Protein AF-0000000070887264 (afdb_homodimer)

Radius of gyration: 35.47 Å; Cα contacts (8 Å, |Δi|>4): 2308; chains: 2; bounding box: 109×123×115 Å

Sequence (1158 aa):
MSHSRCASALIRRYLRKDFGLRSAVSGSRCLATLSVSERYERMTGSGSASEGVGWRARARAVGGVVALTGLMSLVQMHQAAVSRCESVQTQIQNPIAVETENPAPSKDESQSFCVGNVAPLLAELRAALDEDRVVVDEEDRKFHAKPWNTYHSVEAIPDIVVYPKSQEEVVAIIKACAKYKIPVTPYAGGTSLEGHTMTLNRGVSINMNSMKKVKELHLEDMDVIVEPGIGWIELNEYLKPYGLFFPLDPGPGATIGGMCATRCSGSMAVRYGTMRDNVLSMKAVVANGDVVKTAARARKSAAGYDLTRLLIGSEGTLGVITEVTLRLQKIPEATVVAMCNFKNVGDAAAVAIASMHSGIQVSRVELLDDVMMKAINMANDKNYPEKPTLMFELVGTEAYTQEQTARIQRIVEDHNGSDFVFADTPIEKEELWKIRKEAFWSTFVLRPDAEALVTDVCVPLSRLAECISATKDSLLASSLPSTLLAHAGDGNFHAIILFDPKNKEEVDEALKLSNDMVHASLSMEGTCTGEHGVGIGKMKYLEKELGPEALKMMGTIKTALDPSNLMNPGKIIPEKFCYMSHSRCASALIRRYLRKDFGLRSAVSGSRCLATLSVSERYERMTGSGSASEGVGWRARARAVGGVVALTGLMSLVQMHQAAVSRCESVQTQIQNPIAVETENPAPSKDESQSFCVGNVAPLLAELRAALDEDRVVVDEEDRKFHAKPWNTYHSVEAIPDIVVYPKSQEEVVAIIKACAKYKIPVTPYAGGTSLEGHTMTLNRGVSINMNSMKKVKELHLEDMDVIVEPGIGWIELNEYLKPYGLFFPLDPGPGATIGGMCATRCSGSMAVRYGTMRDNVLSMKAVVANGDVVKTAARARKSAAGYDLTRLLIGSEGTLGVITEVTLRLQKIPEATVVAMCNFKNVGDAAAVAIASMHSGIQVSRVELLDDVMMKAINMANDKNYPEKPTLMFELVGTEAYTQEQTARIQRIVEDHNGSDFVFADTPIEKEELWKIRKEAFWSTFVLRPDAEALVTDVCVPLSRLAECISATKDSLLASSLPSTLLAHAGDGNFHAIILFDPKNKEEVDEALKLSNDMVHASLSMEGTCTGEHGVGIGKMKYLEKELGPEALKMMGTIKTALDPSNLMNPGKIIPEKFCY

Structure (mmCIF, N/CA/C/O backbone):
data_AF-0000000070887264-model_v1
#
loop_
_entity.id
_entity.type
_entity.pdbx_description
1 polymer 'D-lactate dehydrogenase (cytochrome)'
#
loop_
_atom_site.group_PDB
_atom_site.id
_atom_site.type_symbol
_atom_site.label_atom_id
_atom_site.label_alt_id
_atom_site.label_comp_id
_atom_site.label_asym_id
_atom_site.label_entity_id
_atom_site.label_seq_id
_atom_site.pdbx_PDB_ins_code
_atom_site.Cartn_x
_atom_site.Cartn_y
_atom_site.Cartn_z
_atom_site.occupancy
_atom_site.B_iso_or_equiv
_atom_site.auth_seq_id
_atom_site.auth_comp_id
_atom_site.auth_asym_id
_atom_site.auth_atom_id
_atom_site.pdbx_PDB_model_num
ATOM 1 N N . MET A 1 1 ? 3.438 -50.562 -21.422 1 19.3 1 MET A N 1
ATOM 2 C CA . MET A 1 1 ? 4.418 -50 -22.344 1 19.3 1 MET A CA 1
ATOM 3 C C . MET A 1 1 ? 3.779 -48.906 -23.203 1 19.3 1 MET A C 1
ATOM 5 O O . MET A 1 1 ? 4.465 -48 -23.672 1 19.3 1 MET A O 1
ATOM 9 N N . SER A 1 2 ? 2.531 -49.156 -23.75 1 19.36 2 SER A N 1
ATOM 10 C CA . SER A 1 2 ? 1.87 -48.531 -24.906 1 19.36 2 SER A CA 1
ATOM 11 C C . SER A 1 2 ? 1.381 -47.125 -24.578 1 19.36 2 SER A C 1
ATOM 13 O O . SER A 1 2 ? 1.115 -46.344 -25.484 1 19.36 2 SER A O 1
ATOM 15 N N . HIS A 1 3 ? 0.85 -46.938 -23.344 1 20.61 3 HIS A N 1
ATOM 16 C CA . HIS A 1 3 ? -0.066 -45.844 -23.062 1 20.61 3 HIS A CA 1
ATOM 17 C C . HIS A 1 3 ? 0.673 -44.531 -23.016 1 20.61 3 HIS A C 1
ATOM 19 O O . HIS A 1 3 ? 0.127 -43.531 -22.531 1 20.61 3 HIS A O 1
ATOM 25 N N . SER A 1 4 ? 2 -44.5 -23.188 1 20.7 4 SER A N 1
ATOM 26 C CA . SER A 1 4 ? 2.914 -43.406 -22.891 1 20.7 4 SER A CA 1
ATOM 27 C C . SER A 1 4 ? 2.684 -42.219 -23.828 1 20.7 4 SER A C 1
ATOM 29 O O . SER A 1 4 ? 3.322 -41.188 -23.703 1 20.7 4 SER A O 1
ATOM 31 N N . ARG A 1 5 ? 2.176 -42.438 -25.094 1 23.7 5 ARG A N 1
ATOM 32 C CA . ARG A 1 5 ? 2.355 -41.562 -26.234 1 23.7 5 ARG A CA 1
ATOM 33 C C . ARG A 1 5 ? 1.44 -40.344 -26.141 1 23.7 5 ARG A C 1
ATOM 35 O O . ARG A 1 5 ? 1.37 -39.531 -27.078 1 23.7 5 ARG A O 1
ATOM 42 N N . CYS A 1 6 ? 0.352 -40.375 -25.312 1 21.42 6 CYS A N 1
ATOM 43 C CA . CYS A 1 6 ? -0.813 -39.562 -25.562 1 21.42 6 CYS A CA 1
ATOM 44 C C . CYS A 1 6 ? -0.512 -38.094 -25.25 1 21.42 6 CYS A C 1
ATOM 46 O O . CYS A 1 6 ? -1.339 -37.219 -25.5 1 21.42 6 CYS A O 1
ATOM 48 N N . ALA A 1 7 ? 0.389 -37.812 -24.328 1 21.98 7 ALA A N 1
ATOM 49 C CA . ALA A 1 7 ? 0.342 -36.438 -23.766 1 21.98 7 ALA A CA 1
ATOM 50 C C . ALA A 1 7 ? 0.825 -35.406 -24.797 1 21.98 7 ALA A C 1
ATOM 52 O O . ALA A 1 7 ? 0.584 -34.219 -24.641 1 21.98 7 ALA A O 1
ATOM 53 N N . SER A 1 8 ? 1.725 -35.812 -25.797 1 21.95 8 SER A N 1
ATOM 54 C CA . SER A 1 8 ? 2.404 -34.875 -26.688 1 21.95 8 SER A CA 1
ATOM 55 C C . SER A 1 8 ? 1.433 -34.281 -27.688 1 21.95 8 SER A C 1
ATOM 57 O O . SER A 1 8 ? 1.756 -33.281 -28.359 1 21.95 8 SER A O 1
ATOM 59 N N . ALA A 1 9 ? 0.405 -35.062 -28.188 1 22.16 9 ALA A N 1
ATOM 60 C CA . ALA A 1 9 ? -0.302 -34.812 -29.453 1 22.16 9 ALA A CA 1
ATOM 61 C C . ALA A 1 9 ? -1.213 -33.594 -29.328 1 22.16 9 ALA A C 1
ATOM 63 O O . ALA A 1 9 ? -1.615 -33 -30.328 1 22.16 9 ALA A O 1
ATOM 64 N N . LEU A 1 10 ? -1.807 -33.375 -28.172 1 21.47 10 LEU A N 1
ATOM 65 C CA . LEU A 1 10 ? -2.977 -32.5 -28.188 1 21.47 10 LEU A CA 1
ATOM 66 C C . LEU A 1 10 ? -2.574 -31.047 -28.453 1 21.47 10 LEU A C 1
ATOM 68 O O . LEU A 1 10 ? -3.412 -30.234 -28.812 1 21.47 10 LEU A O 1
ATOM 72 N N . ILE A 1 11 ? -1.324 -30.625 -28.203 1 21.39 11 ILE A N 1
ATOM 73 C CA . ILE A 1 11 ? -1.085 -29.188 -28.312 1 21.39 11 ILE A CA 1
ATOM 74 C C . ILE A 1 11 ? -1.124 -28.781 -29.781 1 21.39 11 ILE A C 1
ATOM 76 O O . ILE A 1 11 ? -1.147 -27.594 -30.094 1 21.39 11 ILE A O 1
ATOM 80 N N . ARG A 1 12 ? -0.883 -29.703 -30.734 1 20.59 12 ARG A N 1
ATOM 81 C CA . ARG A 1 12 ? -0.616 -29.25 -32.094 1 20.59 12 ARG A CA 1
ATOM 82 C C . ARG A 1 12 ? -1.866 -28.656 -32.719 1 20.59 12 ARG A C 1
ATOM 84 O O . ARG A 1 12 ? -1.772 -27.828 -33.656 1 20.59 12 ARG A O 1
ATOM 91 N N . ARG A 1 13 ? -3.012 -29.359 -32.531 1 21.59 13 ARG A N 1
ATOM 92 C CA . ARG A 1 13 ? -4.035 -29.25 -33.562 1 21.59 13 ARG A CA 1
ATOM 93 C C . ARG A 1 13 ? -4.668 -27.859 -33.562 1 21.59 13 ARG A C 1
ATOM 95 O O . ARG A 1 13 ? -5.449 -27.547 -34.469 1 21.59 13 ARG A O 1
ATOM 102 N N . TYR A 1 14 ? -4.742 -27.219 -32.5 1 20.97 14 TYR A N 1
ATOM 103 C CA . TYR A 1 14 ? -5.734 -26.156 -32.594 1 20.97 14 TYR A CA 1
ATOM 104 C C . TYR A 1 14 ? -5.246 -25.047 -33.531 1 20.97 14 TYR A C 1
ATOM 106 O O . TYR A 1 14 ? -5.836 -23.969 -33.562 1 20.97 14 TYR A O 1
ATOM 114 N N . LEU A 1 15 ? -4.004 -25.125 -34.188 1 20.12 15 LEU A N 1
ATOM 115 C CA . LEU A 1 15 ? -3.664 -23.953 -35 1 20.12 15 LEU A CA 1
ATOM 116 C C . LEU A 1 15 ? -4.547 -23.891 -36.25 1 20.12 15 LEU A C 1
ATOM 118 O O . LEU A 1 15 ? -4.484 -22.922 -37 1 20.12 15 LEU A O 1
ATOM 122 N N . ARG A 1 16 ? -5.004 -25.047 -36.719 1 18.5 16 ARG A N 1
ATOM 123 C CA . ARG A 1 16 ? -5.188 -24.953 -38.156 1 18.5 16 ARG A CA 1
ATOM 124 C C . ARG A 1 16 ? -6.359 -24.047 -38.5 1 18.5 16 ARG A C 1
ATOM 126 O O . ARG A 1 16 ? -6.398 -23.469 -39.594 1 18.5 16 ARG A O 1
ATOM 133 N N . LYS A 1 17 ? -7.52 -24.203 -37.906 1 18.69 17 LYS A N 1
ATOM 134 C CA . LYS A 1 17 ? -8.648 -24.312 -38.812 1 18.69 17 LYS A CA 1
ATOM 135 C C . LYS A 1 17 ? -8.867 -23.031 -39.594 1 18.69 17 LYS A C 1
ATOM 137 O O . LYS A 1 17 ? -8.352 -21.969 -39.219 1 18.69 17 LYS A O 1
ATOM 142 N N . ASP A 1 18 ? -10.203 -22.641 -40 1 18.03 18 ASP A N 1
ATOM 143 C CA . ASP A 1 18 ? -11.016 -22.5 -41.219 1 18.03 18 ASP A CA 1
ATOM 144 C C . ASP A 1 18 ? -11.141 -21.031 -41.625 1 18.03 18 ASP A C 1
ATOM 146 O O . ASP A 1 18 ? -11.891 -20.688 -42.531 1 18.03 18 ASP A O 1
ATOM 150 N N . PHE A 1 19 ? -10.734 -19.984 -40.938 1 19.25 19 PHE A N 1
ATOM 151 C CA . PHE A 1 19 ? -11.539 -18.875 -41.406 1 19.25 19 PHE A CA 1
ATOM 152 C C . PHE A 1 19 ? -11.328 -18.641 -42.906 1 19.25 19 PHE A C 1
ATOM 154 O O . PHE A 1 19 ? -10.195 -18.469 -43.344 1 19.25 19 PHE A O 1
ATOM 161 N N . GLY A 1 20 ? -12.234 -19.156 -43.875 1 16.95 20 GLY A N 1
ATOM 162 C CA . GLY A 1 20 ? -12.445 -19.141 -45.312 1 16.95 20 GLY A CA 1
ATOM 163 C C . GLY A 1 20 ? -12.445 -17.75 -45.906 1 16.95 20 GLY A C 1
ATOM 164 O O . GLY A 1 20 ? -12.508 -17.594 -47.125 1 16.95 20 GLY A O 1
ATOM 165 N N . LEU A 1 21 ? -12.984 -16.703 -45.25 1 18.61 21 LEU A N 1
ATOM 166 C CA . LEU A 1 21 ? -13.711 -15.82 -46.156 1 18.61 21 LEU A CA 1
ATOM 167 C C . LEU A 1 21 ? -12.797 -15.297 -47.25 1 18.61 21 LEU A C 1
ATOM 169 O O . LEU A 1 21 ? -11.641 -14.953 -47 1 18.61 21 LEU A O 1
ATOM 173 N N . ARG A 1 22 ? -13.258 -15.312 -48.625 1 16.86 22 ARG A N 1
ATOM 174 C CA . ARG A 1 22 ? -12.852 -15.164 -50 1 16.86 22 ARG A CA 1
ATOM 175 C C . ARG A 1 22 ? -12.391 -13.734 -50.281 1 16.86 22 ARG A C 1
ATOM 177 O O . ARG A 1 22 ? -11.492 -13.523 -51.094 1 16.86 22 ARG A O 1
ATOM 184 N N . SER A 1 23 ? -13.133 -12.68 -49.938 1 17.47 23 SER A N 1
ATOM 185 C CA . SER A 1 23 ? -13.352 -11.812 -51.094 1 17.47 23 SER A CA 1
ATOM 186 C C . SER A 1 23 ? -12.039 -11.266 -51.656 1 17.47 23 SER A C 1
ATOM 188 O O . SER A 1 23 ? -11.062 -11.125 -50.906 1 17.47 23 SER A O 1
ATOM 190 N N . ALA A 1 24 ? -11.945 -10.984 -53.031 1 17.11 24 ALA A N 1
ATOM 191 C CA . ALA A 1 24 ? -11.094 -10.758 -54.188 1 17.11 24 ALA A CA 1
ATOM 192 C C . ALA A 1 24 ? -10.414 -9.391 -54.125 1 17.11 24 ALA A C 1
ATOM 194 O O . ALA A 1 24 ? -9.5 -9.102 -54.906 1 17.11 24 ALA A O 1
ATOM 195 N N . VAL A 1 25 ? -10.766 -8.469 -53.219 1 17.36 25 VAL A N 1
ATOM 196 C CA . VAL A 1 25 ? -10.727 -7.234 -54 1 17.36 25 VAL A CA 1
ATOM 197 C C . VAL A 1 25 ? -9.336 -7.047 -54.594 1 17.36 25 VAL A C 1
ATOM 199 O O . VAL A 1 25 ? -8.352 -7.594 -54.094 1 17.36 25 VAL A O 1
ATOM 202 N N . SER A 1 26 ? -9.203 -5.926 -55.469 1 16.83 26 SER A N 1
ATOM 203 C CA . SER A 1 26 ? -8.516 -5.465 -56.688 1 16.83 26 SER A CA 1
ATOM 204 C C . SER A 1 26 ? -7.035 -5.219 -56.406 1 16.83 26 SER A C 1
ATOM 206 O O . SER A 1 26 ? -6.641 -4.98 -55.281 1 16.83 26 SER A O 1
ATOM 208 N N . GLY A 1 27 ? -6.18 -5.422 -57.469 1 15.73 27 GLY A N 1
ATOM 209 C CA . GLY A 1 27 ? -4.84 -5.703 -57.938 1 15.73 27 GLY A CA 1
ATOM 210 C C . GLY A 1 27 ? -3.885 -4.535 -57.781 1 15.73 27 GLY A C 1
ATOM 211 O O . GLY A 1 27 ? -2.67 -4.699 -57.906 1 15.73 27 GLY A O 1
ATOM 212 N N . SER A 1 28 ? -4.305 -3.203 -57.812 1 15.65 28 SER A N 1
ATOM 213 C CA . SER A 1 28 ? -3.432 -2.492 -58.75 1 15.65 28 SER A CA 1
ATOM 214 C C . SER A 1 28 ? -1.991 -2.471 -58.25 1 15.65 28 SER A C 1
ATOM 216 O O . SER A 1 28 ? -1.741 -2.619 -57.062 1 15.65 28 SER A O 1
ATOM 218 N N . ARG A 1 29 ? -0.979 -1.98 -59.156 1 15.32 29 ARG A N 1
ATOM 219 C CA . ARG A 1 29 ? 0.341 -2.104 -59.75 1 15.32 29 ARG A CA 1
ATOM 220 C C . ARG A 1 29 ? 1.389 -1.336 -58.969 1 15.32 29 ARG A C 1
ATOM 222 O O . ARG A 1 29 ? 2.564 -1.706 -58.938 1 15.32 29 ARG A O 1
ATOM 229 N N . CYS A 1 30 ? 1.162 -0.051 -58.469 1 15.47 30 CYS A N 1
ATOM 230 C CA . CYS A 1 30 ? 2.148 0.868 -59.031 1 15.47 30 CYS A CA 1
ATOM 231 C C . CYS A 1 30 ? 3.555 0.507 -58.562 1 15.47 30 CYS A C 1
ATOM 233 O O . CYS A 1 30 ? 3.727 -0.112 -57.5 1 15.47 30 CYS A O 1
ATOM 235 N N . LEU A 1 31 ? 4.594 1.308 -59.031 1 15.14 31 LEU A N 1
ATOM 236 C CA . LEU A 1 31 ? 5.895 1.336 -59.688 1 15.14 31 LEU A CA 1
ATOM 237 C C . LEU A 1 31 ? 7.023 1.143 -58.688 1 15.14 31 LEU A C 1
ATOM 239 O O . LEU A 1 31 ? 6.812 1.287 -57.469 1 15.14 31 LEU A O 1
ATOM 243 N N . ALA A 1 32 ? 8.18 1.843 -59 1 14.76 32 ALA A N 1
ATOM 244 C CA . ALA A 1 32 ? 9.547 1.558 -59.406 1 14.76 32 ALA A CA 1
ATOM 245 C C . ALA A 1 32 ? 10.508 1.618 -58.219 1 14.76 32 ALA A C 1
ATOM 247 O O . ALA A 1 32 ? 11.242 0.664 -57.969 1 14.76 32 ALA A O 1
ATOM 248 N N . THR A 1 33 ? 11.172 2.834 -58.031 1 16.02 33 THR A N 1
ATOM 249 C CA . THR A 1 33 ? 12.594 3.016 -58.312 1 16.02 33 THR A CA 1
ATOM 250 C C . THR A 1 33 ? 13.43 2.738 -57.062 1 16.02 33 THR A C 1
ATOM 252 O O . THR A 1 33 ? 13.047 3.119 -55.969 1 16.02 33 THR A O 1
ATOM 255 N N . LEU A 1 34 ? 14.453 1.88 -57.219 1 15.5 34 LEU A N 1
ATOM 256 C CA . LEU A 1 34 ? 15.516 1.129 -56.562 1 15.5 34 LEU A CA 1
ATOM 257 C C . LEU A 1 34 ? 16.516 2.07 -55.906 1 15.5 34 LEU A C 1
ATOM 259 O O . LEU A 1 34 ? 17.328 1.644 -55.094 1 15.5 34 LEU A O 1
ATOM 263 N N . SER A 1 35 ? 16.703 3.396 -56.094 1 15.59 35 SER A N 1
ATOM 264 C CA . SER A 1 35 ? 18.094 3.684 -56.375 1 15.59 35 SER A CA 1
ATOM 265 C C . SER A 1 35 ? 18.969 3.512 -55.156 1 15.59 35 SER A C 1
ATOM 267 O O . SER A 1 35 ? 18.688 4.113 -54.094 1 15.59 35 SER A O 1
ATOM 269 N N . VAL A 1 36 ? 19.75 2.395 -55.094 1 16.08 36 VAL A N 1
ATOM 270 C CA . VAL A 1 36 ? 20.766 1.863 -54.188 1 16.08 36 VAL A CA 1
ATOM 271 C C . VAL A 1 36 ? 21.953 2.822 -54.125 1 16.08 36 VAL A C 1
ATOM 273 O O . VAL A 1 36 ? 23.016 2.479 -53.594 1 16.08 36 VAL A O 1
ATOM 276 N N . SER A 1 37 ? 21.922 4.102 -54.094 1 14.96 37 SER A N 1
ATOM 277 C CA . SER A 1 37 ? 23.234 4.582 -54.531 1 14.96 37 SER A CA 1
ATOM 278 C C . SER A 1 37 ? 24.359 3.951 -53.719 1 14.96 37 SER A C 1
ATOM 280 O O . SER A 1 37 ? 24.109 3.393 -52.656 1 14.96 37 SER A O 1
ATOM 282 N N . GLU A 1 38 ? 25.547 4.746 -53.562 1 15.23 38 GLU A N 1
ATOM 283 C CA . GLU A 1 38 ? 26.969 4.688 -53.906 1 15.23 38 GLU A CA 1
ATOM 284 C C . GLU A 1 38 ? 27.75 3.982 -52.812 1 15.23 38 GLU A C 1
ATOM 286 O O . GLU A 1 38 ? 27.266 3.801 -51.688 1 15.23 38 GLU A O 1
ATOM 291 N N . ARG A 1 39 ? 29.234 4.242 -52.781 1 15.03 39 ARG A N 1
ATOM 292 C CA . ARG A 1 39 ? 30.562 3.672 -53.031 1 15.03 39 ARG A CA 1
ATOM 293 C C . ARG A 1 39 ? 31.281 3.369 -51.719 1 15.03 39 ARG A C 1
ATOM 295 O O . ARG A 1 39 ? 31.812 2.27 -51.531 1 15.03 39 ARG A O 1
ATOM 302 N N . TYR A 1 40 ? 31.828 4.441 -50.875 1 15.1 40 TYR A N 1
ATOM 303 C CA . TYR A 1 40 ? 33.281 4.617 -50.844 1 15.1 40 TYR A CA 1
ATOM 304 C C . TYR A 1 40 ? 33.938 3.637 -49.875 1 15.1 40 TYR A C 1
ATOM 306 O O . TYR A 1 40 ? 33.344 3.289 -48.844 1 15.1 40 TYR A O 1
ATOM 314 N N . GLU A 1 41 ? 35.188 3.047 -50.219 1 14.83 41 GLU A N 1
ATOM 315 C CA . GLU A 1 41 ? 36.25 2.055 -50.125 1 14.83 41 GLU A CA 1
ATOM 316 C C . GLU A 1 41 ? 37.062 2.248 -48.844 1 14.83 41 GLU A C 1
ATOM 318 O O . GLU A 1 41 ? 37.844 1.372 -48.438 1 14.83 41 GLU A O 1
ATOM 323 N N . ARG A 1 42 ? 37.062 3.219 -47.938 1 15.8 42 ARG A N 1
ATOM 324 C CA . ARG A 1 42 ? 38.438 3.578 -47.625 1 15.8 42 ARG A CA 1
ATOM 325 C C . ARG A 1 42 ? 39.156 2.41 -46.969 1 15.8 42 ARG A C 1
ATOM 327 O O . ARG A 1 42 ? 38.562 1.692 -46.125 1 15.8 42 ARG A O 1
ATOM 334 N N . MET A 1 43 ? 40.531 2.117 -47.219 1 14.34 43 MET A N 1
ATOM 335 C CA . MET A 1 43 ? 41.688 1.211 -47.312 1 14.34 43 MET A CA 1
ATOM 336 C C . MET A 1 43 ? 42.219 0.874 -45.906 1 14.34 43 MET A C 1
ATOM 338 O O . MET A 1 43 ? 42.5 -0.284 -45.625 1 14.34 43 MET A O 1
ATOM 342 N N . THR A 1 44 ? 42.719 1.795 -45.062 1 14.81 44 THR A N 1
ATOM 343 C CA . THR A 1 44 ? 44.156 1.708 -44.875 1 14.81 44 THR A CA 1
ATOM 344 C C . THR A 1 44 ? 44.5 0.563 -43.938 1 14.81 44 THR A C 1
ATOM 346 O O . THR A 1 44 ? 43.656 0.024 -43.25 1 14.81 44 THR A O 1
ATOM 349 N N . GLY A 1 45 ? 45.594 0.807 -43.062 1 14.37 45 GLY A N 1
ATOM 350 C CA . GLY A 1 45 ? 46.969 0.295 -42.969 1 14.37 45 GLY A CA 1
ATOM 351 C C . GLY A 1 45 ? 47.062 -0.859 -41.969 1 14.37 45 GLY A C 1
ATOM 352 O O . GLY A 1 45 ? 46.125 -1.154 -41.25 1 14.37 45 GLY A O 1
ATOM 353 N N . SER A 1 46 ? 48.344 -1.095 -41.312 1 14.94 46 SER A N 1
ATOM 354 C CA . SER A 1 46 ? 49.469 -2.035 -41.344 1 14.94 46 SER A CA 1
ATOM 355 C C . SER A 1 46 ? 49.469 -2.904 -40.094 1 14.94 46 SER A C 1
ATOM 357 O O . SER A 1 46 ? 49.531 -4.133 -40.188 1 14.94 46 SER A O 1
ATOM 359 N N . GLY A 1 47 ? 50.062 -2.447 -38.938 1 14.74 47 GLY A N 1
ATOM 360 C CA . GLY A 1 47 ? 51.312 -3.041 -38.5 1 14.74 47 GLY A CA 1
ATOM 361 C C . GLY A 1 47 ? 51.125 -4.305 -37.688 1 14.74 47 GLY A C 1
ATOM 362 O O . GLY A 1 47 ? 50.031 -4.57 -37.156 1 14.74 47 GLY A O 1
ATOM 363 N N . SER A 1 48 ? 52.281 -5.168 -37.344 1 14.49 48 SER A N 1
ATOM 364 C CA . SER A 1 48 ? 52.906 -6.492 -37.25 1 14.49 48 SER A CA 1
ATOM 365 C C . SER A 1 48 ? 52.906 -6.996 -35.812 1 14.49 48 SER A C 1
ATOM 367 O O . SER A 1 48 ? 53.031 -8.203 -35.562 1 14.49 48 SER A O 1
ATOM 369 N N . ALA A 1 49 ? 52.969 -6.301 -34.688 1 15.06 49 ALA A N 1
ATOM 370 C CA . ALA A 1 49 ? 54.094 -6.672 -33.812 1 15.06 49 ALA A CA 1
ATOM 371 C C . ALA A 1 49 ? 53.938 -8.086 -33.281 1 15.06 49 ALA A C 1
ATOM 373 O O . ALA A 1 49 ? 52.812 -8.562 -33.125 1 15.06 49 ALA A O 1
ATOM 374 N N . SER A 1 50 ? 55.031 -8.742 -32.75 1 14.09 50 SER A N 1
ATOM 375 C CA . SER A 1 50 ? 55.875 -9.922 -32.625 1 14.09 50 SER A CA 1
ATOM 376 C C . SER A 1 50 ? 55.406 -10.852 -31.516 1 14.09 50 SER A C 1
ATOM 378 O O . SER A 1 50 ? 54.188 -10.969 -31.281 1 14.09 50 SER A O 1
ATOM 380 N N . GLU A 1 51 ? 56.344 -11.273 -30.531 1 14.44 51 GLU A N 1
ATOM 381 C CA . GLU A 1 51 ? 57.094 -12.516 -30.375 1 14.44 51 GLU A CA 1
ATOM 382 C C . GLU A 1 51 ? 56.531 -13.359 -29.234 1 14.44 51 GLU A C 1
ATOM 384 O O . GLU A 1 51 ? 56.281 -14.555 -29.406 1 14.44 51 GLU A O 1
ATOM 389 N N . GLY A 1 52 ? 56.781 -12.992 -27.953 1 14.07 52 GLY A N 1
ATOM 390 C CA . GLY A 1 52 ? 57.75 -13.797 -27.219 1 14.07 52 GLY A CA 1
ATOM 391 C C . GLY A 1 52 ? 57.156 -15.086 -26.672 1 14.07 52 GLY A C 1
ATOM 392 O O . GLY A 1 52 ? 55.938 -15.266 -26.656 1 14.07 52 GLY A O 1
ATOM 393 N N . VAL A 1 53 ? 57.812 -15.742 -25.531 1 14.55 53 VAL A N 1
ATOM 394 C CA . VAL A 1 53 ? 58.562 -16.938 -25.156 1 14.55 53 VAL A CA 1
ATOM 395 C C . VAL A 1 53 ? 57.625 -17.906 -24.406 1 14.55 53 VAL A C 1
ATOM 397 O O . VAL A 1 53 ? 56.562 -17.516 -23.922 1 14.55 53 VAL A O 1
ATOM 400 N N . GLY A 1 54 ? 58.25 -19.062 -23.812 1 14.15 54 GLY A N 1
ATOM 401 C CA . GLY A 1 54 ? 58.375 -20.516 -23.812 1 14.15 54 GLY A CA 1
ATOM 402 C C . GLY A 1 54 ? 57.688 -21.172 -22.641 1 14.15 54 GLY A C 1
ATOM 403 O O . GLY A 1 54 ? 56.938 -22.125 -22.797 1 14.15 54 GLY A O 1
ATOM 404 N N . TRP A 1 55 ? 57.969 -20.922 -21.234 1 13.97 55 TRP A N 1
ATOM 405 C CA . TRP A 1 55 ? 58.625 -21.922 -20.406 1 13.97 55 TRP A CA 1
ATOM 406 C C . TRP A 1 55 ? 57.625 -22.953 -19.891 1 13.97 55 TRP A C 1
ATOM 408 O O . TRP A 1 55 ? 56.406 -22.672 -19.812 1 13.97 55 TRP A O 1
ATOM 418 N N . ARG A 1 56 ? 58.062 -24.266 -19.203 1 14.03 56 ARG A N 1
ATOM 419 C CA . ARG A 1 56 ? 58.062 -25.719 -19.094 1 14.03 56 ARG A CA 1
ATOM 420 C C . ARG A 1 56 ? 57.25 -26.172 -17.906 1 14.03 56 ARG A C 1
ATOM 422 O O . ARG A 1 56 ? 56.562 -27.203 -17.953 1 14.03 56 ARG A O 1
ATOM 429 N N . ALA A 1 57 ? 57.125 -25.516 -16.703 1 13.83 57 ALA A N 1
ATOM 430 C CA . ALA A 1 57 ? 57.594 -26.328 -15.57 1 13.83 57 ALA A CA 1
ATOM 431 C C . ALA A 1 57 ? 56.625 -27.484 -15.297 1 13.83 57 ALA A C 1
ATOM 433 O O . ALA A 1 57 ? 55.406 -27.312 -15.43 1 13.83 57 ALA A O 1
ATOM 434 N N . ARG A 1 58 ? 57.031 -28.859 -14.758 1 13.93 58 ARG A N 1
ATOM 435 C CA . ARG A 1 58 ? 57 -30.312 -14.68 1 13.93 58 ARG A CA 1
ATOM 436 C C . ARG A 1 58 ? 56.062 -30.766 -13.555 1 13.93 58 ARG A C 1
ATOM 438 O O . ARG A 1 58 ? 55.344 -31.766 -13.703 1 13.93 58 ARG A O 1
ATOM 445 N N . ALA A 1 59 ? 55.969 -30.266 -12.32 1 13.69 59 ALA A N 1
ATOM 446 C CA . ALA A 1 59 ? 56.344 -31.234 -11.281 1 13.69 59 ALA A CA 1
ATOM 447 C C . ALA A 1 59 ? 55.312 -32.344 -11.188 1 13.69 59 ALA A C 1
ATOM 449 O O . ALA A 1 59 ? 54.156 -32.188 -11.594 1 13.69 59 ALA A O 1
ATOM 450 N N . ARG A 1 60 ? 55.5 -33.312 -10.102 1 13.96 60 ARG A N 1
ATOM 451 C CA . ARG A 1 60 ? 55.688 -34.688 -9.688 1 13.96 60 ARG A CA 1
ATOM 452 C C . ARG A 1 60 ? 54.375 -35.344 -9.273 1 13.96 60 ARG A C 1
ATOM 454 O O . ARG A 1 60 ? 53.406 -34.625 -8.969 1 13.96 60 ARG A O 1
ATOM 461 N N . ALA A 1 61 ? 54.438 -36.688 -8.711 1 14.05 61 ALA A N 1
ATOM 462 C CA . ALA A 1 61 ? 54.062 -38.094 -8.875 1 14.05 61 ALA A CA 1
ATOM 463 C C . ALA A 1 61 ? 52.969 -38.469 -7.879 1 14.05 61 ALA A C 1
ATOM 465 O O . ALA A 1 61 ? 52 -39.188 -8.242 1 14.05 61 ALA A O 1
ATOM 466 N N . VAL A 1 62 ? 52.969 -38.062 -6.594 1 14.01 62 VAL A N 1
ATOM 467 C CA . VAL A 1 62 ? 53.125 -39.188 -5.676 1 14.01 62 VAL A CA 1
ATOM 468 C C . VAL A 1 62 ? 51.844 -39.969 -5.621 1 14.01 62 VAL A C 1
ATOM 470 O O . VAL A 1 62 ? 50.75 -39.438 -5.848 1 14.01 62 VAL A O 1
ATOM 473 N N . GLY A 1 63 ? 51.875 -41.344 -5.094 1 13.69 63 GLY A N 1
ATOM 474 C CA . GLY A 1 63 ? 51.5 -42.719 -5.207 1 13.69 63 GLY A CA 1
ATOM 475 C C . GLY A 1 63 ? 50.156 -43.031 -4.52 1 13.69 63 GLY A C 1
ATOM 476 O O . GLY A 1 63 ? 49.156 -43.312 -5.18 1 13.69 63 GLY A O 1
ATOM 477 N N . GLY A 1 64 ? 50.219 -43.75 -3.242 1 13.98 64 GLY A N 1
ATOM 478 C CA . GLY A 1 64 ? 50 -45.156 -2.967 1 13.98 64 GLY A CA 1
ATOM 479 C C . GLY A 1 64 ? 48.562 -45.469 -2.578 1 13.98 64 GLY A C 1
ATOM 480 O O . GLY A 1 64 ? 47.781 -44.562 -2.328 1 13.98 64 GLY A O 1
ATOM 481 N N . VAL A 1 65 ? 48.312 -46.719 -1.709 1 14.18 65 VAL A N 1
ATOM 482 C CA . VAL A 1 65 ? 47.719 -48.031 -1.762 1 14.18 65 VAL A CA 1
ATOM 483 C C . VAL A 1 65 ? 46.469 -48.062 -0.871 1 14.18 65 VAL A C 1
ATOM 485 O O . VAL A 1 65 ? 45.406 -48.562 -1.289 1 14.18 65 VAL A O 1
ATOM 488 N N . VAL A 1 66 ? 46.469 -47.812 0.517 1 13.55 66 VAL A N 1
ATOM 489 C CA . VAL A 1 66 ? 46.25 -48.938 1.408 1 13.55 66 VAL A CA 1
ATOM 490 C C . VAL A 1 66 ? 44.781 -49.344 1.427 1 13.55 66 VAL A C 1
ATOM 492 O O . VAL A 1 66 ? 43.906 -48.5 1.13 1 13.55 66 VAL A O 1
ATOM 495 N N . ALA A 1 67 ? 44.438 -50.531 2.25 1 14.2 67 ALA A N 1
ATOM 496 C CA . ALA A 1 67 ? 43.812 -51.844 2.365 1 14.2 67 ALA A CA 1
ATOM 497 C C . ALA A 1 67 ? 42.406 -51.75 2.932 1 14.2 67 ALA A C 1
ATOM 499 O O . ALA A 1 67 ? 41.969 -50.656 3.377 1 14.2 67 ALA A O 1
ATOM 500 N N . LEU A 1 68 ? 42.156 -52.531 4.129 1 13.44 68 LEU A N 1
ATOM 501 C CA . LEU A 1 68 ? 41.5 -53.844 4.324 1 13.44 68 LEU A CA 1
ATOM 502 C C . LEU A 1 68 ? 40.125 -53.656 4.926 1 13.44 68 LEU A C 1
ATOM 504 O O . LEU A 1 68 ? 39.125 -54.219 4.41 1 13.44 68 LEU A O 1
ATOM 508 N N . THR A 1 69 ? 39.969 -53.562 6.344 1 13.54 69 THR A N 1
ATOM 509 C CA . THR A 1 69 ? 39.531 -54.656 7.18 1 13.54 69 THR A CA 1
ATOM 510 C C . THR A 1 69 ? 38 -54.656 7.289 1 13.54 69 THR A C 1
ATOM 512 O O . THR A 1 69 ? 37.344 -53.656 6.98 1 13.54 69 THR A O 1
ATOM 515 N N . GLY A 1 70 ? 37.406 -55.312 8.57 1 13.52 70 GLY A N 1
ATOM 516 C CA . GLY A 1 70 ? 36.75 -56.531 9.047 1 13.52 70 GLY A CA 1
ATOM 517 C C . GLY A 1 70 ? 35.25 -56.312 9.289 1 13.52 70 GLY A C 1
ATOM 518 O O . GLY A 1 70 ? 34.75 -55.188 9.242 1 13.52 70 GLY A O 1
ATOM 519 N N . LEU A 1 71 ? 34.656 -57.031 10.516 1 13.92 71 LEU A N 1
ATOM 520 C CA . LEU A 1 71 ? 33.781 -58.156 10.875 1 13.92 71 LEU A CA 1
ATOM 521 C C . LEU A 1 71 ? 32.438 -57.656 11.359 1 13.92 71 LEU A C 1
ATOM 523 O O . LEU A 1 71 ? 32.25 -56.469 11.57 1 13.92 71 LEU A O 1
ATOM 527 N N . MET A 1 72 ? 32.031 -58.094 12.727 1 13.55 72 MET A N 1
ATOM 528 C CA . MET A 1 72 ? 31.156 -59.156 13.234 1 13.55 72 MET A CA 1
ATOM 529 C C . MET A 1 72 ? 29.812 -58.562 13.648 1 13.55 72 MET A C 1
ATOM 531 O O . MET A 1 72 ? 28.797 -58.812 12.977 1 13.55 72 MET A O 1
ATOM 535 N N . SER A 1 73 ? 29.438 -58.781 15.07 1 13.92 73 SER A N 1
ATOM 536 C CA . SER A 1 73 ? 28.578 -59.719 15.781 1 13.92 73 SER A CA 1
ATOM 537 C C . SER A 1 73 ? 27.234 -59.125 16.109 1 13.92 73 SER A C 1
ATOM 539 O O . SER A 1 73 ? 27.047 -57.906 16.016 1 13.92 73 SER A O 1
ATOM 541 N N . LEU A 1 74 ? 26.688 -59.469 17.438 1 13.62 74 LEU A N 1
ATOM 542 C CA . LEU A 1 74 ? 25.688 -60.344 18.062 1 13.62 74 LEU A CA 1
ATOM 543 C C . LEU A 1 74 ? 24.516 -59.5 18.609 1 13.62 74 LEU A C 1
ATOM 545 O O . LEU A 1 74 ? 23.359 -59.844 18.359 1 13.62 74 LEU A O 1
ATOM 549 N N . VAL A 1 75 ? 24.703 -58.781 19.828 1 13.82 75 VAL A N 1
ATOM 550 C CA . VAL A 1 75 ? 24.062 -59.2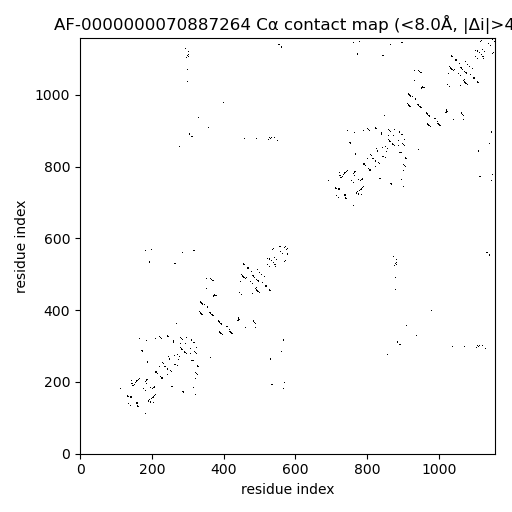5 21.047 1 13.82 75 VAL A CA 1
ATOM 551 C C . VAL A 1 75 ? 22.609 -58.812 21.094 1 13.82 75 VAL A C 1
ATOM 553 O O . VAL A 1 75 ? 22.234 -57.844 20.422 1 13.82 75 VAL A O 1
ATOM 556 N N . GLN A 1 76 ? 21.906 -58.938 22.375 1 13.7 76 GLN A N 1
ATOM 557 C CA . GLN A 1 76 ? 20.922 -59.688 23.141 1 13.7 76 GLN A CA 1
ATOM 558 C C . GLN A 1 76 ? 19.656 -58.875 23.359 1 13.7 76 GLN A C 1
ATOM 560 O O . GLN A 1 76 ? 18.547 -59.344 23.078 1 13.7 76 GLN A O 1
ATOM 565 N N . MET A 1 77 ? 19.547 -58.094 24.609 1 14.16 77 MET A N 1
ATOM 566 C CA . MET A 1 77 ? 18.766 -58.5 25.766 1 14.16 77 MET A CA 1
ATOM 567 C C . MET A 1 77 ? 17.344 -57.938 25.672 1 14.16 77 MET A C 1
ATOM 569 O O . MET A 1 77 ? 17.078 -57 24.922 1 14.16 77 MET A O 1
ATOM 573 N N . HIS A 1 78 ? 16.594 -58 26.875 1 14.52 78 HIS A N 1
ATOM 574 C CA . HIS A 1 78 ? 15.453 -58.625 27.562 1 14.52 78 HIS A CA 1
ATOM 575 C C . HIS A 1 78 ? 14.266 -57.656 27.594 1 14.52 78 HIS A C 1
ATOM 577 O O . HIS A 1 78 ? 13.195 -57.969 27.062 1 14.52 78 HIS A O 1
ATOM 583 N N . GLN A 1 79 ? 13.789 -57.312 28.922 1 13.86 79 GLN A N 1
ATOM 584 C CA . GLN A 1 79 ? 12.641 -57.812 29.656 1 13.86 79 GLN A CA 1
ATOM 585 C C . GLN A 1 79 ? 11.539 -56.75 29.734 1 13.86 79 GLN A C 1
ATOM 587 O O . GLN A 1 79 ? 10.352 -57.094 29.781 1 13.86 79 GLN A O 1
ATOM 592 N N . ALA A 1 80 ? 11.727 -55.438 29.969 1 14.69 80 ALA A N 1
ATOM 593 C CA . ALA A 1 80 ? 11.07 -55.062 31.219 1 14.69 80 ALA A CA 1
ATOM 594 C C . ALA A 1 80 ? 9.547 -55.031 31.047 1 14.69 80 ALA A C 1
ATOM 596 O O . ALA A 1 80 ? 9.039 -54.844 29.953 1 14.69 80 ALA A O 1
ATOM 597 N N . ALA A 1 81 ? 8.867 -54.969 32.281 1 14.87 81 ALA A N 1
ATOM 598 C CA . ALA A 1 81 ? 7.75 -55.469 33.062 1 14.87 81 ALA A CA 1
ATOM 599 C C . ALA A 1 81 ? 6.449 -54.75 32.688 1 14.87 81 ALA A C 1
ATOM 601 O O . ALA A 1 81 ? 6.469 -53.75 31.969 1 14.87 81 ALA A O 1
ATOM 602 N N . VAL A 1 82 ? 5.738 -54.281 33.781 1 14.41 82 VAL A N 1
ATOM 603 C CA . VAL A 1 82 ? 4.527 -54.75 34.469 1 14.41 82 VAL A CA 1
ATOM 604 C C . VAL A 1 82 ? 3.369 -53.812 34.125 1 14.41 82 VAL A C 1
ATOM 606 O O . VAL A 1 82 ? 2.277 -54.25 33.781 1 14.41 82 VAL A O 1
ATOM 609 N N . SER A 1 83 ? 3.4 -52.469 34.562 1 14.89 83 SER A N 1
ATOM 610 C CA . SER A 1 83 ? 2.436 -52.219 35.625 1 14.89 83 SER A CA 1
ATOM 611 C C . SER A 1 83 ? 1.022 -52.094 35.094 1 14.89 83 SER A C 1
ATOM 613 O O . SER A 1 83 ? 0.841 -51.812 33.906 1 14.89 83 SER A O 1
ATOM 615 N N . ARG A 1 84 ? 0.046 -51.688 36.125 1 15.62 84 ARG A N 1
ATOM 616 C CA . ARG A 1 84 ? -1.259 -52.031 36.688 1 15.62 84 ARG A CA 1
ATOM 617 C C . ARG A 1 84 ? -2.371 -51.25 36 1 15.62 84 ARG A C 1
ATOM 619 O O . ARG A 1 84 ? -2.205 -50.062 35.656 1 15.62 84 ARG A O 1
ATOM 626 N N . CYS A 1 85 ? -3.479 -51.875 35.625 1 15.74 85 CYS A N 1
ATOM 627 C CA . CYS A 1 85 ? -4.723 -51.781 34.875 1 15.74 85 CYS A CA 1
ATOM 628 C C . CYS A 1 85 ? -5.762 -50.969 35.625 1 15.74 85 CYS A C 1
ATOM 630 O O . CYS A 1 85 ? -6.957 -51.062 35.344 1 15.74 85 CYS A O 1
ATOM 632 N N . GLU A 1 86 ? -5.316 -50.125 36.719 1 16.27 86 GLU A N 1
ATOM 633 C CA . GLU A 1 86 ? -6.473 -50.094 37.625 1 16.27 86 GLU A CA 1
ATOM 634 C C . GLU A 1 86 ? -7.711 -49.594 36.875 1 16.27 86 GLU A C 1
ATOM 636 O O . GLU A 1 86 ? -7.602 -48.875 35.875 1 16.27 86 GLU A O 1
ATOM 641 N N . SER A 1 87 ? -8.969 -49.75 37.656 1 16.2 87 SER A N 1
ATOM 642 C CA . SER A 1 87 ? -10.391 -50.062 37.625 1 16.2 87 SER A CA 1
ATOM 643 C C . SER A 1 87 ? -11.219 -48.781 37.469 1 16.2 87 SER A C 1
ATOM 645 O O . SER A 1 87 ? -12.453 -48.844 37.531 1 16.2 87 SER A O 1
ATOM 647 N N . VAL A 1 88 ? -10.734 -47.688 37.031 1 17.02 88 VAL A N 1
ATOM 648 C CA . VAL A 1 88 ? -11.562 -46.562 37.438 1 17.02 88 VAL A CA 1
ATOM 649 C C . VAL A 1 88 ? -13.008 -46.781 37 1 17.02 88 VAL A C 1
ATOM 651 O O . VAL A 1 88 ? -13.266 -47.188 35.844 1 17.02 88 VAL A O 1
ATOM 654 N N . GLN A 1 89 ? -13.969 -46.688 38.031 1 16.73 89 GLN A N 1
ATOM 655 C CA . GLN A 1 89 ? -15.391 -46.844 38.312 1 16.73 89 GLN A CA 1
ATOM 656 C C . GLN A 1 89 ? -16.25 -46 37.406 1 16.73 89 GLN A C 1
ATOM 658 O O . GLN A 1 89 ? -15.844 -44.906 37 1 16.73 89 GLN A O 1
ATOM 663 N N . THR A 1 90 ? -17.562 -46.469 37.094 1 17.12 90 THR A N 1
ATOM 664 C CA . THR A 1 90 ? -18.656 -46.531 36.125 1 17.12 90 THR A CA 1
ATOM 665 C C . THR A 1 90 ? -19.609 -45.344 36.344 1 17.12 90 THR A C 1
ATOM 667 O O . THR A 1 90 ? -20.562 -45.188 35.562 1 17.12 90 THR A O 1
ATOM 670 N N . GLN A 1 91 ? -19.406 -44.375 37.312 1 18.48 91 GLN A N 1
ATOM 671 C CA . GLN A 1 91 ? -20.734 -43.969 37.75 1 18.48 91 GLN A CA 1
ATOM 672 C C . GLN A 1 91 ? -21.547 -43.406 36.625 1 18.48 91 GLN A C 1
ATOM 674 O O . GLN A 1 91 ? -21.031 -42.625 35.812 1 18.48 91 GLN A O 1
ATOM 679 N N . ILE A 1 92 ? -22.906 -43.812 36.5 1 18.22 92 ILE A N 1
ATOM 680 C CA . ILE A 1 92 ? -24 -43.844 35.531 1 18.22 92 ILE A CA 1
ATOM 681 C C . ILE A 1 92 ? -24.688 -42.5 35.5 1 18.22 92 ILE A C 1
ATOM 683 O O . ILE A 1 92 ? -25.703 -42.344 34.812 1 18.22 92 ILE A O 1
ATOM 687 N N . GLN A 1 93 ? -24.125 -41.344 36.031 1 18.03 93 GLN A N 1
ATOM 688 C CA . GLN A 1 93 ? -25.203 -40.469 36.438 1 18.03 93 GLN A CA 1
ATOM 689 C C . GLN A 1 93 ? -26.188 -40.188 35.312 1 18.03 93 GLN A C 1
ATOM 691 O O . GLN A 1 93 ? -25.844 -40.438 34.125 1 18.03 93 GLN A O 1
ATOM 696 N N . ASN A 1 94 ? -27.203 -39.188 35.656 1 21.11 94 ASN A N 1
ATOM 697 C CA . ASN A 1 94 ? -28.609 -38.812 35.5 1 21.11 94 ASN A CA 1
ATOM 698 C C . ASN A 1 94 ? -28.906 -38.25 34.125 1 21.11 94 ASN A C 1
ATOM 700 O O . ASN A 1 94 ? -28.047 -37.625 33.5 1 21.11 94 ASN A O 1
ATOM 704 N N . PRO A 1 95 ? -30.188 -38.5 33.594 1 20.84 95 PRO A N 1
ATOM 705 C CA . PRO A 1 95 ? -30.781 -38.375 32.281 1 20.84 95 PRO A CA 1
ATOM 706 C C . PRO A 1 95 ? -30.984 -36.938 31.828 1 20.84 95 PRO A C 1
ATOM 708 O O . PRO A 1 95 ? -31.781 -36.188 32.438 1 20.84 95 PRO A O 1
ATOM 711 N N . ILE A 1 96 ? -30.094 -36 31.984 1 21.86 96 ILE A N 1
ATOM 712 C CA . ILE A 1 96 ? -30.609 -34.625 31.797 1 21.86 96 ILE A CA 1
ATOM 713 C C . ILE A 1 96 ? -31.391 -34.531 30.484 1 21.86 96 ILE A C 1
ATOM 715 O O . ILE A 1 96 ? -30.938 -35.062 29.453 1 21.86 96 ILE A O 1
ATOM 719 N N . ALA A 1 97 ? -32.688 -34.062 30.625 1 24.02 97 ALA A N 1
ATOM 720 C CA . ALA A 1 97 ? -33.781 -33.812 29.672 1 24.02 97 ALA A CA 1
ATOM 721 C C . ALA A 1 97 ? -33.281 -32.906 28.531 1 24.02 97 ALA A C 1
ATOM 723 O O . ALA A 1 97 ? -32.719 -31.859 28.75 1 24.02 97 ALA A O 1
ATOM 724 N N . VAL A 1 98 ? -33.25 -33.438 27.344 1 22.75 98 VAL A N 1
ATOM 725 C CA . VAL A 1 98 ? -32.906 -32.875 26.031 1 22.75 98 VAL A CA 1
ATOM 726 C C . VAL A 1 98 ? -33.875 -31.781 25.656 1 22.75 98 VAL A C 1
ATOM 728 O O . VAL A 1 98 ? -35.062 -32.062 25.438 1 22.75 98 VAL A O 1
ATOM 731 N N . GLU A 1 99 ? -33.938 -30.688 26.469 1 25.39 99 GLU A N 1
ATOM 732 C CA . GLU A 1 99 ? -34.875 -29.703 25.953 1 25.39 99 GLU A CA 1
ATOM 733 C C . GLU A 1 99 ? -34.688 -29.5 24.453 1 25.39 99 GLU A C 1
ATOM 735 O O . GLU A 1 99 ? -33.562 -29.406 23.953 1 25.39 99 GLU A O 1
ATOM 740 N N . THR A 1 100 ? -35.688 -29.906 23.688 1 24.22 100 THR A N 1
ATOM 741 C CA . THR A 1 100 ? -35.875 -29.906 22.25 1 24.22 100 THR A CA 1
ATOM 742 C C . THR A 1 100 ? -35.688 -28.5 21.672 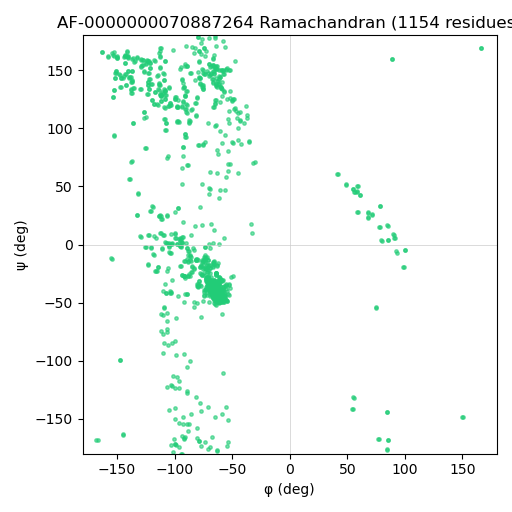1 24.22 100 THR A C 1
ATOM 744 O O . THR A 1 100 ? -36.5 -27.594 21.938 1 24.22 100 THR A O 1
ATOM 747 N N . GLU A 1 101 ? -34.531 -27.859 21.859 1 27.11 101 GLU A N 1
ATOM 748 C CA . GLU A 1 101 ? -34.438 -26.531 21.281 1 27.11 101 GLU A CA 1
ATOM 749 C C . GLU A 1 101 ? -34.938 -26.516 19.844 1 27.11 101 GLU A C 1
ATOM 751 O O . GLU A 1 101 ? -34.688 -27.453 19.094 1 27.11 101 GLU A O 1
ATOM 756 N N . ASN A 1 102 ? -36.062 -25.781 19.625 1 30.44 102 ASN A N 1
ATOM 757 C CA . ASN A 1 102 ? -36.688 -25.547 18.328 1 30.44 102 ASN A CA 1
ATOM 758 C C . ASN A 1 102 ? -35.656 -25.234 17.25 1 30.44 102 ASN A C 1
ATOM 760 O O . ASN A 1 102 ? -34.75 -24.422 17.469 1 30.44 102 ASN A O 1
ATOM 764 N N . PRO A 1 103 ? -35.5 -26.094 16.281 1 28.58 103 PRO A N 1
ATOM 765 C CA . PRO A 1 103 ? -34.469 -25.969 15.266 1 28.58 103 PRO A CA 1
ATOM 766 C C . PRO A 1 103 ? -34.469 -24.609 14.562 1 28.58 103 PRO A C 1
ATOM 768 O O . PRO A 1 103 ? -35.562 -24.047 14.344 1 28.58 103 PRO A O 1
ATOM 771 N N . ALA A 1 104 ? -33.562 -23.719 14.852 1 31.89 104 ALA A N 1
ATOM 772 C CA . ALA A 1 104 ? -33.375 -22.484 14.086 1 31.89 104 ALA A CA 1
ATOM 773 C C . ALA A 1 104 ? -33.594 -22.734 12.602 1 31.89 104 ALA A C 1
ATOM 775 O O . ALA A 1 104 ? -33.219 -23.766 12.062 1 31.89 104 ALA A O 1
ATOM 776 N N . PRO A 1 105 ? -34.719 -22.141 12.062 1 30.69 105 PRO A N 1
ATOM 777 C CA . PRO A 1 105 ? -34.875 -22.328 10.617 1 30.69 105 PRO A CA 1
ATOM 778 C C . PRO A 1 105 ? -33.562 -22.281 9.852 1 30.69 105 PRO A C 1
ATOM 780 O O . PRO A 1 105 ? -32.625 -21.609 10.266 1 30.69 105 PRO A O 1
ATOM 783 N N . SER A 1 106 ? -33.156 -23.422 9.383 1 26.7 106 SER A N 1
ATOM 784 C CA . SER A 1 106 ? -31.938 -23.516 8.578 1 26.7 106 SER A CA 1
ATOM 785 C C . SER A 1 106 ? -31.891 -22.406 7.539 1 26.7 106 SER A C 1
ATOM 787 O O . SER A 1 106 ? -32.812 -22.234 6.75 1 26.7 106 SER A O 1
ATOM 789 N N . LYS A 1 107 ? -31.344 -21.312 7.832 1 33.91 107 LYS A N 1
ATOM 790 C CA . LYS A 1 107 ? -30.922 -20.234 6.949 1 33.91 107 LYS A CA 1
ATOM 791 C C . LYS A 1 107 ? -30.453 -20.781 5.602 1 33.91 107 LYS A C 1
ATOM 793 O O . LYS A 1 107 ? -29.656 -20.141 4.906 1 33.91 107 LYS A O 1
ATOM 798 N N . ASP A 1 108 ? -30.719 -22.078 5.426 1 30.64 108 ASP A N 1
ATOM 799 C CA . ASP A 1 108 ? -30.281 -22.656 4.16 1 30.64 108 ASP A CA 1
ATOM 800 C C . ASP A 1 108 ? -30.969 -21.984 2.977 1 30.64 108 ASP A C 1
ATOM 802 O O . ASP A 1 108 ? -31.203 -22.609 1.942 1 30.64 108 ASP A O 1
ATOM 806 N N . GLU A 1 109 ? -31.797 -21.047 3.102 1 33.88 109 GLU A N 1
ATOM 807 C CA . GLU A 1 109 ? -32.281 -20.609 1.8 1 33.88 109 GLU A CA 1
ATOM 808 C C . GLU A 1 109 ? -31.125 -20.25 0.867 1 33.88 109 GLU A C 1
ATOM 810 O O . GLU A 1 109 ? -30.5 -19.203 1.008 1 33.88 109 GLU A O 1
ATOM 815 N N . SER A 1 110 ? -30.344 -21.125 0.4 1 36.38 110 SER A N 1
ATOM 816 C CA . SER A 1 110 ? -29.391 -21.016 -0.706 1 36.38 110 SER A CA 1
ATOM 817 C C . SER A 1 110 ? -29.922 -20.109 -1.806 1 36.38 110 SER A C 1
ATOM 819 O O . SER A 1 110 ? -31.062 -20.266 -2.244 1 36.38 110 SER A O 1
ATOM 821 N N . GLN A 1 111 ? -29.75 -18.859 -1.862 1 44.69 111 GLN A N 1
ATOM 822 C CA . GLN A 1 111 ? -30.078 -17.969 -2.979 1 44.69 111 GLN A CA 1
ATOM 823 C C . GLN A 1 111 ? -29.969 -18.703 -4.312 1 44.69 111 GLN A C 1
ATOM 825 O O . GLN A 1 111 ? -28.859 -19.031 -4.754 1 44.69 111 GLN A O 1
ATOM 830 N N . SER A 1 112 ? -30.859 -19.594 -4.586 1 46.78 112 SER A N 1
ATOM 831 C CA . SER A 1 112 ? -31.031 -20.438 -5.773 1 46.78 112 SER A CA 1
ATOM 832 C C . SER A 1 112 ? -30.969 -19.594 -7.047 1 46.78 112 SER A C 1
ATOM 834 O O . SER A 1 112 ? -31.75 -18.656 -7.223 1 46.78 112 SER A O 1
ATOM 836 N N . PHE A 1 113 ? -29.812 -19.359 -7.594 1 51.88 113 PHE A N 1
ATOM 837 C CA . PHE A 1 113 ? -29.703 -18.828 -8.953 1 51.88 113 PHE A CA 1
ATOM 838 C C . PHE A 1 113 ? -30.672 -19.531 -9.891 1 51.88 113 PHE A C 1
ATOM 840 O O . PHE A 1 113 ? -30.922 -20.734 -9.742 1 51.88 113 PHE A O 1
ATOM 847 N N . CYS A 1 114 ? -31.75 -18.875 -10.297 1 52.91 114 CYS A N 1
ATOM 848 C CA . CYS A 1 114 ? -32.875 -19.406 -11.078 1 52.91 114 CYS A CA 1
ATOM 849 C C . CYS A 1 114 ? -32.406 -19.828 -12.469 1 52.91 114 CYS A C 1
ATOM 851 O O . CYS A 1 114 ? -32.031 -18.984 -13.281 1 52.91 114 CYS A O 1
ATOM 853 N N . VAL A 1 115 ? -32.188 -21.125 -12.789 1 58.09 115 VAL A N 1
ATOM 854 C CA . VAL A 1 115 ? -31.875 -21.734 -14.07 1 58.09 115 VAL A CA 1
ATOM 855 C C . VAL A 1 115 ? -32.844 -21.25 -15.148 1 58.09 115 VAL A C 1
ATOM 857 O O . VAL A 1 115 ? -32.438 -21.062 -16.297 1 58.09 115 VAL A O 1
ATOM 860 N N . GLY A 1 116 ? -34.031 -20.875 -14.742 1 68.19 116 GLY A N 1
ATOM 861 C CA . GLY A 1 116 ? -35.031 -20.438 -15.711 1 68.19 116 GLY A CA 1
ATOM 862 C C . GLY A 1 116 ? -34.719 -19.062 -16.281 1 68.19 116 GLY A C 1
ATOM 863 O O . GLY A 1 116 ? -35.25 -18.703 -17.344 1 68.19 116 GLY A O 1
ATOM 864 N N . ASN A 1 117 ? -33.75 -18.359 -15.664 1 84.31 117 ASN A N 1
ATOM 865 C CA . ASN A 1 117 ? -33.531 -16.984 -16.062 1 84.31 117 ASN A CA 1
ATOM 866 C C . ASN A 1 117 ? -32.344 -16.875 -17.031 1 84.31 117 ASN A C 1
ATOM 868 O O . ASN A 1 117 ? -32.031 -15.781 -17.5 1 84.31 117 ASN A O 1
ATOM 872 N N . VAL A 1 118 ? -31.844 -17.984 -17.5 1 90.69 118 VAL A N 1
ATOM 873 C CA . VAL A 1 118 ? -30.656 -17.938 -18.344 1 90.69 118 VAL A CA 1
ATOM 874 C C . VAL A 1 118 ? -31.062 -17.578 -19.781 1 90.69 118 VAL A C 1
ATOM 876 O O . VAL A 1 118 ? -30.359 -16.828 -20.469 1 90.69 118 VAL A O 1
ATOM 879 N N . ALA A 1 119 ? -32.188 -18.062 -20.172 1 91.62 119 ALA A N 1
ATOM 880 C CA . ALA A 1 119 ? -32.625 -17.828 -21.547 1 91.62 119 ALA A CA 1
ATOM 881 C C . ALA A 1 119 ? -32.875 -16.328 -21.797 1 91.62 119 ALA A C 1
ATOM 883 O O . ALA A 1 119 ? -32.312 -15.758 -22.734 1 91.62 119 ALA A O 1
ATOM 884 N N . PRO A 1 120 ? -33.625 -15.695 -20.969 1 94.38 120 PRO A N 1
ATOM 885 C CA . PRO A 1 120 ? -33.781 -14.258 -21.188 1 94.38 120 PRO A CA 1
ATOM 886 C C . PRO A 1 120 ? -32.5 -13.484 -21.047 1 94.38 120 PRO A C 1
ATOM 888 O O . PRO A 1 120 ? -32.281 -12.477 -21.734 1 94.38 120 PRO A O 1
ATOM 891 N N . LEU A 1 121 ? -31.688 -13.875 -20.125 1 96.38 121 LEU A N 1
ATOM 892 C CA . LEU A 1 121 ? -30.375 -13.25 -19.984 1 96.38 121 LEU A CA 1
ATOM 893 C C . LEU A 1 121 ? -29.578 -13.375 -21.281 1 96.38 121 LEU A C 1
ATOM 895 O O . LEU A 1 121 ? -28.953 -12.406 -21.719 1 96.38 121 LEU A O 1
ATOM 899 N N . LEU A 1 122 ? -29.609 -14.578 -21.844 1 95.88 122 LEU A N 1
ATOM 900 C CA . LEU A 1 122 ? -28.875 -14.836 -23.078 1 95.88 122 LEU A CA 1
ATOM 901 C C . LEU A 1 122 ? -29.297 -13.883 -24.172 1 95.88 122 LEU A C 1
ATOM 903 O O . LEU A 1 122 ? -28.469 -13.32 -24.891 1 95.88 122 LEU A O 1
ATOM 907 N N . ALA A 1 123 ? -30.547 -13.68 -24.328 1 94.94 123 ALA A N 1
ATOM 908 C CA . ALA A 1 123 ? -31.078 -12.781 -25.328 1 94.94 123 ALA A CA 1
ATOM 909 C C . ALA A 1 123 ? -30.625 -11.344 -25.094 1 94.94 123 ALA A C 1
ATOM 911 O O . ALA A 1 123 ? -30.25 -10.633 -26.031 1 94.94 123 ALA A O 1
ATOM 912 N N . GLU A 1 124 ? -30.656 -10.953 -23.906 1 96.19 124 GLU A N 1
ATOM 913 C CA . GLU A 1 124 ? -30.266 -9.594 -23.547 1 96.19 124 GLU A CA 1
ATOM 914 C C . GLU A 1 124 ? -28.766 -9.375 -23.781 1 96.19 124 GLU A C 1
ATOM 916 O O . GLU A 1 124 ? -28.344 -8.32 -24.25 1 96.19 124 GLU A O 1
ATOM 921 N N . LEU A 1 125 ? -27.984 -10.344 -23.422 1 97.75 125 LEU A N 1
ATOM 922 C CA . LEU A 1 125 ? -26.531 -10.242 -23.609 1 97.75 125 LEU A CA 1
ATOM 923 C C . LEU A 1 125 ? -26.188 -10.195 -25.094 1 97.75 125 LEU A C 1
ATOM 925 O O . LEU A 1 125 ? -25.281 -9.453 -25.5 1 97.75 125 LEU A O 1
ATOM 929 N N . ARG A 1 126 ? -26.891 -10.969 -25.891 1 96.19 126 ARG A N 1
ATOM 930 C CA . ARG A 1 126 ? -26.656 -10.977 -27.328 1 96.19 126 ARG A CA 1
ATOM 931 C C . ARG A 1 126 ? -27.031 -9.633 -27.953 1 96.19 126 ARG A C 1
ATOM 933 O O . ARG A 1 126 ? -26.406 -9.203 -28.922 1 96.19 126 ARG A O 1
ATOM 940 N N . ALA A 1 127 ? -27.969 -8.977 -27.391 1 94.69 127 ALA A N 1
ATOM 941 C CA . ALA A 1 127 ? -28.359 -7.648 -27.844 1 94.69 127 ALA A CA 1
ATOM 942 C C . ALA A 1 127 ? -27.312 -6.609 -27.453 1 94.69 127 ALA A C 1
ATOM 944 O O . ALA A 1 127 ? -27.062 -5.66 -28.203 1 94.69 127 ALA A O 1
ATOM 945 N N . ALA A 1 128 ? -26.797 -6.82 -26.281 1 95.19 128 ALA A N 1
ATOM 946 C CA . ALA A 1 128 ? -25.828 -5.848 -25.75 1 95.19 128 ALA A CA 1
ATOM 947 C C . ALA A 1 128 ? -24.453 -6.035 -26.391 1 95.19 128 ALA A C 1
ATOM 949 O O . ALA A 1 128 ? -23.703 -5.07 -26.547 1 95.19 128 ALA A O 1
ATOM 950 N N . LEU A 1 129 ? -24.281 -7.297 -26.609 1 95.19 129 LEU A N 1
ATOM 951 C CA . LEU A 1 129 ? -23 -7.652 -27.219 1 95.19 129 LEU A CA 1
ATOM 952 C C . LEU A 1 129 ? -23.203 -8.195 -28.625 1 95.19 129 LEU A C 1
ATOM 954 O O . LEU A 1 129 ? -24.344 -8.406 -29.047 1 95.19 129 LEU A O 1
ATOM 958 N N . ASP A 1 130 ? -22.188 -8.328 -29.547 1 89.06 130 ASP A N 1
ATOM 959 C CA . ASP A 1 130 ? -22.297 -9.094 -30.797 1 89.06 130 ASP A CA 1
ATOM 960 C C . ASP A 1 130 ? -22.438 -10.586 -30.516 1 89.06 130 ASP A C 1
ATOM 962 O O . ASP A 1 130 ? -21.875 -11.094 -29.547 1 89.06 130 ASP A O 1
ATOM 966 N N . GLU A 1 131 ? -23.234 -11.312 -31.266 1 88.81 131 GLU A N 1
ATOM 967 C CA . GLU A 1 131 ? -23.594 -12.711 -31.062 1 88.81 131 GLU A CA 1
ATOM 968 C C . GLU A 1 131 ? -22.359 -13.586 -30.906 1 88.81 131 GLU A C 1
ATOM 970 O O . GLU A 1 131 ? -22.344 -14.531 -30.125 1 88.81 131 GLU A O 1
ATOM 975 N N . ASP A 1 132 ? -21.328 -13.258 -31.594 1 92.19 132 ASP A N 1
ATOM 976 C CA . ASP A 1 132 ? -20.141 -14.102 -31.594 1 92.19 132 ASP A CA 1
ATOM 977 C C . ASP A 1 132 ? -19.375 -13.977 -30.281 1 92.19 132 ASP A C 1
ATOM 979 O O . ASP A 1 132 ? -18.516 -14.812 -29.984 1 92.19 132 ASP A O 1
ATOM 983 N N . ARG A 1 133 ? -19.734 -13.047 -29.5 1 96.44 133 ARG A N 1
ATOM 984 C CA . ARG A 1 133 ? -18.984 -12.805 -28.266 1 96.44 133 ARG A CA 1
ATOM 985 C C . ARG A 1 133 ? -19.797 -13.234 -27.047 1 96.44 133 ARG A C 1
ATOM 987 O O . ARG A 1 133 ? -19.422 -12.969 -25.922 1 96.44 133 ARG A O 1
ATOM 994 N N . VAL A 1 134 ? -20.938 -13.75 -27.281 1 97.5 134 VAL A N 1
ATOM 995 C CA . VAL A 1 134 ? -21.75 -14.453 -26.281 1 97.5 134 VAL A CA 1
ATOM 996 C C . VAL A 1 134 ? -21.734 -15.953 -26.578 1 97.5 134 VAL A C 1
ATOM 998 O O . VAL A 1 134 ? -22.453 -16.422 -27.453 1 97.5 134 VAL A O 1
ATOM 1001 N N . VAL A 1 135 ? -21 -16.719 -25.812 1 96.25 135 VAL A N 1
ATOM 1002 C CA . VAL A 1 135 ? -20.656 -18.094 -26.172 1 96.25 135 VAL A CA 1
ATOM 1003 C C . VAL A 1 135 ? -21.375 -19.062 -25.234 1 96.25 135 VAL A C 1
ATOM 1005 O O . VAL A 1 135 ? -21.344 -18.891 -24.016 1 96.25 135 VAL A O 1
ATOM 1008 N N . VAL A 1 136 ? -22.016 -20.047 -25.781 1 94.88 136 VAL A N 1
ATOM 1009 C CA . VAL A 1 136 ? -22.703 -21.062 -25 1 94.88 136 VAL A CA 1
ATOM 1010 C C . VAL A 1 136 ? -22.156 -22.453 -25.375 1 94.88 136 VAL A C 1
ATOM 1012 O O . VAL A 1 136 ? -22.656 -23.469 -24.891 1 94.88 136 VAL A O 1
ATOM 1015 N N . ASP A 1 137 ? -21.109 -22.484 -26.156 1 94.38 137 ASP A N 1
ATOM 1016 C CA . ASP A 1 137 ? -20.453 -23.734 -26.516 1 94.38 137 ASP A CA 1
ATOM 1017 C C . ASP A 1 137 ? -19.906 -24.438 -25.281 1 94.38 137 ASP A C 1
ATOM 1019 O O . ASP A 1 137 ? -19.281 -23.812 -24.422 1 94.38 137 ASP A O 1
ATOM 1023 N N . GLU A 1 138 ? -20.062 -25.688 -25.219 1 93.62 138 GLU A N 1
ATOM 1024 C CA . GLU A 1 138 ? -19.719 -26.469 -24.031 1 93.62 138 GLU A CA 1
ATOM 1025 C C . GLU A 1 138 ? -18.219 -26.469 -23.781 1 93.62 138 GLU A C 1
ATOM 1027 O O . GLU A 1 138 ? -17.766 -26.375 -22.641 1 93.62 138 GLU A O 1
ATOM 1032 N N . GLU A 1 139 ? -17.453 -26.625 -24.859 1 92.88 139 GLU A N 1
ATOM 1033 C CA . GLU A 1 139 ? -16 -26.703 -24.703 1 92.88 139 GLU A CA 1
ATOM 1034 C C . GLU A 1 139 ? -15.445 -25.391 -24.172 1 92.88 139 GLU A C 1
ATOM 1036 O O . GLU A 1 139 ? -14.562 -25.391 -23.297 1 92.88 139 GLU A O 1
ATOM 1041 N N . ASP A 1 140 ? -15.969 -24.328 -24.656 1 93.38 140 ASP A N 1
ATOM 1042 C CA . ASP A 1 140 ? -15.539 -23.016 -24.188 1 93.38 140 ASP A CA 1
ATOM 1043 C C . ASP A 1 140 ? -15.945 -22.781 -22.734 1 93.38 140 ASP A C 1
ATOM 1045 O O . ASP A 1 140 ? -15.188 -22.203 -21.953 1 93.38 140 ASP A O 1
ATOM 1049 N N . ARG A 1 141 ? -17.094 -23.172 -22.438 1 94.88 141 ARG A N 1
ATOM 1050 C CA . ARG A 1 141 ? -17.578 -23.047 -21.062 1 94.88 141 ARG A CA 1
ATOM 1051 C C . ARG A 1 141 ? -16.734 -23.891 -20.109 1 94.88 141 ARG A C 1
ATOM 1053 O O . ARG A 1 141 ? -16.375 -23.422 -19.016 1 94.88 141 ARG A O 1
ATOM 1060 N N . LYS A 1 142 ? -16.375 -25.109 -20.484 1 92.19 142 LYS A N 1
ATOM 1061 C CA . LYS A 1 142 ? -15.523 -25.984 -19.672 1 92.19 142 LYS A CA 1
ATOM 1062 C C . LYS A 1 142 ? -14.141 -25.375 -19.469 1 92.19 142 LYS A C 1
ATOM 1064 O O . LYS A 1 142 ? -13.562 -25.484 -18.391 1 92.19 142 LYS A O 1
ATOM 1069 N N . PHE A 1 143 ? -13.695 -24.781 -20.484 1 91.5 143 PHE A N 1
ATOM 1070 C CA . PHE A 1 143 ? -12.383 -24.141 -20.438 1 91.5 143 PHE A CA 1
ATOM 1071 C C . PHE A 1 143 ? -12.352 -23.047 -19.375 1 91.5 143 PHE A C 1
ATOM 1073 O O . PHE A 1 143 ? -11.344 -22.859 -18.703 1 91.5 143 PHE A O 1
ATOM 1080 N N . HIS A 1 144 ? -13.414 -22.359 -19.188 1 93.44 144 HIS A N 1
ATOM 1081 C CA . HIS A 1 144 ? -13.469 -21.234 -18.266 1 93.44 144 HIS A CA 1
ATOM 1082 C C . HIS A 1 144 ? -13.797 -21.688 -16.859 1 93.44 144 HIS A C 1
ATOM 1084 O O . HIS A 1 144 ? -13.75 -20.891 -15.914 1 93.44 144 HIS A O 1
ATOM 1090 N N . ALA A 1 145 ? -14.148 -22.922 -16.688 1 89.56 145 ALA A N 1
ATOM 1091 C CA . ALA A 1 145 ? -14.469 -23.469 -15.375 1 89.56 145 ALA A CA 1
ATOM 1092 C C . ALA A 1 145 ? -13.211 -23.984 -14.672 1 89.56 145 ALA A C 1
ATOM 1094 O O . ALA A 1 145 ? -13.18 -24.078 -13.445 1 89.56 145 ALA A O 1
ATOM 1095 N N . LYS A 1 146 ? -12.242 -24.344 -15.406 1 81.75 146 LYS A N 1
ATOM 1096 C CA . LYS A 1 146 ? -11.039 -24.906 -14.797 1 81.75 146 LYS A CA 1
ATOM 1097 C C . LYS A 1 146 ? -9.789 -24.156 -15.258 1 81.75 146 LYS A C 1
ATOM 1099 O O . LYS A 1 146 ? -9.328 -24.359 -16.391 1 81.75 146 LYS A O 1
ATOM 1104 N N . PRO A 1 147 ? -9.234 -23.422 -14.383 1 74.81 147 PRO A N 1
ATOM 1105 C CA . PRO A 1 147 ? -7.949 -22.812 -14.742 1 74.81 147 PRO A CA 1
ATOM 1106 C C . PRO A 1 147 ? -6.852 -23.844 -14.969 1 74.81 147 PRO A C 1
ATOM 1108 O O . PRO A 1 147 ? -6.91 -24.938 -14.422 1 74.81 147 PRO A O 1
ATOM 1111 N N . TRP A 1 148 ? -5.891 -23.625 -15.773 1 71.38 148 TRP A N 1
ATOM 1112 C CA . TRP A 1 148 ? -4.836 -24.516 -16.234 1 71.38 148 TRP A CA 1
ATOM 1113 C C . TRP A 1 148 ? -4.109 -25.156 -15.07 1 71.38 148 TRP A C 1
ATOM 1115 O O . TRP A 1 148 ? -3.807 -26.359 -15.094 1 71.38 148 TRP A O 1
ATOM 1125 N N . ASN A 1 149 ? -3.824 -24.422 -14.109 1 72.06 149 ASN A N 1
ATOM 1126 C CA . ASN A 1 149 ? -2.934 -24.938 -13.078 1 72.06 149 ASN A CA 1
ATOM 1127 C C . ASN A 1 149 ? -3.668 -25.141 -11.75 1 72.06 149 ASN A C 1
ATOM 1129 O O . ASN A 1 149 ? -3.039 -25.328 -10.711 1 72.06 149 ASN A O 1
ATOM 1133 N N . THR A 1 150 ? -4.969 -25.328 -11.883 1 76.69 150 THR A N 1
ATOM 1134 C CA . THR A 1 150 ? -5.66 -25.531 -10.609 1 76.69 150 THR A CA 1
ATOM 1135 C C . THR A 1 150 ? -5.777 -27.016 -10.289 1 76.69 150 THR A C 1
ATOM 1137 O O . THR A 1 150 ? -5.98 -27.844 -11.18 1 76.69 150 THR A O 1
ATOM 1140 N N . TYR A 1 151 ? -5.633 -27.375 -9.039 1 78.06 151 TYR A N 1
ATOM 1141 C CA . TYR A 1 151 ? -5.746 -28.75 -8.562 1 78.06 151 TYR A CA 1
ATOM 1142 C C . TYR A 1 151 ? -7.148 -29.031 -8.039 1 78.06 151 TYR A C 1
ATOM 1144 O O . TYR A 1 151 ? -7.441 -30.156 -7.605 1 78.06 151 TYR A O 1
ATOM 1152 N N . HIS A 1 152 ? -8.016 -28.078 -8.203 1 79.75 152 HIS A N 1
ATOM 1153 C CA . HIS A 1 152 ? -9.367 -28.219 -7.68 1 79.75 152 HIS A CA 1
ATOM 1154 C C . HIS A 1 152 ? -10.273 -28.938 -8.672 1 79.75 152 HIS A C 1
ATOM 1156 O O . HIS A 1 152 ? -10.125 -28.781 -9.883 1 79.75 152 HIS A O 1
ATOM 1162 N N . SER A 1 153 ? -11.195 -29.672 -8.102 1 79.5 153 SER A N 1
ATOM 1163 C CA . SER A 1 153 ? -12.18 -30.344 -8.945 1 79.5 153 SER A CA 1
ATOM 1164 C C . SER A 1 153 ? -13.25 -29.359 -9.422 1 79.5 153 SER A C 1
ATOM 1166 O O . SER A 1 153 ? -13.656 -28.469 -8.68 1 79.5 153 SER A O 1
ATOM 1168 N N . VAL A 1 154 ? -13.625 -29.625 -10.648 1 78.56 154 VAL A N 1
ATOM 1169 C CA . VAL A 1 154 ? -14.648 -28.781 -11.242 1 78.56 154 VAL A CA 1
ATOM 1170 C C . VAL A 1 154 ? -16.031 -29.406 -11.016 1 78.56 154 VAL A C 1
ATOM 1172 O O . VAL A 1 154 ? -16.297 -30.516 -11.469 1 78.56 154 VAL A O 1
ATOM 1175 N N . GLU A 1 155 ? -16.844 -28.656 -10.422 1 80.5 155 GLU A N 1
ATOM 1176 C CA . GLU A 1 155 ? -18.172 -29.172 -10.102 1 80.5 155 GLU A CA 1
ATOM 1177 C C . GLU A 1 155 ? -19.234 -28.562 -11.023 1 80.5 155 GLU A C 1
ATOM 1179 O O . GLU A 1 155 ? -20.328 -29.109 -11.172 1 80.5 155 GLU A O 1
ATOM 1184 N N . ALA A 1 156 ? -18.922 -27.453 -11.562 1 90.44 156 ALA A N 1
ATOM 1185 C CA . ALA A 1 156 ? -19.875 -26.734 -12.398 1 90.44 156 ALA A CA 1
ATOM 1186 C C . ALA A 1 156 ? -19.156 -25.906 -13.461 1 90.44 156 ALA A C 1
ATOM 1188 O O . ALA A 1 156 ? -18 -25.516 -13.273 1 90.44 156 ALA A O 1
ATOM 1189 N N . ILE A 1 157 ? -19.844 -25.812 -14.57 1 94 157 ILE A N 1
ATOM 1190 C CA . ILE A 1 157 ? -19.312 -24.938 -15.617 1 94 157 ILE A CA 1
ATOM 1191 C C . ILE A 1 157 ? -20.25 -23.734 -15.805 1 94 157 ILE A C 1
ATOM 1193 O O . ILE A 1 157 ? -21.438 -23.828 -15.5 1 94 157 ILE A O 1
ATOM 1197 N N . PRO A 1 158 ? -19.766 -22.625 -16.25 1 96.5 158 PRO A N 1
ATOM 1198 C CA . PRO A 1 158 ? -20.641 -21.469 -16.453 1 96.5 158 PRO A CA 1
ATOM 1199 C C . PRO A 1 158 ? -21.703 -21.719 -17.531 1 96.5 158 PRO A C 1
ATOM 1201 O O . PRO A 1 158 ? -21.484 -22.531 -18.422 1 96.5 158 PRO A O 1
ATOM 1204 N N . ASP A 1 159 ? -22.812 -21.016 -17.406 1 96.94 159 ASP A N 1
ATOM 1205 C CA . ASP A 1 159 ? -23.875 -21.125 -18.406 1 96.94 159 ASP A CA 1
ATOM 1206 C C . ASP A 1 159 ? -23.5 -20.391 -19.688 1 96.94 159 ASP A C 1
ATOM 1208 O O . ASP A 1 159 ? -23.844 -20.828 -20.797 1 96.94 159 ASP A O 1
ATOM 1212 N N . ILE A 1 160 ? -22.906 -19.25 -19.5 1 97.38 160 ILE A N 1
ATOM 1213 C CA . ILE A 1 160 ? -22.562 -18.375 -20.609 1 97.38 160 ILE A CA 1
ATOM 1214 C C . ILE A 1 160 ? -21.141 -17.812 -20.406 1 97.38 160 ILE A C 1
ATOM 1216 O O . ILE A 1 160 ? -20.734 -17.531 -19.281 1 97.38 160 ILE A O 1
ATOM 1220 N N . VAL A 1 161 ? -20.344 -17.719 -21.469 1 97.75 161 VAL A N 1
ATOM 1221 C CA . VAL A 1 161 ? -19.094 -16.984 -21.484 1 97.75 161 VAL A CA 1
ATOM 1222 C C . VAL A 1 161 ? -19.219 -15.758 -22.391 1 97.75 161 VAL A C 1
ATOM 1224 O O . VAL A 1 161 ? -19.719 -15.859 -23.516 1 97.75 161 VAL A O 1
ATOM 1227 N N . VAL A 1 162 ? -18.859 -14.602 -21.891 1 98.38 162 VAL A N 1
ATOM 1228 C CA . VAL A 1 162 ? -18.953 -13.383 -22.688 1 98.38 162 VAL A CA 1
ATOM 1229 C C . VAL A 1 162 ? -17.578 -12.727 -22.812 1 98.38 162 VAL A C 1
ATOM 1231 O O . VAL A 1 162 ? -16.734 -12.883 -21.922 1 98.38 162 VAL A O 1
ATOM 1234 N N . TYR A 1 163 ? -17.328 -11.992 -23.875 1 98.12 163 TYR A N 1
ATOM 1235 C CA . TYR A 1 163 ? -16.078 -11.32 -24.188 1 98.12 163 TYR A CA 1
ATOM 1236 C C . TYR A 1 163 ? -16.312 -9.828 -24.438 1 98.12 163 TYR A C 1
ATOM 1238 O O . TYR A 1 163 ? -16.359 -9.383 -25.578 1 98.12 163 TYR A O 1
ATOM 1246 N N . PRO A 1 164 ? -16.375 -9.008 -23.359 1 98.44 164 PRO A N 1
ATOM 1247 C CA . PRO A 1 164 ? -16.562 -7.57 -23.562 1 98.44 164 PRO A CA 1
ATOM 1248 C C . PRO A 1 164 ? -15.344 -6.891 -24.172 1 98.44 164 PRO A C 1
ATOM 1250 O O . PRO A 1 164 ? -14.211 -7.359 -23.984 1 98.44 164 PRO A O 1
ATOM 1253 N N . LYS A 1 165 ? -15.609 -5.738 -24.844 1 97.94 165 LYS A N 1
ATOM 1254 C CA . LYS A 1 165 ? -14.531 -4.98 -25.484 1 97.94 165 LYS A CA 1
ATOM 1255 C C . LYS A 1 165 ? -14.453 -3.564 -24.906 1 97.94 165 LYS A C 1
ATOM 1257 O O . LYS A 1 165 ? -13.57 -2.789 -25.297 1 97.94 165 LYS A O 1
ATOM 1262 N N . SER A 1 166 ? -15.375 -3.266 -24.016 1 98 166 SER A N 1
ATOM 1263 C CA . SER A 1 166 ? -15.383 -1.925 -23.438 1 98 166 SER A CA 1
ATOM 1264 C C . SER A 1 166 ? -16 -1.924 -22.047 1 98 166 SER A C 1
ATOM 1266 O O . SER A 1 166 ? -16.672 -2.887 -21.656 1 98 166 SER A O 1
ATOM 1268 N N . GLN A 1 167 ? -15.703 -0.854 -21.359 1 98.44 167 GLN A N 1
ATOM 1269 C CA . GLN A 1 167 ? -16.281 -0.666 -20.031 1 98.44 167 GLN A CA 1
ATOM 1270 C C . GLN A 1 167 ? -17.812 -0.617 -20.109 1 98.44 167 GLN A C 1
ATOM 1272 O O . GLN A 1 167 ? -18.5 -1.181 -19.25 1 98.44 167 GLN A O 1
ATOM 1277 N N . GLU A 1 168 ? -18.391 0.028 -21.109 1 98.25 168 GLU A N 1
ATOM 1278 C CA . GLU A 1 168 ? -19.828 0.132 -21.297 1 98.25 168 GLU A CA 1
ATOM 1279 C C . GLU A 1 168 ? -20.469 -1.245 -21.453 1 98.25 168 GLU A C 1
ATOM 1281 O O . GLU A 1 168 ? -21.562 -1.494 -20.938 1 98.25 168 GLU A O 1
ATOM 1286 N N . GLU A 1 169 ? -19.781 -2.068 -22.141 1 98.5 169 GLU A N 1
ATOM 1287 C CA . GLU A 1 169 ? -20.297 -3.424 -22.328 1 98.5 169 GLU A CA 1
ATOM 1288 C C . GLU A 1 169 ? -20.266 -4.203 -21.016 1 98.5 169 GLU A C 1
ATOM 1290 O O . GLU A 1 169 ? -21.172 -4.988 -20.734 1 98.5 169 GLU A O 1
ATOM 1295 N N . VAL A 1 170 ? -19.203 -4.016 -20.219 1 98.81 170 VAL A N 1
ATOM 1296 C CA . VAL A 1 170 ? -19.141 -4.664 -18.922 1 98.81 170 VAL A CA 1
ATOM 1297 C C . VAL A 1 170 ? -20.312 -4.195 -18.047 1 98.81 170 VAL A C 1
ATOM 1299 O O . VAL A 1 170 ? -20.938 -5 -17.359 1 98.81 170 VAL A O 1
ATOM 1302 N N . VAL A 1 171 ? -20.578 -2.908 -18.094 1 98.81 171 VAL A N 1
ATOM 1303 C CA . VAL A 1 171 ? -21.703 -2.346 -17.359 1 98.81 171 VAL A CA 1
ATOM 1304 C C . VAL A 1 171 ? -23 -3.021 -17.797 1 98.81 171 VAL A C 1
ATOM 1306 O O . VAL A 1 171 ? -23.812 -3.424 -16.969 1 98.81 171 VAL A O 1
ATOM 1309 N N . ALA A 1 172 ? -23.203 -3.148 -19.078 1 98.56 172 ALA A N 1
ATOM 1310 C CA . ALA A 1 172 ? -24.406 -3.775 -19.625 1 98.56 172 ALA A CA 1
ATOM 1311 C C . ALA A 1 172 ? -24.531 -5.219 -19.141 1 98.56 172 ALA A C 1
ATOM 1313 O O . ALA A 1 172 ? -25.625 -5.664 -18.781 1 98.56 172 ALA A O 1
ATOM 1314 N N . ILE A 1 173 ? -23.469 -5.918 -19.156 1 98.56 173 ILE A N 1
ATOM 1315 C CA . ILE A 1 173 ? -23.453 -7.312 -18.719 1 98.56 173 ILE A CA 1
ATOM 1316 C C . ILE A 1 173 ? -23.859 -7.395 -17.25 1 98.56 173 ILE A C 1
ATOM 1318 O O . ILE A 1 173 ? -24.719 -8.195 -16.875 1 98.56 173 ILE A O 1
ATOM 1322 N N . ILE A 1 174 ? -23.25 -6.598 -16.391 1 98.69 174 ILE A N 1
ATOM 1323 C CA . ILE A 1 174 ? -23.484 -6.641 -14.953 1 98.69 174 ILE A CA 1
ATOM 1324 C C . ILE A 1 174 ? -24.938 -6.27 -14.664 1 98.69 174 ILE A C 1
ATOM 1326 O O . ILE A 1 174 ? -25.594 -6.914 -13.836 1 98.69 174 ILE A O 1
ATOM 1330 N N . LYS A 1 175 ? -25.422 -5.254 -15.312 1 98.31 175 LYS A N 1
ATOM 1331 C CA . LYS A 1 175 ? -26.797 -4.848 -15.102 1 98.31 175 LYS A CA 1
ATOM 1332 C C . LYS A 1 175 ? -27.766 -5.957 -15.508 1 98.31 175 LYS A C 1
ATOM 1334 O O . LYS A 1 175 ? -28.766 -6.199 -14.82 1 98.31 175 LYS A O 1
ATOM 1339 N N . ALA A 1 176 ? -27.5 -6.57 -16.625 1 97.81 176 ALA A N 1
ATOM 1340 C CA . ALA A 1 176 ? -28.328 -7.68 -17.062 1 97.81 176 ALA A CA 1
ATOM 1341 C C . ALA A 1 176 ? -28.312 -8.828 -16.047 1 97.81 176 ALA A C 1
ATOM 1343 O O . ALA A 1 176 ? -29.359 -9.383 -15.711 1 97.81 176 ALA A O 1
ATOM 1344 N N . CYS A 1 177 ? -27.125 -9.203 -15.602 1 97.81 177 CYS A N 1
ATOM 1345 C CA . CYS A 1 177 ? -26.984 -10.273 -14.625 1 97.81 177 CYS A CA 1
ATOM 1346 C C . CYS A 1 177 ? -27.688 -9.914 -13.32 1 97.81 177 CYS A C 1
ATOM 1348 O O . CYS A 1 177 ? -28.281 -10.781 -12.68 1 97.81 177 CYS A O 1
ATOM 1350 N N . ALA A 1 178 ? -27.578 -8.695 -12.93 1 97.38 178 ALA A N 1
ATOM 1351 C CA . ALA A 1 178 ? -28.266 -8.234 -11.727 1 97.38 178 ALA A CA 1
ATOM 1352 C C . ALA A 1 178 ? -29.781 -8.359 -11.883 1 97.38 178 ALA A C 1
ATOM 1354 O O . ALA A 1 178 ? -30.469 -8.797 -10.961 1 97.38 178 ALA A O 1
ATOM 1355 N N . LYS A 1 179 ? -30.266 -7.922 -13.016 1 96.5 179 LYS A N 1
ATOM 1356 C CA . LYS A 1 179 ? -31.688 -7.984 -13.32 1 96.5 179 LYS A CA 1
ATOM 1357 C C . LYS A 1 179 ? -32.219 -9.398 -13.164 1 96.5 179 LYS A C 1
ATOM 1359 O O . LYS A 1 179 ? -33.312 -9.602 -12.609 1 96.5 179 LYS A O 1
ATOM 1364 N N . TYR A 1 180 ? -31.453 -10.359 -13.578 1 96.31 180 TYR A N 1
ATOM 1365 C CA . TYR A 1 180 ? -31.922 -11.742 -13.602 1 96.31 180 TYR A CA 1
ATOM 1366 C C . TYR A 1 180 ? -31.344 -12.539 -12.445 1 96.31 180 TYR A C 1
ATOM 1368 O O . TYR A 1 180 ? -31.578 -13.742 -12.328 1 96.31 180 TYR A O 1
ATOM 1376 N N . LYS A 1 181 ? -30.531 -11.883 -11.594 1 95.75 181 LYS A N 1
ATOM 1377 C CA . LYS A 1 181 ? -29.922 -12.484 -10.406 1 95.75 181 LYS A CA 1
ATOM 1378 C C . LYS A 1 181 ? -29.062 -13.688 -10.773 1 95.75 181 LYS A C 1
ATOM 1380 O O . LYS A 1 181 ? -29.203 -14.758 -10.18 1 95.75 181 LYS A O 1
ATOM 1385 N N . ILE A 1 182 ? -28.266 -13.562 -11.742 1 97.19 182 ILE A N 1
ATOM 1386 C CA . ILE A 1 182 ? -27.328 -14.586 -12.188 1 97.19 182 ILE A CA 1
ATOM 1387 C C . ILE A 1 182 ? -25.906 -14.172 -11.836 1 97.19 182 ILE A C 1
ATOM 1389 O O . ILE A 1 182 ? -25.484 -13.062 -12.164 1 97.19 182 ILE A O 1
ATOM 1393 N N . PRO A 1 183 ? -25.156 -15.055 -11.172 1 97.25 183 PRO A N 1
ATOM 1394 C CA . PRO A 1 183 ? -23.812 -14.688 -10.719 1 97.25 183 PRO A CA 1
ATOM 1395 C C . PRO A 1 183 ? -22.844 -14.461 -11.875 1 97.25 183 PRO A C 1
ATOM 1397 O O . PRO A 1 183 ? -23.016 -15.016 -12.961 1 97.25 183 PRO A O 1
ATOM 1400 N N . VAL A 1 184 ? -21.891 -13.672 -11.547 1 98 184 VAL A N 1
ATOM 1401 C CA . VAL A 1 184 ? -20.859 -13.312 -12.516 1 98 184 VAL A CA 1
ATOM 1402 C C . VAL A 1 184 ? -19.484 -13.688 -11.969 1 98 184 VAL A C 1
ATOM 1404 O O . VAL A 1 184 ? -19.203 -13.484 -10.781 1 98 184 VAL A O 1
ATOM 1407 N N . THR A 1 185 ? -18.641 -14.258 -12.812 1 97.81 185 THR A N 1
ATOM 1408 C CA . THR A 1 185 ? -17.266 -14.586 -12.469 1 97.81 185 THR A CA 1
ATOM 1409 C C . THR A 1 185 ? -16.297 -13.992 -13.484 1 97.81 185 THR A C 1
ATOM 1411 O O . THR A 1 185 ? -16.266 -14.414 -14.648 1 97.81 185 THR A O 1
ATOM 1414 N N . PRO A 1 186 ? -15.469 -13.031 -13.039 1 97.94 186 PRO A N 1
ATOM 1415 C CA . PRO A 1 186 ? -14.469 -12.5 -13.961 1 97.94 186 PRO A CA 1
ATOM 1416 C C . PRO A 1 186 ? -13.367 -13.508 -14.281 1 97.94 186 PRO A C 1
ATOM 1418 O O . PRO A 1 186 ? -13.008 -14.328 -13.43 1 97.94 186 PRO A O 1
ATOM 1421 N N . TYR A 1 187 ? -12.891 -13.445 -15.531 1 96.62 187 TYR A N 1
ATOM 1422 C CA . TYR A 1 187 ? -11.852 -14.32 -16.062 1 96.62 187 TYR A CA 1
ATOM 1423 C C . TYR A 1 187 ? -10.875 -13.539 -16.938 1 96.62 187 TYR A C 1
ATOM 1425 O O . TYR A 1 187 ? -11.273 -12.609 -17.641 1 96.62 187 TYR A O 1
ATOM 1433 N N . ALA A 1 188 ? -9.602 -13.891 -16.891 1 92.62 188 ALA A N 1
ATOM 1434 C CA . ALA A 1 188 ? -8.633 -13.32 -17.812 1 92.62 188 ALA A CA 1
ATOM 1435 C C . ALA A 1 188 ? -7.535 -14.328 -18.156 1 92.62 188 ALA A C 1
ATOM 1437 O O . ALA A 1 188 ? -7.777 -15.305 -18.875 1 92.62 188 ALA A O 1
ATOM 1438 N N . GLY A 1 189 ? -6.41 -14.242 -17.547 1 91.12 189 GLY A N 1
ATOM 1439 C CA . GLY A 1 189 ? -5.27 -15.062 -17.922 1 91.12 189 GLY A CA 1
ATOM 1440 C C . GLY A 1 189 ? -5.445 -16.531 -17.547 1 91.12 189 GLY A C 1
ATOM 1441 O O . GLY A 1 189 ? -4.789 -17.391 -18.125 1 91.12 189 GLY A O 1
ATOM 1442 N N . GLY A 1 190 ? -6.266 -16.828 -16.594 1 91.56 190 GLY A N 1
ATOM 1443 C CA . GLY A 1 190 ? -6.516 -18.203 -16.188 1 91.56 190 GLY A CA 1
ATOM 1444 C C . GLY A 1 190 ? -5.316 -18.859 -15.531 1 91.56 190 GLY A C 1
ATOM 1445 O O . GLY A 1 190 ? -5.152 -20.078 -15.594 1 91.56 190 GLY A O 1
ATOM 1446 N N . THR A 1 191 ? -4.465 -18.078 -14.898 1 90 191 THR A N 1
ATOM 1447 C CA . THR A 1 191 ? -3.23 -18.609 -14.336 1 90 191 THR A CA 1
ATOM 1448 C C . THR A 1 191 ? -3.326 -18.719 -12.82 1 90 191 THR A C 1
ATOM 1450 O O . THR A 1 191 ? -2.381 -19.156 -12.164 1 90 191 THR A O 1
ATOM 1453 N N . SER A 1 192 ? -4.445 -18.297 -12.25 1 91.88 192 SER A N 1
ATOM 1454 C CA . SER A 1 192 ? -4.582 -18.344 -10.797 1 91.88 192 SER A CA 1
ATOM 1455 C C . SER A 1 192 ? -4.613 -19.781 -10.289 1 91.88 192 SER A C 1
ATOM 1457 O O . SER A 1 192 ? -4.992 -20.688 -11.016 1 91.88 192 SER A O 1
ATOM 1459 N N . LEU A 1 193 ? -4.352 -20.016 -9.062 1 91.38 193 LEU A N 1
ATOM 1460 C CA . LEU A 1 193 ? -4.023 -21.359 -8.602 1 91.38 193 LEU A CA 1
ATOM 1461 C C . LEU A 1 193 ? -5.062 -21.859 -7.609 1 91.38 193 LEU A C 1
ATOM 1463 O O . LEU A 1 193 ? -5.219 -23.078 -7.43 1 91.38 193 LEU A O 1
ATOM 1467 N N . GLU A 1 194 ? -5.77 -20.969 -6.98 1 94.44 194 GLU A N 1
ATOM 1468 C CA . GLU A 1 194 ? -6.562 -21.391 -5.828 1 94.44 194 GLU A CA 1
ATOM 1469 C C . GLU A 1 194 ? -8.047 -21.422 -6.16 1 94.44 194 GLU A C 1
ATOM 1471 O O . GLU A 1 194 ? -8.891 -21.25 -5.277 1 94.44 194 GLU A O 1
ATOM 1476 N N . GLY A 1 195 ? -8.383 -21.594 -7.434 1 93.31 195 GLY A N 1
ATOM 1477 C CA . GLY A 1 195 ? -9.773 -21.734 -7.84 1 93.31 195 GLY A CA 1
ATOM 1478 C C . GLY A 1 195 ? -10.508 -20.406 -7.891 1 93.31 195 GLY A C 1
ATOM 1479 O O . GLY A 1 195 ? -11.711 -20.344 -7.633 1 93.31 195 GLY A O 1
ATOM 1480 N N . HIS A 1 196 ? -9.898 -19.375 -8.211 1 95.06 196 HIS A N 1
ATOM 1481 C CA . HIS A 1 196 ? -10.43 -18.016 -8.211 1 95.06 196 HIS A CA 1
ATOM 1482 C C . HIS A 1 196 ? -11.531 -17.859 -9.266 1 95.06 196 HIS A C 1
ATOM 1484 O O . HIS A 1 196 ? -12.5 -17.125 -9.047 1 95.06 196 HIS A O 1
ATOM 1490 N N . THR A 1 197 ? -11.352 -18.516 -10.414 1 94.69 197 THR A N 1
ATOM 1491 C CA . THR A 1 197 ? -12.227 -18.266 -11.555 1 94.69 197 THR A CA 1
ATOM 1492 C C . THR A 1 197 ? -13.258 -19.375 -11.703 1 94.69 197 THR A C 1
ATOM 1494 O O . THR A 1 197 ? -14 -19.422 -12.688 1 94.69 197 THR A O 1
ATOM 1497 N N . MET A 1 198 ? -13.203 -20.328 -10.82 1 93.5 198 MET A N 1
ATOM 1498 C CA . MET A 1 198 ? -14.18 -21.406 -10.875 1 93.5 198 MET A CA 1
ATOM 1499 C C . MET A 1 198 ? -15.602 -20.875 -10.719 1 93.5 198 MET A C 1
ATOM 1501 O O . MET A 1 198 ? -15.828 -19.922 -9.977 1 93.5 198 MET A O 1
ATOM 1505 N N . THR A 1 199 ? -16.5 -21.484 -11.406 1 93.81 199 THR A N 1
ATOM 1506 C CA . THR A 1 199 ? -17.891 -21.047 -11.406 1 93.81 199 THR A CA 1
ATOM 1507 C C . THR A 1 199 ? -18.766 -22 -10.586 1 93.81 199 THR A C 1
ATOM 1509 O O . THR A 1 199 ? -19.656 -22.656 -11.133 1 93.81 199 THR A O 1
ATOM 1512 N N . LEU A 1 200 ? -18.672 -21.891 -9.336 1 90.44 200 LEU A N 1
ATOM 1513 C CA . LEU A 1 200 ? -19.344 -22.781 -8.406 1 90.44 200 LEU A CA 1
ATOM 1514 C C . LEU A 1 200 ? -20.859 -22.703 -8.562 1 90.44 200 LEU A C 1
ATOM 1516 O O . LEU A 1 200 ? -21.562 -23.688 -8.336 1 90.44 200 LEU A O 1
ATOM 1520 N N . ASN A 1 201 ? -21.297 -21.562 -8.953 1 91 201 ASN A N 1
ATOM 1521 C CA . ASN A 1 201 ? -22.734 -21.312 -9.078 1 91 201 ASN A CA 1
ATOM 1522 C C . ASN A 1 201 ? -23.141 -21.094 -10.531 1 91 201 ASN A C 1
ATOM 1524 O O . ASN A 1 201 ? -24.141 -20.422 -10.812 1 91 201 ASN A O 1
ATOM 1528 N N . ARG A 1 202 ? -22.281 -21.672 -11.406 1 95.06 202 ARG A N 1
ATOM 1529 C CA . ARG A 1 202 ? -22.5 -21.5 -12.844 1 95.06 202 ARG A CA 1
ATOM 1530 C C . ARG A 1 202 ? -22.578 -20.031 -13.211 1 95.06 202 ARG A C 1
ATOM 1532 O O . ARG A 1 202 ? -21.672 -19.25 -12.859 1 95.06 202 ARG A O 1
ATOM 1539 N N . GLY A 1 203 ? -23.594 -19.625 -13.977 1 96.62 203 GLY A N 1
ATOM 1540 C CA . GLY A 1 203 ? -23.766 -18.219 -14.305 1 96.62 203 GLY A CA 1
ATOM 1541 C C . GLY A 1 203 ? -22.938 -17.781 -15.5 1 96.62 203 GLY A C 1
ATOM 1542 O O . GLY A 1 203 ? -22.828 -18.516 -16.484 1 96.62 203 GLY A O 1
ATOM 1543 N N . VAL A 1 204 ? -22.453 -16.516 -15.383 1 98.06 204 VAL A N 1
ATOM 1544 C CA . VAL A 1 204 ? -21.766 -15.914 -16.516 1 98.06 204 VAL A CA 1
ATOM 1545 C C . VAL A 1 204 ? -20.297 -15.734 -16.188 1 98.06 204 VAL A C 1
ATOM 1547 O O . VAL A 1 204 ? -19.938 -15.141 -15.164 1 98.06 204 VAL A O 1
ATOM 1550 N N . SER A 1 205 ? -19.422 -16.312 -17.031 1 98 205 SER A N 1
ATOM 1551 C CA . SER A 1 205 ? -18 -15.984 -16.984 1 98 205 SER A CA 1
ATOM 1552 C C . SER A 1 205 ? -17.672 -14.828 -17.906 1 98 205 SER A C 1
ATOM 1554 O O . SER A 1 205 ? -17.938 -14.891 -19.109 1 98 205 SER A O 1
ATOM 1556 N N . ILE A 1 206 ? -17.156 -13.789 -17.359 1 98.44 206 ILE A N 1
ATOM 1557 C CA . ILE A 1 206 ? -16.766 -12.625 -18.141 1 98.44 206 ILE A CA 1
ATOM 1558 C C . ILE A 1 206 ? -15.281 -12.68 -18.469 1 98.44 206 ILE A C 1
ATOM 1560 O O . ILE A 1 206 ? -14.445 -12.414 -17.594 1 98.44 206 ILE A O 1
ATOM 1564 N N . ASN A 1 207 ? -14.969 -12.984 -19.688 1 98.12 207 ASN A N 1
ATOM 1565 C CA . ASN A 1 207 ? -13.586 -13.031 -20.141 1 98.12 207 ASN A CA 1
ATOM 1566 C C . ASN A 1 207 ? -13.086 -11.656 -20.562 1 98.12 207 ASN A C 1
ATOM 1568 O O . ASN A 1 207 ? -13.508 -11.141 -21.609 1 98.12 207 ASN A O 1
ATOM 1572 N N . MET A 1 208 ? -12.109 -11.133 -19.875 1 98.25 208 MET A N 1
ATOM 1573 C CA . MET A 1 208 ? -11.672 -9.75 -20.031 1 98.25 208 MET A CA 1
ATOM 1574 C C . MET A 1 208 ? -10.523 -9.656 -21.031 1 98.25 208 MET A C 1
ATOM 1576 O O . MET A 1 208 ? -9.977 -8.578 -21.266 1 98.25 208 MET A O 1
ATOM 1580 N N . ASN A 1 209 ? -10.109 -10.656 -21.719 1 96.94 209 ASN A N 1
ATOM 1581 C CA . ASN A 1 209 ? -8.906 -10.727 -22.531 1 96.94 209 ASN A CA 1
ATOM 1582 C C . ASN A 1 209 ? -9.008 -9.836 -23.781 1 96.94 209 ASN A C 1
ATOM 1584 O O . ASN A 1 209 ? -7.996 -9.492 -24.391 1 96.94 209 ASN A O 1
ATOM 1588 N N . SER A 1 210 ? -10.227 -9.5 -24.156 1 96.94 210 SER A N 1
ATOM 1589 C CA . SER A 1 210 ? -10.383 -8.633 -25.312 1 96.94 210 SER A CA 1
ATOM 1590 C C . SER A 1 210 ? -10.102 -7.176 -24.969 1 96.94 210 SER A C 1
ATOM 1592 O O . SER A 1 210 ? -9.891 -6.348 -25.859 1 96.94 210 SER A O 1
ATOM 1594 N N . MET A 1 211 ? -10.148 -6.828 -23.719 1 98.06 211 MET A N 1
ATOM 1595 C CA . MET A 1 211 ? -9.836 -5.48 -23.25 1 98.06 211 MET A CA 1
ATOM 1596 C C . MET A 1 211 ? -8.367 -5.375 -22.859 1 98.06 211 MET A C 1
ATOM 1598 O O . MET A 1 211 ? -8.031 -5.414 -21.672 1 98.06 211 MET A O 1
ATOM 1602 N N . LYS A 1 212 ? -7.492 -5.137 -23.812 1 97.5 212 LYS A N 1
ATOM 1603 C CA . LYS A 1 212 ? -6.066 -5.219 -23.516 1 97.5 212 LYS A CA 1
ATOM 1604 C C . LYS A 1 212 ? -5.32 -4.004 -24.062 1 97.5 212 LYS A C 1
ATOM 1606 O O . LYS A 1 212 ? -4.109 -4.059 -24.281 1 97.5 212 LYS A O 1
ATOM 1611 N N . LYS A 1 213 ? -5.973 -2.932 -24.219 1 98.31 213 LYS A N 1
ATOM 1612 C CA . LYS A 1 213 ? -5.367 -1.726 -24.766 1 98.31 213 LYS A CA 1
ATOM 1613 C C . LYS A 1 213 ? -4.531 -0.995 -23.734 1 98.31 213 LYS A C 1
ATOM 1615 O O . LYS A 1 213 ? -4.883 -0.969 -22.547 1 98.31 213 LYS A O 1
ATOM 1620 N N . VAL A 1 214 ? -3.43 -0.43 -24.219 1 98.69 214 VAL A N 1
ATOM 1621 C CA . VAL A 1 214 ? -2.764 0.649 -23.484 1 98.69 214 VAL A CA 1
ATOM 1622 C C . VAL A 1 214 ? -3.475 1.973 -23.766 1 98.69 214 VAL A C 1
ATOM 1624 O O . VAL A 1 214 ? -3.406 2.498 -24.891 1 98.69 214 VAL A O 1
ATOM 1627 N N . LYS A 1 215 ? -4.105 2.5 -22.859 1 98.62 215 LYS A N 1
ATOM 1628 C CA . LYS A 1 215 ? -4.953 3.672 -23.062 1 98.62 215 LYS A CA 1
ATOM 1629 C C . LYS A 1 215 ? -4.121 4.953 -23.094 1 98.62 215 LYS A C 1
ATOM 1631 O O . LYS A 1 215 ? -4.324 5.812 -23.953 1 98.62 215 LYS A O 1
ATOM 1636 N N . GLU A 1 216 ? -3.26 5.145 -22.094 1 98.38 216 GLU A N 1
ATOM 1637 C CA . GLU A 1 216 ? -2.404 6.324 -21.984 1 98.38 216 GLU A CA 1
ATOM 1638 C C . GLU A 1 216 ? -1.069 5.977 -21.328 1 98.38 216 GLU A C 1
ATOM 1640 O O . GLU A 1 216 ? -1.026 5.23 -20.344 1 98.38 216 GLU A O 1
ATOM 1645 N N . LEU A 1 217 ? -0.008 6.477 -21.891 1 98.5 217 LEU A N 1
ATOM 1646 C CA . LEU A 1 217 ? 1.324 6.406 -21.312 1 98.5 217 LEU A CA 1
ATOM 1647 C C . LEU A 1 217 ? 1.841 7.801 -20.953 1 98.5 217 LEU A C 1
ATOM 1649 O O . LEU A 1 217 ? 1.912 8.672 -21.828 1 98.5 217 LEU A O 1
ATOM 1653 N N . HIS A 1 218 ? 2.117 7.977 -19.719 1 97.88 218 HIS A N 1
ATOM 1654 C CA . HIS A 1 218 ? 2.664 9.25 -19.25 1 97.88 218 HIS A CA 1
ATOM 1655 C C . HIS A 1 218 ? 4.137 9.117 -18.891 1 97.88 218 HIS A C 1
ATOM 1657 O O . HIS A 1 218 ? 4.473 8.836 -17.734 1 97.88 218 HIS A O 1
ATOM 1663 N N . LEU A 1 219 ? 5.02 9.492 -19.766 1 96.06 219 LEU A N 1
ATOM 1664 C CA . LEU A 1 219 ? 6.453 9.258 -19.625 1 96.06 219 LEU A CA 1
ATOM 1665 C C . LEU A 1 219 ? 7.016 10.07 -18.453 1 96.06 219 LEU A C 1
ATOM 1667 O O . LEU A 1 219 ? 7.695 9.523 -17.594 1 96.06 219 LEU A O 1
ATOM 1671 N N . GLU A 1 220 ? 6.664 11.297 -18.359 1 93.81 220 GLU A N 1
ATOM 1672 C CA . GLU A 1 220 ? 7.227 12.172 -17.328 1 93.81 220 GLU A CA 1
ATOM 1673 C C . GLU A 1 220 ? 6.719 11.789 -15.938 1 93.81 220 GLU A C 1
ATOM 1675 O O . GLU A 1 220 ? 7.438 11.938 -14.953 1 93.81 220 GLU A O 1
ATOM 1680 N N . ASP A 1 221 ? 5.508 11.289 -15.938 1 96.12 221 ASP A N 1
ATOM 1681 C CA . ASP A 1 221 ? 4.91 10.906 -14.664 1 96.12 221 ASP A CA 1
ATOM 1682 C C . ASP A 1 221 ? 5.262 9.461 -14.305 1 96.12 221 ASP A C 1
ATOM 1684 O O . ASP A 1 221 ? 5.008 9.016 -13.18 1 96.12 221 ASP A O 1
ATOM 1688 N N . MET A 1 222 ? 5.75 8.703 -15.242 1 95.31 222 MET A N 1
ATOM 1689 C CA . MET A 1 222 ? 6.125 7.301 -15.094 1 95.31 222 MET A CA 1
ATOM 1690 C C . MET A 1 222 ? 4.93 6.465 -14.648 1 95.31 222 MET A C 1
ATOM 1692 O O . MET A 1 222 ? 5.023 5.703 -13.68 1 95.31 222 MET A O 1
ATOM 1696 N N . ASP A 1 223 ? 3.836 6.617 -15.336 1 97.75 223 ASP A N 1
ATOM 1697 C CA . ASP A 1 223 ? 2.668 5.766 -15.125 1 97.75 223 ASP A CA 1
ATOM 1698 C C . ASP A 1 223 ? 1.959 5.465 -16.438 1 97.75 223 ASP A C 1
ATOM 1700 O O . ASP A 1 223 ? 2.242 6.09 -17.469 1 97.75 223 ASP A O 1
ATOM 1704 N N . VAL A 1 224 ? 1.139 4.438 -16.422 1 98.81 224 VAL A N 1
ATOM 1705 C CA . VAL A 1 224 ? 0.439 3.99 -17.625 1 98.81 224 VAL A CA 1
ATOM 1706 C C . VAL A 1 224 ? -0.972 3.533 -17.266 1 98.81 224 VAL A C 1
ATOM 1708 O O . VAL A 1 224 ? -1.186 2.941 -16.203 1 98.81 224 VAL A O 1
ATOM 1711 N N . ILE A 1 225 ? -1.928 3.9 -18.062 1 98.81 225 ILE A N 1
ATOM 1712 C CA . ILE A 1 225 ? -3.309 3.451 -17.922 1 98.81 225 ILE A CA 1
ATOM 1713 C C . ILE A 1 225 ? -3.582 2.32 -18.906 1 98.81 225 ILE A C 1
ATOM 1715 O O . ILE A 1 225 ? -3.383 2.48 -20.109 1 98.81 225 ILE A O 1
ATOM 1719 N N . VAL A 1 226 ? -4.039 1.216 -18.391 1 98.88 226 VAL A N 1
ATOM 1720 C CA . VAL A 1 226 ? -4.223 0.051 -19.25 1 98.88 226 VAL A CA 1
ATOM 1721 C C . VAL A 1 226 ? -5.574 -0.597 -18.953 1 98.88 226 VAL A C 1
ATOM 1723 O O . VAL A 1 226 ? -6.18 -0.352 -17.906 1 98.88 226 VAL A O 1
ATOM 1726 N N . GLU A 1 227 ? -6.023 -1.31 -19.922 1 98.81 227 GLU A N 1
ATOM 1727 C CA . GLU A 1 227 ? -7.148 -2.217 -19.703 1 98.81 227 GLU A CA 1
ATOM 1728 C C . GLU A 1 227 ? -6.699 -3.5 -19.016 1 98.81 227 GLU A C 1
ATOM 1730 O O . GLU A 1 227 ? -5.516 -3.852 -19.047 1 98.81 227 GLU A O 1
ATOM 1735 N N . PRO A 1 228 ? -7.602 -4.176 -18.359 1 98.5 228 PRO A N 1
ATOM 1736 C CA . PRO A 1 228 ? -7.23 -5.25 -17.438 1 98.5 228 PRO A CA 1
ATOM 1737 C C . PRO A 1 228 ? -6.762 -6.516 -18.156 1 98.5 228 PRO A C 1
ATOM 1739 O O . PRO A 1 228 ? -6.078 -7.352 -17.562 1 98.5 228 PRO A O 1
ATOM 1742 N N . GLY A 1 229 ? -7.07 -6.742 -19.406 1 98.5 229 GLY A N 1
ATOM 1743 C CA . GLY A 1 229 ? -6.785 -7.984 -20.109 1 98.5 229 GLY A CA 1
ATOM 1744 C C . GLY A 1 229 ? -5.375 -8.047 -20.656 1 98.5 229 GLY A C 1
ATOM 1745 O O . GLY A 1 229 ? -4.934 -9.102 -21.141 1 98.5 229 GLY A O 1
ATOM 1746 N N . ILE A 1 230 ? -4.605 -7.023 -20.547 1 98.56 230 ILE A N 1
ATOM 1747 C CA . ILE A 1 230 ? -3.254 -7.02 -21.094 1 98.56 230 ILE A CA 1
ATOM 1748 C C . ILE A 1 230 ? -2.332 -7.844 -20.203 1 98.56 230 ILE A C 1
ATOM 1750 O O . ILE A 1 230 ? -2.402 -7.75 -18.969 1 98.56 230 ILE A O 1
ATOM 1754 N N . GLY A 1 231 ? -1.495 -8.688 -20.859 1 98.06 231 GLY A N 1
ATOM 1755 C CA . GLY A 1 231 ? -0.477 -9.406 -20.125 1 98.06 231 GLY A CA 1
ATOM 1756 C C . GLY A 1 231 ? 0.684 -8.531 -19.688 1 98.06 231 GLY A C 1
ATOM 1757 O O . GLY A 1 231 ? 1.063 -7.602 -20.406 1 98.06 231 GLY A O 1
ATOM 1758 N N . TRP A 1 232 ? 1.252 -8.852 -18.547 1 97.69 232 TRP A N 1
ATOM 1759 C CA . TRP A 1 232 ? 2.338 -8.008 -18.047 1 97.69 232 TRP A CA 1
ATOM 1760 C C . TRP A 1 232 ? 3.553 -8.102 -18.969 1 97.69 232 TRP A C 1
ATOM 1762 O O . TRP A 1 232 ? 4.281 -7.117 -19.141 1 97.69 232 TRP A O 1
ATOM 1772 N N . ILE A 1 233 ? 3.859 -9.258 -19.609 1 97.06 233 ILE A N 1
ATOM 1773 C CA . ILE A 1 233 ? 4.977 -9.398 -20.547 1 97.06 233 ILE A CA 1
ATOM 1774 C C . ILE A 1 233 ? 4.758 -8.508 -21.766 1 97.06 233 ILE A C 1
ATOM 1776 O O . ILE A 1 233 ? 5.664 -7.785 -22.188 1 97.06 233 ILE A O 1
ATOM 1780 N N . GLU A 1 234 ? 3.551 -8.594 -22.266 1 97.81 234 GLU A N 1
ATOM 1781 C CA . GLU A 1 234 ? 3.186 -7.742 -23.391 1 97.81 234 GLU A CA 1
ATOM 1782 C C . GLU A 1 234 ? 3.338 -6.266 -23.031 1 97.81 234 GLU A C 1
ATOM 1784 O O . GLU A 1 234 ? 3.834 -5.477 -23.844 1 97.81 234 GLU A O 1
ATOM 1789 N N . LEU A 1 235 ? 2.895 -5.906 -21.906 1 98.62 235 LEU A N 1
ATOM 1790 C CA . LEU A 1 235 ? 3.027 -4.531 -21.453 1 98.62 235 LEU A CA 1
ATOM 1791 C C . LEU A 1 235 ? 4.496 -4.117 -21.391 1 98.62 235 LEU A C 1
ATOM 1793 O O . LEU A 1 235 ? 4.855 -3.027 -21.844 1 98.62 235 LEU A O 1
ATOM 1797 N N . ASN A 1 236 ? 5.355 -4.934 -20.891 1 98 236 ASN A N 1
ATOM 1798 C CA . ASN A 1 236 ? 6.766 -4.59 -20.766 1 98 236 ASN A CA 1
ATOM 1799 C C . ASN A 1 236 ? 7.457 -4.539 -22.125 1 98 236 ASN A C 1
ATOM 1801 O O . ASN A 1 236 ? 8.398 -3.77 -22.312 1 98 236 ASN A O 1
ATOM 1805 N N . GLU A 1 237 ? 7.059 -5.332 -23.016 1 98 237 GLU A N 1
ATOM 1806 C CA . GLU A 1 237 ? 7.555 -5.203 -24.391 1 98 237 GLU A CA 1
ATOM 1807 C C . GLU A 1 237 ? 7.215 -3.836 -24.969 1 98 237 GLU A C 1
ATOM 1809 O O . GLU A 1 237 ? 8.039 -3.221 -25.656 1 98 237 GLU A O 1
ATOM 1814 N N . TYR A 1 238 ? 6.035 -3.418 -24.672 1 98.5 238 TYR A N 1
ATOM 1815 C CA . TYR A 1 238 ? 5.582 -2.104 -25.109 1 98.5 238 TYR A CA 1
ATOM 1816 C C . TYR A 1 238 ? 6.391 -0.996 -24.453 1 98.5 238 TYR A C 1
ATOM 1818 O O . TYR A 1 238 ? 6.727 0.004 -25.094 1 98.5 238 TYR A O 1
ATOM 1826 N N . LEU A 1 239 ? 6.723 -1.169 -23.203 1 98.5 239 LEU A N 1
ATOM 1827 C CA . LEU A 1 239 ? 7.344 -0.123 -22.406 1 98.5 239 LEU A CA 1
ATOM 1828 C C . LEU A 1 239 ? 8.844 -0.067 -22.641 1 98.5 239 LEU A C 1
ATOM 1830 O O . LEU A 1 239 ? 9.469 0.979 -22.453 1 98.5 239 LEU A O 1
ATOM 1834 N N . LYS A 1 240 ? 9.469 -1.062 -23.125 1 97.56 240 LYS A N 1
ATOM 1835 C CA . LYS A 1 240 ? 10.914 -1.248 -23.203 1 97.56 240 LYS A CA 1
ATOM 1836 C C . LYS A 1 240 ? 11.57 -0.135 -24.016 1 97.56 240 LYS A C 1
ATOM 1838 O O . LYS A 1 240 ? 12.57 0.448 -23.578 1 97.56 240 LYS A O 1
ATOM 1843 N N . PRO A 1 241 ? 11.047 0.259 -25.172 1 97.69 241 PRO A N 1
ATOM 1844 C CA . PRO A 1 241 ? 11.688 1.311 -25.969 1 97.69 241 PRO A CA 1
ATOM 1845 C C . PRO A 1 241 ? 11.719 2.656 -25.25 1 97.69 241 PRO A C 1
ATOM 1847 O O . PRO A 1 241 ? 12.5 3.541 -25.625 1 97.69 241 PRO A O 1
ATOM 1850 N N . TYR A 1 242 ? 10.898 2.773 -24.266 1 96.75 242 TYR A N 1
ATOM 1851 C CA . TYR A 1 242 ? 10.82 4.047 -23.562 1 96.75 242 TYR A CA 1
ATOM 1852 C C . TYR A 1 242 ? 11.711 4.039 -22.328 1 96.75 242 TYR A C 1
ATOM 1854 O O . TYR A 1 242 ? 11.727 5.004 -21.562 1 96.75 242 TYR A O 1
ATOM 1862 N N . GLY A 1 243 ? 12.383 2.941 -22.062 1 95.44 243 GLY A N 1
ATOM 1863 C CA . GLY A 1 243 ? 13.281 2.836 -20.922 1 95.44 243 GLY A CA 1
ATOM 1864 C C . GLY A 1 243 ? 12.555 2.625 -19.609 1 95.44 243 GLY A C 1
ATOM 1865 O O . GLY A 1 243 ? 13.109 2.887 -18.531 1 95.44 243 GLY A O 1
ATOM 1866 N N . LEU A 1 244 ? 11.297 2.266 -19.672 1 97 244 LEU A N 1
ATOM 1867 C CA . LEU A 1 244 ? 10.469 2.029 -18.484 1 97 244 LEU A CA 1
ATOM 1868 C C . LEU A 1 244 ? 10 0.581 -18.438 1 97 244 LEU A C 1
ATOM 1870 O O . LEU A 1 244 ? 10.023 -0.123 -19.453 1 97 244 LEU A O 1
ATOM 1874 N N . PHE A 1 245 ? 9.633 0.113 -17.25 1 97 245 PHE A N 1
ATOM 1875 C CA . PHE A 1 245 ? 9.055 -1.218 -17.109 1 97 245 PHE A CA 1
ATOM 1876 C C . PHE A 1 245 ? 8.109 -1.281 -15.922 1 97 245 PHE A C 1
ATOM 1878 O O . PHE A 1 245 ? 8.188 -0.45 -15.016 1 97 245 PHE A O 1
ATOM 1885 N N . PHE A 1 246 ? 7.082 -2.145 -16.062 1 98.25 246 PHE A N 1
ATOM 1886 C CA . PHE A 1 246 ? 6.25 -2.547 -14.93 1 98.25 246 PHE A CA 1
ATOM 1887 C C . PHE A 1 246 ? 6.941 -3.627 -14.109 1 98.25 246 PHE A C 1
ATOM 1889 O O . PHE A 1 246 ? 7.262 -4.699 -14.625 1 98.25 246 PHE A O 1
ATOM 1896 N N . PRO A 1 247 ? 7.102 -3.402 -12.711 1 96.5 247 PRO A N 1
ATOM 1897 C CA . PRO A 1 247 ? 8.141 -4.164 -12.016 1 96.5 247 PRO A CA 1
ATOM 1898 C C . PRO A 1 247 ? 7.594 -5.41 -11.32 1 96.5 247 PRO A C 1
ATOM 1900 O O . PRO A 1 247 ? 8.039 -5.758 -10.227 1 96.5 247 PRO A O 1
ATOM 1903 N N . LEU A 1 248 ? 6.602 -6.059 -11.773 1 95.69 248 LEU A N 1
ATOM 1904 C CA . LEU A 1 248 ? 6.164 -7.352 -11.266 1 95.69 248 LEU A CA 1
ATOM 1905 C C . LEU A 1 248 ? 6.336 -8.438 -12.328 1 95.69 248 LEU A C 1
ATOM 1907 O O . LEU A 1 248 ? 6.188 -8.172 -13.523 1 95.69 248 LEU A O 1
ATOM 1911 N N . ASP A 1 249 ? 6.66 -9.625 -11.82 1 91.19 249 ASP A N 1
ATOM 1912 C CA . ASP A 1 249 ? 6.977 -10.688 -12.773 1 91.19 249 ASP A CA 1
ATOM 1913 C C . ASP A 1 249 ? 6.383 -12.023 -12.328 1 91.19 249 ASP A C 1
ATOM 1915 O O . ASP A 1 249 ? 7.09 -13.031 -12.266 1 91.19 249 ASP A O 1
ATOM 1919 N N . PRO A 1 250 ? 5.129 -12.023 -12.133 1 91.38 250 PRO A N 1
ATOM 1920 C CA . PRO A 1 250 ? 4.547 -13.336 -11.875 1 91.38 250 PRO A CA 1
ATOM 1921 C C . PRO A 1 250 ? 4.691 -14.289 -13.055 1 91.38 250 PRO A C 1
ATOM 1923 O O . PRO A 1 250 ? 5.367 -13.969 -14.031 1 91.38 250 PRO A O 1
ATOM 1926 N N . GLY A 1 251 ? 4.137 -15.492 -12.938 1 86.25 251 GLY A N 1
ATOM 1927 C CA . GLY A 1 251 ? 4.223 -16.453 -14.031 1 86.25 251 GLY A CA 1
ATOM 1928 C C . GLY A 1 251 ? 3.691 -15.914 -15.344 1 86.25 251 GLY A C 1
ATOM 1929 O O . GLY A 1 251 ? 2.816 -15.047 -15.359 1 86.25 251 GLY A O 1
ATOM 1930 N N . PRO A 1 252 ? 4.23 -16.422 -16.406 1 87.62 252 PRO A N 1
ATOM 1931 C CA . PRO A 1 252 ? 3.75 -15.977 -17.719 1 87.62 252 PRO A CA 1
ATOM 1932 C C . PRO A 1 252 ? 2.252 -16.203 -17.906 1 87.62 252 PRO A C 1
ATOM 1934 O O . PRO A 1 252 ? 1.692 -17.156 -17.359 1 87.62 252 PRO A O 1
ATOM 1937 N N . GLY A 1 253 ? 1.651 -15.312 -18.641 1 91.5 253 GLY A N 1
ATOM 1938 C CA . GLY A 1 253 ? 0.237 -15.461 -18.953 1 91.5 253 GLY A CA 1
ATOM 1939 C C . GLY A 1 253 ? -0.654 -14.617 -18.062 1 91.5 253 GLY A C 1
ATOM 1940 O O . GLY A 1 253 ? -1.823 -14.391 -18.375 1 91.5 253 GLY A O 1
ATOM 1941 N N . ALA A 1 254 ? -0.119 -14.203 -16.922 1 95.25 254 ALA A N 1
ATOM 1942 C CA . ALA A 1 254 ? -0.911 -13.352 -16.031 1 95.25 254 ALA A CA 1
ATOM 1943 C C . ALA A 1 254 ? -1.26 -12.031 -16.703 1 95.25 254 ALA A C 1
ATOM 1945 O O . ALA A 1 254 ? -0.45 -11.469 -17.453 1 95.25 254 ALA A O 1
ATOM 1946 N N . THR A 1 255 ? -2.451 -11.578 -16.484 1 97.81 255 THR A N 1
ATOM 1947 C CA . THR A 1 255 ? -2.92 -10.289 -16.969 1 97.81 255 THR A CA 1
ATOM 1948 C C . THR A 1 255 ? -3.059 -9.289 -15.828 1 97.81 255 THR A C 1
ATOM 1950 O O . THR A 1 255 ? -3.219 -9.68 -14.672 1 97.81 255 THR A O 1
ATOM 1953 N N . ILE A 1 256 ? -3.027 -8.008 -16.156 1 98.62 256 ILE A N 1
ATOM 1954 C CA . ILE A 1 256 ? -3.031 -6.949 -15.156 1 98.62 256 ILE A CA 1
ATOM 1955 C C . ILE A 1 256 ? -4.281 -7.07 -14.289 1 98.62 256 ILE A C 1
ATOM 1957 O O . ILE A 1 256 ? -4.207 -6.926 -13.062 1 98.62 256 ILE A O 1
ATOM 1961 N N . GLY A 1 257 ? -5.414 -7.316 -14.867 1 98.38 257 GLY A N 1
ATOM 1962 C CA . GLY A 1 257 ? -6.633 -7.48 -14.086 1 98.38 257 GLY A CA 1
ATOM 1963 C C . GLY A 1 257 ? -6.551 -8.617 -13.086 1 98.38 257 GLY A C 1
ATOM 1964 O O . GLY A 1 257 ? -6.926 -8.453 -11.922 1 98.38 257 GLY A O 1
ATOM 1965 N N . GLY A 1 258 ? -6.121 -9.781 -13.562 1 97.38 258 GLY A N 1
ATOM 1966 C CA . GLY A 1 258 ? -5.941 -10.906 -12.664 1 97.38 258 GLY A CA 1
ATOM 1967 C C . GLY A 1 258 ? -4.914 -10.656 -11.578 1 97.38 258 GLY A C 1
ATOM 1968 O O . GLY A 1 258 ? -5.098 -11.07 -10.43 1 97.38 258 GLY A O 1
ATOM 1969 N N . MET A 1 259 ? -3.859 -9.969 -11.961 1 98.25 259 MET A N 1
ATOM 1970 C CA . MET A 1 259 ? -2.809 -9.633 -11.008 1 98.25 259 MET A CA 1
ATOM 1971 C C . MET A 1 259 ? -3.357 -8.75 -9.891 1 98.25 259 MET A C 1
ATOM 1973 O O . MET A 1 259 ? -3.039 -8.953 -8.719 1 98.25 259 MET A O 1
ATOM 1977 N N . CYS A 1 260 ? -4.168 -7.77 -10.25 1 98.5 260 CYS A N 1
ATOM 1978 C CA . CYS A 1 260 ? -4.82 -6.926 -9.25 1 98.5 260 CYS A CA 1
ATOM 1979 C C . CYS A 1 260 ? -5.77 -7.746 -8.383 1 98.5 260 CYS A C 1
ATOM 1981 O O . CYS A 1 260 ? -5.727 -7.656 -7.152 1 98.5 260 CYS A O 1
ATOM 1983 N N . ALA A 1 261 ? -6.574 -8.555 -8.992 1 98.12 261 ALA A N 1
ATOM 1984 C CA . ALA A 1 261 ? -7.621 -9.297 -8.297 1 98.12 261 ALA A CA 1
ATOM 1985 C C . ALA A 1 261 ? -7.023 -10.25 -7.266 1 98.12 261 ALA A C 1
ATOM 1987 O O . ALA A 1 261 ? -7.605 -10.469 -6.199 1 98.12 261 ALA A O 1
ATOM 1988 N N . THR A 1 262 ? -5.863 -10.797 -7.527 1 97.12 262 THR A N 1
ATOM 1989 C CA . THR A 1 262 ? -5.262 -11.758 -6.609 1 97.12 262 THR A CA 1
ATOM 1990 C C . THR A 1 262 ? -4.234 -11.086 -5.711 1 97.12 262 THR A C 1
ATOM 1992 O O . THR A 1 262 ? -3.604 -11.742 -4.879 1 97.12 262 THR A O 1
ATOM 1995 N N . ARG A 1 263 ? -4.055 -9.766 -5.891 1 97.62 263 ARG A N 1
ATOM 1996 C CA . ARG A 1 263 ? -2.984 -9.062 -5.191 1 97.62 263 ARG A CA 1
ATOM 1997 C C . ARG A 1 263 ? -1.657 -9.805 -5.332 1 97.62 263 ARG A C 1
ATOM 1999 O O . ARG A 1 263 ? -0.995 -10.094 -4.332 1 97.62 263 ARG A O 1
ATOM 2006 N N . CYS A 1 264 ? -1.309 -10.109 -6.531 1 96.19 264 CYS A N 1
ATOM 2007 C CA . CYS A 1 264 ? -0.144 -10.945 -6.785 1 96.19 264 CYS A CA 1
ATOM 2008 C C . CYS A 1 264 ? 1.147 -10.172 -6.562 1 96.19 264 CYS A C 1
ATOM 2010 O O . CYS A 1 264 ? 1.118 -8.953 -6.352 1 96.19 264 CYS A O 1
ATOM 2012 N N . SER A 1 265 ? 2.164 -10.914 -6.551 1 94.38 265 SER A N 1
ATOM 2013 C CA . SER A 1 265 ? 3.521 -10.383 -6.484 1 94.38 265 SER A CA 1
ATOM 2014 C C . SER A 1 265 ? 4.492 -11.234 -7.301 1 94.38 265 SER A C 1
ATOM 2016 O O . SER A 1 265 ? 4.082 -11.938 -8.219 1 94.38 265 SER A O 1
ATOM 2018 N N . GLY A 1 266 ? 5.727 -11.125 -7.125 1 90.5 266 GLY A N 1
ATOM 2019 C CA . GLY A 1 266 ? 6.781 -11.828 -7.836 1 90.5 266 GLY A CA 1
ATOM 2020 C C . GLY A 1 266 ? 8.141 -11.711 -7.168 1 90.5 266 GLY A C 1
ATOM 2021 O O . GLY A 1 266 ? 8.227 -11.312 -6.004 1 90.5 266 GLY A O 1
ATOM 2022 N N . SER A 1 267 ? 9.109 -12.109 -7.887 1 92.31 267 SER A N 1
ATOM 2023 C CA . SER A 1 267 ? 10.453 -12.164 -7.324 1 92.31 267 SER A CA 1
ATOM 2024 C C . SER A 1 267 ? 11.016 -10.766 -7.09 1 92.31 267 SER A C 1
ATOM 2026 O O . SER A 1 267 ? 11.93 -10.586 -6.285 1 92.31 267 SER A O 1
ATOM 2028 N N . MET A 1 268 ? 10.453 -9.805 -7.691 1 94.44 268 MET A N 1
ATOM 2029 C CA . MET A 1 268 ? 10.992 -8.453 -7.594 1 94.44 268 MET A CA 1
ATOM 2030 C C . MET A 1 268 ? 10.297 -7.664 -6.488 1 94.44 268 MET A C 1
ATOM 2032 O O . MET A 1 268 ? 10.648 -6.512 -6.23 1 94.44 268 MET A O 1
ATOM 2036 N N . ALA A 1 269 ? 9.398 -8.266 -5.781 1 93.88 269 ALA A N 1
ATOM 2037 C CA . ALA A 1 269 ? 8.602 -7.582 -4.762 1 93.88 269 ALA A CA 1
ATOM 2038 C C . ALA A 1 269 ? 9.5 -7.02 -3.66 1 93.88 269 ALA A C 1
ATOM 2040 O O . ALA A 1 269 ? 9.172 -6.004 -3.045 1 93.88 269 ALA A O 1
ATOM 2041 N N . VAL A 1 270 ? 10.609 -7.645 -3.461 1 93.44 270 VAL A N 1
ATOM 2042 C CA . VAL A 1 270 ? 11.516 -7.215 -2.398 1 93.44 270 VAL A CA 1
ATOM 2043 C C . VAL A 1 270 ? 11.945 -5.77 -2.639 1 93.44 270 VAL A C 1
ATOM 2045 O O . VAL A 1 270 ? 12.102 -5 -1.689 1 93.44 270 VAL A O 1
ATOM 2048 N N . ARG A 1 271 ? 12 -5.402 -3.867 1 93 271 ARG A N 1
ATOM 2049 C CA . ARG A 1 271 ? 12.469 -4.062 -4.207 1 93 271 ARG A CA 1
ATOM 2050 C C . ARG A 1 271 ? 11.297 -3.156 -4.586 1 93 271 ARG A C 1
ATOM 2052 O O . ARG A 1 271 ? 11.266 -1.984 -4.207 1 93 271 ARG A O 1
ATOM 2059 N N . TYR A 1 272 ? 10.398 -3.709 -5.328 1 94.56 272 TYR A N 1
ATOM 2060 C CA . TYR A 1 272 ? 9.438 -2.834 -5.992 1 94.56 272 TYR A CA 1
ATOM 2061 C C . TYR A 1 272 ? 8.047 -3.006 -5.406 1 94.56 272 TYR A C 1
ATOM 2063 O O . TYR A 1 272 ? 7.102 -2.33 -5.824 1 94.56 272 TYR A O 1
ATOM 2071 N N . GLY A 1 273 ? 7.887 -3.926 -4.48 1 94.75 273 GLY A N 1
ATOM 2072 C CA . GLY A 1 273 ? 6.59 -4.129 -3.854 1 94.75 273 GLY A CA 1
ATOM 2073 C C . GLY A 1 273 ? 5.676 -5.043 -4.648 1 94.75 273 GLY A C 1
ATOM 2074 O O . GLY A 1 273 ? 6.113 -5.676 -5.613 1 94.75 273 GLY A O 1
ATOM 2075 N N . THR A 1 274 ? 4.469 -5.195 -4.164 1 97.12 274 THR A N 1
ATOM 2076 C CA . THR A 1 274 ? 3.445 -6.039 -4.777 1 97.12 274 THR A CA 1
ATOM 2077 C C . THR A 1 274 ? 2.469 -5.195 -5.59 1 97.12 274 THR A C 1
ATOM 2079 O O . THR A 1 274 ? 2.713 -4.012 -5.832 1 97.12 274 THR A O 1
ATOM 2082 N N . MET A 1 275 ? 1.372 -5.84 -6.07 1 97.81 275 MET A N 1
ATOM 2083 C CA . MET A 1 275 ? 0.345 -5.086 -6.781 1 97.81 275 MET A CA 1
ATOM 2084 C C . MET A 1 275 ? -0.22 -3.975 -5.902 1 97.81 275 MET A C 1
ATOM 2086 O O . MET A 1 275 ? -0.572 -2.904 -6.402 1 97.81 275 MET A O 1
ATOM 2090 N N . ARG A 1 276 ? -0.243 -4.184 -4.641 1 96.06 276 ARG A N 1
ATOM 2091 C CA . ARG A 1 276 ? -0.704 -3.182 -3.688 1 96.06 276 ARG A CA 1
ATOM 2092 C C . ARG A 1 276 ? 0.072 -1.879 -3.846 1 96.06 276 ARG A C 1
ATOM 2094 O O . ARG A 1 276 ? -0.499 -0.792 -3.736 1 96.06 276 ARG A O 1
ATOM 2101 N N . ASP A 1 277 ? 1.274 -1.948 -4.168 1 96.12 277 ASP A N 1
ATOM 2102 C CA . ASP A 1 277 ? 2.186 -0.807 -4.156 1 96.12 277 ASP A CA 1
ATOM 2103 C C . ASP A 1 277 ? 2.277 -0.164 -5.535 1 96.12 277 ASP A C 1
ATOM 2105 O O . ASP A 1 277 ? 2.707 0.984 -5.664 1 96.12 277 ASP A O 1
ATOM 2109 N N . ASN A 1 278 ? 1.869 -0.909 -6.539 1 97.81 278 ASN A N 1
ATOM 2110 C CA . ASN A 1 278 ? 2.201 -0.455 -7.887 1 97.81 278 ASN A CA 1
ATOM 2111 C C . ASN A 1 278 ? 0.955 -0.037 -8.656 1 97.81 278 ASN A C 1
ATOM 2113 O O . ASN A 1 278 ? 1.013 0.172 -9.875 1 97.81 278 ASN A O 1
ATOM 2117 N N . VAL A 1 279 ? -0.145 0.061 -8 1 98.56 279 VAL A N 1
ATOM 2118 C CA . VAL A 1 279 ? -1.373 0.56 -8.609 1 98.56 279 VAL A CA 1
ATOM 2119 C C . VAL A 1 279 ? -1.74 1.911 -8 1 98.56 279 VAL A C 1
ATOM 2121 O O . VAL A 1 279 ? -1.846 2.041 -6.781 1 98.56 279 VAL A O 1
ATOM 2124 N N . LEU A 1 280 ? -1.951 2.865 -8.859 1 97.94 280 LEU A N 1
ATOM 2125 C CA . LEU A 1 280 ? -2.328 4.199 -8.406 1 97.94 280 LEU A CA 1
ATOM 2126 C C . LEU A 1 280 ? -3.844 4.324 -8.289 1 97.94 280 LEU A C 1
ATOM 2128 O O . LEU A 1 280 ? -4.348 4.93 -7.336 1 97.94 280 LEU A O 1
ATOM 2132 N N . SER A 1 281 ? -4.52 3.824 -9.227 1 98.12 281 SER A N 1
ATOM 2133 C CA . SER A 1 281 ? -5.969 3.953 -9.336 1 98.12 281 SER A CA 1
ATOM 2134 C C . SER A 1 281 ? -6.559 2.854 -10.211 1 98.12 281 SER A C 1
ATOM 2136 O O . SER A 1 281 ? -5.832 2.18 -10.945 1 98.12 281 SER A O 1
ATOM 2138 N N . MET A 1 282 ? -7.848 2.703 -10.031 1 98.38 282 MET A N 1
ATOM 2139 C CA . MET A 1 282 ? -8.547 1.764 -10.906 1 98.38 282 MET A CA 1
ATOM 2140 C C . MET A 1 282 ? -9.992 2.186 -11.117 1 98.38 282 MET A C 1
ATOM 2142 O O . MET A 1 282 ? -10.5 3.053 -10.406 1 98.38 282 MET A O 1
ATOM 2146 N N . LYS A 1 283 ? -10.562 1.666 -12.156 1 98.81 283 LYS A N 1
ATOM 2147 C CA . LYS A 1 283 ? -12.016 1.664 -12.352 1 98.81 283 LYS A CA 1
ATOM 2148 C C . LYS A 1 283 ? -12.57 0.245 -12.305 1 98.81 283 LYS A C 1
ATOM 2150 O O . LYS A 1 283 ? -11.945 -0.687 -12.82 1 98.81 283 LYS A O 1
ATOM 2155 N N . ALA A 1 284 ? -13.656 0.107 -11.68 1 98.88 284 ALA A N 1
ATOM 2156 C CA . ALA A 1 284 ? -14.328 -1.186 -11.602 1 98.88 284 ALA A CA 1
ATOM 2157 C C . ALA A 1 284 ? -15.844 -1.02 -11.672 1 98.88 284 ALA A C 1
ATOM 2159 O O . ALA A 1 284 ? -16.391 -0.007 -11.227 1 98.88 284 ALA A O 1
ATOM 2160 N N . VAL A 1 285 ? -16.484 -1.999 -12.281 1 98.88 285 VAL A N 1
ATOM 2161 C CA . VAL A 1 285 ? -17.953 -2.068 -12.289 1 98.88 285 VAL A CA 1
ATOM 2162 C C . VAL A 1 285 ? -18.438 -2.939 -11.133 1 98.88 285 VAL A C 1
ATOM 2164 O O . VAL A 1 285 ? -18.094 -4.125 -11.055 1 98.88 285 VAL A O 1
ATOM 2167 N N . VAL A 1 286 ? -19.203 -2.34 -10.242 1 98.5 286 VAL A N 1
ATOM 2168 C CA . VAL A 1 286 ? -19.641 -3.062 -9.055 1 98.5 286 VAL A CA 1
ATOM 2169 C C . VAL A 1 286 ? -21.016 -3.689 -9.305 1 98.5 286 VAL A C 1
ATOM 2171 O O . VAL A 1 286 ? -21.562 -3.568 -10.398 1 98.5 286 VAL A O 1
ATOM 2174 N N . ALA A 1 287 ? -21.578 -4.367 -8.383 1 98.19 287 ALA A N 1
ATOM 2175 C CA . ALA A 1 287 ? -22.703 -5.297 -8.539 1 98.19 287 ALA A CA 1
ATOM 2176 C C . ALA A 1 287 ? -23.938 -4.586 -9.086 1 98.19 287 ALA A C 1
ATOM 2178 O O . ALA A 1 287 ? -24.734 -5.184 -9.812 1 98.19 287 ALA A O 1
ATOM 2179 N N . ASN A 1 288 ? -24.078 -3.338 -8.773 1 96.44 288 ASN A N 1
ATOM 2180 C CA . ASN A 1 288 ? -25.266 -2.607 -9.219 1 96.44 288 ASN A CA 1
ATOM 2181 C C . ASN A 1 288 ? -25.047 -1.965 -10.586 1 96.44 288 ASN A C 1
ATOM 2183 O O . ASN A 1 288 ? -25.906 -1.24 -11.078 1 96.44 288 ASN A O 1
ATOM 2187 N N . GLY A 1 289 ? -23.859 -2.102 -11.102 1 98.06 289 GLY A N 1
ATOM 2188 C CA . GLY A 1 289 ? -23.578 -1.575 -12.43 1 98.06 289 GLY A CA 1
ATOM 2189 C C . GLY A 1 289 ? -22.859 -0.24 -12.398 1 98.06 289 GLY A C 1
ATOM 2190 O O . GLY A 1 289 ? -22.422 0.263 -13.438 1 98.06 289 GLY A O 1
ATOM 2191 N N . ASP A 1 290 ? -22.641 0.336 -11.273 1 98.31 290 ASP A N 1
ATOM 2192 C CA . ASP A 1 290 ? -21.906 1.593 -11.156 1 98.31 290 ASP A CA 1
ATOM 2193 C C . ASP A 1 290 ? -20.453 1.411 -11.547 1 98.31 290 ASP A C 1
ATOM 2195 O O . ASP A 1 290 ? -19.844 0.391 -11.219 1 98.31 290 ASP A O 1
ATOM 2199 N N . VAL A 1 291 ? -19.953 2.387 -12.242 1 98.75 291 VAL A N 1
ATOM 2200 C CA . VAL A 1 291 ? -18.516 2.457 -12.484 1 98.75 291 VAL A CA 1
ATOM 2201 C C . VAL A 1 291 ? -17.844 3.275 -11.383 1 98.75 291 VAL A C 1
ATOM 2203 O O . VAL A 1 291 ? -18.094 4.477 -11.258 1 98.75 291 VAL A O 1
ATOM 2206 N N . VAL A 1 292 ? -17 2.672 -10.633 1 98.69 292 VAL A N 1
ATOM 2207 C CA . VAL A 1 292 ? -16.344 3.322 -9.508 1 98.69 292 VAL A CA 1
ATOM 2208 C C . VAL A 1 292 ? -14.898 3.67 -9.891 1 98.69 292 VAL A C 1
ATOM 2210 O O . VAL A 1 292 ? -14.117 2.789 -10.266 1 98.69 292 VAL A O 1
ATOM 2213 N N . LYS A 1 293 ? -14.57 4.898 -9.859 1 98.5 293 LYS A N 1
ATOM 2214 C CA . LYS A 1 293 ? -13.188 5.355 -9.922 1 98.5 293 LYS A CA 1
ATOM 2215 C C . LYS A 1 293 ? -12.594 5.496 -8.523 1 98.5 293 LYS A C 1
ATOM 2217 O O . LYS A 1 293 ? -13.109 6.254 -7.695 1 98.5 293 LYS A O 1
ATOM 2222 N N . THR A 1 294 ? -11.461 4.883 -8.312 1 98.38 294 THR A N 1
ATOM 2223 C CA . THR A 1 294 ? -11.047 4.688 -6.93 1 98.38 294 THR A CA 1
ATOM 2224 C C . THR A 1 294 ? -10.133 5.824 -6.477 1 98.38 294 THR A C 1
ATOM 2226 O O . THR A 1 294 ? -9.992 6.07 -5.273 1 98.38 294 THR A O 1
ATOM 2229 N N . ALA A 1 295 ? -9.414 6.492 -7.363 1 98.12 295 ALA A N 1
ATOM 2230 C CA . ALA A 1 295 ? -8.469 7.555 -7.008 1 98.12 295 ALA A CA 1
ATOM 2231 C C . ALA A 1 295 ? -8.109 8.391 -8.227 1 98.12 295 ALA A C 1
ATOM 2233 O O . ALA A 1 295 ? -8.422 8.023 -9.359 1 98.12 295 ALA A O 1
ATOM 2234 N N . ALA A 1 296 ? -7.508 9.523 -7.961 1 97.5 296 ALA A N 1
ATOM 2235 C CA . ALA A 1 296 ? -6.891 10.312 -9.023 1 97.5 296 ALA A CA 1
ATOM 2236 C C . ALA A 1 296 ? -5.535 9.734 -9.414 1 97.5 296 ALA A C 1
ATOM 2238 O O . ALA A 1 296 ? -5.211 8.602 -9.062 1 97.5 296 ALA A O 1
ATOM 2239 N N . ARG A 1 297 ? -4.781 10.453 -10.195 1 97.25 297 ARG A N 1
ATOM 2240 C CA . ARG A 1 297 ? -3.533 9.922 -10.727 1 97.25 297 ARG A CA 1
ATOM 2241 C C . ARG A 1 297 ? -2.336 10.406 -9.922 1 97.25 297 ARG A C 1
ATOM 2243 O O . ARG A 1 297 ? -1.189 10.102 -10.25 1 97.25 297 ARG A O 1
ATOM 2250 N N . ALA A 1 298 ? -2.602 11.109 -8.82 1 96.44 298 ALA A N 1
ATOM 2251 C CA . ALA A 1 298 ? -1.517 11.602 -7.98 1 96.44 298 ALA A CA 1
ATOM 2252 C C . ALA A 1 298 ? -0.795 10.453 -7.281 1 96.44 298 ALA A C 1
ATOM 2254 O O . ALA A 1 298 ? -1.425 9.477 -6.879 1 96.44 298 ALA A O 1
ATOM 2255 N N . ARG A 1 299 ? 0.472 10.609 -7.059 1 93.19 299 ARG A N 1
ATOM 2256 C CA . ARG A 1 299 ? 1.285 9.578 -6.418 1 93.19 299 ARG A CA 1
ATOM 2257 C C . ARG A 1 299 ? 0.938 9.445 -4.938 1 93.19 299 ARG A C 1
ATOM 2259 O O . ARG A 1 299 ? 1.042 8.359 -4.363 1 93.19 299 ARG A O 1
ATOM 2266 N N . LYS A 1 300 ? 0.618 10.547 -4.355 1 93.81 300 LYS A N 1
ATOM 2267 C CA . LYS A 1 300 ? 0.169 10.602 -2.967 1 93.81 300 LYS A CA 1
ATOM 2268 C C . LYS A 1 300 ? -1.287 11.047 -2.877 1 93.81 300 LYS A C 1
ATOM 2270 O O . LYS A 1 300 ? -1.695 11.992 -3.557 1 93.81 300 LYS A O 1
ATOM 2275 N N . SER A 1 301 ? -1.975 10.305 -2.092 1 96.38 301 SER A N 1
ATOM 2276 C CA . SER A 1 301 ? -3.359 10.711 -1.877 1 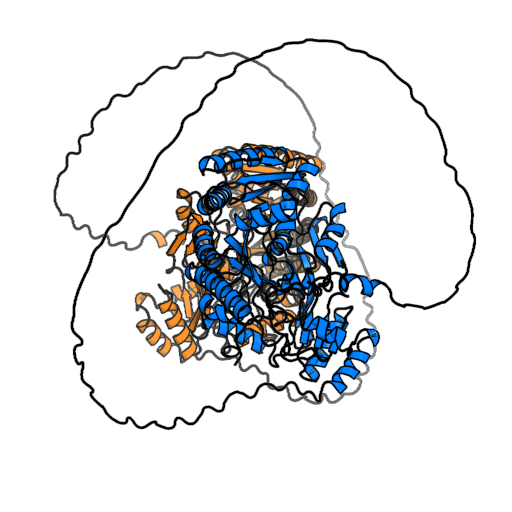96.38 301 SER A CA 1
ATOM 2277 C C . SER A 1 301 ? -3.871 10.242 -0.52 1 96.38 301 SER A C 1
ATOM 2279 O O . SER A 1 301 ? -3.584 9.117 -0.099 1 96.38 301 SER A O 1
ATOM 2281 N N . ALA A 1 302 ? -4.473 11.133 0.153 1 97.69 302 ALA A N 1
ATOM 2282 C CA . ALA A 1 302 ? -5.172 10.812 1.396 1 97.69 302 ALA A CA 1
ATOM 2283 C C . ALA A 1 302 ? -6.66 11.125 1.286 1 97.69 302 ALA A C 1
ATOM 2285 O O . ALA A 1 302 ? -7.293 11.516 2.271 1 97.69 302 ALA A O 1
ATOM 2286 N N . ALA A 1 303 ? -7.203 10.969 0.085 1 97.62 303 ALA A N 1
ATOM 2287 C CA . ALA A 1 303 ? -8.57 11.367 -0.229 1 97.62 303 ALA A CA 1
ATOM 2288 C C . ALA A 1 303 ? -9.547 10.211 0.009 1 97.62 303 ALA A C 1
ATOM 2290 O O . ALA A 1 303 ? -9.742 9.367 -0.866 1 97.62 303 ALA A O 1
ATOM 2291 N N . GLY A 1 304 ? -10.164 10.18 1.185 1 97.25 304 GLY A N 1
ATOM 2292 C CA . GLY A 1 304 ? -11.211 9.211 1.46 1 97.25 304 GLY A CA 1
ATOM 2293 C C . GLY A 1 304 ? -10.68 7.82 1.75 1 97.25 304 GLY A C 1
ATOM 2294 O O . GLY A 1 304 ? -9.492 7.656 2.055 1 97.25 304 GLY A O 1
ATOM 2295 N N . TYR A 1 305 ? -11.656 6.801 1.745 1 98.38 305 TYR A N 1
ATOM 2296 C CA . TYR A 1 305 ? -11.266 5.414 1.953 1 98.38 305 TYR A CA 1
ATOM 2297 C C . TYR A 1 305 ? -10.406 4.91 0.798 1 98.38 305 TYR A C 1
ATOM 2299 O O . TYR A 1 305 ? -10.578 5.344 -0.344 1 98.38 305 TYR A O 1
ATOM 2307 N N . ASP A 1 306 ? -9.516 4.074 1.078 1 98.19 306 ASP A N 1
ATOM 2308 C CA . ASP A 1 306 ? -8.68 3.49 0.034 1 98.19 306 ASP A CA 1
ATOM 2309 C C . ASP A 1 306 ? -9.422 2.377 -0.706 1 98.19 306 ASP A C 1
ATOM 2311 O O . ASP A 1 306 ? -9.172 1.193 -0.465 1 98.19 306 ASP A O 1
ATOM 2315 N N . LEU A 1 307 ? -10.172 2.74 -1.681 1 98.62 307 LEU A N 1
ATOM 2316 C CA . LEU A 1 307 ? -10.953 1.77 -2.434 1 98.62 307 LEU A CA 1
ATOM 2317 C C . LEU A 1 307 ? -10.07 0.981 -3.395 1 98.62 307 LEU A C 1
ATOM 2319 O O . LEU A 1 307 ? -10.422 -0.134 -3.789 1 98.62 307 LEU A O 1
ATOM 2323 N N . THR A 1 308 ? -8.953 1.582 -3.809 1 98.62 308 THR A N 1
ATOM 2324 C CA . THR A 1 308 ? -8.023 0.878 -4.688 1 98.62 308 THR A CA 1
ATOM 2325 C C . THR A 1 308 ? -7.543 -0.418 -4.039 1 98.62 308 THR A C 1
ATOM 2327 O O . THR A 1 308 ? -7.637 -1.489 -4.641 1 98.62 308 THR A O 1
ATOM 2330 N N . ARG A 1 309 ? -7.121 -0.305 -2.812 1 98.5 309 ARG A N 1
ATOM 2331 C CA . ARG A 1 309 ? -6.578 -1.479 -2.139 1 98.5 309 ARG A CA 1
ATOM 2332 C C . ARG A 1 309 ? -7.695 -2.406 -1.672 1 98.5 309 ARG A C 1
ATOM 2334 O O . ARG A 1 309 ? -7.48 -3.609 -1.499 1 98.5 309 ARG A O 1
ATOM 2341 N N . LEU A 1 310 ? -8.852 -1.869 -1.462 1 98.56 310 LEU A N 1
ATOM 2342 C CA . LEU A 1 310 ? -9.977 -2.746 -1.175 1 98.56 310 LEU A CA 1
ATOM 2343 C C . LEU A 1 310 ? -10.273 -3.656 -2.361 1 98.56 310 LEU A C 1
ATOM 2345 O O . LEU A 1 310 ? -10.586 -4.836 -2.184 1 98.56 310 LEU A O 1
ATOM 2349 N N . LEU A 1 311 ? -10.148 -3.137 -3.549 1 98.69 311 LEU A N 1
ATOM 2350 C CA . LEU A 1 311 ? -10.445 -3.908 -4.75 1 98.69 311 LEU A CA 1
ATOM 2351 C C . LEU A 1 311 ? -9.281 -4.824 -5.109 1 98.69 311 LEU A C 1
ATOM 2353 O O . LEU A 1 311 ? -9.492 -5.926 -5.625 1 98.69 311 LEU A O 1
ATOM 2357 N N . ILE A 1 312 ? -8.078 -4.359 -4.844 1 98.56 312 ILE A N 1
ATOM 2358 C CA . ILE A 1 312 ? -6.93 -5.234 -5.027 1 98.56 312 ILE A CA 1
ATOM 2359 C C . ILE A 1 312 ? -7.004 -6.395 -4.035 1 98.56 312 ILE A C 1
ATOM 2361 O O . ILE A 1 312 ? -7.086 -6.18 -2.822 1 98.56 312 ILE A O 1
ATOM 2365 N N . GLY A 1 313 ? -7.027 -7.59 -4.523 1 98.12 313 GLY A N 1
ATOM 2366 C CA . GLY A 1 313 ? -7.137 -8.758 -3.666 1 98.12 313 GLY A CA 1
ATOM 2367 C C . GLY A 1 313 ? -8.57 -9.18 -3.416 1 98.12 313 GLY A C 1
ATOM 2368 O O . GLY A 1 313 ? -8.82 -10.133 -2.676 1 98.12 313 GLY A O 1
ATOM 2369 N N . SER A 1 314 ? -9.508 -8.547 -4.07 1 98.38 314 SER A N 1
ATOM 2370 C CA . SER A 1 314 ? -10.914 -8.883 -3.842 1 98.38 314 SER A CA 1
ATOM 2371 C C . SER A 1 314 ? -11.352 -10.039 -4.73 1 98.38 314 SER A C 1
ATOM 2373 O O . SER A 1 314 ? -12.453 -10.57 -4.57 1 98.38 314 SER A O 1
ATOM 2375 N N . GLU A 1 315 ? -10.539 -10.438 -5.691 1 98.25 315 GLU A N 1
ATOM 2376 C CA . GLU A 1 315 ? -10.703 -11.625 -6.531 1 98.25 315 GLU A CA 1
ATOM 2377 C C . GLU A 1 315 ? -12.023 -11.578 -7.293 1 98.25 315 GLU A C 1
ATOM 2379 O O . GLU A 1 315 ? -12.664 -12.617 -7.488 1 98.25 315 GLU A O 1
ATOM 2384 N N . GLY A 1 316 ? -12.516 -10.359 -7.582 1 98.31 316 GLY A N 1
ATOM 2385 C CA . GLY A 1 316 ? -13.734 -10.211 -8.352 1 98.31 316 GLY A CA 1
ATOM 2386 C C . GLY A 1 316 ? -14.992 -10.281 -7.504 1 98.31 316 GLY A C 1
ATOM 2387 O O . GLY A 1 316 ? -16.109 -10.227 -8.023 1 98.31 316 GLY A O 1
ATOM 2388 N N . THR A 1 317 ? -14.867 -10.375 -6.242 1 98.44 317 THR A N 1
ATOM 2389 C CA . THR A 1 317 ? -16.031 -10.523 -5.363 1 98.44 317 THR A CA 1
ATOM 2390 C C . THR A 1 317 ? -16.672 -9.164 -5.094 1 98.44 317 THR A C 1
ATOM 2392 O O . THR A 1 317 ? -17.797 -9.094 -4.586 1 98.44 317 THR A O 1
ATOM 2395 N N . LEU A 1 318 ? -15.953 -8.055 -5.461 1 98.62 318 LEU A N 1
ATOM 2396 C CA . LEU A 1 318 ? -16.516 -6.738 -5.184 1 98.62 318 LEU A CA 1
ATOM 2397 C C . LEU A 1 318 ? -16.734 -5.957 -6.473 1 98.62 318 LEU A C 1
ATOM 2399 O O . LEU A 1 318 ? -17.312 -4.867 -6.457 1 98.62 318 LEU A O 1
ATOM 2403 N N . GLY A 1 319 ? -16.25 -6.484 -7.555 1 98.5 319 GLY A N 1
ATOM 2404 C CA . GLY A 1 319 ? -16.438 -5.801 -8.828 1 98.5 319 GLY A CA 1
ATOM 2405 C C . GLY A 1 319 ? -15.539 -6.344 -9.922 1 98.5 319 GLY A C 1
ATOM 2406 O O . GLY A 1 319 ? -14.656 -7.164 -9.664 1 98.5 319 GLY A O 1
ATOM 2407 N N . VAL A 1 320 ? -15.828 -5.918 -11.141 1 98.88 320 VAL A N 1
ATOM 2408 C CA . VAL A 1 320 ? -15.031 -6.266 -12.312 1 98.88 320 VAL A CA 1
ATOM 2409 C C . VAL A 1 320 ? -14.164 -5.082 -12.719 1 98.88 320 VAL A C 1
ATOM 2411 O O . VAL A 1 320 ? -14.672 -4.012 -13.055 1 98.88 320 VAL A O 1
ATOM 2414 N N . ILE A 1 321 ? -12.875 -5.293 -12.75 1 98.88 321 ILE A N 1
ATOM 2415 C CA . ILE A 1 321 ? -11.914 -4.238 -13.062 1 98.88 321 ILE A CA 1
ATOM 2416 C C . ILE A 1 321 ? -11.93 -3.949 -14.562 1 98.88 321 ILE A C 1
ATOM 2418 O O . ILE A 1 321 ? -11.891 -4.871 -15.375 1 98.88 321 ILE A O 1
ATOM 2422 N N . THR A 1 322 ? -11.969 -2.641 -14.938 1 98.88 322 THR A N 1
ATOM 2423 C CA . THR A 1 322 ? -12.039 -2.309 -16.359 1 98.88 322 THR A CA 1
ATOM 2424 C C . THR A 1 322 ? -10.875 -1.414 -16.766 1 98.88 322 THR A C 1
ATOM 2426 O O . THR A 1 322 ? -10.586 -1.259 -17.953 1 98.88 322 THR A O 1
ATOM 2429 N N . GLU A 1 323 ? -10.258 -0.83 -15.781 1 98.81 323 GLU A N 1
ATOM 2430 C CA . GLU A 1 323 ? -9.117 0.046 -16.031 1 98.81 323 GLU A CA 1
ATOM 2431 C C . GLU A 1 323 ? -8.164 0.064 -14.836 1 98.81 323 GLU A C 1
ATOM 2433 O O . GLU A 1 323 ? -8.602 0.012 -13.688 1 98.81 323 GLU A O 1
ATOM 2438 N N . VAL A 1 324 ? -6.84 0.132 -15.156 1 98.88 324 VAL A N 1
ATOM 2439 C CA . VAL A 1 324 ? -5.844 0.188 -14.094 1 98.88 324 VAL A CA 1
ATOM 2440 C C . VAL A 1 324 ? -4.773 1.218 -14.438 1 98.88 324 VAL A C 1
ATOM 2442 O O . VAL A 1 324 ? -4.277 1.251 -15.562 1 98.88 324 VAL A O 1
ATOM 2445 N N . THR A 1 325 ? -4.469 2.104 -13.523 1 98.88 325 THR A N 1
ATOM 2446 C CA . THR A 1 325 ? -3.311 2.988 -13.617 1 98.88 325 THR A CA 1
ATOM 2447 C C . THR A 1 325 ? -2.131 2.428 -12.828 1 98.88 325 THR A C 1
ATOM 2449 O O . THR A 1 325 ? -2.213 2.27 -11.609 1 98.88 325 THR A O 1
ATOM 2452 N N . LEU A 1 326 ? -1.039 2.156 -13.57 1 98.75 326 LEU A N 1
ATOM 2453 C CA . LEU A 1 326 ? 0.116 1.483 -12.984 1 98.75 326 LEU A CA 1
ATOM 2454 C C . LEU A 1 326 ? 1.289 2.447 -12.836 1 98.75 326 LEU A C 1
ATOM 2456 O O . LEU A 1 326 ? 1.519 3.289 -13.703 1 98.75 326 LEU A O 1
ATOM 2460 N N . ARG A 1 327 ? 1.981 2.287 -11.727 1 97.5 327 ARG A N 1
ATOM 2461 C CA . ARG A 1 327 ? 3.277 2.941 -11.57 1 97.5 327 ARG A CA 1
ATOM 2462 C C . ARG A 1 327 ? 4.363 2.193 -12.336 1 97.5 327 ARG A C 1
ATOM 2464 O O . ARG A 1 327 ? 4.398 0.961 -12.336 1 97.5 327 ARG A O 1
ATOM 2471 N N . LEU A 1 328 ? 5.23 2.953 -12.977 1 97.31 328 LEU A N 1
ATOM 2472 C CA . LEU A 1 328 ? 6.332 2.369 -13.742 1 97.31 328 LEU A CA 1
ATOM 2473 C C . LEU A 1 328 ? 7.672 2.703 -13.094 1 97.31 328 LEU A C 1
ATOM 2475 O O . LEU A 1 328 ? 7.754 3.584 -12.234 1 97.31 328 LEU A O 1
ATOM 2479 N N . GLN A 1 329 ? 8.656 1.953 -13.461 1 95.31 329 GLN A N 1
ATOM 2480 C CA . GLN A 1 329 ? 10.031 2.154 -13.008 1 95.31 329 GLN A CA 1
ATOM 2481 C C . GLN A 1 329 ? 10.984 2.297 -14.195 1 95.31 329 GLN A C 1
ATOM 2483 O O . GLN A 1 329 ? 10.688 1.825 -15.297 1 95.31 329 GLN A O 1
ATOM 2488 N N . LYS A 1 330 ? 12.07 2.941 -13.953 1 93.69 330 LYS A N 1
ATOM 2489 C CA . LYS A 1 330 ? 13.125 3.01 -14.953 1 93.69 330 LYS A CA 1
ATOM 2490 C C . LYS A 1 330 ? 13.891 1.691 -15.039 1 93.69 330 LYS A C 1
ATOM 2492 O O . LYS A 1 330 ? 14.188 1.074 -14.008 1 93.69 330 LYS A O 1
ATOM 2497 N N . ILE A 1 331 ? 14.156 1.312 -16.25 1 94.19 331 ILE A N 1
ATOM 2498 C CA . ILE A 1 331 ? 15.031 0.158 -16.422 1 94.19 331 ILE A CA 1
ATOM 2499 C C . ILE A 1 331 ? 16.422 0.487 -15.891 1 94.19 331 ILE A C 1
ATOM 2501 O O . ILE A 1 331 ? 17.016 1.493 -16.281 1 94.19 331 ILE A O 1
ATOM 2505 N N . PRO A 1 332 ? 16.922 -0.297 -14.977 1 91.31 332 PRO A N 1
ATOM 2506 C CA . PRO A 1 332 ? 18.234 0.004 -14.391 1 91.31 332 PRO A CA 1
ATOM 2507 C C . PRO A 1 332 ? 19.344 0.05 -15.43 1 91.31 332 PRO A C 1
ATOM 2509 O O . PRO A 1 332 ? 19.297 -0.692 -16.422 1 91.31 332 PRO A O 1
ATOM 2512 N N . GLU A 1 333 ? 20.344 0.874 -15.125 1 91 333 GLU A N 1
ATOM 2513 C CA . GLU A 1 333 ? 21.5 1.041 -16 1 91 333 GLU A CA 1
ATOM 2514 C C . GLU A 1 333 ? 22.344 -0.222 -16.031 1 91 333 GLU A C 1
ATOM 2516 O O . GLU A 1 333 ? 22.859 -0.599 -17.094 1 91 333 GLU A O 1
ATOM 2521 N N . ALA A 1 334 ? 22.516 -0.812 -14.891 1 92.56 334 ALA A N 1
ATOM 2522 C CA . ALA A 1 334 ? 23.344 -2.016 -14.758 1 92.56 334 ALA A CA 1
ATOM 2523 C C . ALA A 1 334 ? 22.672 -3.041 -13.852 1 92.56 334 ALA A C 1
ATOM 2525 O O . ALA A 1 334 ? 21.922 -2.676 -12.938 1 92.56 334 ALA A O 1
ATOM 2526 N N . THR A 1 335 ? 22.969 -4.246 -14.172 1 93.5 335 THR A N 1
ATOM 2527 C CA . THR A 1 335 ? 22.484 -5.367 -13.375 1 93.5 335 THR A CA 1
ATOM 2528 C C . THR A 1 335 ? 23.578 -6.414 -13.195 1 93.5 335 THR A C 1
ATOM 2530 O O . THR A 1 335 ? 24.391 -6.625 -14.086 1 93.5 335 THR A O 1
ATOM 2533 N N . VAL A 1 336 ? 23.609 -7.016 -12.062 1 94.94 336 VAL A N 1
ATOM 2534 C CA . VAL A 1 336 ? 24.5 -8.133 -11.773 1 94.94 336 VAL A CA 1
ATOM 2535 C C . VAL A 1 336 ? 23.688 -9.289 -11.172 1 94.94 336 VAL A C 1
ATOM 2537 O O . VAL A 1 336 ? 22.797 -9.07 -10.352 1 94.94 336 VAL A O 1
ATOM 2540 N N . VAL A 1 337 ? 23.938 -10.453 -11.68 1 96.06 337 VAL A N 1
ATOM 2541 C CA . VAL A 1 337 ? 23.344 -11.656 -11.117 1 96.06 337 VAL A CA 1
ATOM 2542 C C . VAL A 1 337 ? 24.422 -12.477 -10.391 1 96.06 337 VAL A C 1
ATOM 2544 O O . VAL A 1 337 ? 25.531 -12.648 -10.906 1 96.06 337 VAL A O 1
ATOM 2547 N N . ALA A 1 338 ? 24.125 -12.883 -9.211 1 96 338 ALA A N 1
ATOM 2548 C CA . ALA A 1 338 ? 25.047 -13.688 -8.422 1 96 338 ALA A CA 1
ATOM 2549 C C . ALA A 1 338 ? 24.391 -14.961 -7.91 1 96 338 ALA A C 1
ATOM 2551 O O . ALA A 1 338 ? 23.156 -15.031 -7.805 1 96 338 ALA A O 1
ATOM 2552 N N . MET A 1 339 ? 25.203 -15.938 -7.66 1 96.38 339 MET A N 1
ATOM 2553 C CA . MET A 1 339 ? 24.734 -17.234 -7.164 1 96.38 339 MET A CA 1
ATOM 2554 C C . MET A 1 339 ? 25.75 -17.828 -6.18 1 96.38 339 MET A C 1
ATOM 2556 O O . MET A 1 339 ? 26.953 -17.656 -6.352 1 96.38 339 MET A O 1
ATOM 2560 N N . CYS A 1 340 ? 25.297 -18.484 -5.172 1 96.88 340 CYS A N 1
ATOM 2561 C CA . CYS A 1 340 ? 26.141 -19.156 -4.188 1 96.88 340 CYS A CA 1
ATOM 2562 C C . CYS A 1 340 ? 25.406 -20.344 -3.553 1 96.88 340 CYS A C 1
ATOM 2564 O O . CYS A 1 340 ? 24.188 -20.469 -3.703 1 96.88 340 CYS A O 1
ATOM 2566 N N . ASN A 1 341 ? 26.141 -21.203 -2.877 1 97.06 341 ASN A N 1
ATOM 2567 C CA . ASN A 1 341 ? 25.609 -22.453 -2.324 1 97.06 341 ASN A CA 1
ATOM 2568 C C . ASN A 1 341 ? 25.859 -22.547 -0.822 1 97.06 341 ASN A C 1
ATOM 2570 O O . ASN A 1 341 ? 26.766 -21.891 -0.295 1 97.06 341 ASN A O 1
ATOM 2574 N N . PHE A 1 342 ? 25.031 -23.391 -0.208 1 97.62 342 PHE A N 1
ATOM 2575 C CA . PHE A 1 342 ? 25.125 -23.578 1.234 1 97.62 342 PHE A CA 1
ATOM 2576 C C . PHE A 1 342 ? 24.906 -25.047 1.604 1 97.62 342 PHE A C 1
ATOM 2578 O O . PHE A 1 342 ? 24.312 -25.812 0.84 1 97.62 342 PHE A O 1
ATOM 2585 N N . LYS A 1 343 ? 25.328 -25.406 2.834 1 95.44 343 LYS A N 1
ATOM 2586 C CA . LYS A 1 343 ? 25.141 -26.766 3.338 1 95.44 343 LYS A CA 1
ATOM 2587 C C . LYS A 1 343 ? 23.703 -26.984 3.826 1 95.44 343 LYS A C 1
ATOM 2589 O O . LYS A 1 343 ? 23.188 -28.094 3.777 1 95.44 343 LYS A O 1
ATOM 2594 N N . ASN A 1 344 ? 23.156 -25.922 4.309 1 93.62 344 ASN A N 1
ATOM 2595 C CA . ASN A 1 344 ? 21.781 -26.016 4.832 1 93.62 344 ASN A CA 1
ATOM 2596 C C . ASN A 1 344 ? 20.984 -24.75 4.523 1 93.62 344 ASN A C 1
ATOM 2598 O O . ASN A 1 344 ? 21.562 -23.703 4.227 1 93.62 344 ASN A O 1
ATOM 2602 N N . VAL A 1 345 ? 19.672 -24.922 4.641 1 92.88 345 VAL A N 1
ATOM 2603 C CA . VAL A 1 345 ? 18.766 -23.828 4.32 1 92.88 345 VAL A CA 1
ATOM 2604 C C . VAL A 1 345 ? 18.938 -22.703 5.34 1 92.88 345 VAL A C 1
ATOM 2606 O O . VAL A 1 345 ? 18.766 -21.531 5.008 1 92.88 345 VAL A O 1
ATOM 2609 N N . GLY A 1 346 ? 19.25 -22.984 6.508 1 92.19 346 GLY A N 1
ATOM 2610 C CA . GLY A 1 346 ? 19.453 -22 7.559 1 92.19 346 GLY A CA 1
ATOM 2611 C C . GLY A 1 346 ? 20.5 -20.953 7.215 1 92.19 346 GLY A C 1
ATOM 2612 O O . GLY A 1 346 ? 20.266 -19.766 7.387 1 92.19 346 GLY A O 1
ATOM 2613 N N . ASP A 1 347 ? 21.594 -21.453 6.723 1 94.81 347 ASP A N 1
ATOM 2614 C CA . ASP A 1 347 ? 22.672 -20.531 6.34 1 94.81 347 ASP A CA 1
ATOM 2615 C C . ASP A 1 347 ? 22.25 -19.641 5.172 1 94.81 347 ASP A C 1
ATOM 2617 O O . ASP A 1 347 ? 22.578 -18.469 5.137 1 94.81 347 ASP A O 1
ATOM 2621 N N . ALA A 1 348 ? 21.609 -20.25 4.227 1 95.06 348 ALA A N 1
ATOM 2622 C CA . ALA A 1 348 ? 21.125 -19.469 3.088 1 95.06 348 ALA A CA 1
ATOM 2623 C C . ALA A 1 348 ? 20.172 -18.375 3.539 1 95.06 348 ALA A C 1
ATOM 2625 O O . ALA A 1 348 ? 20.281 -17.219 3.104 1 95.06 348 ALA A O 1
ATOM 2626 N N . ALA A 1 349 ? 19.25 -18.719 4.406 1 91.88 349 ALA A N 1
ATOM 2627 C CA . ALA A 1 349 ? 18.281 -17.766 4.926 1 91.88 349 ALA A CA 1
ATOM 2628 C C . ALA A 1 349 ? 18.984 -16.656 5.711 1 91.88 349 ALA A C 1
ATOM 2630 O O . ALA A 1 349 ? 18.578 -15.484 5.652 1 91.88 349 ALA A O 1
ATOM 2631 N N . ALA A 1 350 ? 19.984 -17 6.438 1 93.12 350 ALA A N 1
ATOM 2632 C CA . ALA A 1 350 ? 20.734 -16.016 7.207 1 93.12 350 ALA A CA 1
ATOM 2633 C C . ALA A 1 350 ? 21.391 -14.984 6.289 1 93.12 350 ALA A C 1
ATOM 2635 O O . ALA A 1 350 ? 21.469 -13.797 6.629 1 93.12 350 ALA A O 1
ATOM 2636 N N . VAL A 1 351 ? 21.859 -15.445 5.191 1 95 351 VAL A N 1
ATOM 2637 C CA . VAL A 1 351 ? 22.469 -14.547 4.215 1 95 351 VAL A CA 1
ATOM 2638 C C . VAL A 1 351 ? 21.406 -13.602 3.66 1 95 351 VAL A C 1
ATOM 2640 O O . VAL A 1 351 ? 21.656 -12.406 3.479 1 95 351 VAL A O 1
ATOM 2643 N N . ALA A 1 352 ? 20.281 -14.141 3.35 1 92.94 352 ALA A N 1
ATOM 2644 C CA . ALA A 1 352 ? 19.188 -13.281 2.871 1 92.94 352 ALA A CA 1
ATOM 2645 C C . ALA A 1 352 ? 18.875 -12.195 3.887 1 92.94 352 ALA A C 1
ATOM 2647 O O . ALA A 1 352 ? 18.75 -11.016 3.527 1 92.94 352 ALA A O 1
ATOM 2648 N N . ILE A 1 353 ? 18.781 -12.516 5.148 1 90.81 353 ILE A N 1
ATOM 2649 C CA . ILE A 1 353 ? 18.484 -11.586 6.227 1 90.81 353 ILE A CA 1
ATOM 2650 C C . ILE A 1 353 ? 19.594 -10.547 6.34 1 90.81 353 ILE A C 1
ATOM 2652 O O . ILE A 1 353 ? 19.328 -9.344 6.398 1 90.81 353 ILE A O 1
ATOM 2656 N N . ALA A 1 354 ? 20.781 -11.07 6.332 1 92.69 354 ALA A N 1
ATOM 2657 C CA . ALA A 1 354 ? 21.922 -10.18 6.461 1 92.69 354 ALA A CA 1
ATOM 2658 C C . ALA A 1 354 ? 21.984 -9.195 5.301 1 92.69 354 ALA A C 1
ATOM 2660 O O . ALA A 1 354 ? 22.375 -8.039 5.48 1 92.69 354 ALA A O 1
ATOM 2661 N N . SER A 1 355 ? 21.672 -9.633 4.168 1 92.44 355 SER A N 1
ATOM 2662 C CA . SER A 1 355 ? 21.656 -8.766 2.992 1 92.44 355 SER A CA 1
ATOM 2663 C C . SER A 1 355 ? 20.641 -7.645 3.146 1 92.44 355 SER A C 1
ATOM 2665 O O . SER A 1 355 ? 20.922 -6.488 2.822 1 92.44 355 SER A O 1
ATOM 2667 N N . MET A 1 356 ? 19.5 -7.953 3.646 1 86.81 356 MET A N 1
ATOM 2668 C CA . MET A 1 356 ? 18.453 -6.949 3.859 1 86.81 356 MET A CA 1
ATOM 2669 C C . MET A 1 356 ? 18.891 -5.93 4.91 1 86.81 356 MET A C 1
ATOM 2671 O O . MET A 1 356 ? 18.625 -4.734 4.77 1 86.81 356 MET A O 1
ATOM 2675 N N . HIS A 1 357 ? 19.688 -6.355 5.879 1 88.06 357 HIS A N 1
ATOM 2676 C CA . HIS A 1 357 ? 20.109 -5.512 6.988 1 88.06 357 HIS A CA 1
ATOM 2677 C C . HIS A 1 357 ? 21.281 -4.621 6.586 1 88.06 357 HIS A C 1
ATOM 2679 O O . HIS A 1 357 ? 21.625 -3.67 7.293 1 88.06 357 HIS A O 1
ATOM 2685 N N . SER A 1 358 ? 21.828 -4.93 5.543 1 86.69 358 SER A N 1
ATOM 2686 C CA . SER A 1 358 ? 23 -4.164 5.121 1 86.69 358 SER A CA 1
ATOM 2687 C C . SER A 1 358 ? 22.594 -2.945 4.297 1 86.69 358 SER A C 1
ATOM 2689 O O . SER A 1 358 ? 23.438 -2.092 3.996 1 86.69 358 SER A O 1
ATOM 2691 N N . GLY A 1 359 ? 21.375 -2.801 3.994 1 79.81 359 GLY A N 1
ATOM 2692 C CA . GLY A 1 359 ? 20.906 -1.668 3.215 1 79.81 359 GLY A CA 1
ATOM 2693 C C . GLY A 1 359 ? 21.156 -1.825 1.726 1 79.81 359 GLY A C 1
ATOM 2694 O O . GLY A 1 359 ? 20.922 -0.894 0.952 1 79.81 359 GLY A O 1
ATOM 2695 N N . ILE A 1 360 ? 21.672 -2.953 1.294 1 81.62 360 ILE A N 1
ATOM 2696 C CA . ILE A 1 360 ? 21.891 -3.244 -0.119 1 81.62 360 ILE A CA 1
ATOM 2697 C C . ILE A 1 360 ? 20.547 -3.299 -0.847 1 81.62 360 ILE A C 1
ATOM 2699 O O . ILE A 1 360 ? 19.578 -3.857 -0.331 1 81.62 360 ILE A O 1
ATOM 2703 N N . GLN A 1 361 ? 20.562 -2.715 -1.959 1 80.56 361 GLN A N 1
ATOM 2704 C CA . GLN A 1 361 ? 19.344 -2.715 -2.758 1 80.56 361 GLN A CA 1
ATOM 2705 C C . GLN A 1 361 ? 19.297 -3.92 -3.689 1 80.56 361 GLN A C 1
ATOM 2707 O O . GLN A 1 361 ? 19.703 -3.834 -4.848 1 80.56 361 GLN A O 1
ATOM 2712 N N . VAL A 1 362 ? 18.719 -4.938 -3.279 1 91.62 362 VAL A N 1
ATOM 2713 C CA . VAL A 1 362 ? 18.547 -6.137 -4.09 1 91.62 362 VAL A CA 1
ATOM 2714 C C . VAL A 1 362 ? 17.219 -6.078 -4.832 1 91.62 362 VAL A C 1
ATOM 2716 O O . VAL A 1 362 ? 16.203 -5.621 -4.277 1 91.62 362 VAL A O 1
ATOM 2719 N N . SER A 1 363 ? 17.25 -6.418 -6.074 1 93.25 363 SER A N 1
ATOM 2720 C CA . SER A 1 363 ? 15.992 -6.5 -6.805 1 93.25 363 SER A CA 1
ATOM 2721 C C . SER A 1 363 ? 15.375 -7.887 -6.676 1 93.25 363 SER A C 1
ATOM 2723 O O . SER A 1 363 ? 14.156 -8.047 -6.832 1 93.25 363 SER A O 1
ATOM 2725 N N . ARG A 1 364 ? 16.219 -8.914 -6.465 1 95.38 364 ARG A N 1
ATOM 2726 C CA . ARG A 1 364 ? 15.758 -10.273 -6.238 1 95.38 364 ARG A CA 1
ATOM 2727 C C . ARG A 1 364 ? 16.672 -11.016 -5.277 1 95.38 364 ARG A C 1
ATOM 2729 O O . ARG A 1 364 ? 17.891 -10.82 -5.297 1 95.38 364 ARG A O 1
ATOM 2736 N N . VAL A 1 365 ? 16.141 -11.812 -4.469 1 96.56 365 VAL A N 1
ATOM 2737 C CA . VAL A 1 365 ? 16.812 -12.805 -3.635 1 96.56 365 VAL A CA 1
ATOM 2738 C C . VAL A 1 365 ? 16.031 -14.117 -3.672 1 96.56 365 VAL A C 1
ATOM 2740 O O . VAL A 1 365 ? 15 -14.258 -3.002 1 96.56 365 VAL A O 1
ATOM 2743 N N . GLU A 1 366 ? 16.547 -15.07 -4.398 1 97.06 366 GLU A N 1
ATOM 2744 C CA . GLU A 1 366 ? 15.852 -16.328 -4.637 1 97.06 366 GLU A CA 1
ATOM 2745 C C . GLU A 1 366 ? 16.578 -17.5 -3.986 1 97.06 366 GLU A C 1
ATOM 2747 O O . GLU A 1 366 ? 17.812 -17.578 -4.047 1 97.06 366 GLU A O 1
ATOM 2752 N N . LEU A 1 367 ? 15.82 -18.375 -3.375 1 97.44 367 LEU A N 1
ATOM 2753 C CA . LEU A 1 367 ? 16.375 -19.562 -2.746 1 97.44 367 LEU A CA 1
ATOM 2754 C C . LEU A 1 367 ? 15.789 -20.828 -3.375 1 97.44 367 LEU A C 1
ATOM 2756 O O . LEU A 1 367 ? 14.57 -20.969 -3.479 1 97.44 367 LEU A O 1
ATOM 2760 N N . LEU A 1 368 ? 16.625 -21.703 -3.857 1 97.25 368 LEU A N 1
ATOM 2761 C CA . LEU A 1 368 ? 16.281 -23.016 -4.395 1 97.25 368 LEU A CA 1
ATOM 2762 C C . LEU A 1 368 ? 16.812 -24.141 -3.502 1 97.25 368 LEU A C 1
ATOM 2764 O O . LEU A 1 368 ? 17.984 -24.125 -3.135 1 97.25 368 LEU A O 1
ATOM 2768 N N . ASP A 1 369 ? 15.984 -25.047 -3.145 1 96.75 369 ASP A N 1
ATOM 2769 C CA . ASP A 1 369 ? 16.484 -26.125 -2.279 1 96.75 369 ASP A CA 1
ATOM 2770 C C . ASP A 1 369 ? 17.234 -27.172 -3.084 1 96.75 369 ASP A C 1
ATOM 2772 O O . ASP A 1 369 ? 17.375 -27.047 -4.305 1 96.75 369 ASP A O 1
ATOM 2776 N N . ASP A 1 370 ? 17.781 -28.219 -2.375 1 96.69 370 ASP A N 1
ATOM 2777 C CA . ASP A 1 370 ? 18.625 -29.25 -2.977 1 96.69 370 ASP A CA 1
ATOM 2778 C C . ASP A 1 370 ? 17.844 -30.078 -3.998 1 96.69 370 ASP A C 1
ATOM 2780 O O . ASP A 1 370 ? 18.359 -30.406 -5.066 1 96.69 370 ASP A O 1
ATOM 2784 N N . VAL A 1 371 ? 16.609 -30.375 -3.73 1 96.81 371 VAL A N 1
ATOM 2785 C CA . VAL A 1 371 ? 15.797 -31.188 -4.637 1 96.81 371 VAL A CA 1
ATOM 2786 C C . VAL A 1 371 ? 15.508 -30.391 -5.914 1 96.81 371 VAL A C 1
ATOM 2788 O O . VAL A 1 371 ? 15.523 -30.953 -7.012 1 96.81 371 VAL A O 1
ATOM 2791 N N . MET A 1 372 ? 15.219 -29.125 -5.762 1 97.31 372 MET A N 1
ATOM 2792 C CA . MET A 1 372 ? 15.016 -28.281 -6.93 1 97.31 372 MET A CA 1
ATOM 2793 C C . MET A 1 372 ? 16.266 -28.25 -7.801 1 97.31 372 MET A C 1
ATOM 2795 O O . MET A 1 372 ? 16.172 -28.328 -9.031 1 97.31 372 MET A O 1
ATOM 2799 N N . MET A 1 373 ? 17.406 -28.125 -7.195 1 96.62 373 MET A N 1
ATOM 2800 C CA . MET A 1 373 ? 18.656 -28.094 -7.949 1 96.62 373 MET A CA 1
ATOM 2801 C C . MET A 1 373 ? 18.875 -29.422 -8.68 1 96.62 373 MET A C 1
ATOM 2803 O O . MET A 1 373 ? 19.375 -29.422 -9.812 1 96.62 373 MET A O 1
ATOM 2807 N N . LYS A 1 374 ? 18.547 -30.469 -8.039 1 97.12 374 LYS A N 1
ATOM 2808 C CA . LYS A 1 374 ? 18.625 -31.766 -8.68 1 97.12 374 LYS A CA 1
ATOM 2809 C C . LYS A 1 374 ? 17.719 -31.828 -9.914 1 97.12 374 LYS A C 1
ATOM 2811 O O . LYS A 1 374 ? 18.141 -32.312 -10.969 1 97.12 374 LYS A O 1
ATOM 2816 N N . ALA A 1 375 ? 16.531 -31.359 -9.727 1 97.5 375 ALA A N 1
ATOM 2817 C CA . ALA A 1 375 ? 15.586 -31.344 -10.836 1 97.5 375 ALA A CA 1
ATOM 2818 C C . ALA A 1 375 ? 16.109 -30.5 -11.992 1 97.5 375 ALA A C 1
ATOM 2820 O O . ALA A 1 375 ? 15.984 -30.891 -13.156 1 97.5 375 ALA A O 1
ATOM 2821 N N . ILE A 1 376 ? 16.641 -29.359 -11.688 1 96.44 376 ILE A N 1
ATOM 2822 C CA . ILE A 1 376 ? 17.188 -28.453 -12.695 1 96.44 376 ILE A CA 1
ATOM 2823 C C . ILE A 1 376 ? 18.328 -29.125 -13.438 1 96.44 376 ILE A C 1
ATOM 2825 O O . ILE A 1 376 ? 18.422 -29.047 -14.664 1 96.44 376 ILE A O 1
ATOM 2829 N N . ASN A 1 377 ? 19.172 -29.812 -12.727 1 96.5 377 ASN A N 1
ATOM 2830 C CA . ASN A 1 377 ? 20.266 -30.562 -13.344 1 96.5 377 ASN A CA 1
ATOM 2831 C C . ASN A 1 377 ? 19.75 -31.625 -14.312 1 96.5 377 ASN A C 1
ATOM 2833 O O . ASN A 1 377 ? 20.234 -31.734 -15.438 1 96.5 377 ASN A O 1
ATOM 2837 N N . MET A 1 378 ? 18.844 -32.312 -13.867 1 96.44 378 MET A N 1
ATOM 2838 C CA . MET A 1 378 ? 18.281 -33.406 -14.672 1 96.44 378 MET A CA 1
ATOM 2839 C C . MET A 1 378 ? 17.609 -32.844 -15.93 1 96.44 378 MET A C 1
ATOM 2841 O O . MET A 1 378 ? 17.766 -33.406 -17.016 1 96.44 378 MET A O 1
ATOM 2845 N N . ALA A 1 379 ? 16.891 -31.781 -15.727 1 94.75 379 ALA A N 1
ATOM 2846 C CA . ALA A 1 379 ? 16.094 -31.219 -16.812 1 94.75 379 ALA A CA 1
ATOM 2847 C C . ALA A 1 379 ? 16.984 -30.531 -17.859 1 94.75 379 ALA A C 1
ATOM 2849 O O . ALA A 1 379 ? 16.641 -30.484 -19.031 1 94.75 379 ALA A O 1
ATOM 2850 N N . ASN A 1 380 ? 18.078 -30.016 -17.469 1 92.31 380 ASN A N 1
ATOM 2851 C CA . ASN A 1 380 ? 18.875 -29.172 -18.359 1 92.31 380 ASN A CA 1
ATOM 2852 C C . ASN A 1 380 ? 20.25 -29.781 -18.609 1 92.31 380 ASN A C 1
ATOM 2854 O O . ASN A 1 380 ? 21.109 -29.156 -19.219 1 92.31 380 ASN A O 1
ATOM 2858 N N . ASP A 1 381 ? 20.531 -30.906 -18.203 1 92.19 381 ASP A N 1
ATOM 2859 C CA . ASP A 1 381 ? 21.812 -31.594 -18.359 1 92.19 381 ASP A CA 1
ATOM 2860 C C . ASP A 1 381 ? 22.969 -30.75 -17.812 1 92.19 381 ASP A C 1
ATOM 2862 O O . ASP A 1 381 ? 23.922 -30.469 -18.531 1 92.19 381 ASP A O 1
ATOM 2866 N N . LYS A 1 382 ? 22.734 -30.266 -16.656 1 93.38 382 LYS A N 1
ATOM 2867 C CA . LYS A 1 382 ? 23.75 -29.469 -15.953 1 93.38 382 LYS A CA 1
ATOM 2868 C C . LYS A 1 382 ? 24.25 -30.219 -14.719 1 93.38 382 LYS A C 1
ATOM 2870 O O . LYS A 1 382 ? 23.766 -31.297 -14.398 1 93.38 382 LYS A O 1
ATOM 2875 N N . ASN A 1 383 ? 25.344 -29.688 -14.117 1 94.31 383 ASN A N 1
ATOM 2876 C CA . ASN A 1 383 ? 25.938 -30.328 -12.953 1 94.31 383 ASN A CA 1
ATOM 2877 C C . ASN A 1 383 ? 26.203 -29.328 -11.836 1 94.31 383 ASN A C 1
ATOM 2879 O O . ASN A 1 383 ? 27.297 -29.297 -11.258 1 94.31 383 ASN A O 1
ATOM 2883 N N . TYR A 1 384 ? 25.234 -28.5 -11.617 1 93.62 384 TYR A N 1
ATOM 2884 C CA . TYR A 1 384 ? 25.344 -27.594 -10.477 1 93.62 384 TYR A CA 1
ATOM 2885 C C . TYR A 1 384 ? 25.344 -28.375 -9.164 1 93.62 384 TYR A C 1
ATOM 2887 O O . TYR A 1 384 ? 24.828 -29.5 -9.094 1 93.62 384 TYR A O 1
ATOM 2895 N N . PRO A 1 385 ? 25.984 -27.781 -8.117 1 95.38 385 PRO A N 1
ATOM 2896 C CA . PRO A 1 385 ? 25.844 -28.438 -6.812 1 95.38 385 PRO A CA 1
ATOM 2897 C C . PRO A 1 385 ? 24.391 -28.594 -6.383 1 95.38 385 PRO A C 1
ATOM 2899 O O . PRO A 1 385 ? 23.609 -27.641 -6.457 1 95.38 385 PRO A O 1
ATOM 2902 N N . GLU A 1 386 ? 24.031 -29.75 -5.953 1 96.81 386 GLU A N 1
ATOM 2903 C CA . GLU A 1 386 ? 22.672 -30.016 -5.508 1 96.81 386 GLU A CA 1
ATOM 2904 C C . GLU A 1 386 ? 22.5 -29.719 -4.02 1 96.81 386 GLU A C 1
ATOM 2906 O O . GLU A 1 386 ? 22.234 -30.609 -3.221 1 96.81 386 GLU A O 1
ATOM 2911 N N . LYS A 1 387 ? 22.578 -28.469 -3.674 1 96.94 387 LYS A N 1
ATOM 2912 C CA . LYS A 1 387 ? 22.516 -27.875 -2.342 1 96.94 387 LYS A CA 1
ATOM 2913 C C . LYS A 1 387 ? 21.641 -26.625 -2.34 1 96.94 387 LYS A C 1
ATOM 2915 O O . LYS A 1 387 ? 21.344 -26.062 -3.398 1 96.94 387 LYS A O 1
ATOM 2920 N N . PRO A 1 388 ? 21.203 -26.297 -1.085 1 97.31 388 PRO A N 1
ATOM 2921 C CA . PRO A 1 388 ? 20.516 -25 -1.056 1 97.31 388 PRO A CA 1
ATOM 2922 C C . PRO A 1 388 ? 21.297 -23.906 -1.754 1 97.31 388 PRO A C 1
ATOM 2924 O O . PRO A 1 388 ? 22.484 -23.703 -1.461 1 97.31 388 PRO A O 1
ATOM 2927 N N . THR A 1 389 ? 20.656 -23.25 -2.711 1 97.19 389 THR A N 1
ATOM 2928 C CA . THR A 1 389 ? 21.312 -22.281 -3.572 1 97.19 389 THR A CA 1
ATOM 2929 C C . THR A 1 389 ? 20.594 -20.922 -3.49 1 97.19 389 THR A C 1
ATOM 2931 O O . THR A 1 389 ? 19.375 -20.859 -3.613 1 97.19 389 THR A O 1
ATOM 2934 N N . LEU A 1 390 ? 21.391 -19.875 -3.26 1 97.12 390 LEU A N 1
ATOM 2935 C CA . LEU A 1 390 ? 20.875 -18.5 -3.27 1 97.12 390 LEU A CA 1
ATOM 2936 C C . LEU A 1 390 ? 21.281 -17.781 -4.543 1 97.12 390 LEU A C 1
ATOM 2938 O O . LEU A 1 390 ? 22.422 -17.906 -4.996 1 97.12 390 LEU A O 1
ATOM 2942 N N . MET A 1 391 ? 20.344 -17.109 -5.117 1 96.38 391 MET A N 1
ATOM 2943 C CA . MET A 1 391 ? 20.594 -16.25 -6.273 1 96.38 391 MET A CA 1
ATOM 2944 C C . MET A 1 391 ? 20.219 -14.805 -5.977 1 96.38 391 MET A C 1
ATOM 2946 O O . MET A 1 391 ? 19.203 -14.547 -5.336 1 96.38 391 MET A O 1
ATOM 2950 N N . PHE A 1 392 ? 21.047 -13.836 -6.418 1 96 392 PHE A N 1
ATOM 2951 C CA . PHE A 1 392 ? 20.812 -12.406 -6.234 1 96 392 PHE A CA 1
ATOM 2952 C C . PHE A 1 392 ? 20.766 -11.695 -7.578 1 96 392 PHE A C 1
ATOM 2954 O O . PHE A 1 392 ? 21.484 -12.062 -8.516 1 96 392 PHE A O 1
ATOM 2961 N N . GLU A 1 393 ? 19.922 -10.773 -7.656 1 95.62 393 GLU A N 1
ATOM 2962 C CA . GLU A 1 393 ? 20.016 -9.742 -8.688 1 95.62 393 GLU A CA 1
ATOM 2963 C C . GLU A 1 393 ? 20.203 -8.359 -8.07 1 95.62 393 GLU A C 1
ATOM 2965 O O . GLU A 1 393 ? 19.422 -7.949 -7.203 1 95.62 393 GLU A O 1
ATOM 2970 N N . LEU A 1 394 ? 21.266 -7.715 -8.414 1 94.62 394 LEU A N 1
ATOM 2971 C CA . LEU A 1 394 ? 21.609 -6.367 -7.973 1 94.62 394 LEU A CA 1
ATOM 2972 C C . LEU A 1 394 ? 21.453 -5.363 -9.109 1 94.62 394 LEU A C 1
ATOM 2974 O O . LEU A 1 394 ? 21.891 -5.617 -10.234 1 94.62 394 LEU A O 1
ATOM 2978 N N . VAL A 1 395 ? 20.797 -4.242 -8.812 1 91.44 395 VAL A N 1
ATOM 2979 C CA . VAL A 1 395 ? 20.516 -3.287 -9.875 1 91.44 395 VAL A CA 1
ATOM 2980 C C . VAL A 1 395 ? 20.969 -1.892 -9.453 1 91.44 395 VAL A C 1
ATOM 2982 O O . VAL A 1 395 ? 21 -1.575 -8.266 1 91.44 395 VAL A O 1
ATOM 2985 N N . GLY A 1 396 ? 21.312 -1.031 -10.398 1 89.62 396 GLY A N 1
ATOM 2986 C CA . GLY A 1 396 ? 21.766 0.336 -10.195 1 89.62 396 GLY A CA 1
ATOM 2987 C C . GLY A 1 396 ? 22.719 0.819 -11.281 1 89.62 396 GLY A C 1
ATOM 2988 O O . GLY A 1 396 ? 22.531 0.508 -12.453 1 89.62 396 GLY A O 1
ATOM 2989 N N . THR A 1 397 ? 23.625 1.689 -10.891 1 89.38 397 THR A N 1
ATOM 2990 C CA . THR A 1 397 ? 24.719 2.07 -11.781 1 89.38 397 THR A CA 1
ATOM 2991 C C . THR A 1 397 ? 25.797 0.998 -11.797 1 89.38 397 THR A C 1
ATOM 2993 O O . THR A 1 397 ? 25.797 0.096 -10.953 1 89.38 397 THR A O 1
ATOM 2996 N N . GLU A 1 398 ? 26.656 1.135 -12.75 1 91.44 398 GLU A N 1
ATOM 2997 C CA . GLU A 1 398 ? 27.75 0.167 -12.836 1 91.44 398 GLU A CA 1
ATOM 2998 C C . GLU A 1 398 ? 28.594 0.169 -11.555 1 91.44 398 GLU A C 1
ATOM 3000 O O . GLU A 1 398 ? 28.891 -0.891 -11.008 1 91.44 398 GLU A O 1
ATOM 3005 N N . ALA A 1 399 ? 28.875 1.327 -11.133 1 90.31 399 ALA A N 1
ATOM 3006 C CA . ALA A 1 399 ? 29.703 1.445 -9.93 1 90.31 399 ALA A CA 1
ATOM 3007 C C . ALA A 1 399 ? 28.969 0.898 -8.711 1 90.31 399 ALA A C 1
ATOM 3009 O O . ALA A 1 399 ? 29.562 0.203 -7.879 1 90.31 399 ALA A O 1
ATOM 3010 N N . TYR A 1 400 ? 27.812 1.176 -8.586 1 89.88 400 TYR A N 1
ATOM 3011 C CA . TYR A 1 400 ? 27 0.761 -7.441 1 89.88 400 TYR A CA 1
ATOM 3012 C C . TYR A 1 400 ? 26.828 -0.753 -7.414 1 89.88 400 TYR A C 1
ATOM 3014 O O . TYR A 1 400 ? 26.953 -1.379 -6.359 1 89.88 400 TYR A O 1
ATOM 3022 N N . THR A 1 401 ? 26.531 -1.34 -8.562 1 92.88 401 THR A N 1
ATOM 3023 C CA . THR A 1 401 ? 26.297 -2.779 -8.617 1 92.88 401 THR A CA 1
ATOM 3024 C C . THR A 1 401 ? 27.578 -3.543 -8.281 1 92.88 401 THR A C 1
ATOM 3026 O O . THR A 1 401 ? 27.531 -4.598 -7.645 1 92.88 401 THR A O 1
ATOM 3029 N N . GLN A 1 402 ? 28.688 -3.02 -8.656 1 92.94 402 GLN A N 1
ATOM 3030 C CA . GLN A 1 402 ? 29.969 -3.645 -8.32 1 92.94 402 GLN A CA 1
ATOM 3031 C C . GLN A 1 402 ? 30.234 -3.578 -6.816 1 92.94 402 GLN A C 1
ATOM 3033 O O . GLN A 1 402 ? 30.672 -4.559 -6.215 1 92.94 402 GLN A O 1
ATOM 3038 N N . GLU A 1 403 ? 29.953 -2.463 -6.297 1 92.56 403 GLU A N 1
ATOM 3039 C CA . GLU A 1 403 ? 30.125 -2.299 -4.855 1 92.56 403 GLU A CA 1
ATOM 3040 C C . GLU A 1 403 ? 29.234 -3.271 -4.082 1 92.56 403 GLU A C 1
ATOM 3042 O O . GLU A 1 403 ? 29.688 -3.924 -3.143 1 92.56 403 GLU A O 1
ATOM 3047 N N . GLN A 1 404 ? 28 -3.326 -4.465 1 92.94 404 GLN A N 1
ATOM 3048 C CA . GLN A 1 404 ? 27.047 -4.184 -3.775 1 92.94 404 GLN A CA 1
ATOM 3049 C C . GLN A 1 404 ? 27.406 -5.656 -3.938 1 92.94 404 GLN A C 1
ATOM 3051 O O . GLN A 1 404 ? 27.203 -6.453 -3.02 1 92.94 404 GLN A O 1
ATOM 3056 N N . THR A 1 405 ? 27.906 -6.008 -5.098 1 95.25 405 THR A N 1
ATOM 3057 C CA . THR A 1 405 ? 28.344 -7.379 -5.332 1 95.25 405 THR A CA 1
ATOM 3058 C C . THR A 1 405 ? 29.438 -7.777 -4.355 1 95.25 405 THR A C 1
ATOM 3060 O O . THR A 1 405 ? 29.406 -8.867 -3.775 1 95.25 405 THR A O 1
ATOM 3063 N N . ALA A 1 406 ? 30.359 -6.902 -4.195 1 95.25 406 ALA A N 1
ATOM 3064 C CA . ALA A 1 406 ? 31.469 -7.168 -3.27 1 95.25 406 ALA A CA 1
ATOM 3065 C C . ALA A 1 406 ? 30.953 -7.301 -1.838 1 95.25 406 ALA A C 1
ATOM 3067 O O . ALA A 1 406 ? 31.438 -8.141 -1.075 1 95.25 406 ALA A O 1
ATOM 3068 N N . ARG A 1 407 ? 30.047 -6.516 -1.521 1 94.25 407 ARG A N 1
ATOM 3069 C CA . ARG A 1 407 ? 29.469 -6.555 -0.179 1 94.25 407 ARG A CA 1
ATOM 3070 C C . ARG A 1 407 ? 28.719 -7.855 0.061 1 94.25 407 ARG A C 1
ATOM 3072 O O . ARG A 1 407 ? 28.844 -8.469 1.126 1 94.25 407 ARG A O 1
ATOM 3079 N N . ILE A 1 408 ? 27.953 -8.281 -0.896 1 95.56 408 ILE A N 1
ATOM 3080 C CA . ILE A 1 408 ? 27.203 -9.523 -0.779 1 95.56 408 ILE A CA 1
ATOM 3081 C C . ILE A 1 408 ? 28.172 -10.703 -0.672 1 95.56 408 ILE A C 1
ATOM 3083 O O . ILE A 1 408 ? 27.938 -11.641 0.102 1 95.56 408 ILE A O 1
ATOM 3087 N N . GLN A 1 409 ? 29.188 -10.648 -1.458 1 96.38 409 GLN A N 1
ATOM 3088 C CA . GLN A 1 409 ? 30.188 -11.711 -1.397 1 96.38 409 GLN A CA 1
ATOM 3089 C C . GLN A 1 409 ? 30.75 -11.859 0.013 1 96.38 409 GLN A C 1
ATOM 3091 O O . GLN A 1 409 ? 30.922 -12.969 0.511 1 96.38 409 GLN A O 1
ATOM 3096 N N . ARG A 1 410 ? 31 -10.773 0.612 1 96.12 410 ARG A N 1
ATOM 3097 C CA . ARG A 1 410 ? 31.531 -10.797 1.974 1 96.12 410 ARG A CA 1
ATOM 3098 C C . ARG A 1 410 ? 30.516 -11.391 2.943 1 96.12 410 ARG A C 1
ATOM 3100 O O . ARG A 1 410 ? 30.859 -12.172 3.826 1 96.12 410 ARG A O 1
ATOM 3107 N N . ILE A 1 411 ? 29.266 -10.992 2.797 1 95.94 411 ILE A N 1
ATOM 3108 C CA . ILE A 1 411 ? 28.188 -11.508 3.641 1 95.94 411 ILE A CA 1
ATOM 3109 C C . ILE A 1 411 ? 28.094 -13.023 3.469 1 95.94 411 ILE A C 1
ATOM 3111 O O . ILE A 1 411 ? 27.938 -13.758 4.449 1 95.94 411 ILE A O 1
ATOM 3115 N N . VAL A 1 412 ? 28.188 -13.5 2.268 1 96.69 412 VAL A N 1
ATOM 3116 C CA . VAL A 1 412 ? 28.094 -14.914 1.942 1 96.69 412 VAL A CA 1
ATOM 3117 C C . VAL A 1 412 ? 29.234 -15.68 2.611 1 96.69 412 VAL A C 1
ATOM 3119 O O . VAL A 1 412 ? 29.016 -16.734 3.209 1 96.69 412 VAL A O 1
ATOM 3122 N N . GLU A 1 413 ? 30.391 -15.102 2.547 1 95.62 413 GLU A N 1
ATOM 3123 C CA . GLU A 1 413 ? 31.562 -15.727 3.148 1 95.62 413 GLU A CA 1
ATOM 3124 C C . GLU A 1 413 ? 31.438 -15.797 4.668 1 95.62 413 GLU A C 1
ATOM 3126 O O . GLU A 1 413 ? 31.797 -16.797 5.285 1 95.62 413 GLU A O 1
ATOM 3131 N N . ASP A 1 414 ? 30.859 -14.836 5.195 1 95.38 414 ASP A N 1
ATOM 3132 C CA . ASP A 1 414 ? 30.703 -14.75 6.645 1 95.38 414 ASP A CA 1
ATOM 3133 C C . ASP A 1 414 ? 29.656 -15.742 7.145 1 95.38 414 ASP A C 1
ATOM 3135 O O . ASP A 1 414 ? 29.578 -16.016 8.344 1 95.38 414 ASP A O 1
ATOM 3139 N N . HIS A 1 415 ? 28.875 -16.266 6.246 1 95.56 415 HIS A N 1
ATOM 3140 C CA . HIS A 1 415 ? 27.797 -17.172 6.641 1 95.56 415 HIS A CA 1
ATOM 3141 C C . HIS A 1 415 ? 27.953 -18.547 5.992 1 95.56 415 HIS A C 1
ATOM 3143 O O . HIS A 1 415 ? 26.969 -19.156 5.574 1 95.56 415 HIS A O 1
ATOM 3149 N N . ASN A 1 416 ? 29.125 -18.906 5.73 1 94 416 ASN A N 1
ATOM 3150 C CA . ASN A 1 416 ? 29.5 -20.25 5.305 1 94 416 ASN A CA 1
ATOM 3151 C C . ASN A 1 416 ? 29.031 -20.531 3.877 1 94 416 ASN A C 1
ATOM 3153 O O . ASN A 1 416 ? 28.703 -21.672 3.543 1 94 416 ASN A O 1
ATOM 3157 N N . GLY A 1 417 ? 28.891 -19.484 3.129 1 94.38 417 GLY A N 1
ATOM 3158 C CA . GLY A 1 417 ? 28.594 -19.688 1.72 1 94.38 417 GLY A CA 1
ATOM 3159 C C . GLY A 1 417 ? 29.797 -20.125 0.909 1 94.38 417 GLY A C 1
ATOM 3160 O O . GLY A 1 417 ? 30.938 -19.891 1.303 1 94.38 417 GLY A O 1
ATOM 3161 N N . SER A 1 418 ? 29.453 -20.891 -0.173 1 93.25 418 SER A N 1
ATOM 3162 C CA . SER A 1 418 ? 30.516 -21.344 -1.062 1 93.25 418 SER A CA 1
ATOM 3163 C C . SER A 1 418 ? 30.156 -21.094 -2.523 1 93.25 418 SER A C 1
ATOM 3165 O O . SER A 1 418 ? 29.016 -20.75 -2.842 1 93.25 418 SER A O 1
ATOM 3167 N N . ASP A 1 419 ? 31.203 -21.094 -3.434 1 92.94 419 ASP A N 1
ATOM 3168 C CA . ASP A 1 419 ? 31.078 -21.062 -4.887 1 92.94 419 ASP A CA 1
ATOM 3169 C C . ASP A 1 419 ? 30.359 -19.797 -5.344 1 92.94 419 ASP A C 1
ATOM 3171 O O . ASP A 1 419 ? 29.406 -19.859 -6.121 1 92.94 419 ASP A O 1
ATOM 3175 N N . PHE A 1 420 ? 30.734 -18.734 -4.73 1 95.31 420 PHE A N 1
ATOM 3176 C CA . PHE A 1 420 ? 30.141 -17.469 -5.133 1 95.31 420 PHE A CA 1
ATOM 3177 C C . PHE A 1 420 ? 30.562 -17.094 -6.551 1 95.31 420 PHE A C 1
ATOM 3179 O O . PHE A 1 420 ? 31.75 -16.969 -6.84 1 95.31 420 PHE A O 1
ATOM 3186 N N . VAL A 1 421 ? 29.594 -16.984 -7.426 1 94 421 VAL A N 1
ATOM 3187 C CA . VAL A 1 421 ? 29.844 -16.547 -8.797 1 94 421 VAL A CA 1
ATOM 3188 C C . VAL A 1 421 ? 28.938 -15.383 -9.148 1 94 421 VAL A C 1
ATOM 3190 O O . VAL A 1 421 ? 27.844 -15.258 -8.594 1 94 421 VAL A O 1
ATOM 3193 N N . PHE A 1 422 ? 29.391 -14.531 -9.977 1 93.75 422 PHE A N 1
ATOM 3194 C CA . PHE A 1 422 ? 28.531 -13.453 -10.438 1 93.75 422 PHE A CA 1
ATOM 3195 C C . PHE A 1 422 ? 28.75 -13.18 -11.922 1 93.75 422 PHE A C 1
ATOM 3197 O O . PHE A 1 422 ? 29.797 -13.531 -12.477 1 93.75 422 PHE A O 1
ATOM 3204 N N . ALA A 1 423 ? 27.734 -12.75 -12.555 1 90.75 423 ALA A N 1
ATOM 3205 C CA . ALA A 1 423 ? 27.719 -12.406 -13.977 1 90.75 423 ALA A CA 1
ATOM 3206 C C . ALA A 1 423 ? 27.281 -10.961 -14.188 1 90.75 423 ALA A C 1
ATOM 3208 O O . ALA A 1 423 ? 26.328 -10.5 -13.555 1 90.75 423 ALA A O 1
ATOM 3209 N N . ASP A 1 424 ? 28.016 -10.242 -15.039 1 86.31 424 ASP A N 1
ATOM 3210 C CA . ASP A 1 424 ? 27.656 -8.859 -15.312 1 86.31 424 ASP A CA 1
ATOM 3211 C C . ASP A 1 424 ? 27.5 -8.617 -16.812 1 86.31 424 ASP A C 1
ATOM 3213 O O . ASP A 1 424 ? 27.047 -7.547 -17.219 1 86.31 424 ASP A O 1
ATOM 3217 N N . THR A 1 425 ? 27.766 -9.695 -17.547 1 89.81 425 THR A N 1
ATOM 3218 C CA . THR A 1 425 ? 27.516 -9.586 -18.984 1 89.81 425 THR A CA 1
ATOM 3219 C C . THR A 1 425 ? 26.125 -10.117 -19.328 1 89.81 425 THR A C 1
ATOM 3221 O O . THR A 1 425 ? 25.609 -11.008 -18.656 1 89.81 425 THR A O 1
ATOM 3224 N N . PRO A 1 426 ? 25.625 -9.602 -20.344 1 88.88 426 PRO A N 1
ATOM 3225 C CA . PRO A 1 426 ? 24.266 -9.984 -20.703 1 88.88 426 PRO A CA 1
ATOM 3226 C C . PRO A 1 426 ? 24.109 -11.492 -20.906 1 88.88 426 PRO A C 1
ATOM 3228 O O . PRO A 1 426 ? 23.141 -12.086 -20.438 1 88.88 426 PRO A O 1
ATOM 3231 N N . ILE A 1 427 ? 24.984 -12.133 -21.578 1 89.75 427 ILE A N 1
ATOM 3232 C CA . ILE A 1 427 ? 24.891 -13.555 -21.891 1 89.75 427 ILE A CA 1
ATOM 3233 C C . ILE A 1 427 ? 25 -14.375 -20.609 1 89.75 427 ILE A C 1
ATOM 3235 O O . ILE A 1 427 ? 24.219 -15.297 -20.391 1 89.75 427 ILE A O 1
ATOM 3239 N N . GLU A 1 428 ? 26 -13.992 -19.797 1 90.12 428 GLU A N 1
ATOM 3240 C CA . GLU A 1 428 ? 26.203 -14.727 -18.547 1 90.12 428 GLU A CA 1
ATOM 3241 C C . GLU A 1 428 ? 25.016 -14.547 -17.609 1 90.12 428 GLU A C 1
ATOM 3243 O O . GLU A 1 428 ? 24.625 -15.492 -16.922 1 90.12 428 GLU A O 1
ATOM 3248 N N . LYS A 1 429 ? 24.516 -13.398 -17.594 1 91.12 429 LYS A N 1
ATOM 3249 C CA . LYS A 1 429 ? 23.359 -13.125 -16.766 1 91.12 429 LYS A CA 1
ATOM 3250 C C . LYS A 1 429 ? 22.156 -13.961 -17.203 1 91.12 429 LYS A C 1
ATOM 3252 O O . LYS A 1 429 ? 21.453 -14.531 -16.359 1 91.12 429 LYS A O 1
ATOM 3257 N N . GLU A 1 430 ? 21.922 -13.953 -18.422 1 87 430 GLU A N 1
ATOM 3258 C CA . GLU A 1 430 ? 20.812 -14.727 -18.969 1 87 430 GLU A CA 1
ATOM 3259 C C . GLU A 1 430 ? 20.953 -16.203 -18.641 1 87 430 GLU A C 1
ATOM 3261 O O . GLU A 1 430 ? 19.953 -16.875 -18.344 1 87 430 GLU A O 1
ATOM 3266 N N . GLU A 1 431 ? 22.094 -16.672 -18.719 1 86.19 431 GLU A N 1
ATOM 3267 C CA . GLU A 1 431 ? 22.359 -18.078 -18.422 1 86.19 431 GLU A CA 1
ATOM 3268 C C . GLU A 1 431 ? 22.062 -18.391 -16.953 1 86.19 431 GLU A C 1
ATOM 3270 O O . GLU A 1 431 ? 21.453 -19.406 -16.641 1 86.19 431 GLU A O 1
ATOM 3275 N N . LEU A 1 432 ? 22.547 -17.531 -16.141 1 86.31 432 LEU A N 1
ATOM 3276 C CA . LEU A 1 432 ? 22.312 -17.75 -14.703 1 86.31 432 LEU A CA 1
ATOM 3277 C C . LEU A 1 432 ? 20.844 -17.609 -14.359 1 86.31 432 LEU A C 1
ATOM 3279 O O . LEU A 1 432 ? 20.312 -18.406 -13.586 1 86.31 432 LEU A O 1
ATOM 3283 N N . TRP A 1 433 ? 20.219 -16.672 -14.961 1 86.62 433 TRP A N 1
ATOM 3284 C CA . TRP A 1 433 ? 18.812 -16.422 -14.625 1 86.62 433 TRP A CA 1
ATOM 3285 C C . TRP A 1 433 ? 17.922 -17.5 -15.234 1 86.62 433 TRP A C 1
ATOM 3287 O O . TRP A 1 433 ? 16.812 -17.734 -14.758 1 86.62 433 TRP A O 1
ATOM 3297 N N . LYS A 1 434 ? 18.359 -18.062 -16.25 1 83.94 434 LYS A N 1
ATOM 3298 C CA . LYS A 1 434 ? 17.625 -19.172 -16.859 1 83.94 434 LYS A CA 1
ATOM 3299 C C . LYS A 1 434 ? 17.375 -20.281 -15.859 1 83.94 434 LYS A C 1
ATOM 3301 O O . LYS A 1 434 ? 16.328 -20.953 -15.906 1 83.94 434 LYS A O 1
ATOM 3306 N N . ILE A 1 435 ? 18.328 -20.5 -14.984 1 85.19 435 ILE A N 1
ATOM 3307 C CA . ILE A 1 435 ? 18.203 -21.5 -13.93 1 85.19 435 ILE A CA 1
ATOM 3308 C C . ILE A 1 435 ? 16.922 -21.25 -13.125 1 85.19 435 ILE A C 1
ATOM 3310 O O . ILE A 1 435 ? 16.125 -22.156 -12.93 1 85.19 435 ILE A O 1
ATOM 3314 N N . ARG A 1 436 ? 16.766 -20.016 -12.742 1 88.94 436 ARG A N 1
ATOM 3315 C CA . ARG A 1 436 ? 15.609 -19.656 -11.93 1 88.94 436 ARG A CA 1
ATOM 3316 C C . ARG A 1 436 ? 14.328 -19.672 -12.758 1 88.94 436 ARG A C 1
ATOM 3318 O O . ARG A 1 436 ? 13.281 -20.109 -12.281 1 88.94 436 ARG A O 1
ATOM 3325 N N . LYS A 1 437 ? 14.359 -19.203 -13.898 1 83.5 437 LYS A N 1
ATOM 3326 C CA . LYS A 1 437 ? 13.18 -19.094 -14.75 1 83.5 437 LYS A CA 1
ATOM 3327 C C . LYS A 1 437 ? 12.602 -20.469 -15.07 1 83.5 437 LYS A C 1
ATOM 3329 O O . LYS A 1 437 ? 11.391 -20.609 -15.219 1 83.5 437 LYS A O 1
ATOM 3334 N N . GLU A 1 438 ? 13.453 -21.422 -15.141 1 87.44 438 GLU A N 1
ATOM 3335 C CA . GLU A 1 438 ? 13.031 -22.766 -15.547 1 87.44 438 GLU A CA 1
ATOM 3336 C C . GLU A 1 438 ? 12.719 -23.641 -14.336 1 87.44 438 GLU A C 1
ATOM 3338 O O . GLU A 1 438 ? 12.305 -24.781 -14.492 1 87.44 438 GLU A O 1
ATOM 3343 N N . ALA A 1 439 ? 12.898 -23.078 -13.227 1 91.94 439 ALA A N 1
ATOM 3344 C CA . ALA A 1 439 ? 12.805 -23.875 -12 1 91.94 439 ALA A CA 1
ATOM 3345 C C . ALA A 1 439 ? 11.461 -24.594 -11.914 1 91.94 439 ALA A C 1
ATOM 3347 O O . ALA A 1 439 ? 11.406 -25.797 -11.688 1 91.94 439 ALA A O 1
ATOM 3348 N N . PHE A 1 440 ? 10.375 -23.906 -12.141 1 90 440 PHE A N 1
ATOM 3349 C CA . PHE A 1 440 ? 9.047 -24.5 -12.031 1 90 440 PHE A CA 1
ATOM 3350 C C . PHE A 1 440 ? 8.914 -25.703 -12.969 1 90 440 PHE A C 1
ATOM 3352 O O . PHE A 1 440 ? 8.539 -26.797 -12.539 1 90 440 PHE A O 1
ATOM 3359 N N . TRP A 1 441 ? 9.297 -25.531 -14.164 1 89.75 441 TRP A N 1
ATOM 3360 C CA . TRP A 1 441 ? 9.117 -26.562 -15.18 1 89.75 441 TRP A CA 1
ATOM 3361 C C . TRP A 1 441 ? 10.07 -27.719 -14.945 1 89.75 441 TRP A C 1
ATOM 3363 O O . TRP A 1 441 ? 9.742 -28.875 -15.242 1 89.75 441 TRP A O 1
ATOM 3373 N N . SER A 1 442 ? 11.211 -27.422 -14.422 1 94.5 442 SER A N 1
ATOM 3374 C CA . SER A 1 442 ? 12.203 -28.453 -14.156 1 94.5 442 SER A CA 1
ATOM 3375 C C . SER A 1 442 ? 11.695 -29.453 -13.109 1 94.5 442 SER A C 1
ATOM 3377 O O . SER A 1 442 ? 12.133 -30.609 -13.078 1 94.5 442 SER A O 1
ATOM 3379 N N . THR A 1 443 ? 10.781 -29 -12.297 1 95.69 443 THR A N 1
ATOM 3380 C CA . THR A 1 443 ? 10.25 -29.859 -11.25 1 95.69 443 THR A CA 1
ATOM 3381 C C . THR A 1 443 ? 9.594 -31.094 -11.859 1 95.69 443 THR A C 1
ATOM 3383 O O . THR A 1 443 ? 9.656 -32.188 -11.289 1 95.69 443 THR A O 1
ATOM 3386 N N . PHE A 1 444 ? 9.047 -31.078 -13.008 1 95.25 444 PHE A N 1
ATOM 3387 C CA . PHE A 1 444 ? 8.242 -32.125 -13.617 1 95.25 444 PHE A CA 1
ATOM 3388 C C . PHE A 1 444 ? 9.125 -33.281 -14.109 1 95.25 444 PHE A C 1
ATOM 3390 O O . PHE A 1 444 ? 8.633 -34.375 -14.391 1 95.25 444 PHE A O 1
ATOM 3397 N N . VAL A 1 445 ? 10.383 -33.031 -14.242 1 95.94 445 VAL A N 1
ATOM 3398 C CA . VAL A 1 445 ? 11.289 -34.094 -14.656 1 95.94 445 VAL A CA 1
ATOM 3399 C C . VAL A 1 445 ? 11.328 -35.188 -13.594 1 95.94 445 VAL A C 1
ATOM 3401 O O . VAL A 1 445 ? 11.625 -36.344 -13.891 1 95.94 445 VAL A O 1
ATOM 3404 N N . LEU A 1 446 ? 11.047 -34.906 -12.391 1 96.12 446 LEU A N 1
ATOM 3405 C CA . LEU A 1 446 ? 11.039 -35.844 -11.289 1 96.12 446 LEU A CA 1
ATOM 3406 C C . LEU A 1 446 ? 9.898 -36.844 -11.438 1 96.12 446 LEU A C 1
ATOM 3408 O O . LEU A 1 446 ? 9.969 -37.969 -10.898 1 96.12 446 LEU A O 1
ATOM 3412 N N . ARG A 1 447 ? 8.844 -36.5 -11.969 1 96 447 ARG A N 1
ATOM 3413 C CA . ARG A 1 447 ? 7.691 -37.344 -12.258 1 96 447 ARG A CA 1
ATOM 3414 C C . ARG A 1 447 ? 6.906 -36.812 -13.453 1 96 447 ARG A C 1
ATOM 3416 O O . ARG A 1 447 ? 5.895 -36.125 -13.281 1 96 447 ARG A O 1
ATOM 3423 N N . PRO A 1 448 ? 7.398 -37.469 -14.453 1 90.69 448 PRO A N 1
ATOM 3424 C CA . PRO A 1 448 ? 6.73 -37 -15.672 1 90.69 448 PRO A CA 1
ATOM 3425 C C . PRO A 1 448 ? 5.242 -37.312 -15.688 1 90.69 448 PRO A C 1
ATOM 3427 O O . PRO A 1 448 ? 4.824 -38.344 -15.117 1 90.69 448 PRO A O 1
ATOM 3430 N N . ASP A 1 449 ? 4.223 -36.562 -16.047 1 89.38 449 ASP A N 1
ATOM 3431 C CA . ASP A 1 449 ? 2.785 -36.719 -16.25 1 89.38 449 ASP A CA 1
ATOM 3432 C C . ASP A 1 449 ? 2.016 -36.375 -14.969 1 89.38 449 ASP A C 1
ATOM 3434 O O . ASP A 1 449 ? 0.796 -36.562 -14.906 1 89.38 449 ASP A O 1
ATOM 3438 N N . ALA A 1 450 ? 2.834 -36.125 -13.93 1 93.38 450 ALA A N 1
ATOM 3439 C CA . ALA A 1 450 ? 2.178 -35.719 -12.688 1 93.38 450 ALA A CA 1
ATOM 3440 C C . ALA A 1 450 ? 1.566 -34.344 -12.82 1 93.38 450 ALA A C 1
ATOM 3442 O O . ALA A 1 450 ? 1.919 -33.594 -13.734 1 93.38 450 ALA A O 1
ATOM 3443 N N . GLU A 1 451 ? 0.56 -34.094 -12.07 1 91.56 451 GLU A N 1
ATOM 3444 C CA . GLU A 1 451 ? 0.079 -32.719 -11.844 1 91.56 451 GLU A CA 1
ATOM 3445 C C . GLU A 1 451 ? 0.778 -32.094 -10.641 1 91.56 451 GLU A C 1
ATOM 3447 O O . GLU A 1 451 ? 1.266 -32.781 -9.758 1 91.56 451 GLU A O 1
ATOM 3452 N N . ALA A 1 452 ? 0.839 -30.812 -10.688 1 93.75 452 ALA A N 1
ATOM 3453 C CA . ALA A 1 452 ? 1.517 -30.109 -9.609 1 93.75 452 ALA A CA 1
ATOM 3454 C C . ALA A 1 452 ? 0.516 -29.375 -8.727 1 93.75 452 ALA A C 1
ATOM 3456 O O . ALA A 1 452 ? -0.348 -28.641 -9.227 1 93.75 452 ALA A O 1
ATOM 3457 N N . LEU A 1 453 ? 0.515 -29.609 -7.457 1 95.19 453 LEU A N 1
ATOM 3458 C CA . LEU A 1 453 ? -0.06 -28.703 -6.469 1 95.19 453 LEU A CA 1
ATOM 3459 C C . LEU A 1 453 ? 0.958 -27.656 -6.039 1 95.19 453 LEU A C 1
ATOM 3461 O O . LEU A 1 453 ? 1.939 -27.969 -5.367 1 95.19 453 LEU A O 1
ATOM 3465 N N . VAL A 1 454 ? 0.765 -26.453 -6.5 1 95 454 VAL A N 1
ATOM 3466 C CA . VAL A 1 454 ? 1.653 -25.344 -6.16 1 95 454 VAL A CA 1
ATOM 3467 C C . VAL A 1 454 ? 1.046 -24.516 -5.023 1 95 454 VAL A C 1
ATOM 3469 O O . VAL A 1 454 ? -0.056 -23.984 -5.156 1 95 454 VAL A O 1
ATOM 3472 N N . THR A 1 455 ? 1.708 -24.438 -3.914 1 96.38 455 THR A N 1
ATOM 3473 C CA . THR A 1 455 ? 1.245 -23.672 -2.771 1 96.38 455 THR A CA 1
ATOM 3474 C C . THR A 1 455 ? 2.344 -22.734 -2.273 1 96.38 455 THR A C 1
ATOM 3476 O O . THR A 1 455 ? 3.502 -22.859 -2.68 1 96.38 455 THR A O 1
ATOM 3479 N N . ASP A 1 456 ? 1.901 -21.734 -1.573 1 97.25 456 ASP A N 1
ATOM 3480 C CA . ASP A 1 456 ? 2.865 -20.781 -1.029 1 97.25 456 ASP A CA 1
ATOM 3481 C C . ASP A 1 456 ? 2.441 -20.297 0.358 1 97.25 456 ASP A C 1
ATOM 3483 O O . ASP A 1 456 ? 1.284 -20.469 0.75 1 97.25 456 ASP A O 1
ATOM 3487 N N . VAL A 1 457 ? 3.393 -19.859 1.114 1 98.56 457 VAL A N 1
ATOM 3488 C CA . VAL A 1 457 ? 3.199 -19.172 2.381 1 98.56 457 VAL A CA 1
ATOM 3489 C C . VAL A 1 457 ? 4.223 -18.047 2.512 1 98.56 457 VAL A C 1
ATOM 3491 O O . VAL A 1 457 ? 5.141 -17.922 1.695 1 98.56 457 VAL A O 1
ATOM 3494 N N . CYS A 1 458 ? 4.008 -17.219 3.402 1 98.56 458 CYS A N 1
ATOM 3495 C CA . CYS A 1 458 ? 4.969 -16.156 3.723 1 98.56 458 CYS A CA 1
ATOM 3496 C C . CYS A 1 458 ? 5.094 -15.984 5.23 1 98.56 458 CYS A C 1
ATOM 3498 O O . CYS A 1 458 ? 4.09 -15.984 5.945 1 98.56 458 CYS A O 1
ATOM 3500 N N . VAL A 1 459 ? 6.309 -15.898 5.703 1 98.25 459 VAL A N 1
ATOM 3501 C CA . VAL A 1 459 ? 6.59 -15.758 7.125 1 98.25 459 VAL A CA 1
ATOM 3502 C C . VAL A 1 459 ? 7.516 -14.562 7.352 1 98.25 459 VAL A C 1
ATOM 3504 O O . VAL A 1 459 ? 8.141 -14.07 6.41 1 98.25 459 VAL A O 1
ATOM 3507 N N . PRO A 1 460 ? 7.512 -14.031 8.633 1 97.44 460 PRO A N 1
ATOM 3508 C CA . PRO A 1 460 ? 8.578 -13.07 8.914 1 97.44 460 PRO A CA 1
ATOM 3509 C C . PRO A 1 460 ? 9.969 -13.617 8.578 1 97.44 460 PRO A C 1
ATOM 3511 O O . PRO A 1 460 ? 10.211 -14.82 8.703 1 97.44 460 PRO A O 1
ATOM 3514 N N . LEU A 1 461 ? 10.852 -12.789 8.227 1 94.88 461 LEU A N 1
ATOM 3515 C CA . LEU A 1 461 ? 12.156 -13.188 7.711 1 94.88 461 LEU A CA 1
ATOM 3516 C C . LEU A 1 461 ? 12.891 -14.07 8.719 1 94.88 461 LEU A C 1
ATOM 3518 O O . LEU A 1 461 ? 13.523 -15.055 8.336 1 94.88 461 LEU A O 1
ATOM 3522 N N . SER A 1 462 ? 12.781 -13.758 9.938 1 95.5 462 SER A N 1
ATOM 3523 C CA . SER A 1 462 ? 13.492 -14.477 10.992 1 95.5 462 SER A CA 1
ATOM 3524 C C . SER A 1 462 ? 13 -15.906 11.117 1 95.5 462 SER A C 1
ATOM 3526 O O . SER A 1 462 ? 13.672 -16.75 11.703 1 95.5 462 SER A O 1
ATOM 3528 N N . ARG A 1 463 ? 11.836 -16.188 10.555 1 97.44 463 ARG A N 1
ATOM 3529 C CA . ARG A 1 463 ? 11.227 -17.5 10.703 1 97.44 463 ARG A CA 1
ATOM 3530 C C . ARG A 1 463 ? 11.344 -18.312 9.406 1 97.44 463 ARG A C 1
ATOM 3532 O O . ARG A 1 463 ? 10.922 -19.469 9.352 1 97.44 463 ARG A O 1
ATOM 3539 N N . LEU A 1 464 ? 11.938 -17.766 8.398 1 96.69 464 LEU A N 1
ATOM 3540 C CA . LEU A 1 464 ? 11.969 -18.375 7.07 1 96.69 464 LEU A CA 1
ATOM 3541 C C . LEU A 1 464 ? 12.672 -19.719 7.102 1 96.69 464 LEU A C 1
ATOM 3543 O O . LEU A 1 464 ? 12.133 -20.719 6.637 1 96.69 464 LEU A O 1
ATOM 3547 N N . ALA A 1 465 ? 13.883 -19.781 7.715 1 95.38 465 ALA A N 1
ATOM 3548 C CA . ALA A 1 465 ? 14.664 -21.016 7.773 1 95.38 465 ALA A CA 1
ATOM 3549 C C . ALA A 1 465 ? 13.898 -22.109 8.523 1 95.38 465 ALA A C 1
ATOM 3551 O O . ALA A 1 465 ? 13.859 -23.25 8.086 1 95.38 465 ALA A O 1
ATOM 3552 N N . GLU A 1 466 ? 13.336 -21.688 9.594 1 97.06 466 GLU A N 1
ATOM 3553 C CA . GLU A 1 466 ? 12.594 -22.625 10.422 1 97.06 466 GLU A CA 1
ATOM 3554 C C . GLU A 1 466 ? 11.383 -23.188 9.672 1 97.06 466 GLU A C 1
ATOM 3556 O O . GLU A 1 466 ? 11.125 -24.391 9.703 1 97.06 466 GLU A O 1
ATOM 3561 N N . CYS A 1 467 ? 10.648 -22.344 9.031 1 98 467 CYS A N 1
ATOM 3562 C CA . CYS A 1 467 ? 9.453 -22.766 8.312 1 98 467 CYS A CA 1
ATOM 3563 C C . CYS A 1 467 ? 9.805 -23.656 7.137 1 98 467 CYS A C 1
ATOM 3565 O O . CYS A 1 467 ? 9.133 -24.656 6.895 1 98 467 CYS A O 1
ATOM 3567 N N . ILE A 1 468 ? 10.836 -23.312 6.395 1 97.06 468 ILE A N 1
ATOM 3568 C CA . ILE A 1 468 ? 11.281 -24.141 5.27 1 97.06 468 ILE A CA 1
ATOM 3569 C C . ILE A 1 468 ? 11.719 -25.516 5.766 1 97.06 468 ILE A C 1
ATOM 3571 O O . ILE A 1 468 ? 11.352 -26.531 5.18 1 97.06 468 ILE A O 1
ATOM 3575 N N . SER A 1 469 ? 12.477 -25.562 6.84 1 95.88 469 SER A N 1
ATOM 3576 C CA . SER A 1 469 ? 12.961 -26.828 7.379 1 95.88 469 SER A CA 1
ATOM 3577 C C . SER A 1 469 ? 11.805 -27.719 7.816 1 95.88 469 SER A C 1
ATOM 3579 O O . SER A 1 469 ? 11.789 -28.922 7.52 1 95.88 469 SER A O 1
ATOM 3581 N N . ALA A 1 470 ? 10.891 -27.109 8.516 1 96.81 470 ALA A N 1
ATOM 3582 C CA . ALA A 1 470 ? 9.727 -27.859 8.953 1 96.81 470 ALA A CA 1
ATOM 3583 C C . ALA A 1 470 ? 8.953 -28.422 7.754 1 96.81 470 ALA A C 1
ATOM 3585 O O . ALA A 1 470 ? 8.492 -29.562 7.781 1 96.81 470 ALA A O 1
ATOM 3586 N N . THR A 1 471 ? 8.766 -27.641 6.777 1 97.44 471 THR A N 1
ATOM 3587 C CA . THR A 1 471 ? 8.062 -28.047 5.57 1 97.44 471 THR A CA 1
ATOM 3588 C C . THR A 1 471 ? 8.828 -29.156 4.852 1 97.44 471 THR A C 1
ATOM 3590 O O . THR A 1 471 ? 8.234 -30.156 4.426 1 97.44 471 THR A O 1
ATOM 3593 N N . LYS A 1 472 ? 10.086 -28.984 4.734 1 95.5 472 LYS A N 1
ATOM 3594 C CA . LYS A 1 472 ? 10.93 -29.953 4.047 1 95.5 472 LYS A CA 1
ATOM 3595 C C . LYS A 1 472 ? 10.883 -31.312 4.738 1 95.5 472 LYS A C 1
ATOM 3597 O O . LYS A 1 472 ? 10.875 -32.375 4.078 1 95.5 472 LYS A O 1
ATOM 3602 N N . ASP A 1 473 ? 10.898 -31.266 6.055 1 95.88 473 ASP A N 1
ATOM 3603 C CA . ASP A 1 473 ? 10.805 -32.531 6.805 1 95.88 473 ASP A CA 1
ATOM 3604 C C . ASP A 1 473 ? 9.539 -33.281 6.426 1 95.88 473 ASP A C 1
ATOM 3606 O O . ASP A 1 473 ? 9.586 -34.5 6.207 1 95.88 473 ASP A O 1
ATOM 3610 N N . SER A 1 474 ? 8.453 -32.562 6.328 1 96.88 474 SER A N 1
ATOM 3611 C CA . SER A 1 474 ? 7.188 -33.156 5.945 1 96.88 474 SER A CA 1
ATOM 3612 C C . SER A 1 474 ? 7.234 -33.688 4.508 1 96.88 474 SER A C 1
ATOM 3614 O O . SER A 1 474 ? 6.75 -34.781 4.211 1 96.88 474 SER A O 1
ATOM 3616 N N . LEU A 1 475 ? 7.793 -32.938 3.635 1 96.81 475 LEU A N 1
ATOM 3617 C CA . LEU A 1 475 ? 7.859 -33.281 2.219 1 96.81 475 LEU A CA 1
ATOM 3618 C C . LEU A 1 475 ? 8.742 -34.5 2 1 96.81 475 LEU A C 1
ATOM 3620 O O . LEU A 1 475 ? 8.398 -35.375 1.217 1 96.81 475 LEU A O 1
ATOM 3624 N N . LEU A 1 476 ? 9.859 -34.594 2.719 1 94.38 476 LEU A N 1
ATOM 3625 C CA . LEU A 1 476 ? 10.805 -35.688 2.557 1 94.38 476 LEU A CA 1
ATOM 3626 C C . LEU A 1 476 ? 10.234 -36.969 3.113 1 94.38 476 LEU A C 1
ATOM 3628 O O . LEU A 1 476 ? 10.586 -38.062 2.648 1 94.38 476 LEU A O 1
ATOM 3632 N N . ALA A 1 477 ? 9.398 -36.812 4.07 1 96.88 477 ALA A N 1
ATOM 3633 C CA . ALA A 1 477 ? 8.773 -38 4.676 1 96.88 477 ALA A CA 1
ATOM 3634 C C . ALA A 1 477 ? 7.676 -38.562 3.773 1 96.88 477 ALA A C 1
ATOM 3636 O O . ALA A 1 477 ? 7.238 -39.688 3.957 1 96.88 477 ALA A O 1
ATOM 3637 N N . SER A 1 478 ? 7.266 -37.812 2.787 1 97.44 478 SER A N 1
ATOM 3638 C CA . SER A 1 478 ? 6.207 -38.188 1.869 1 97.44 478 SER A CA 1
ATOM 3639 C C . SER A 1 478 ? 6.773 -38.906 0.643 1 97.44 478 SER A C 1
ATOM 3641 O O . SER A 1 478 ? 7.926 -38.688 0.268 1 97.44 478 SER A O 1
ATOM 3643 N N . SER A 1 479 ? 5.98 -39.75 0.002 1 96.06 479 SER A N 1
ATOM 3644 C CA . SER A 1 479 ? 6.383 -40.438 -1.225 1 96.06 479 SER A CA 1
ATOM 3645 C C . SER A 1 479 ? 6.246 -39.5 -2.436 1 96.06 479 SER A C 1
ATOM 3647 O O . SER A 1 479 ? 6.719 -39.844 -3.525 1 96.06 479 SER A O 1
ATOM 3649 N N . LEU A 1 480 ? 5.582 -38.406 -2.307 1 97.94 480 LEU A N 1
ATOM 3650 C CA . LEU A 1 480 ? 5.348 -37.5 -3.424 1 97.94 480 LEU A CA 1
ATOM 3651 C C . LEU A 1 480 ? 6.57 -36.594 -3.676 1 97.94 480 LEU A C 1
ATOM 3653 O O . LEU A 1 480 ? 7.016 -35.875 -2.781 1 97.94 480 LEU A O 1
ATOM 3657 N N . PRO A 1 481 ? 7.113 -36.688 -4.918 1 97.69 481 PRO A N 1
ATOM 3658 C CA . PRO A 1 481 ? 8.219 -35.781 -5.227 1 97.69 481 PRO A CA 1
ATOM 3659 C C . PRO A 1 481 ? 7.816 -34.312 -5.113 1 97.69 481 PRO A C 1
ATOM 3661 O O . PRO A 1 481 ? 6.727 -33.938 -5.543 1 97.69 481 PRO A O 1
ATOM 3664 N N . SER A 1 482 ? 8.695 -33.531 -4.469 1 97.88 482 SER A N 1
ATOM 3665 C CA . SER A 1 482 ? 8.398 -32.125 -4.258 1 97.88 482 SER A CA 1
ATOM 3666 C C . SER A 1 482 ? 9.672 -31.297 -4.27 1 97.88 482 SER A C 1
ATOM 3668 O O . SER A 1 482 ? 10.742 -31.766 -3.893 1 97.88 482 SER A O 1
ATOM 3670 N N . THR A 1 483 ? 9.523 -30.062 -4.781 1 97.62 483 THR A N 1
ATOM 3671 C CA . THR A 1 483 ? 10.609 -29.094 -4.762 1 97.62 483 THR A CA 1
ATOM 3672 C C . THR A 1 483 ? 10.188 -27.812 -4.035 1 97.62 483 THR A C 1
ATOM 3674 O O . THR A 1 483 ? 8.992 -27.562 -3.854 1 97.62 483 THR A O 1
ATOM 3677 N N . LEU A 1 484 ? 11.211 -27.078 -3.564 1 97.25 484 LEU A N 1
ATOM 3678 C CA . LEU A 1 484 ? 10.953 -25.812 -2.887 1 97.25 484 LEU A CA 1
ATOM 3679 C C . LEU A 1 484 ? 11.688 -24.672 -3.572 1 97.25 484 LEU A C 1
ATOM 3681 O O . LEU A 1 484 ? 12.82 -24.844 -4.027 1 97.25 484 LEU A O 1
ATOM 3685 N N . LEU A 1 485 ? 11.016 -23.578 -3.668 1 96.19 485 LEU A N 1
ATOM 3686 C CA . LEU A 1 485 ? 11.531 -22.297 -4.16 1 96.19 485 LEU A CA 1
ATOM 3687 C C . LEU A 1 485 ? 11.055 -21.141 -3.283 1 96.19 485 LEU A C 1
ATOM 3689 O O . LEU A 1 485 ? 9.898 -21.125 -2.857 1 96.19 485 LEU A O 1
ATOM 3693 N N . ALA A 1 486 ? 11.984 -20.141 -3.029 1 96.81 486 ALA A N 1
ATOM 3694 C CA . ALA A 1 486 ? 11.602 -19.062 -2.127 1 96.81 486 ALA A CA 1
ATOM 3695 C C . ALA A 1 486 ? 12.023 -17.703 -2.688 1 96.81 486 ALA A C 1
ATOM 3697 O O . ALA A 1 486 ? 13.094 -17.578 -3.281 1 96.81 486 ALA A O 1
ATOM 3698 N N . HIS A 1 487 ? 11.094 -16.75 -2.623 1 96.69 487 HIS A N 1
ATOM 3699 C CA . HIS A 1 487 ? 11.508 -15.344 -2.588 1 96.69 487 HIS A CA 1
ATOM 3700 C C . HIS A 1 487 ? 12.062 -14.969 -1.218 1 96.69 487 HIS A C 1
ATOM 3702 O O . HIS A 1 487 ? 11.352 -14.391 -0.394 1 96.69 487 HIS A O 1
ATOM 3708 N N . ALA A 1 488 ? 13.312 -15.203 -1.025 1 96.44 488 ALA A N 1
ATOM 3709 C CA . ALA A 1 488 ? 13.906 -15.219 0.309 1 96.44 488 ALA A CA 1
ATOM 3710 C C . ALA A 1 488 ? 14.023 -13.812 0.881 1 96.44 488 ALA A C 1
ATOM 3712 O O . ALA A 1 488 ? 14.109 -13.633 2.1 1 96.44 488 ALA A O 1
ATOM 3713 N N . GLY A 1 489 ? 14 -12.828 0.044 1 93.75 489 GLY A N 1
ATOM 3714 C CA . GLY A 1 489 ? 14.133 -11.461 0.508 1 93.75 489 GLY A CA 1
ATOM 3715 C C . GLY A 1 489 ? 12.898 -10.953 1.233 1 93.75 489 GLY A C 1
ATOM 3716 O O . GLY A 1 489 ? 12.961 -9.953 1.946 1 93.75 489 GLY A O 1
ATOM 3717 N N . ASP A 1 490 ? 11.805 -11.633 1.042 1 93.56 490 ASP A N 1
ATOM 3718 C CA . ASP A 1 490 ? 10.594 -11.148 1.696 1 93.56 490 ASP A CA 1
ATOM 3719 C C . ASP A 1 490 ? 9.891 -12.266 2.465 1 93.56 490 ASP A C 1
ATOM 3721 O O . ASP A 1 490 ? 8.75 -12.109 2.9 1 93.56 490 ASP A O 1
ATOM 3725 N N . GLY A 1 491 ? 10.461 -13.375 2.555 1 96.25 491 GLY A N 1
ATOM 3726 C CA . GLY A 1 491 ? 9.969 -14.43 3.422 1 96.25 491 GLY A CA 1
ATOM 3727 C C . GLY A 1 491 ? 8.891 -15.281 2.773 1 96.25 491 GLY A C 1
ATOM 3728 O O . GLY A 1 491 ? 8.195 -16.031 3.455 1 96.25 491 GLY A O 1
ATOM 3729 N N . ASN A 1 492 ? 8.75 -15.211 1.486 1 97.81 492 ASN A N 1
ATOM 3730 C CA . ASN A 1 492 ? 7.758 -15.961 0.729 1 97.81 492 ASN A CA 1
ATOM 3731 C C . ASN A 1 492 ? 8.359 -17.219 0.092 1 97.81 492 ASN A C 1
ATOM 3733 O O . ASN A 1 492 ? 9.398 -17.141 -0.57 1 97.81 492 ASN A O 1
ATOM 3737 N N . PHE A 1 493 ? 7.73 -18.375 0.34 1 97.5 493 PHE A N 1
ATOM 3738 C CA . PHE A 1 493 ? 8.266 -19.531 -0.356 1 97.5 493 PHE A CA 1
ATOM 3739 C C . PHE A 1 493 ? 7.145 -20.438 -0.832 1 97.5 493 PHE A C 1
ATOM 3741 O O . PHE A 1 493 ? 6.004 -20.312 -0.382 1 97.5 493 PHE A O 1
ATOM 3748 N N . HIS A 1 494 ? 7.523 -21.281 -1.795 1 97.31 494 HIS A N 1
ATOM 3749 C CA . HIS A 1 494 ? 6.602 -22.156 -2.504 1 97.31 494 HIS A CA 1
ATOM 3750 C C . HIS A 1 494 ? 7.023 -23.609 -2.377 1 97.31 494 HIS A C 1
ATOM 3752 O O . HIS A 1 494 ? 8.219 -23.922 -2.342 1 97.31 494 HIS A O 1
ATOM 3758 N N . ALA A 1 495 ? 6.051 -24.469 -2.355 1 98 495 ALA A N 1
ATOM 3759 C CA . ALA A 1 495 ? 6.234 -25.906 -2.562 1 98 495 ALA A CA 1
ATOM 3760 C C . ALA A 1 495 ? 5.492 -26.375 -3.809 1 98 495 ALA A C 1
ATOM 3762 O O . ALA A 1 495 ? 4.359 -25.969 -4.059 1 98 495 ALA A O 1
ATOM 3763 N N . ILE A 1 496 ? 6.191 -27.078 -4.59 1 97 496 ILE A N 1
ATOM 3764 C CA . ILE A 1 496 ? 5.621 -27.734 -5.766 1 97 496 ILE A CA 1
ATOM 3765 C C . ILE A 1 496 ? 5.547 -29.234 -5.547 1 97 496 ILE A C 1
ATOM 3767 O O . ILE A 1 496 ? 6.566 -29.922 -5.605 1 97 496 ILE A O 1
ATOM 3771 N N . ILE A 1 497 ? 4.352 -29.781 -5.359 1 97.75 497 ILE A N 1
ATOM 3772 C CA . ILE A 1 497 ? 4.133 -31.172 -5 1 97.75 497 ILE A CA 1
ATOM 3773 C C . ILE A 1 497 ? 3.531 -31.922 -6.188 1 97.75 497 ILE A C 1
ATOM 3775 O O . ILE A 1 497 ? 2.432 -31.594 -6.641 1 97.75 497 ILE A O 1
ATOM 3779 N N . LEU A 1 498 ? 4.25 -32.906 -6.672 1 97.19 498 LEU A N 1
ATOM 3780 C CA . LEU A 1 498 ? 3.791 -33.656 -7.824 1 97.19 498 LEU A CA 1
ATOM 3781 C C . LEU A 1 498 ? 2.949 -34.844 -7.387 1 97.19 498 LEU A C 1
ATOM 3783 O O . LEU A 1 498 ? 3.338 -35.594 -6.477 1 97.19 498 LEU A O 1
ATOM 3787 N N . PHE A 1 499 ? 1.777 -35 -8.039 1 96.38 499 PHE A N 1
ATOM 3788 C CA . PHE A 1 499 ? 0.873 -36.094 -7.668 1 96.38 499 PHE A CA 1
ATOM 3789 C C . PHE A 1 499 ? 0.059 -36.562 -8.875 1 96.38 499 PHE A C 1
ATOM 3791 O O . PHE A 1 499 ? 0.033 -35.875 -9.906 1 96.38 499 PHE A O 1
ATOM 3798 N N . ASP A 1 500 ? -0.503 -37.719 -8.789 1 95.19 500 ASP A N 1
ATOM 3799 C CA . ASP A 1 500 ? -1.464 -38.219 -9.758 1 95.19 500 ASP A CA 1
ATOM 3800 C C . ASP A 1 500 ? -2.893 -37.844 -9.367 1 95.19 500 ASP A C 1
ATOM 3802 O O . ASP A 1 500 ? -3.428 -38.344 -8.383 1 95.19 500 ASP A O 1
ATOM 3806 N N . PRO A 1 501 ? -3.52 -37.031 -10.148 1 91.06 501 PRO A N 1
ATOM 3807 C CA . PRO A 1 501 ? -4.863 -36.594 -9.781 1 91.06 501 PRO A CA 1
ATOM 3808 C C . PRO A 1 501 ? -5.895 -37.719 -9.797 1 91.06 501 PRO A C 1
ATOM 3810 O O . PRO A 1 501 ? -6.98 -37.562 -9.234 1 91.06 501 PRO A O 1
ATOM 3813 N N . LYS A 1 502 ? -5.605 -38.812 -10.406 1 91.69 502 LYS A N 1
ATOM 3814 C CA . LYS A 1 502 ? -6.52 -39.969 -10.469 1 91.69 502 LYS A CA 1
ATOM 3815 C C . LYS A 1 502 ? -6.344 -40.875 -9.258 1 91.69 502 LYS A C 1
ATOM 3817 O O . LYS A 1 502 ? -7.164 -41.75 -9.016 1 91.69 502 LYS A O 1
ATOM 3822 N N . ASN A 1 503 ? -5.305 -40.656 -8.547 1 94.88 503 ASN A N 1
ATOM 3823 C CA . ASN A 1 503 ? -5.027 -41.406 -7.332 1 94.88 503 ASN A CA 1
ATOM 3824 C C . ASN A 1 503 ? -5.469 -40.625 -6.082 1 94.88 503 ASN A C 1
ATOM 3826 O O . ASN A 1 503 ? -4.762 -39.75 -5.617 1 94.88 503 ASN A O 1
ATOM 3830 N N . LYS A 1 504 ? -6.508 -41.031 -5.5 1 94.69 504 LYS A N 1
ATOM 3831 C CA . LYS A 1 504 ? -7.113 -40.344 -4.367 1 94.69 504 LYS A CA 1
ATOM 3832 C C . LYS A 1 504 ? -6.141 -40.25 -3.195 1 94.69 504 LYS A C 1
ATOM 3834 O O . LYS A 1 504 ? -6.098 -39.219 -2.5 1 94.69 504 LYS A O 1
ATOM 3839 N N . GLU A 1 505 ? -5.461 -41.281 -2.951 1 96.88 505 GLU A N 1
ATOM 3840 C CA . GLU A 1 505 ? -4.5 -41.281 -1.852 1 96.88 505 GLU A CA 1
ATOM 3841 C C . GLU A 1 505 ? -3.428 -40.188 -2.057 1 96.88 505 GLU A C 1
ATOM 3843 O O . GLU A 1 505 ? -3.018 -39.531 -1.104 1 96.88 505 GLU A O 1
ATOM 3848 N N . GLU A 1 506 ? -2.975 -40.094 -3.312 1 96.69 506 GLU A N 1
ATOM 3849 C CA . GLU A 1 506 ? -1.963 -39.062 -3.611 1 96.69 506 GLU A CA 1
ATOM 3850 C C . GLU A 1 506 ? -2.543 -37.656 -3.518 1 96.69 506 GLU A C 1
ATOM 3852 O O . GLU A 1 506 ? -1.87 -36.75 -3.057 1 96.69 506 GLU A O 1
ATOM 3857 N N . VAL A 1 507 ? -3.775 -37.531 -3.939 1 94.94 507 VAL A N 1
ATOM 3858 C CA . VAL A 1 507 ? -4.445 -36.25 -3.824 1 94.94 507 VAL A CA 1
ATOM 3859 C C . VAL A 1 507 ? -4.547 -35.844 -2.354 1 94.94 507 VAL A C 1
ATOM 3861 O O . VAL A 1 507 ? -4.203 -34.719 -1.985 1 94.94 507 VAL A O 1
ATOM 3864 N N . ASP A 1 508 ? -4.988 -36.719 -1.542 1 96.56 508 ASP A N 1
ATOM 3865 C CA . ASP A 1 508 ? -5.129 -36.469 -0.113 1 96.56 508 ASP A CA 1
ATOM 3866 C C . ASP A 1 508 ? -3.781 -36.156 0.525 1 96.56 508 ASP A C 1
ATOM 3868 O O . ASP A 1 508 ? -3.691 -35.281 1.386 1 96.56 508 ASP A O 1
ATOM 3872 N N . GLU A 1 509 ? -2.797 -36.875 0.119 1 97.81 509 GLU A N 1
ATOM 3873 C CA . GLU A 1 509 ? -1.458 -36.656 0.652 1 97.81 509 GLU A CA 1
ATOM 3874 C C . GLU A 1 509 ? -0.933 -35.281 0.258 1 97.81 509 GLU A C 1
ATOM 3876 O O . GLU A 1 509 ? -0.347 -34.562 1.081 1 97.81 509 GLU A O 1
ATOM 3881 N N . ALA A 1 510 ? -1.106 -34.938 -0.98 1 97.38 510 ALA A N 1
ATOM 3882 C CA . ALA A 1 510 ? -0.681 -33.625 -1.45 1 97.38 510 ALA A CA 1
ATOM 3883 C C . ALA A 1 510 ? -1.372 -32.5 -0.665 1 97.38 510 ALA A C 1
ATOM 3885 O O . ALA A 1 510 ? -0.732 -31.531 -0.264 1 97.38 510 ALA A O 1
ATOM 3886 N N . LEU A 1 511 ? -2.629 -32.656 -0.441 1 96.62 511 LEU A N 1
ATOM 3887 C CA . LEU A 1 511 ? -3.404 -31.672 0.31 1 96.62 511 LEU A CA 1
ATOM 3888 C C . LEU A 1 511 ? -2.938 -31.594 1.76 1 96.62 511 LEU A C 1
ATOM 3890 O O . LEU A 1 511 ? -2.875 -30.516 2.346 1 96.62 511 LEU A O 1
ATOM 3894 N N . LYS A 1 512 ? -2.701 -32.719 2.311 1 97.88 512 LYS A N 1
ATOM 3895 C CA . LYS A 1 512 ? -2.195 -32.75 3.68 1 97.88 512 LYS A CA 1
ATOM 3896 C C . LYS A 1 512 ? -0.864 -32.031 3.801 1 97.88 512 LYS A C 1
ATOM 3898 O O . LYS A 1 512 ? -0.647 -31.266 4.754 1 97.88 512 LYS A O 1
ATOM 3903 N N . LEU A 1 513 ? 0.044 -32.281 2.883 1 98.38 513 LEU A N 1
ATOM 3904 C CA . LEU A 1 513 ? 1.347 -31.609 2.889 1 98.38 513 LEU A CA 1
ATOM 3905 C C . LEU A 1 513 ? 1.193 -30.094 2.785 1 98.38 513 LEU A C 1
ATOM 3907 O O . LEU A 1 513 ? 1.87 -29.359 3.494 1 98.38 513 LEU A O 1
ATOM 3911 N N . SER A 1 514 ? 0.325 -29.672 1.901 1 97.69 514 SER A N 1
ATOM 3912 C CA . SER A 1 514 ? 0.02 -28.25 1.781 1 97.69 514 SER A CA 1
ATOM 3913 C C . SER A 1 514 ? -0.535 -27.688 3.088 1 97.69 514 SER A C 1
ATOM 3915 O O . SER A 1 514 ? -0.137 -26.609 3.525 1 97.69 514 SER A O 1
ATOM 3917 N N . ASN A 1 515 ? -1.423 -28.406 3.648 1 98 515 ASN A N 1
ATOM 3918 C CA . ASN A 1 515 ? -2.021 -28.016 4.922 1 98 515 ASN A CA 1
ATOM 3919 C C . ASN A 1 515 ? -0.968 -27.875 6.016 1 98 515 ASN A C 1
ATOM 3921 O O . ASN A 1 515 ? -1.008 -26.922 6.805 1 98 515 ASN A O 1
ATOM 3925 N N . ASP A 1 516 ? -0.083 -28.812 6.086 1 98.12 516 ASP A N 1
ATOM 3926 C CA . ASP A 1 516 ? 0.992 -28.781 7.07 1 98.12 516 ASP A CA 1
ATOM 3927 C C . ASP A 1 516 ? 1.857 -27.531 6.887 1 98.12 516 ASP A C 1
ATOM 3929 O O . ASP A 1 516 ? 2.229 -26.875 7.863 1 98.12 516 ASP A O 1
ATOM 3933 N N . MET A 1 517 ? 2.15 -27.266 5.695 1 98.5 517 MET A N 1
ATOM 3934 C CA . MET A 1 517 ? 2.963 -26.109 5.371 1 98.5 517 MET A CA 1
ATOM 3935 C C . MET A 1 517 ? 2.27 -24.812 5.812 1 98.5 517 MET A C 1
ATOM 3937 O O . MET A 1 517 ? 2.891 -23.953 6.438 1 98.5 517 MET A O 1
ATOM 3941 N N . VAL A 1 518 ? 1.023 -24.672 5.531 1 98.62 518 VAL A N 1
ATOM 3942 C CA . VAL A 1 518 ? 0.255 -23.484 5.863 1 98.62 518 VAL A CA 1
ATOM 3943 C C . VAL A 1 518 ? 0.165 -23.328 7.379 1 98.62 518 VAL A C 1
ATOM 3945 O O . VAL A 1 518 ? 0.376 -22.234 7.91 1 98.62 518 VAL A O 1
ATOM 3948 N N . HIS A 1 519 ? -0.092 -24.391 8.07 1 98.44 519 HIS A N 1
ATOM 3949 C CA . HIS A 1 519 ? -0.226 -24.312 9.516 1 98.44 519 HIS A CA 1
ATOM 3950 C C . HIS A 1 519 ? 1.11 -23.984 10.18 1 98.44 519 HIS A C 1
ATOM 3952 O O . HIS A 1 519 ? 1.152 -23.297 11.203 1 98.44 519 HIS A O 1
ATOM 3958 N N . ALA A 1 520 ? 2.164 -24.5 9.602 1 98.5 520 ALA A N 1
ATOM 3959 C CA . ALA A 1 520 ? 3.482 -24.094 10.086 1 98.5 520 ALA A CA 1
ATOM 3960 C C . ALA A 1 520 ? 3.676 -22.594 9.977 1 98.5 520 ALA A C 1
ATOM 3962 O O . ALA A 1 520 ? 4.113 -21.938 10.93 1 98.5 520 ALA A O 1
ATOM 3963 N N . SER A 1 521 ? 3.326 -22.047 8.867 1 98.69 521 SER A N 1
ATOM 3964 C CA . SER A 1 521 ? 3.443 -20.609 8.648 1 98.69 521 SER A CA 1
ATOM 3965 C C . SER A 1 521 ? 2.592 -19.828 9.641 1 98.69 521 SER A C 1
ATOM 3967 O O . SER A 1 521 ? 3.066 -18.875 10.242 1 98.69 521 SER A O 1
ATOM 3969 N N . LEU A 1 522 ? 1.373 -20.234 9.781 1 98.62 522 LEU A N 1
ATOM 3970 C CA . LEU A 1 522 ? 0.456 -19.547 10.672 1 98.62 522 LEU A CA 1
ATOM 3971 C C . LEU A 1 522 ? 0.958 -19.578 12.117 1 98.62 522 LEU A C 1
ATOM 3973 O O . LEU A 1 522 ? 0.817 -18.609 12.852 1 98.62 522 LEU A O 1
ATOM 3977 N N . SER A 1 523 ? 1.59 -20.656 12.492 1 98.25 523 SER A N 1
ATOM 3978 C CA . SER A 1 523 ? 2.119 -20.781 13.844 1 98.25 523 SER A CA 1
ATOM 3979 C C . SER A 1 523 ? 3.322 -19.875 14.062 1 98.25 523 SER A C 1
ATOM 3981 O O . SER A 1 523 ? 3.725 -19.625 15.203 1 98.25 523 SER A O 1
ATOM 3983 N N . MET A 1 524 ? 3.82 -19.375 13 1 98.12 524 MET A N 1
ATOM 3984 C CA . MET A 1 524 ? 5.004 -18.516 13.062 1 98.12 524 MET A CA 1
ATOM 3985 C C . MET A 1 524 ? 4.652 -17.078 12.711 1 98.12 524 MET A C 1
ATOM 3987 O O . MET A 1 524 ? 5.504 -16.328 12.242 1 98.12 524 MET A O 1
ATOM 3991 N N . GLU A 1 525 ? 3.443 -16.703 12.844 1 97.31 525 GLU A N 1
ATOM 3992 C CA . GLU A 1 525 ? 2.906 -15.375 12.609 1 97.31 525 GLU A CA 1
ATOM 3993 C C . GLU A 1 525 ? 2.959 -15.008 11.125 1 97.31 525 GLU A C 1
ATOM 3995 O O . GLU A 1 525 ? 3.092 -13.836 10.773 1 97.31 525 GLU A O 1
ATOM 4000 N N . GLY A 1 526 ? 2.994 -16.016 10.312 1 98.44 526 GLY A N 1
ATOM 4001 C CA . GLY A 1 526 ? 2.957 -15.812 8.875 1 98.44 526 GLY A CA 1
ATOM 4002 C C . GLY A 1 526 ? 1.553 -15.836 8.305 1 98.44 526 GLY A C 1
ATOM 4003 O O . GLY A 1 526 ? 0.579 -15.617 9.031 1 98.44 526 GLY A O 1
ATOM 4004 N N . THR A 1 527 ? 1.516 -15.922 6.992 1 98.75 527 THR A N 1
ATOM 4005 C CA . THR A 1 527 ? 0.257 -15.945 6.254 1 98.75 527 THR A CA 1
ATOM 4006 C C . THR A 1 527 ? 0.14 -17.219 5.422 1 98.75 527 THR A C 1
ATOM 4008 O O . THR A 1 527 ? 1.149 -17.828 5.062 1 98.75 527 THR A O 1
ATOM 4011 N N . CYS A 1 528 ? -1.086 -17.578 5.117 1 98.75 528 CYS A N 1
ATOM 4012 C CA . CYS A 1 528 ? -1.36 -18.766 4.32 1 98.75 528 CYS A CA 1
ATOM 4013 C C . CYS A 1 528 ? -1.045 -18.531 2.85 1 98.75 528 CYS A C 1
ATOM 4015 O O . CYS A 1 528 ? -0.949 -19.469 2.064 1 98.75 528 CYS A O 1
ATOM 4017 N N . THR A 1 529 ? -0.879 -17.297 2.494 1 98.5 529 THR A N 1
ATOM 4018 C CA . THR A 1 529 ? -0.603 -16.969 1.102 1 98.5 529 THR A CA 1
ATOM 4019 C C . THR A 1 529 ? 0.167 -15.656 1.003 1 98.5 529 THR A C 1
ATOM 4021 O O . THR A 1 529 ? -0.281 -14.625 1.516 1 98.5 529 THR A O 1
ATOM 4024 N N . GLY A 1 530 ? 1.245 -15.703 0.319 1 97.44 530 GLY A N 1
ATOM 4025 C CA . GLY A 1 530 ? 2.01 -14.5 0.056 1 97.44 530 GLY A CA 1
ATOM 4026 C C . GLY A 1 530 ? 1.62 -13.82 -1.242 1 97.44 530 GLY A C 1
ATOM 4027 O O . GLY A 1 530 ? 1.771 -12.602 -1.381 1 97.44 530 GLY A O 1
ATOM 4028 N N . GLU A 1 531 ? 1.115 -14.625 -2.197 1 95.25 531 GLU A N 1
ATOM 4029 C CA . GLU A 1 531 ? 0.94 -13.992 -3.502 1 95.25 531 GLU A CA 1
ATOM 4030 C C . GLU A 1 531 ? -0.146 -14.695 -4.312 1 95.25 531 GLU A C 1
ATOM 4032 O O . GLU A 1 531 ? -0.609 -14.164 -5.328 1 95.25 531 GLU A O 1
ATOM 4037 N N . HIS A 1 532 ? -0.645 -15.852 -3.957 1 93.25 532 HIS A N 1
ATOM 4038 C CA . HIS A 1 532 ? -1.558 -16.625 -4.789 1 93.25 532 HIS A CA 1
ATOM 4039 C C . HIS A 1 532 ? -3 -16.172 -4.594 1 93.25 532 HIS A C 1
ATOM 4041 O O . HIS A 1 532 ? -3.867 -16.469 -5.418 1 93.25 532 HIS A O 1
ATOM 4047 N N . GLY A 1 533 ? -3.232 -15.508 -3.529 1 96.69 533 GLY A N 1
ATOM 4048 C CA . GLY A 1 533 ? -4.613 -15.234 -3.172 1 96.69 533 GLY A CA 1
ATOM 4049 C C . GLY A 1 533 ? -5.27 -16.359 -2.398 1 96.69 533 GLY A C 1
ATOM 4050 O O . GLY A 1 533 ? -4.59 -17.266 -1.926 1 96.69 533 GLY A O 1
ATOM 4051 N N . VAL A 1 534 ? -6.566 -16.266 -2.262 1 97.81 534 VAL A N 1
ATOM 4052 C CA . VAL A 1 534 ? -7.289 -17.188 -1.388 1 97.81 534 VAL A CA 1
ATOM 4053 C C . VAL A 1 534 ? -8.125 -18.141 -2.227 1 97.81 534 VAL A C 1
ATOM 4055 O O . VAL A 1 534 ? -7.973 -19.359 -2.123 1 97.81 534 VAL A O 1
ATOM 4058 N N . GLY A 1 535 ? -8.961 -17.547 -3.094 1 95.56 535 GLY A N 1
ATOM 4059 C CA . GLY A 1 535 ? -9.891 -18.359 -3.852 1 95.56 535 GLY A CA 1
ATOM 4060 C C . GLY A 1 535 ? -10.758 -19.25 -2.975 1 95.56 535 GLY A C 1
ATOM 4061 O O . GLY A 1 535 ? -11.281 -18.797 -1.958 1 95.56 535 GLY A O 1
ATOM 4062 N N . ILE A 1 536 ? -11.016 -20.453 -3.422 1 94.44 536 ILE A N 1
ATOM 4063 C CA . ILE A 1 536 ? -11.734 -21.438 -2.621 1 94.44 536 ILE A CA 1
ATOM 4064 C C . ILE A 1 536 ? -10.742 -22.266 -1.817 1 94.44 536 ILE A C 1
ATOM 4066 O O . ILE A 1 536 ? -11.07 -22.766 -0.739 1 94.44 536 ILE A O 1
ATOM 4070 N N . GLY A 1 537 ? -9.586 -22.375 -2.316 1 94.31 537 GLY A N 1
ATOM 4071 C CA . GLY A 1 537 ? -8.617 -23.328 -1.807 1 94.31 537 GLY A CA 1
ATOM 4072 C C . GLY A 1 537 ? -8.062 -22.953 -0.444 1 94.31 537 GLY A C 1
ATOM 4073 O O . GLY A 1 537 ? -7.812 -23.828 0.392 1 94.31 537 GLY A O 1
ATOM 4074 N N . LYS A 1 538 ? -7.852 -21.688 -0.204 1 97.31 538 LYS A N 1
ATOM 4075 C CA . LYS A 1 538 ? -7.195 -21.297 1.039 1 97.31 538 LYS A CA 1
ATOM 4076 C C . LYS A 1 538 ? -8.172 -20.594 1.979 1 97.31 538 LYS A C 1
ATOM 4078 O O . LYS A 1 538 ? -7.77 -20.062 3.021 1 97.31 538 LYS A O 1
ATOM 4083 N N . MET A 1 539 ? -9.398 -20.578 1.66 1 97 539 MET A N 1
ATOM 4084 C CA . MET A 1 539 ? -10.438 -19.938 2.465 1 97 539 MET A CA 1
ATOM 4085 C C . MET A 1 539 ? -10.469 -20.516 3.873 1 97 539 MET A C 1
ATOM 4087 O O . MET A 1 539 ? -10.695 -19.797 4.844 1 97 539 MET A O 1
ATOM 4091 N N . LYS A 1 540 ? -10.242 -21.75 4.055 1 96.62 540 LYS A N 1
ATOM 4092 C CA . LYS A 1 540 ? -10.359 -22.469 5.312 1 96.62 540 LYS A CA 1
ATOM 4093 C C . LYS A 1 540 ? -9.305 -22 6.316 1 96.62 540 LYS A C 1
ATOM 4095 O O . LYS A 1 540 ? -9.43 -22.266 7.516 1 96.62 540 LYS A O 1
ATOM 4100 N N . TYR A 1 541 ? -8.289 -21.375 5.859 1 98.19 541 TYR A N 1
ATOM 4101 C CA . TYR A 1 541 ? -7.18 -21.016 6.738 1 98.19 541 TYR A CA 1
ATOM 4102 C C . TYR A 1 541 ? -7.375 -19.625 7.316 1 98.19 541 TYR A C 1
ATOM 4104 O O . TYR A 1 541 ? -6.699 -19.234 8.273 1 98.19 541 TYR A O 1
ATOM 4112 N N . LEU A 1 542 ? -8.289 -18.812 6.785 1 98.12 542 LEU A N 1
ATOM 4113 C CA . LEU A 1 542 ? -8.367 -17.391 7.07 1 98.12 542 LEU A CA 1
ATOM 4114 C C . LEU A 1 542 ? -8.828 -17.141 8.5 1 98.12 542 LEU A C 1
ATOM 4116 O O . LEU A 1 542 ? -8.398 -16.188 9.141 1 98.12 542 LEU A O 1
ATOM 4120 N N . GLU A 1 543 ? -9.742 -17.953 8.938 1 97.94 543 GLU A N 1
ATOM 4121 C CA . GLU A 1 543 ? -10.227 -17.75 10.297 1 97.94 543 GLU A CA 1
ATOM 4122 C C . GLU A 1 543 ? -9.094 -17.875 11.312 1 97.94 543 GLU A C 1
ATOM 4124 O O . GLU A 1 543 ? -9.008 -17.094 12.266 1 97.94 543 GLU A O 1
ATOM 4129 N N . LYS A 1 544 ? -8.336 -18.922 11.117 1 97.81 544 LYS A N 1
ATOM 4130 C CA . LYS A 1 544 ? -7.191 -19.094 12.008 1 97.81 544 LYS A CA 1
ATOM 4131 C C . LYS A 1 544 ? -6.223 -17.922 11.883 1 97.81 544 LYS A C 1
ATOM 4133 O O . LYS A 1 544 ? -5.66 -17.469 12.883 1 97.81 544 LYS A O 1
ATOM 4138 N N . GLU A 1 545 ? -6.02 -17.406 10.734 1 98.19 545 GLU A N 1
ATOM 4139 C CA . GLU A 1 545 ? -5.039 -16.344 10.469 1 98.19 545 GLU A CA 1
ATOM 4140 C C . GLU A 1 545 ? -5.52 -15 11 1 98.19 545 GLU A C 1
ATOM 4142 O O . GLU A 1 545 ? -4.75 -14.258 11.609 1 98.19 545 GLU A O 1
ATOM 4147 N N . LEU A 1 546 ? -6.809 -14.664 10.766 1 97.88 546 LEU A N 1
ATOM 4148 C CA . LEU A 1 546 ? -7.258 -13.289 10.969 1 97.88 546 LEU A CA 1
ATOM 4149 C C . LEU A 1 546 ? -8.266 -13.211 12.117 1 97.88 546 LEU A C 1
ATOM 4151 O O . LEU A 1 546 ? -8.523 -12.125 12.648 1 97.88 546 LEU A O 1
ATOM 4155 N N . GLY A 1 547 ? -8.867 -14.305 12.484 1 97.5 547 GLY A N 1
ATOM 4156 C CA . GLY A 1 547 ? -9.914 -14.32 13.492 1 97.5 547 GLY A CA 1
ATOM 4157 C C . GLY A 1 547 ? -11.297 -14.102 12.914 1 97.5 547 GLY A C 1
ATOM 4158 O O . GLY A 1 547 ? -11.438 -13.609 11.789 1 97.5 547 GLY A O 1
ATOM 4159 N N . PRO A 1 548 ? -12.297 -14.5 13.641 1 97.88 548 PRO A N 1
ATOM 4160 C CA . PRO A 1 548 ? -13.672 -14.383 13.156 1 97.88 548 PRO A CA 1
ATOM 4161 C C . PRO A 1 548 ? -14.117 -12.938 12.977 1 97.88 548 PRO A C 1
ATOM 4163 O O . PRO A 1 548 ? -14.93 -12.633 12.094 1 97.88 548 PRO A O 1
ATOM 4166 N N . GLU A 1 549 ? -13.617 -12.016 13.789 1 98.25 549 GLU A N 1
ATOM 4167 C CA . GLU A 1 549 ? -14.039 -10.617 13.711 1 98.25 549 GLU A CA 1
ATOM 4168 C C . GLU A 1 549 ? -13.641 -9.984 12.383 1 98.25 549 GLU A C 1
ATOM 4170 O O . GLU A 1 549 ? -14.422 -9.25 11.781 1 98.25 549 GLU A O 1
ATOM 4175 N N . ALA A 1 550 ? -12.43 -10.266 11.953 1 98.25 550 ALA A N 1
ATOM 4176 C CA . ALA A 1 550 ? -11.977 -9.75 10.664 1 98.25 550 ALA A CA 1
ATOM 4177 C C . ALA A 1 550 ? -12.812 -10.32 9.523 1 98.25 550 ALA A C 1
ATOM 4179 O O . ALA A 1 550 ? -13.172 -9.594 8.586 1 98.25 550 ALA A O 1
ATOM 4180 N N . LEU A 1 551 ? -13.094 -11.586 9.609 1 98.25 551 LEU A N 1
ATOM 4181 C CA . LEU A 1 551 ? -13.891 -12.219 8.57 1 98.25 551 LEU A CA 1
ATOM 4182 C C . LEU A 1 551 ? -15.32 -11.672 8.562 1 98.25 551 LEU A C 1
ATOM 4184 O O . LEU A 1 551 ? -15.914 -11.492 7.504 1 98.25 551 LEU A O 1
ATOM 4188 N N . LYS A 1 552 ? -15.836 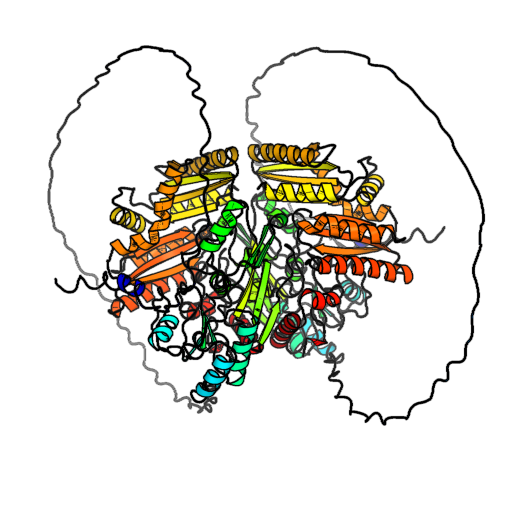-11.422 9.703 1 97.88 552 LYS A N 1
ATOM 4189 C CA . LYS A 1 552 ? -17.156 -10.797 9.812 1 97.88 552 LYS A CA 1
ATOM 4190 C C . LYS A 1 552 ? -17.156 -9.414 9.148 1 97.88 552 LYS A C 1
ATOM 4192 O O . LYS A 1 552 ? -18.109 -9.055 8.461 1 97.88 552 LYS A O 1
ATOM 4197 N N . MET A 1 553 ? -16.141 -8.695 9.391 1 98.19 553 MET A N 1
ATOM 4198 C CA . MET A 1 553 ? -16.016 -7.379 8.766 1 98.19 553 MET A CA 1
ATOM 4199 C C . MET A 1 553 ? -15.992 -7.496 7.242 1 98.19 553 MET A C 1
ATOM 4201 O O . MET A 1 553 ? -16.688 -6.758 6.547 1 98.19 553 MET A O 1
ATOM 4205 N N . MET A 1 554 ? -15.234 -8.461 6.699 1 98.44 554 MET A N 1
ATOM 4206 C CA . MET A 1 554 ? -15.188 -8.688 5.258 1 98.44 554 MET A CA 1
ATOM 4207 C C . MET A 1 554 ? -16.562 -9.086 4.727 1 98.44 554 MET A C 1
ATOM 4209 O O . MET A 1 554 ? -17 -8.578 3.695 1 98.44 554 MET A O 1
ATOM 4213 N N . GLY A 1 555 ? -17.172 -9.992 5.48 1 98.12 555 GLY A N 1
ATOM 4214 C CA . GLY A 1 555 ? -18.5 -10.422 5.078 1 98.12 555 GLY A CA 1
ATOM 4215 C C . GLY A 1 555 ? -19.516 -9.297 5.059 1 98.12 555 GLY A C 1
ATOM 4216 O O . GLY A 1 555 ? -20.344 -9.219 4.148 1 98.12 555 GLY A O 1
ATOM 4217 N N . THR A 1 556 ? -19.422 -8.43 6.043 1 97.88 556 THR A N 1
ATOM 4218 C CA . THR A 1 556 ? -20.312 -7.281 6.121 1 97.88 556 THR A CA 1
ATOM 4219 C C . THR A 1 556 ? -20.125 -6.367 4.914 1 97.88 556 THR A C 1
ATOM 4221 O O . THR A 1 556 ? -21.094 -5.898 4.32 1 97.88 556 THR A O 1
ATOM 4224 N N . ILE A 1 557 ? -18.922 -6.145 4.539 1 98.12 557 ILE A N 1
ATOM 4225 C CA . ILE A 1 557 ? -18.609 -5.309 3.387 1 98.12 557 ILE A CA 1
ATOM 4226 C C . ILE A 1 557 ? -19.125 -5.969 2.113 1 98.12 557 ILE A C 1
ATOM 4228 O O . ILE A 1 557 ? -19.797 -5.32 1.306 1 98.12 557 ILE A O 1
ATOM 4232 N N . LYS A 1 558 ? -18.828 -7.262 1.962 1 98.31 558 LYS A N 1
ATOM 4233 C CA . LYS A 1 558 ? -19.266 -8.008 0.785 1 98.31 558 LYS A CA 1
ATOM 4234 C C . LYS A 1 558 ? -20.781 -7.969 0.644 1 98.31 558 LYS A C 1
ATOM 4236 O O . LYS A 1 558 ? -21.312 -7.688 -0.437 1 98.31 558 LYS A O 1
ATOM 4241 N N . THR A 1 559 ? -21.469 -8.164 1.694 1 97.44 559 THR A N 1
ATOM 4242 C CA . THR A 1 559 ? -22.938 -8.219 1.673 1 97.44 559 THR A CA 1
ATOM 4243 C C . THR A 1 559 ? -23.516 -6.844 1.356 1 97.44 559 THR A C 1
ATOM 4245 O O . THR A 1 559 ? -24.516 -6.738 0.633 1 97.44 559 THR A O 1
ATOM 4248 N N . ALA A 1 560 ? -22.922 -5.879 1.864 1 97 560 ALA A N 1
ATOM 4249 C CA . ALA A 1 560 ? -23.422 -4.523 1.648 1 97 560 ALA A CA 1
ATOM 4250 C C . ALA A 1 560 ? -23.219 -4.09 0.198 1 97 560 ALA A C 1
ATOM 4252 O O . ALA A 1 560 ? -24.094 -3.43 -0.38 1 97 560 ALA A O 1
ATOM 4253 N N . LEU A 1 561 ? -22.125 -4.41 -0.397 1 97.81 561 LEU A N 1
ATOM 4254 C CA . LEU A 1 561 ? -21.781 -3.963 -1.743 1 97.81 561 LEU A CA 1
ATOM 4255 C C . LEU A 1 561 ? -22.391 -4.887 -2.793 1 97.81 561 LEU A C 1
ATOM 4257 O O . LEU A 1 561 ? -22.562 -4.5 -3.951 1 97.81 561 LEU A O 1
ATOM 4261 N N . ASP A 1 562 ? -22.656 -6.055 -2.412 1 97.5 562 ASP A N 1
ATOM 4262 C CA . ASP A 1 562 ? -23.234 -7.07 -3.291 1 97.5 562 ASP A CA 1
ATOM 4263 C C . ASP A 1 562 ? -24.328 -7.855 -2.58 1 97.5 562 ASP A C 1
ATOM 4265 O O . ASP A 1 562 ? -24.188 -9.062 -2.355 1 97.5 562 ASP A O 1
ATOM 4269 N N . PRO A 1 563 ? -25.422 -7.242 -2.357 1 95.69 563 PRO A N 1
ATOM 4270 C CA . PRO A 1 563 ? -26.469 -7.848 -1.525 1 95.69 563 PRO A CA 1
ATOM 4271 C C . PRO A 1 563 ? -27.047 -9.117 -2.141 1 95.69 563 PRO A C 1
ATOM 4273 O O . PRO A 1 563 ? -27.531 -9.992 -1.418 1 95.69 563 PRO A O 1
ATOM 4276 N N . SER A 1 564 ? -27 -9.258 -3.42 1 95.12 564 SER A N 1
ATOM 4277 C CA . SER A 1 564 ? -27.547 -10.438 -4.078 1 95.12 564 SER A CA 1
ATOM 4278 C C . SER A 1 564 ? -26.469 -11.5 -4.293 1 95.12 564 SER A C 1
ATOM 4280 O O . SER A 1 564 ? -26.719 -12.523 -4.93 1 95.12 564 SER A O 1
ATOM 4282 N N . ASN A 1 565 ? -25.266 -11.242 -3.85 1 96.12 565 ASN A N 1
ATOM 4283 C CA . ASN A 1 565 ? -24.125 -12.148 -3.961 1 96.12 565 ASN A CA 1
ATOM 4284 C C . ASN A 1 565 ? -23.859 -12.539 -5.414 1 96.12 565 ASN A C 1
ATOM 4286 O O . ASN A 1 565 ? -23.688 -13.719 -5.723 1 96.12 565 ASN A O 1
ATOM 4290 N N . LEU A 1 566 ? -23.891 -11.586 -6.234 1 97 566 LEU A N 1
ATOM 4291 C CA . LEU A 1 566 ? -23.734 -11.766 -7.676 1 97 566 LEU A CA 1
ATOM 4292 C C . LEU A 1 566 ? -22.266 -11.914 -8.047 1 97 566 LEU A C 1
ATOM 4294 O O . LEU A 1 566 ? -21.922 -12.672 -8.953 1 97 566 LEU A O 1
ATOM 4298 N N . MET A 1 567 ? -21.438 -11.242 -7.395 1 98.25 567 MET A N 1
ATOM 4299 C CA . MET A 1 567 ? -20.047 -11.062 -7.82 1 98.25 567 MET A CA 1
ATOM 4300 C C . MET A 1 567 ? -19.172 -12.195 -7.305 1 98.25 567 MET A C 1
ATOM 4302 O O . MET A 1 567 ? -18.828 -12.227 -6.125 1 98.25 567 MET A O 1
ATOM 4306 N N . ASN A 1 568 ? -18.797 -13.062 -8.117 1 97.62 568 ASN A N 1
ATOM 4307 C CA . ASN A 1 568 ? -17.906 -14.195 -7.859 1 97.62 568 ASN A CA 1
ATOM 4308 C C . ASN A 1 568 ? -18.203 -14.844 -6.508 1 97.62 568 ASN A C 1
ATOM 4310 O O . ASN A 1 568 ? -17.297 -14.992 -5.68 1 97.62 568 ASN A O 1
ATOM 4314 N N . PRO A 1 569 ? -19.312 -15.328 -6.301 1 96.38 569 PRO A N 1
ATOM 4315 C CA . PRO A 1 569 ? -19.719 -15.844 -4.992 1 96.38 569 PRO A CA 1
ATOM 4316 C C . PRO A 1 569 ? -18.922 -17.078 -4.578 1 96.38 569 PRO A C 1
ATOM 4318 O O . PRO A 1 569 ? -18.516 -17.875 -5.43 1 96.38 569 PRO A O 1
ATOM 4321 N N . GLY A 1 570 ? -18.75 -17.219 -3.322 1 94.75 570 GLY A N 1
ATOM 4322 C CA . GLY A 1 570 ? -18.141 -18.406 -2.756 1 94.75 570 GLY A CA 1
ATOM 4323 C C . GLY A 1 570 ? -16.641 -18.312 -2.635 1 94.75 570 GLY A C 1
ATOM 4324 O O . GLY A 1 570 ? -15.969 -19.297 -2.33 1 94.75 570 GLY A O 1
ATOM 4325 N N . LYS A 1 571 ? -16.141 -17.172 -2.863 1 96.5 571 LYS A N 1
ATOM 4326 C CA . LYS A 1 571 ? -14.688 -16.984 -2.785 1 96.5 571 LYS A CA 1
ATOM 4327 C C . LYS A 1 571 ? -14.305 -16.141 -1.576 1 96.5 571 LYS A C 1
ATOM 4329 O O . LYS A 1 571 ? -15.055 -15.25 -1.177 1 96.5 571 LYS A O 1
ATOM 4334 N N . ILE A 1 572 ? -13.141 -16.344 -0.925 1 97.69 572 ILE A N 1
ATOM 4335 C CA . ILE A 1 572 ? -12.453 -15.57 0.103 1 97.69 572 ILE A CA 1
ATOM 4336 C C . ILE A 1 572 ? -13.164 -15.75 1.442 1 97.69 572 ILE A C 1
ATOM 4338 O O . ILE A 1 572 ? -12.539 -16.109 2.441 1 97.69 572 ILE A O 1
ATOM 4342 N N . ILE A 1 573 ? -14.461 -15.477 1.47 1 96.94 573 ILE A N 1
ATOM 4343 C CA . ILE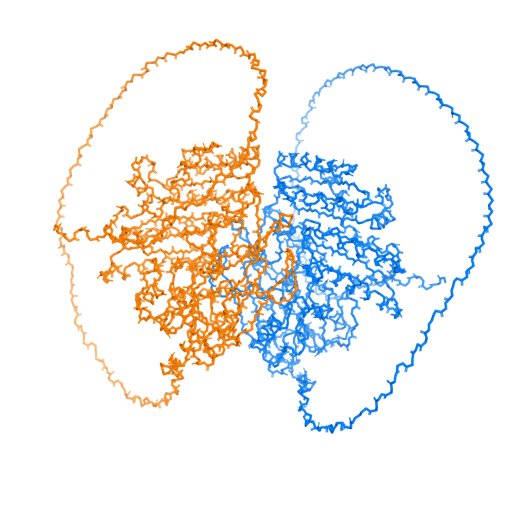 A 1 573 ? -15.172 -15.391 2.742 1 96.94 573 ILE A CA 1
ATOM 4344 C C . ILE A 1 573 ? -16.031 -16.641 2.934 1 96.94 573 ILE A C 1
ATOM 4346 O O . ILE A 1 573 ? -16.953 -16.891 2.156 1 96.94 573 ILE A O 1
ATOM 4350 N N . PRO A 1 574 ? -15.773 -17.375 3.969 1 94.62 574 PRO A N 1
ATOM 4351 C CA . PRO A 1 574 ? -16.656 -18.484 4.266 1 94.62 574 PRO A CA 1
ATOM 4352 C C . PRO A 1 574 ? -18.109 -18.047 4.469 1 94.62 574 PRO A C 1
ATOM 4354 O O . PRO A 1 574 ? -18.359 -16.984 5.035 1 94.62 574 PRO A O 1
ATOM 4357 N N . GLU A 1 575 ? -18.969 -18.922 4.137 1 90.75 575 GLU A N 1
ATOM 4358 C CA . GLU A 1 575 ? -20.391 -18.609 4.102 1 90.75 575 GLU A CA 1
ATOM 4359 C C . GLU A 1 575 ? -20.906 -18.188 5.477 1 90.75 575 GLU A C 1
ATOM 4361 O O . GLU A 1 575 ? -21.797 -17.344 5.586 1 90.75 575 GLU A O 1
ATOM 4366 N N . LYS A 1 576 ? -20.375 -18.688 6.504 1 92.31 576 LYS A N 1
ATOM 4367 C CA . LYS A 1 576 ? -20.859 -18.406 7.855 1 92.31 576 LYS A CA 1
ATOM 4368 C C . LYS A 1 576 ? -20.641 -16.953 8.227 1 92.31 576 LYS A C 1
ATOM 4370 O O . LYS A 1 576 ? -21.234 -16.453 9.18 1 92.31 576 LYS A O 1
ATOM 4375 N N . PHE A 1 577 ? -19.828 -16.297 7.469 1 92.88 577 PHE A N 1
ATOM 4376 C CA . PHE A 1 577 ? -19.547 -14.906 7.789 1 92.88 577 PHE A CA 1
ATOM 4377 C C . PHE A 1 577 ? -20.297 -13.977 6.836 1 92.88 577 PHE A C 1
ATOM 4379 O O . PHE A 1 577 ? -20.172 -12.75 6.938 1 92.88 577 PHE A O 1
ATOM 4386 N N . CYS A 1 578 ? -20.969 -14.445 5.773 1 80.56 578 CYS A N 1
ATOM 4387 C CA . CYS A 1 578 ? -21.75 -13.641 4.836 1 80.56 578 CYS A CA 1
ATOM 4388 C C . CYS A 1 578 ? -23.219 -13.586 5.25 1 80.56 578 CYS A C 1
ATOM 4390 O O . CYS A 1 578 ? -23.953 -14.562 5.09 1 80.56 578 CYS A O 1
ATOM 4392 N N . TYR A 1 579 ? -23.828 -13.242 6.469 1 60.06 579 TYR A N 1
ATOM 4393 C CA . TYR A 1 579 ? -25.219 -13.312 6.914 1 60.06 579 TYR A CA 1
ATOM 4394 C C . TYR A 1 579 ? -26.109 -12.414 6.07 1 60.06 579 TYR A C 1
ATOM 4396 O O . TYR A 1 579 ? -25.656 -11.391 5.551 1 60.06 579 TYR A O 1
ATOM 4404 N N . MET B 1 1 ? -1.499 50.875 21.125 1 19.5 1 MET B N 1
ATOM 4405 C CA . MET B 1 1 ? -0.173 50.625 21.672 1 19.5 1 MET B CA 1
ATOM 4406 C C . MET B 1 1 ? -0.203 49.438 22.641 1 19.5 1 MET B C 1
ATOM 4408 O O . MET B 1 1 ? 0.826 48.812 22.891 1 19.5 1 MET B O 1
ATOM 4412 N N . SER B 1 2 ? -1.283 49.281 23.516 1 19.47 2 SER B N 1
ATOM 4413 C CA . SER B 1 2 ? -1.409 48.531 24.75 1 19.47 2 SER B CA 1
ATOM 4414 C C . SER B 1 2 ? -1.537 47.031 24.469 1 19.47 2 SER B C 1
ATOM 4416 O O . SER B 1 2 ? -1.095 46.219 25.266 1 19.47 2 SER B O 1
ATOM 4418 N N . HIS B 1 3 ? -2.451 46.688 23.531 1 20.62 3 HIS B N 1
ATOM 4419 C CA . HIS B 1 3 ? -3.037 45.375 23.547 1 20.62 3 HIS B CA 1
ATOM 4420 C C . HIS B 1 3 ? -2.041 44.312 23.062 1 20.62 3 HIS B C 1
ATOM 4422 O O . HIS B 1 3 ? -2.422 43.188 22.766 1 20.62 3 HIS B O 1
ATOM 4428 N N . SER B 1 4 ? -0.844 44.719 22.672 1 20.8 4 SER B N 1
ATOM 4429 C CA . SER B 1 4 ? 0.167 43.906 22 1 20.8 4 SER B CA 1
ATOM 4430 C C . SER B 1 4 ? 0.653 42.781 22.891 1 20.8 4 SER B C 1
ATOM 4432 O O . SER B 1 4 ? 1.516 42 22.484 1 20.8 4 SER B O 1
ATOM 4434 N N . ARG B 1 5 ? 0.549 42.906 24.25 1 24.12 5 ARG B N 1
ATOM 4435 C CA . ARG B 1 5 ? 1.336 42.125 25.219 1 24.12 5 ARG B CA 1
ATOM 4436 C C . ARG B 1 5 ? 0.834 40.688 25.328 1 24.12 5 ARG B C 1
ATOM 4438 O O . ARG B 1 5 ? 1.334 39.938 26.141 1 24.12 5 ARG B O 1
ATOM 4445 N N . CYS B 1 6 ? -0.416 40.438 24.938 1 21.73 6 CYS B N 1
ATOM 4446 C CA . CYS B 1 6 ? -1.116 39.281 25.516 1 21.73 6 CYS B CA 1
ATOM 4447 C C . CYS B 1 6 ? -0.554 37.969 24.969 1 21.73 6 CYS B C 1
ATOM 4449 O O . CYS B 1 6 ? -0.884 36.906 25.469 1 21.73 6 CYS B O 1
ATOM 4451 N N . ALA B 1 7 ? -0.089 37.969 23.719 1 22.16 7 ALA B N 1
ATOM 4452 C CA . ALA B 1 7 ? 0.043 36.656 23.141 1 22.16 7 ALA B CA 1
ATOM 4453 C C . ALA B 1 7 ? 1.205 35.875 23.766 1 22.16 7 ALA B C 1
ATOM 4455 O O . ALA B 1 7 ? 1.289 34.656 23.641 1 22.16 7 ALA B O 1
ATOM 4456 N N . SER B 1 8 ? 2.295 36.562 24.297 1 21.94 8 SER B N 1
ATOM 4457 C CA . SER B 1 8 ? 3.527 35.938 24.766 1 21.94 8 SER B CA 1
ATOM 4458 C C . SER B 1 8 ? 3.289 35.156 26.031 1 21.94 8 SER B C 1
ATOM 4460 O O . SER B 1 8 ? 4.152 34.375 26.453 1 21.94 8 SER B O 1
ATOM 4462 N N . ALA B 1 9 ? 2.34 35.562 26.906 1 22.73 9 ALA B N 1
ATOM 4463 C CA . ALA B 1 9 ? 2.283 35.156 28.312 1 22.73 9 ALA B CA 1
ATOM 4464 C C . ALA B 1 9 ? 1.843 33.719 28.453 1 22.73 9 ALA B C 1
ATOM 4466 O O . ALA B 1 9 ? 2.111 33.062 29.484 1 22.73 9 ALA B O 1
ATOM 4467 N N . LEU B 1 10 ? 0.939 33.281 27.609 1 21.89 10 LEU B N 1
ATOM 4468 C CA . LEU B 1 10 ? 0.257 32.062 28 1 21.89 10 LEU B CA 1
ATOM 4469 C C . LEU B 1 10 ? 1.2 30.875 27.906 1 21.89 10 LEU B C 1
ATOM 4471 O O . LEU B 1 10 ? 0.868 29.766 28.375 1 21.89 10 LEU B O 1
ATOM 4475 N N . ILE B 1 11 ? 2.314 30.953 27.156 1 21.8 11 ILE B N 1
ATOM 4476 C CA . ILE B 1 11 ? 3.098 29.734 27.016 1 21.8 11 ILE B CA 1
ATOM 4477 C C . ILE B 1 11 ? 3.762 29.391 28.344 1 21.8 11 ILE B C 1
ATOM 4479 O O . ILE B 1 11 ? 4.211 28.25 28.547 1 21.8 11 ILE B O 1
ATOM 4483 N N . ARG B 1 12 ? 4.07 30.375 29.172 1 21.09 12 ARG B N 1
ATOM 4484 C CA . ARG B 1 12 ? 4.988 30.141 30.281 1 21.09 12 ARG B CA 1
ATOM 4485 C C . ARG B 1 12 ? 4.352 29.234 31.312 1 21.09 12 ARG B C 1
ATOM 4487 O O . ARG B 1 12 ? 5.055 28.594 32.094 1 21.09 12 ARG B O 1
ATOM 4494 N N . ARG B 1 13 ? 3.068 29.516 31.609 1 22.55 13 ARG B N 1
ATOM 4495 C CA . ARG B 1 13 ? 2.605 29.109 32.938 1 22.55 13 ARG B CA 1
ATOM 4496 C C . ARG B 1 13 ? 2.527 27.594 33.031 1 22.55 13 ARG B C 1
ATOM 4498 O O . ARG B 1 13 ? 2.365 27.047 34.125 1 22.55 13 ARG B O 1
ATOM 4505 N N . TYR B 1 14 ? 2.217 26.938 31.984 1 21.64 14 TYR B N 1
ATOM 4506 C CA . TYR B 1 14 ? 1.815 25.578 32.312 1 21.64 14 TYR B CA 1
ATOM 4507 C C . TYR B 1 14 ? 3.008 24.75 32.812 1 21.64 14 TYR B C 1
ATOM 4509 O O . TYR B 1 14 ? 2.908 23.531 32.969 1 21.64 14 TYR B O 1
ATOM 4517 N N . LEU B 1 15 ? 4.297 25.328 32.844 1 20.5 15 LEU B N 1
ATOM 4518 C CA . LEU B 1 15 ? 5.348 24.422 33.312 1 20.5 15 LEU B CA 1
ATOM 4519 C C . LEU B 1 15 ? 5.227 24.141 34.812 1 20.5 15 LEU B C 1
ATOM 4521 O O . LEU B 1 15 ? 5.938 23.297 35.344 1 20.5 15 LEU B O 1
ATOM 4525 N N . ARG B 1 16 ? 4.738 25.109 35.562 1 19.64 16 ARG B N 1
ATOM 4526 C CA . ARG B 1 16 ? 5.234 25.062 36.938 1 19.64 16 ARG B CA 1
ATOM 4527 C C . ARG B 1 16 ? 4.641 23.891 37.688 1 19.64 16 ARG B C 1
ATOM 4529 O O . ARG B 1 16 ? 4.988 23.641 38.844 1 19.64 16 ARG B O 1
ATOM 4536 N N . LYS B 1 17 ? 3.426 23.516 37.469 1 19.64 17 LYS B N 1
ATOM 4537 C CA . LYS B 1 17 ? 2.762 23.156 38.719 1 19.64 17 LYS B CA 1
ATOM 4538 C C . LYS B 1 17 ? 3.514 22.031 39.438 1 19.64 17 LYS B C 1
ATOM 4540 O O . LYS B 1 17 ? 4.371 21.375 38.844 1 19.64 17 LYS B O 1
ATOM 4545 N N . ASP B 1 18 ? 2.842 21.016 40.219 1 18 18 ASP B N 1
ATOM 4546 C CA . ASP B 1 18 ? 2.736 20.547 41.594 1 18 18 ASP B CA 1
ATOM 4547 C C . ASP B 1 18 ? 3.629 19.328 41.812 1 18 18 ASP B C 1
ATOM 4549 O O . ASP B 1 18 ? 3.135 18.203 41.938 1 18 18 ASP B O 1
ATOM 4553 N N . PHE B 1 19 ? 4.758 19.047 41.156 1 18.39 19 PHE B N 1
ATOM 4554 C CA . PHE B 1 19 ? 5.328 17.797 41.625 1 18.39 19 PHE B CA 1
ATOM 4555 C C . PHE B 1 19 ? 5.734 17.891 43.094 1 18.39 19 PHE B C 1
ATOM 4557 O O . PHE B 1 19 ? 6.586 18.703 43.438 1 18.39 19 PHE B O 1
ATOM 4564 N N . GLY B 1 20 ? 4.789 17.734 44.125 1 17.28 20 GLY B N 1
ATOM 4565 C CA . GLY B 1 20 ? 5.055 17.547 45.531 1 17.28 20 GLY B CA 1
ATOM 4566 C C . GLY B 1 20 ? 6.148 16.547 45.812 1 17.28 20 GLY B C 1
ATOM 4567 O O . GLY B 1 20 ? 5.906 15.336 45.781 1 17.28 20 GLY B O 1
ATOM 4568 N N . LEU B 1 21 ? 7.332 16.719 45.406 1 17.52 21 LEU B N 1
ATOM 4569 C CA . LEU B 1 21 ? 8.383 15.773 45.781 1 17.52 21 LEU B CA 1
ATOM 4570 C C . LEU B 1 21 ? 8.578 15.75 47.281 1 17.52 21 LEU B C 1
ATOM 4572 O O . LEU B 1 21 ? 8.969 16.75 47.875 1 17.52 21 LEU B O 1
ATOM 4576 N N . ARG B 1 22 ? 7.742 15.102 48.125 1 17.12 22 ARG B N 1
ATOM 4577 C CA . ARG B 1 22 ? 8.18 14.938 49.5 1 17.12 22 ARG B CA 1
ATOM 4578 C C . ARG B 1 22 ? 9.57 14.32 49.562 1 17.12 22 ARG B C 1
ATOM 4580 O O . ARG B 1 22 ? 9.922 13.469 48.719 1 17.12 22 ARG B O 1
ATOM 4587 N N . SER B 1 23 ? 10.57 14.867 50.375 1 16.39 23 SER B N 1
ATOM 4588 C CA . SER B 1 23 ? 11.953 14.758 50.781 1 16.39 23 SER B CA 1
ATOM 4589 C C . SER B 1 23 ? 12.203 13.461 51.562 1 16.39 23 SER B C 1
ATOM 4591 O O . SER B 1 23 ? 13.32 13.195 52 1 16.39 23 SER B O 1
ATOM 4593 N N . ALA B 1 24 ? 11.375 12.523 51.844 1 18.02 24 ALA B N 1
ATOM 4594 C CA . ALA B 1 24 ? 11.938 11.953 53.062 1 18.02 24 ALA B CA 1
ATOM 4595 C C . ALA B 1 24 ? 13.352 11.43 52.844 1 18.02 24 ALA B C 1
ATOM 4597 O O . ALA B 1 24 ? 13.656 10.93 51.75 1 18.02 24 ALA B O 1
ATOM 4598 N N . VAL B 1 25 ? 14.398 11.672 53.719 1 16.17 25 VAL B N 1
ATOM 4599 C CA . VAL B 1 25 ? 15.805 11.672 54.094 1 16.17 25 VAL B CA 1
ATOM 4600 C C . VAL B 1 25 ? 16.359 10.25 54.031 1 16.17 25 VAL B C 1
ATOM 4602 O O . VAL B 1 25 ? 17.453 10.031 53.531 1 16.17 25 VAL B O 1
ATOM 4605 N N . SER B 1 26 ? 15.945 9.164 54.719 1 16.23 26 SER B N 1
ATOM 4606 C CA . SER B 1 26 ? 16.969 8.688 55.656 1 16.23 26 SER B CA 1
ATOM 4607 C C . SER B 1 26 ? 17.984 7.801 54.938 1 16.23 26 SER B C 1
ATOM 4609 O O . SER B 1 26 ? 19.188 7.879 55.219 1 16.23 26 SER B O 1
ATOM 4611 N N . GLY B 1 27 ? 17.531 6.738 54.219 1 16.5 27 GLY B N 1
ATOM 4612 C CA . GLY B 1 27 ? 18.203 5.535 54.688 1 16.5 27 GLY B CA 1
ATOM 4613 C C . GLY B 1 27 ? 19.672 5.477 54.312 1 16.5 27 GLY B C 1
ATOM 4614 O O . GLY B 1 27 ? 20.125 6.207 53.406 1 16.5 27 GLY B O 1
ATOM 4615 N N . SER B 1 28 ? 20.453 4.387 54.75 1 15.8 28 SER B N 1
ATOM 4616 C CA . SER B 1 28 ? 21.797 3.982 55.188 1 15.8 28 SER B CA 1
ATOM 4617 C C . SER B 1 28 ? 22.75 3.932 54 1 15.8 28 SER B C 1
ATOM 4619 O O . SER B 1 28 ? 22.328 3.893 52.844 1 15.8 28 SER B O 1
ATOM 4621 N N . ARG B 1 29 ? 23.969 3.377 54.188 1 15.95 29 ARG B N 1
ATOM 4622 C CA . ARG B 1 29 ? 25.422 3.455 54.25 1 15.95 29 ARG B CA 1
ATOM 4623 C C . ARG B 1 29 ? 26.062 2.723 53.062 1 15.95 29 ARG B C 1
ATOM 4625 O O . ARG B 1 29 ? 27.156 3.088 52.625 1 15.95 29 ARG B O 1
ATOM 4632 N N . CYS B 1 30 ? 25.562 1.506 52.594 1 15.1 30 CYS B N 1
ATOM 4633 C CA . CYS B 1 30 ? 26.656 0.536 52.656 1 15.1 30 CYS B CA 1
ATOM 4634 C C . CYS B 1 30 ? 27.703 0.835 51.594 1 15.1 30 CYS B C 1
ATOM 4636 O O . CYS B 1 30 ? 27.453 1.608 50.688 1 15.1 30 CYS B O 1
ATOM 4638 N N . LEU B 1 31 ? 28.266 -0.203 50.938 1 15.52 31 LEU B N 1
ATOM 4639 C CA . LEU B 1 31 ? 29.594 -0.784 51.062 1 15.52 31 LEU B CA 1
ATOM 4640 C C . LEU B 1 31 ? 30.5 -0.311 49.906 1 15.52 31 LEU B C 1
ATOM 4642 O O . LEU B 1 31 ? 31.609 0.161 50.156 1 15.52 31 LEU B O 1
ATOM 4646 N N . ALA B 1 32 ? 30.406 -1.028 48.719 1 16.38 32 ALA B N 1
ATOM 4647 C CA . ALA B 1 32 ? 31.562 -1.834 48.312 1 16.38 32 ALA B CA 1
ATOM 4648 C C . ALA B 1 32 ? 32.5 -1.051 47.375 1 16.38 32 ALA B C 1
ATOM 4650 O O . ALA B 1 32 ? 32.031 -0.179 46.656 1 16.38 32 ALA B O 1
ATOM 4651 N N . THR B 1 33 ? 33.812 -1.168 47.531 1 16.67 33 THR B N 1
ATOM 4652 C CA . THR B 1 33 ? 35.188 -0.734 47.312 1 16.67 33 THR B CA 1
ATOM 4653 C C . THR B 1 33 ? 35.531 -0.875 45.844 1 16.67 33 THR B C 1
ATOM 4655 O O . THR B 1 33 ? 36.688 -0.591 45.438 1 16.67 33 THR B O 1
ATOM 4658 N N . LEU B 1 34 ? 34.594 -1.106 44.875 1 17.3 34 LEU B N 1
ATOM 4659 C CA . LEU B 1 34 ? 35.375 -1.815 43.875 1 17.3 34 LEU B CA 1
ATOM 4660 C C . LEU B 1 34 ? 36.531 -0.934 43.375 1 17.3 34 LEU B C 1
ATOM 4662 O O . LEU B 1 34 ? 36.344 0.262 43.125 1 17.3 34 LEU B O 1
ATOM 4666 N N . SER B 1 35 ? 37.812 -1.406 43.5 1 16.31 35 SER B N 1
ATOM 4667 C CA . SER B 1 35 ? 39.219 -1.098 43.281 1 16.31 35 SER B CA 1
ATOM 4668 C C . SER B 1 35 ? 39.469 -0.68 41.812 1 16.31 35 SER B C 1
ATOM 4670 O O . SER B 1 35 ? 39.062 -1.37 40.906 1 16.31 35 SER B O 1
ATOM 4672 N N . VAL B 1 36 ? 39.719 0.574 41.625 1 16.86 36 VAL B N 1
ATOM 4673 C CA . VAL B 1 36 ? 40.094 1.408 40.469 1 16.86 36 VAL B CA 1
ATOM 4674 C C . VAL B 1 36 ? 41.406 0.925 39.906 1 16.86 36 VAL B C 1
ATOM 4676 O O . VAL B 1 36 ? 42.219 1.726 39.406 1 16.86 36 VAL B O 1
ATOM 4679 N N . SER B 1 37 ? 41.625 -0.363 39.688 1 15.96 37 SER B N 1
ATOM 4680 C CA . SER B 1 37 ? 43.031 -0.519 39.344 1 15.96 37 SER B CA 1
ATOM 4681 C C . SER B 1 37 ? 43.406 0.316 38.094 1 15.96 37 SER B C 1
ATOM 4683 O O . SER B 1 37 ? 42.531 0.571 37.25 1 15.96 37 SER B O 1
ATOM 4685 N N . GLU B 1 38 ? 44.594 0.947 38.094 1 16.34 38 GLU B N 1
ATOM 4686 C CA . GLU B 1 38 ? 45.469 1.938 37.469 1 16.34 38 GLU B CA 1
ATOM 4687 C C . GLU B 1 38 ? 45.938 1.481 36.094 1 16.34 38 GLU B C 1
ATOM 4689 O O . GLU B 1 38 ? 46.719 2.172 35.438 1 16.34 38 GLU B O 1
ATOM 4694 N N . ARG B 1 39 ? 45.312 0.488 35.406 1 15.87 39 ARG B N 1
ATOM 4695 C CA . ARG B 1 39 ? 46.375 0.014 34.5 1 15.87 39 ARG B CA 1
ATOM 4696 C C . ARG B 1 39 ? 46.969 1.163 33.688 1 15.87 39 ARG B C 1
ATOM 4698 O O . ARG B 1 39 ? 46.344 2.217 33.562 1 15.87 39 ARG B O 1
ATOM 4705 N N . TYR B 1 40 ? 47.844 0.78 32.625 1 15.59 40 TYR B N 1
ATOM 4706 C CA . TYR B 1 40 ? 49.188 0.896 32.062 1 15.59 40 TYR B CA 1
ATOM 4707 C C . TYR B 1 40 ? 49.188 1.832 30.859 1 15.59 40 TYR B C 1
ATOM 4709 O O . TYR B 1 40 ? 50.125 2.635 30.688 1 15.59 40 TYR B O 1
ATOM 4717 N N . GLU B 1 41 ? 48.125 1.788 29.953 1 15.48 41 GLU B N 1
ATOM 4718 C CA . GLU B 1 41 ? 48.781 1.581 28.672 1 15.48 41 GLU B CA 1
ATOM 4719 C C . GLU B 1 41 ? 49.531 2.834 28.219 1 15.48 41 GLU B C 1
ATOM 4721 O O . GLU B 1 41 ? 49.25 3.934 28.703 1 15.48 41 GLU B O 1
ATOM 4726 N N . ARG B 1 42 ? 50.125 2.678 26.859 1 15.86 42 ARG B N 1
ATOM 4727 C CA . ARG B 1 42 ? 51.25 2.887 25.953 1 15.86 42 ARG B CA 1
ATOM 4728 C C . ARG B 1 42 ? 51.094 4.195 25.188 1 15.86 42 ARG B C 1
ATOM 4730 O O . ARG B 1 42 ? 50.156 4.348 24.391 1 15.86 42 ARG B O 1
ATOM 4737 N N . MET B 1 43 ? 51.312 5.301 25.703 1 15.77 43 MET B N 1
ATOM 4738 C CA . MET B 1 43 ? 51.25 6.605 25.062 1 15.77 43 MET B CA 1
ATOM 4739 C C . MET B 1 43 ? 52.188 6.652 23.844 1 15.77 43 MET B C 1
ATOM 4741 O O . MET B 1 43 ? 53.344 7.062 23.969 1 15.77 43 MET B O 1
ATOM 4745 N N . THR B 1 44 ? 52.156 5.645 22.984 1 15.3 44 THR B N 1
ATOM 4746 C CA . THR B 1 44 ? 53.281 5.84 22.094 1 15.3 44 THR B CA 1
ATOM 4747 C C . THR B 1 44 ? 53.219 7.219 21.453 1 15.3 44 THR B C 1
ATOM 4749 O O . THR B 1 44 ? 52.219 7.93 21.562 1 15.3 44 THR B O 1
ATOM 4752 N N . GLY B 1 45 ? 53.562 7.27 20.141 1 14.88 45 GLY B N 1
ATOM 4753 C CA . GLY B 1 45 ? 54.688 7.848 19.406 1 14.88 45 GLY B CA 1
ATOM 4754 C C . GLY B 1 45 ? 54.344 9.195 18.797 1 14.88 45 GLY B C 1
ATOM 4755 O O . GLY B 1 45 ? 55.125 10.148 18.906 1 14.88 45 GLY B O 1
ATOM 4756 N N . SER B 1 46 ? 53.344 9.289 17.812 1 15.62 46 SER B N 1
ATOM 4757 C CA . SER B 1 46 ? 53.906 9.734 16.531 1 15.62 46 SER B CA 1
ATOM 4758 C C . SER B 1 46 ? 54.031 11.25 16.484 1 15.62 46 SER B C 1
ATOM 4760 O O . SER B 1 46 ? 53.344 11.961 17.25 1 15.62 46 SER B O 1
ATOM 4762 N N . GLY B 1 47 ? 54.844 11.766 15.461 1 15.31 47 GLY B N 1
ATOM 4763 C CA . GLY B 1 47 ? 55.719 12.812 14.969 1 15.31 47 GLY B CA 1
ATOM 4764 C C . GLY B 1 47 ? 54.969 14.047 14.5 1 15.31 47 GLY B C 1
ATOM 4765 O O . GLY B 1 47 ? 53.75 14 14.281 1 15.31 47 GLY B O 1
ATOM 4766 N N . SER B 1 48 ? 55.656 15.195 14.336 1 15.23 48 SER B N 1
ATOM 4767 C CA . SER B 1 48 ? 55.75 16.656 14.281 1 15.23 48 SER B CA 1
ATOM 4768 C C . SER B 1 48 ? 55.406 17.172 12.883 1 15.23 48 SER B C 1
ATOM 4770 O O . SER B 1 48 ? 55.469 18.375 12.633 1 15.23 48 SER B O 1
ATOM 4772 N N . ALA B 1 49 ? 54.906 16.484 11.844 1 15.29 49 ALA B N 1
ATOM 4773 C CA . ALA B 1 49 ? 55.438 17.062 10.609 1 15.29 49 ALA B CA 1
ATOM 4774 C C . ALA B 1 49 ? 54.938 18.5 10.43 1 15.29 49 ALA B C 1
ATOM 4776 O O . ALA B 1 49 ? 53.844 18.859 10.836 1 15.29 49 ALA B O 1
ATOM 4777 N N . SER B 1 50 ? 55.719 19.484 9.68 1 14.29 50 SER B N 1
ATOM 4778 C CA . SER B 1 50 ? 56.188 20.844 9.414 1 14.29 50 SER B CA 1
ATOM 4779 C C . SER B 1 50 ? 55.281 21.578 8.43 1 14.29 50 SER B C 1
ATOM 4781 O O . SER B 1 50 ? 55.219 22.812 8.438 1 14.29 50 SER B O 1
ATOM 4783 N N . GLU B 1 51 ? 54.562 21.016 7.473 1 14.72 51 GLU B N 1
ATOM 4784 C CA . GLU B 1 51 ? 54.844 21.734 6.234 1 14.72 51 GLU B CA 1
ATOM 4785 C C . GLU B 1 51 ? 54.312 23.156 6.277 1 14.72 51 GLU B C 1
ATOM 4787 O O . GLU B 1 51 ? 53.469 23.484 7.094 1 14.72 51 GLU B O 1
ATOM 4792 N N . GLY B 1 52 ? 54.281 23.734 4.984 1 14.4 52 GLY B N 1
ATOM 4793 C CA . GLY B 1 52 ? 54.75 24.812 4.148 1 14.4 52 GLY B CA 1
ATOM 4794 C C . GLY B 1 52 ? 53.781 26 4.109 1 14.4 52 GLY B C 1
ATOM 4795 O O . GLY B 1 52 ? 52.656 25.891 4.539 1 14.4 52 GLY B O 1
ATOM 4796 N N . VAL B 1 53 ? 53.938 26.984 3.086 1 14.63 53 VAL B N 1
ATOM 4797 C CA . VAL B 1 53 ? 54.25 28.375 2.807 1 14.63 53 VAL B CA 1
ATOM 4798 C C . VAL B 1 53 ? 53 29.094 2.318 1 14.63 53 VAL B C 1
ATOM 4800 O O . VAL B 1 53 ? 52.688 30.203 2.783 1 14.63 53 VAL B O 1
ATOM 4803 N N . GLY B 1 54 ? 52.344 28.719 1.188 1 13.97 54 GLY B N 1
ATOM 4804 C CA . GLY B 1 54 ? 52.5 29.734 0.16 1 13.97 54 GLY B CA 1
ATOM 4805 C C . GLY B 1 54 ? 51.594 30.938 0.37 1 13.97 54 GLY B C 1
ATOM 4806 O O . GLY B 1 54 ? 50.719 30.938 1.241 1 13.97 54 GLY B O 1
ATOM 4807 N N . TRP B 1 55 ? 50.875 31.484 -0.847 1 14.02 55 TRP B N 1
ATOM 4808 C CA . TRP B 1 55 ? 50.969 32.688 -1.678 1 14.02 55 TRP B CA 1
ATOM 4809 C C . TRP B 1 55 ? 49.875 33.688 -1.314 1 14.02 55 TRP B C 1
ATOM 4811 O O . TRP B 1 55 ? 48.844 33.312 -0.726 1 14.02 55 TRP B O 1
ATOM 4821 N N . ARG B 1 56 ? 49.844 34.906 -2.084 1 14.42 56 ARG B N 1
ATOM 4822 C CA . ARG B 1 56 ? 49.844 36.344 -2.051 1 14.42 56 ARG B CA 1
ATOM 4823 C C . ARG B 1 56 ? 48.438 36.906 -2.178 1 14.42 56 ARG B C 1
ATOM 4825 O O . ARG B 1 56 ? 47.469 36.125 -2.295 1 14.42 56 ARG B O 1
ATOM 4832 N N . ALA B 1 57 ? 48.188 37.656 -3.406 1 14.01 57 ALA B N 1
ATOM 4833 C CA . ALA B 1 57 ? 48.125 39.094 -3.586 1 14.01 57 ALA B CA 1
ATOM 4834 C C . ALA B 1 57 ? 46.656 39.562 -3.621 1 14.01 57 ALA B C 1
ATOM 4836 O O . ALA B 1 57 ? 45.75 38.75 -3.803 1 14.01 57 ALA B O 1
ATOM 4837 N N . ARG B 1 58 ? 46.344 40.781 -4.43 1 14.08 58 ARG B N 1
ATOM 4838 C CA . ARG B 1 58 ? 45.938 42.156 -4.297 1 14.08 58 ARG B CA 1
ATOM 4839 C C . ARG B 1 58 ? 44.562 42.375 -4.914 1 14.08 58 ARG B C 1
ATOM 4841 O O . ARG B 1 58 ? 43.875 43.375 -4.605 1 14.08 58 ARG B O 1
ATOM 4848 N N . ALA B 1 59 ? 44 41.594 -5.867 1 14 59 ALA B N 1
ATOM 4849 C CA . ALA B 1 59 ? 43.531 42.469 -6.941 1 14 59 ALA B CA 1
ATOM 4850 C C . ALA B 1 59 ? 42.375 43.375 -6.461 1 14 59 ALA B C 1
ATOM 4852 O O . ALA B 1 59 ? 41.5 42.906 -5.727 1 14 59 ALA B O 1
ATOM 4853 N N . ARG B 1 60 ? 42.219 44.625 -7.156 1 14.13 60 ARG B N 1
ATOM 4854 C CA . ARG B 1 60 ? 41.844 46.031 -7.098 1 14.13 60 ARG B CA 1
ATOM 4855 C C . ARG B 1 60 ? 40.344 46.219 -7.309 1 14.13 60 ARG B C 1
ATOM 4857 O O . ARG B 1 60 ? 39.656 46.844 -6.492 1 14.13 60 ARG B O 1
ATOM 4864 N N . ALA B 1 61 ? 39.906 46.625 -8.617 1 13.64 61 ALA B N 1
ATOM 4865 C CA . ALA B 1 61 ? 39.5 48 -8.883 1 13.64 61 ALA B CA 1
ATOM 4866 C C . ALA B 1 61 ? 38 48.188 -8.68 1 13.64 61 ALA B C 1
ATOM 4868 O O . ALA B 1 61 ? 37.562 49.094 -7.949 1 13.64 61 ALA B O 1
ATOM 4869 N N . VAL B 1 62 ? 37.188 48.062 -9.852 1 13.81 62 VAL B N 1
ATOM 4870 C CA . VAL B 1 62 ? 36.656 49.25 -10.539 1 13.81 62 VAL B CA 1
ATOM 4871 C C . VAL B 1 62 ? 35.281 49.594 -10.031 1 13.81 62 VAL B C 1
ATOM 4873 O O . VAL B 1 62 ? 34.625 48.75 -9.414 1 13.81 62 VAL B O 1
ATOM 4876 N N . GLY B 1 63 ? 34.375 50.219 -11.047 1 13.56 63 GLY B N 1
ATOM 4877 C CA . GLY B 1 63 ? 33.781 51.531 -11.188 1 13.56 63 GLY B CA 1
ATOM 4878 C C . GLY B 1 63 ? 32.312 51.562 -10.758 1 13.56 63 GLY B C 1
ATOM 4879 O O . GLY B 1 63 ? 32 51.875 -9.609 1 13.56 63 GLY B O 1
ATOM 4880 N N . GLY B 1 64 ? 31.312 51.812 -11.82 1 13.9 64 GLY B N 1
ATOM 4881 C CA . GLY B 1 64 ? 30.641 53.062 -12.094 1 13.9 64 GLY B CA 1
ATOM 4882 C C . GLY B 1 64 ? 29.234 53.125 -11.523 1 13.9 64 GLY B C 1
ATOM 4883 O O . GLY B 1 64 ? 28.734 52.125 -10.977 1 13.9 64 GLY B O 1
ATOM 4884 N N . VAL B 1 65 ? 28.109 53.406 -12.492 1 14.03 65 VAL B N 1
ATOM 4885 C CA . VAL B 1 65 ? 27.312 54.625 -12.68 1 14.03 65 VAL B CA 1
ATOM 4886 C C . VAL B 1 65 ? 25.969 54.469 -11.984 1 14.03 65 VAL B C 1
ATOM 4888 O O . VAL B 1 65 ? 25.531 53.344 -11.695 1 14.03 65 VAL B O 1
ATOM 4891 N N . VAL B 1 66 ? 24.938 55.531 -12.359 1 14.08 66 VAL B N 1
ATOM 4892 C CA . VAL B 1 66 ? 24.188 56.625 -11.742 1 14.08 66 VAL B CA 1
ATOM 4893 C C . VAL B 1 66 ? 22.719 56.25 -11.688 1 14.08 66 VAL B C 1
ATOM 4895 O O . VAL B 1 66 ? 22.078 56.375 -10.625 1 14.08 66 VAL B O 1
ATOM 4898 N N . ALA B 1 67 ? 21.859 56.25 -12.82 1 14.3 67 ALA B N 1
ATOM 4899 C CA . ALA B 1 67 ? 20.906 57.344 -13.016 1 14.3 67 ALA B CA 1
ATOM 4900 C C . ALA B 1 67 ? 19.578 57.031 -12.344 1 14.3 67 ALA B C 1
ATOM 4902 O O . ALA B 1 67 ? 19.203 55.875 -12.164 1 14.3 67 ALA B O 1
ATOM 4903 N N . LEU B 1 68 ? 18.609 58.188 -12.305 1 14.05 68 LEU B N 1
ATOM 4904 C CA . LEU B 1 68 ? 17.688 58.938 -11.484 1 14.05 68 LEU B CA 1
ATOM 4905 C C . LEU B 1 68 ? 16.25 58.562 -11.797 1 14.05 68 LEU B C 1
ATOM 4907 O O . LEU B 1 68 ? 15.406 58.5 -10.898 1 14.05 68 LEU B O 1
ATOM 4911 N N . THR B 1 69 ? 15.734 58.344 -13.016 1 14.24 69 THR B N 1
ATOM 4912 C CA . THR B 1 69 ? 14.672 59.281 -13.391 1 14.24 69 THR B CA 1
ATOM 4913 C C . THR B 1 69 ? 13.352 58.875 -12.742 1 14.24 69 THR B C 1
ATOM 4915 O O . THR B 1 69 ? 13.086 57.688 -12.547 1 14.24 69 THR B O 1
ATOM 4918 N N . GLY B 1 70 ? 12.383 59.938 -12.367 1 14.17 70 GLY B N 1
ATOM 4919 C CA . GLY B 1 70 ? 11.328 60.375 -11.469 1 14.17 70 GLY B CA 1
ATOM 4920 C C . GLY B 1 70 ? 9.938 60.031 -11.969 1 14.17 70 GLY B C 1
ATOM 4921 O O . GLY B 1 70 ? 9.039 59.75 -11.172 1 14.17 70 GLY B O 1
ATOM 4922 N N . LEU B 1 71 ? 9.461 60.312 -13.273 1 14.41 71 LEU B N 1
ATOM 4923 C CA . LEU B 1 71 ? 8.352 61.25 -13.43 1 14.41 71 LEU B CA 1
ATOM 4924 C C . LEU B 1 71 ? 7.023 60.594 -13.078 1 14.41 71 LEU B C 1
ATOM 4926 O O . LEU B 1 71 ? 6.891 59.375 -13.172 1 14.41 71 LEU B O 1
ATOM 4930 N N . MET B 1 72 ? 5.855 61.5 -13.055 1 14.09 72 MET B N 1
ATOM 4931 C CA . MET B 1 72 ? 4.691 62 -12.32 1 14.09 72 MET B CA 1
ATOM 4932 C C . MET B 1 72 ? 3.416 61.312 -12.82 1 14.09 72 MET B C 1
ATOM 4934 O O . MET B 1 72 ? 2.645 60.781 -12.023 1 14.09 72 MET B O 1
ATOM 4938 N N . SER B 1 73 ? 2.795 61.812 -13.953 1 13.94 73 SER B N 1
ATOM 4939 C CA . SER B 1 73 ? 1.591 62.656 -13.867 1 13.94 73 SER B CA 1
ATOM 4940 C C . SER B 1 73 ? 0.333 61.781 -13.891 1 13.94 73 SER B C 1
ATOM 4942 O O . SER B 1 73 ? 0.417 60.562 -13.992 1 13.94 73 SER B O 1
ATOM 4944 N N . LEU B 1 74 ? -0.657 62.125 -14.914 1 14.75 74 LEU B N 1
ATOM 4945 C CA . LEU B 1 74 ? -1.94 62.812 -15 1 14.75 74 LEU B CA 1
ATOM 4946 C C . LEU B 1 74 ? -3.09 61.812 -15.078 1 14.75 74 LEU B C 1
ATOM 4948 O O . LEU B 1 74 ? -2.898 60.688 -15.523 1 14.75 74 LEU B O 1
ATOM 4952 N N . VAL B 1 75 ? -4.387 62.312 -14.898 1 15.27 75 VAL B N 1
ATOM 4953 C CA . VAL B 1 75 ? -5.711 62.281 -14.289 1 15.27 75 VAL B CA 1
ATOM 4954 C C . VAL B 1 75 ? -6.719 61.719 -15.281 1 15.27 75 VAL B C 1
ATOM 4956 O O . VAL B 1 75 ? -7.902 61.562 -14.961 1 15.27 75 VAL B O 1
ATOM 4959 N N . GLN B 1 76 ? -6.453 61.125 -16.5 1 14.26 76 GLN B N 1
ATOM 4960 C CA . GLN B 1 76 ? -7.523 61.344 -17.453 1 14.26 76 GLN B CA 1
ATOM 4961 C C . GLN B 1 76 ? -8.75 60.5 -17.125 1 14.26 76 GLN B C 1
ATOM 4963 O O . GLN B 1 76 ? -8.711 59.281 -17.25 1 14.26 76 GLN B O 1
ATOM 4968 N N . MET B 1 77 ? -9.648 61 -16.297 1 15.42 77 MET B N 1
ATOM 4969 C CA . MET B 1 77 ? -10.852 60.281 -15.867 1 15.42 77 MET B CA 1
ATOM 4970 C C . MET B 1 77 ? -11.906 60.281 -16.969 1 15.42 77 MET B C 1
ATOM 4972 O O . MET B 1 77 ? -12.68 61.219 -17.109 1 15.42 77 MET B O 1
ATOM 4976 N N . HIS B 1 78 ? -11.57 59.875 -18.172 1 14.34 78 HIS B N 1
ATOM 4977 C CA . HIS B 1 78 ? -12.547 60.219 -19.203 1 14.34 78 HIS B CA 1
ATOM 4978 C C . HIS B 1 78 ? -13.914 59.625 -18.875 1 14.34 78 HIS B C 1
ATOM 4980 O O . HIS B 1 78 ? -14.914 60.344 -18.844 1 14.34 78 HIS B O 1
ATOM 4986 N N . GLN B 1 79 ? -14.352 58.594 -19.688 1 14.23 79 GLN B N 1
ATOM 4987 C CA . GLN B 1 79 ? -15.305 58.688 -20.797 1 14.23 79 GLN B CA 1
ATOM 4988 C C . GLN B 1 79 ? -16.719 58.312 -20.328 1 14.23 79 GLN B C 1
ATOM 4990 O O . GLN B 1 79 ? -17.656 59.094 -20.531 1 14.23 79 GLN B O 1
ATOM 4995 N N . ALA B 1 80 ? -17.359 57.188 -20.891 1 15.06 80 ALA B N 1
ATOM 4996 C CA . ALA B 1 80 ? -18.391 57.156 -21.938 1 15.06 80 ALA B CA 1
ATOM 4997 C C . ALA B 1 80 ? -19.781 57 -21.328 1 15.06 80 ALA B C 1
ATOM 4999 O O . ALA B 1 80 ? -19.906 56.562 -20.188 1 15.06 80 ALA B O 1
ATOM 5000 N N . ALA B 1 81 ? -20.734 56.812 -22.25 1 15.57 81 ALA B N 1
ATOM 5001 C CA . ALA B 1 81 ? -22.031 57.25 -22.734 1 15.57 81 ALA B CA 1
ATOM 5002 C C . ALA B 1 81 ? -23.156 56.5 -22.016 1 15.57 81 ALA B C 1
ATOM 5004 O O . ALA B 1 81 ? -22.938 55.469 -21.406 1 15.57 81 ALA B O 1
ATOM 5005 N N . VAL B 1 82 ? -24.281 56.438 -22.766 1 15.8 82 VAL B N 1
ATOM 5006 C CA . VAL B 1 82 ? -25.703 56.75 -22.797 1 15.8 82 VAL B CA 1
ATOM 5007 C C . VAL B 1 82 ? -26.531 55.531 -22.422 1 15.8 82 VAL B C 1
ATOM 5009 O O . VAL B 1 82 ? -26.312 54.438 -22.938 1 15.8 82 VAL B O 1
ATOM 5012 N N . SER B 1 83 ? -27.391 55.562 -21.438 1 15.77 83 SER B N 1
ATOM 5013 C CA . SER B 1 83 ? -28.219 54.75 -20.547 1 15.77 83 SER B CA 1
ATOM 5014 C C . SER B 1 83 ? -29.484 54.25 -21.266 1 15.77 83 SER B C 1
ATOM 5016 O O . SER B 1 83 ? -30.438 53.812 -20.609 1 15.77 83 SER B O 1
ATOM 5018 N N . ARG B 1 84 ? -29.469 53.969 -22.625 1 16.44 84 ARG B N 1
ATOM 5019 C CA . ARG B 1 84 ? -30.844 54.062 -23.094 1 16.44 84 ARG B CA 1
ATOM 5020 C C . ARG B 1 84 ? -31.719 53.031 -22.375 1 16.44 84 ARG B C 1
ATOM 5022 O O . ARG B 1 84 ? -31.297 51.906 -22.109 1 16.44 84 ARG B O 1
ATOM 5029 N N . CYS B 1 85 ? -33.062 53.375 -22 1 16.06 85 CYS B N 1
ATOM 5030 C CA . CYS B 1 85 ? -34.125 53.062 -21.078 1 16.06 85 CYS B CA 1
ATOM 5031 C C . CYS B 1 85 ? -34.969 51.906 -21.594 1 16.06 85 CYS B C 1
ATOM 5033 O O . CYS B 1 85 ? -35.844 51.406 -20.891 1 16.06 85 CYS B O 1
ATOM 5035 N N . GLU B 1 86 ? -34.875 51.469 -22.938 1 17.14 86 GLU B N 1
ATOM 5036 C CA . GLU B 1 86 ? -36.25 51.281 -23.406 1 17.14 86 GLU B CA 1
ATOM 5037 C C . GLU B 1 86 ? -36.938 50.156 -22.641 1 17.14 86 GLU B C 1
ATOM 5039 O O . GLU B 1 86 ? -36.281 49.312 -22.047 1 17.14 86 GLU B O 1
ATOM 5044 N N . SER B 1 87 ? -38.344 49.938 -23.016 1 17.7 87 SER B N 1
ATOM 5045 C CA . SER B 1 87 ? -39.688 49.688 -22.531 1 17.7 87 SER B CA 1
ATOM 5046 C C . SER B 1 87 ? -40.031 48.188 -22.547 1 17.7 87 SER B C 1
ATOM 5048 O O . SER B 1 87 ? -41.125 47.781 -22.141 1 17.7 87 SER B O 1
ATOM 5050 N N . VAL B 1 88 ? -39.125 47.281 -22.875 1 17.66 88 VAL B N 1
ATOM 5051 C CA . VAL B 1 88 ? -39.781 46.125 -23.453 1 17.66 88 VAL B CA 1
ATOM 5052 C C . VAL B 1 88 ? -40.781 45.531 -22.453 1 17.66 88 VAL B C 1
ATOM 5054 O O . VAL B 1 88 ? -40.5 45.406 -21.266 1 17.66 88 VAL B O 1
ATOM 5057 N N . GLN B 1 89 ? -42.094 45.312 -22.875 1 18.52 89 GLN B N 1
ATOM 5058 C CA . GLN B 1 89 ? -43.438 44.875 -22.531 1 18.52 89 GLN B CA 1
ATOM 5059 C C . GLN B 1 89 ? -43.469 43.438 -22.031 1 18.52 89 GLN B C 1
ATOM 5061 O O . GLN B 1 89 ? -43.094 42.5 -22.766 1 18.52 89 GLN B O 1
ATOM 5066 N N . THR B 1 90 ? -43.281 43.156 -20.75 1 18.38 90 THR B N 1
ATOM 5067 C CA . THR B 1 90 ? -43.156 41.875 -20.062 1 18.38 90 THR B CA 1
ATOM 5068 C C . THR B 1 90 ? -44.469 41.156 -20.062 1 18.38 90 THR B C 1
ATOM 5070 O O . THR B 1 90 ? -45.438 41.562 -19.391 1 18.38 90 THR B O 1
ATOM 5073 N N . GLN B 1 91 ? -45 40.812 -21.266 1 19.73 91 GLN B N 1
ATOM 5074 C CA . GLN B 1 91 ? -46.281 40.156 -21.156 1 19.73 91 GLN B CA 1
ATOM 5075 C C . GLN B 1 91 ? -46.25 39 -20.141 1 19.73 91 GLN B C 1
ATOM 5077 O O . GLN B 1 91 ? -45.281 38.219 -20.125 1 19.73 91 GLN B O 1
ATOM 5082 N N . ILE B 1 92 ? -47.156 39.062 -19.109 1 19.14 92 ILE B N 1
ATOM 5083 C CA . ILE B 1 92 ? -47.406 38.375 -17.859 1 19.14 92 ILE B CA 1
ATOM 5084 C C . ILE B 1 92 ? -47.906 36.969 -18.125 1 19.14 92 ILE B C 1
ATOM 5086 O O . ILE B 1 92 ? -49.062 36.781 -18.562 1 19.14 92 ILE B O 1
ATOM 5090 N N . GLN B 1 93 ? -47.25 36.156 -19.016 1 19.3 93 GLN B N 1
ATOM 5091 C CA . GLN B 1 93 ? -47.938 34.875 -19.297 1 19.3 93 GLN B CA 1
ATOM 5092 C C . GLN B 1 93 ? -48.375 34.188 -18 1 19.3 93 GLN B C 1
ATOM 5094 O O . GLN B 1 93 ? -47.812 34.438 -16.938 1 19.3 93 GLN B O 1
ATOM 5099 N N . ASN B 1 94 ? -49.438 33.25 -18.172 1 22.38 94 ASN B N 1
ATOM 5100 C CA . ASN B 1 94 ? -50.469 32.562 -17.391 1 22.38 94 ASN B CA 1
ATOM 5101 C C . ASN B 1 94 ? -49.844 31.688 -16.297 1 22.38 94 ASN B C 1
ATOM 5103 O O . ASN B 1 94 ? -48.75 31.156 -16.469 1 22.38 94 ASN B O 1
ATOM 5107 N N . PRO B 1 95 ? -50.469 31.547 -15.055 1 20.95 95 PRO B N 1
ATOM 5108 C CA . PRO B 1 95 ? -50.188 31.031 -13.711 1 20.95 95 PRO B CA 1
ATOM 5109 C C . PRO B 1 95 ? -50.062 29.516 -13.68 1 20.95 95 PRO B C 1
ATOM 5111 O O . PRO B 1 95 ? -51.031 28.797 -13.906 1 20.95 95 PRO B O 1
ATOM 5114 N N . ILE B 1 96 ? -49.312 28.812 -14.57 1 23.2 96 ILE B N 1
ATOM 5115 C CA . ILE B 1 96 ? -49.562 27.375 -14.484 1 23.2 96 ILE B CA 1
ATOM 5116 C C . ILE B 1 96 ? -49.406 26.906 -13.031 1 23.2 96 ILE B C 1
ATOM 5118 O O . ILE B 1 96 ? -48.469 27.297 -12.336 1 23.2 96 ILE B O 1
ATOM 5122 N N . ALA B 1 97 ? -50.5 26.203 -12.484 1 24.52 97 ALA B N 1
ATOM 5123 C CA . ALA B 1 97 ? -50.781 25.641 -11.164 1 24.52 97 ALA B CA 1
ATOM 5124 C C . ALA B 1 97 ? -49.688 24.656 -10.75 1 24.52 97 ALA B C 1
ATOM 5126 O O . ALA B 1 97 ? -49.438 23.672 -11.453 1 24.52 97 ALA B O 1
ATOM 5127 N N . VAL B 1 98 ? -48.656 25.078 -10 1 23.67 98 VAL B N 1
ATOM 5128 C CA . VAL B 1 98 ? -47.594 24.281 -9.398 1 23.67 98 VAL B CA 1
ATOM 5129 C C . VAL B 1 98 ? -48.188 23.156 -8.547 1 23.67 98 VAL B C 1
ATOM 5131 O O . VAL B 1 98 ? -48.906 23.438 -7.566 1 23.67 98 VAL B O 1
ATOM 5134 N N . GLU B 1 99 ? -48.594 22.078 -9.203 1 26.34 99 GLU B N 1
ATOM 5135 C CA . GLU B 1 99 ? -49.031 20.953 -8.367 1 26.34 99 GLU B CA 1
ATOM 5136 C C . GLU B 1 99 ? -48.031 20.703 -7.227 1 26.34 99 GLU B C 1
ATOM 5138 O O . GLU B 1 99 ? -46.812 20.672 -7.441 1 26.34 99 GLU B O 1
ATOM 5143 N N . THR B 1 100 ? -48.406 21.016 -5.992 1 24.28 100 THR B N 1
ATOM 5144 C CA . THR B 1 100 ? -47.75 20.922 -4.695 1 24.28 100 THR B CA 1
ATOM 5145 C C . THR B 1 100 ? -47.25 19.5 -4.457 1 24.28 100 THR B C 1
ATOM 5147 O O . THR B 1 100 ? -48.031 18.562 -4.285 1 24.28 100 THR B O 1
ATOM 5150 N N . GLU B 1 101 ? -46.281 19.031 -5.34 1 27.73 101 GLU B N 1
ATOM 5151 C CA . GLU B 1 101 ? -45.812 17.703 -4.996 1 27.73 101 GLU B CA 1
ATOM 5152 C C . GLU B 1 101 ? -45.469 17.594 -3.514 1 27.73 101 GLU B C 1
ATOM 5154 O O . GLU B 1 101 ? -44.969 18.547 -2.922 1 27.73 101 GLU B O 1
ATOM 5159 N N . ASN B 1 102 ? -46.219 16.719 -2.834 1 28.08 102 ASN B N 1
ATOM 5160 C CA . ASN B 1 102 ? -46.031 16.375 -1.424 1 28.08 102 ASN B CA 1
ATOM 5161 C C . ASN B 1 102 ? -44.562 16.141 -1.084 1 28.08 102 ASN B C 1
ATOM 5163 O O . ASN B 1 102 ? -43.875 15.367 -1.756 1 28.08 102 ASN B O 1
ATOM 5167 N N . PRO B 1 103 ? -43.938 17.109 -0.511 1 25.94 103 PRO B N 1
ATOM 5168 C CA . PRO B 1 103 ? -42.5 16.938 -0.255 1 25.94 103 PRO B CA 1
ATOM 5169 C C . PRO B 1 103 ? -42.188 15.602 0.403 1 25.94 103 PRO B C 1
ATOM 5171 O O . PRO B 1 103 ? -42.969 15.078 1.186 1 25.94 103 PRO B O 1
ATOM 5174 N N . ALA B 1 104 ? -41.438 14.711 -0.248 1 30.92 104 ALA B N 1
ATOM 5175 C CA . ALA B 1 104 ? -40.906 13.5 0.362 1 30.92 104 ALA B CA 1
ATOM 5176 C C . ALA B 1 104 ? -40.469 13.766 1.798 1 30.92 104 ALA B C 1
ATOM 5178 O O . ALA B 1 104 ? -39.906 14.82 2.098 1 30.92 104 ALA B O 1
ATOM 5179 N N . PRO B 1 105 ? -41.094 13.07 2.707 1 28.62 105 PRO B N 1
ATOM 5180 C CA . PRO B 1 105 ? -40.625 13.32 4.07 1 28.62 105 PRO B CA 1
ATOM 5181 C C . PRO B 1 105 ? -39.125 13.477 4.148 1 28.62 105 PRO B C 1
ATOM 5183 O O . PRO B 1 105 ? -38.375 12.867 3.359 1 28.62 105 PRO B O 1
ATOM 5186 N N . SER B 1 106 ? -38.656 14.68 4.293 1 27.12 106 SER B N 1
ATOM 5187 C CA . SER B 1 106 ? -37.25 14.891 4.512 1 27.12 106 SER B CA 1
ATOM 5188 C C . SER B 1 106 ? -36.688 13.875 5.492 1 27.12 106 SER B C 1
ATOM 5190 O O . SER B 1 106 ? -37.188 13.711 6.602 1 27.12 106 SER B O 1
ATOM 5192 N N . LYS B 1 107 ? -36.281 12.742 5.012 1 33 107 LYS B N 1
ATOM 5193 C CA . LYS B 1 107 ? -35.5 11.766 5.766 1 33 107 LYS B CA 1
ATOM 5194 C C . LYS B 1 107 ? -34.562 12.453 6.754 1 33 107 LYS B C 1
ATOM 5196 O O . LYS B 1 107 ? -33.344 12.359 6.621 1 33 107 LYS B O 1
ATOM 5201 N N . ASP B 1 108 ? -34.844 13.703 7.039 1 30.89 108 ASP B N 1
ATOM 5202 C CA . ASP B 1 108 ? -34.062 14.398 8.039 1 30.89 108 ASP B CA 1
ATOM 5203 C C . ASP B 1 108 ? -34.094 13.656 9.375 1 30.89 108 ASP B C 1
ATOM 5205 O O . ASP B 1 108 ? -34.219 14.273 10.438 1 30.89 108 ASP B O 1
ATOM 5209 N N . GLU B 1 109 ? -34.625 12.547 9.539 1 33.81 109 GLU B N 1
ATOM 5210 C CA . GLU B 1 109 ? -34.469 12.047 10.898 1 33.81 109 GLU B CA 1
ATOM 5211 C C . GLU B 1 109 ? -33 12.086 11.328 1 33.81 109 GLU B C 1
ATOM 5213 O O . GLU B 1 109 ? -32.188 11.258 10.891 1 33.81 109 GLU B O 1
ATOM 5218 N N . SER B 1 110 ? -32.406 13.172 11.523 1 35.97 110 SER B N 1
ATOM 5219 C CA . SER B 1 110 ? -31.125 13.391 12.219 1 35.97 110 SER B CA 1
ATOM 5220 C C . SER B 1 110 ? -30.969 12.414 13.383 1 35.97 110 SER B C 1
ATOM 5222 O O . SER B 1 110 ? -31.859 12.281 14.219 1 35.97 110 SER B O 1
ATOM 5224 N N . GLN B 1 111 ? -30.453 11.242 13.297 1 44.28 111 GLN B N 1
ATOM 5225 C CA . GLN B 1 111 ? -30.109 10.352 14.406 1 44.28 111 GLN B CA 1
ATOM 5226 C C . GLN B 1 111 ? -29.688 11.156 15.633 1 44.28 111 GLN B C 1
ATOM 5228 O O . GLN B 1 111 ? -28.609 11.758 15.648 1 44.28 111 GLN B O 1
ATOM 5233 N N . SER B 1 112 ? -30.609 11.82 16.25 1 46.56 112 SER B N 1
ATOM 5234 C CA . SER B 1 112 ? -30.5 12.648 17.453 1 46.56 112 SER B CA 1
ATOM 5235 C C . SER B 1 112 ? -29.781 11.914 18.578 1 46.56 112 SER B C 1
ATOM 5237 O O . SER B 1 112 ? -30.188 10.828 18.984 1 46.56 112 SER B O 1
ATOM 5239 N N . PHE B 1 113 ? -28.484 11.992 18.641 1 51.66 113 PHE B N 1
ATOM 5240 C CA . PHE B 1 113 ? -27.766 11.578 19.828 1 51.66 113 PHE B CA 1
ATOM 5241 C C . PHE B 1 113 ? -28.453 12.07 21.094 1 51.66 113 PHE B C 1
ATOM 5243 O O . PHE B 1 113 ? -29.016 13.164 21.109 1 51.66 113 PHE B O 1
ATOM 5250 N N . CYS B 1 114 ? -29.094 11.219 21.844 1 52.75 114 CYS B N 1
ATOM 5251 C CA . CYS B 1 114 ? -29.922 11.5 23.016 1 52.75 114 CYS B CA 1
ATOM 5252 C C . CYS B 1 114 ? -29.094 12.102 24.141 1 52.75 114 CYS B C 1
ATOM 5254 O O . CYS B 1 114 ? -28.25 11.414 24.719 1 52.75 114 CYS B O 1
ATOM 5256 N N . VAL B 1 115 ? -29.109 13.406 24.422 1 57.94 115 VAL B N 1
ATOM 5257 C CA . VAL B 1 115 ? -28.484 14.148 25.5 1 57.94 115 VAL B CA 1
ATOM 5258 C C . VAL B 1 115 ? -28.828 13.5 26.844 1 57.94 115 VAL B C 1
ATOM 5260 O O . VAL B 1 115 ? -28 13.469 27.766 1 57.94 115 VAL B O 1
ATOM 5263 N N . GLY B 1 116 ? -29.969 12.852 26.906 1 68.19 116 GLY B N 1
ATOM 5264 C CA . GLY B 1 116 ? -30.391 12.234 28.156 1 68.19 116 GLY B CA 1
ATOM 5265 C C . GLY B 1 116 ? -29.594 11 28.516 1 68.19 116 GLY B C 1
ATOM 5266 O O . GLY B 1 116 ? -29.578 10.578 29.672 1 68.19 116 GLY B O 1
ATOM 5267 N N . ASN B 1 117 ? -28.781 10.523 27.562 1 84.38 117 ASN B N 1
ATOM 5268 C CA . ASN B 1 117 ? -28.094 9.258 27.781 1 84.38 117 ASN B CA 1
ATOM 5269 C C . ASN B 1 117 ? -26.656 9.477 28.219 1 84.38 117 ASN B C 1
ATOM 5271 O O . ASN B 1 117 ? -25.922 8.508 28.484 1 84.38 117 ASN B O 1
ATOM 5275 N N . VAL B 1 118 ? -26.281 10.688 28.516 1 90.69 118 VAL B N 1
ATOM 5276 C CA . VAL B 1 118 ? -24.891 10.969 28.859 1 90.69 118 VAL B CA 1
ATOM 5277 C C . VAL B 1 118 ? -24.625 10.586 30.312 1 90.69 118 VAL B C 1
ATOM 5279 O O . VAL B 1 118 ? -23.562 10.062 30.656 1 90.69 118 VAL B O 1
ATOM 5282 N N . ALA B 1 119 ? -25.609 10.812 31.125 1 91.62 119 ALA B N 1
ATOM 5283 C CA . ALA B 1 119 ? -25.422 10.547 32.562 1 91.62 119 ALA B CA 1
ATOM 5284 C C . ALA B 1 119 ? -25.188 9.055 32.812 1 91.62 119 ALA B C 1
ATOM 5286 O O . ALA B 1 119 ? -24.203 8.672 33.438 1 91.62 119 ALA B O 1
ATOM 5287 N N . PRO B 1 120 ? -26.031 8.219 32.312 1 94.31 120 PRO B N 1
ATOM 5288 C CA . PRO B 1 120 ? -25.766 6.793 32.5 1 94.31 120 PRO B CA 1
ATOM 5289 C C . PRO B 1 120 ? -24.469 6.336 31.828 1 94.31 120 PRO B C 1
ATOM 5291 O O . PRO B 1 120 ? -23.797 5.445 32.344 1 94.31 120 PRO B O 1
ATOM 5294 N N . LEU B 1 121 ? -24.188 6.859 30.703 1 96.31 121 LEU B N 1
ATOM 5295 C CA . LEU B 1 121 ? -22.922 6.551 30.062 1 96.31 121 LEU B CA 1
ATOM 5296 C C . LEU B 1 121 ? -21.75 6.926 30.953 1 96.31 121 LEU B C 1
ATOM 5298 O O . LEU B 1 121 ? -20.781 6.156 31.078 1 96.31 121 LEU B O 1
ATOM 5302 N N . LEU B 1 122 ? -21.844 8.117 31.547 1 95.81 122 LEU B N 1
ATOM 5303 C CA . LEU B 1 122 ? -20.781 8.602 32.406 1 95.81 122 LEU B CA 1
ATOM 5304 C C . LEU B 1 122 ? -20.531 7.625 33.562 1 95.81 122 LEU B C 1
ATOM 5306 O O . LEU B 1 122 ? -19.375 7.316 33.875 1 95.81 122 LEU B O 1
ATOM 5310 N N . ALA B 1 123 ? -21.547 7.145 34.156 1 94.88 123 ALA B N 1
ATOM 5311 C CA . ALA B 1 123 ? -21.438 6.191 35.25 1 94.88 123 ALA B CA 1
ATOM 5312 C C . ALA B 1 123 ? -20.781 4.895 34.781 1 94.88 123 ALA B C 1
ATOM 5314 O O . ALA B 1 123 ? -19.922 4.336 35.469 1 94.88 123 ALA B O 1
ATOM 5315 N N . GLU B 1 124 ? -21.156 4.445 33.656 1 96.06 124 GLU B N 1
ATOM 5316 C CA . GLU B 1 124 ? -20.609 3.201 33.125 1 96.06 124 GLU B CA 1
ATOM 5317 C C . GLU B 1 124 ? -19.141 3.357 32.781 1 96.06 124 GLU B C 1
ATOM 5319 O O . GLU B 1 124 ? -18.344 2.449 33 1 96.06 124 GLU B O 1
ATOM 5324 N N . LEU B 1 125 ? -18.797 4.457 32.188 1 97.75 125 LEU B N 1
ATOM 5325 C CA . LEU B 1 125 ? -17.406 4.711 31.828 1 97.75 125 LEU B CA 1
ATOM 5326 C C . LEU B 1 125 ? -16.531 4.812 33.062 1 97.75 125 LEU B C 1
ATOM 5328 O O . LEU B 1 125 ? -15.398 4.328 33.062 1 97.75 125 LEU B O 1
ATOM 5332 N N . ARG B 1 126 ? -17.047 5.441 34.094 1 96.12 126 ARG B N 1
ATOM 5333 C CA . ARG B 1 126 ? -16.297 5.57 35.344 1 96.12 126 ARG B CA 1
ATOM 5334 C C . ARG B 1 126 ? -16.078 4.211 36 1 96.12 126 ARG B C 1
ATOM 5336 O O . ARG B 1 126 ? -15.062 3.98 36.656 1 96.12 126 ARG B O 1
ATOM 5343 N N . ALA B 1 127 ? -16.984 3.324 35.812 1 94.62 127 ALA B N 1
ATOM 5344 C CA . ALA B 1 127 ? -16.844 1.962 36.312 1 94.62 127 ALA B CA 1
ATOM 5345 C C . ALA B 1 127 ? -15.805 1.182 35.5 1 94.62 127 ALA B C 1
ATOM 5347 O O . ALA B 1 127 ? -15.078 0.354 36.062 1 94.62 127 ALA B O 1
ATOM 5348 N N . ALA B 1 128 ? -15.836 1.45 34.219 1 95.12 128 ALA B N 1
ATOM 5349 C CA . ALA B 1 128 ? -14.945 0.71 33.312 1 95.12 128 ALA B CA 1
ATOM 5350 C C . ALA B 1 128 ? -13.523 1.246 33.406 1 95.12 128 ALA B C 1
ATOM 5352 O O . ALA B 1 128 ? -12.555 0.496 33.219 1 95.12 128 ALA B O 1
ATOM 5353 N N . LEU B 1 129 ? -13.57 2.523 33.594 1 95.19 129 LEU B N 1
ATOM 5354 C CA . LEU B 1 129 ? -12.281 3.199 33.719 1 95.19 129 LEU B CA 1
ATOM 5355 C C . LEU B 1 129 ? -12.07 3.744 35.125 1 95.19 129 LEU B C 1
ATOM 5357 O O . LEU B 1 129 ? -12.977 3.693 35.938 1 95.19 129 LEU B O 1
ATOM 5361 N N . ASP B 1 130 ? -10.844 4.176 35.594 1 89.12 130 ASP B N 1
ATOM 5362 C CA . ASP B 1 130 ? -10.656 4.945 36.812 1 89.12 130 ASP B CA 1
ATOM 5363 C C . ASP B 1 130 ? -11.242 6.348 36.688 1 89.12 130 ASP B C 1
ATOM 5365 O O . ASP B 1 130 ? -11.211 6.934 35.594 1 89.12 130 ASP B O 1
ATOM 5369 N N . GLU B 1 131 ? -11.844 6.895 37.719 1 88.75 131 GLU B N 1
ATOM 5370 C CA . GLU B 1 131 ? -12.57 8.164 37.719 1 88.75 131 GLU B CA 1
ATOM 5371 C C . GLU B 1 131 ? -11.719 9.289 37.156 1 88.75 131 GLU B C 1
ATOM 5373 O O . GLU B 1 131 ? -12.227 10.172 36.469 1 88.75 131 GLU B O 1
ATOM 5378 N N . ASP B 1 132 ? -10.469 9.258 37.375 1 92.25 132 ASP B N 1
ATOM 5379 C CA . ASP B 1 132 ? -9.594 10.352 37 1 92.25 132 ASP B CA 1
ATOM 5380 C C . ASP B 1 132 ? -9.375 10.359 35.469 1 92.25 132 ASP B C 1
ATOM 5382 O O . ASP B 1 132 ? -8.93 11.359 34.906 1 92.25 132 ASP B O 1
ATOM 5386 N N . ARG B 1 133 ? -9.758 9.32 34.844 1 96.44 133 ARG B N 1
ATOM 5387 C CA . ARG B 1 133 ? -9.5 9.195 33.406 1 96.44 133 ARG B CA 1
ATOM 5388 C C . ARG B 1 133 ? -10.789 9.367 32.625 1 96.44 133 ARG B C 1
ATOM 5390 O O . ARG B 1 133 ? -10.805 9.156 31.406 1 96.44 133 ARG B O 1
ATOM 5397 N N . VAL B 1 134 ? -11.859 9.609 33.281 1 97.5 134 VAL B N 1
ATOM 5398 C CA . VAL B 1 134 ? -13.125 10.055 32.688 1 97.5 134 VAL B CA 1
ATOM 5399 C C . VAL B 1 134 ? -13.359 11.523 33.031 1 97.5 134 VAL B C 1
ATOM 5401 O O . VAL B 1 134 ? -13.781 11.852 34.125 1 97.5 134 VAL B O 1
ATOM 5404 N N . VAL B 1 135 ? -13.164 12.391 32.094 1 96.19 135 VAL B N 1
ATOM 5405 C CA . VAL B 1 135 ? -13.039 13.828 32.344 1 96.19 135 VAL B CA 1
ATOM 5406 C C . VAL B 1 135 ? -14.266 14.555 31.797 1 96.19 135 VAL B C 1
ATOM 5408 O O . VAL B 1 135 ? -14.648 14.344 30.656 1 96.19 135 VAL B O 1
ATOM 5411 N N . VAL B 1 136 ? -14.859 15.391 32.594 1 94.81 136 VAL B N 1
ATOM 5412 C CA . VAL B 1 136 ? -16 16.188 32.188 1 94.81 136 VAL B CA 1
ATOM 5413 C C . VAL B 1 136 ? -15.703 17.672 32.375 1 94.81 136 VAL B C 1
ATOM 5415 O O . VAL B 1 136 ? -16.562 18.516 32.156 1 94.81 136 VAL B O 1
ATOM 5418 N N . ASP B 1 137 ? -14.469 17.984 32.688 1 94.38 137 ASP B N 1
ATOM 5419 C CA . ASP B 1 137 ? -14.039 19.375 32.844 1 94.38 137 ASP B CA 1
ATOM 5420 C C . ASP B 1 137 ? -14.18 20.141 31.547 1 94.38 137 ASP B C 1
ATOM 5422 O O . ASP B 1 137 ? -13.805 19.625 30.484 1 94.38 137 ASP B O 1
ATOM 5426 N N . GLU B 1 138 ? -14.633 21.297 31.594 1 93.5 138 GLU B N 1
ATOM 5427 C CA . GLU B 1 138 ? -14.961 22.078 30.406 1 93.5 138 GLU B CA 1
ATOM 5428 C C . GLU B 1 138 ? -13.703 22.422 29.609 1 93.5 138 GLU B C 1
ATOM 5430 O O . GLU B 1 138 ? -13.711 22.391 28.391 1 93.5 138 GLU B O 1
ATOM 5435 N N . GLU B 1 139 ? -12.648 22.812 30.328 1 92.88 139 GLU B N 1
ATOM 5436 C CA . GLU B 1 139 ? -11.422 23.203 29.641 1 92.88 139 GLU B CA 1
ATOM 5437 C C . GLU B 1 139 ? -10.812 22.031 28.875 1 92.88 139 GLU B C 1
ATOM 5439 O O . GLU B 1 139 ? -10.359 22.203 27.75 1 92.88 139 GLU B O 1
ATOM 5444 N N . ASP B 1 140 ? -10.852 20.922 29.469 1 93.38 140 ASP B N 1
ATOM 5445 C CA . ASP B 1 140 ? -10.336 19.719 28.812 1 93.38 140 ASP B CA 1
ATOM 5446 C C . ASP B 1 140 ? -11.195 19.328 27.609 1 93.38 140 ASP B C 1
ATOM 5448 O O . ASP B 1 140 ? -10.672 18.906 26.578 1 93.38 140 ASP B O 1
ATOM 5452 N N . ARG B 1 141 ? -12.43 19.422 27.781 1 94.81 141 ARG B N 1
ATOM 5453 C CA . ARG B 1 141 ? -13.359 19.125 26.688 1 94.81 141 ARG B CA 1
ATOM 5454 C C . ARG B 1 141 ? -13.156 20.094 25.531 1 94.81 141 ARG B C 1
ATOM 5456 O O . ARG B 1 141 ? -13.133 19.672 24.359 1 94.81 141 ARG B O 1
ATOM 5463 N N . LYS B 1 142 ? -12.961 21.375 25.812 1 92.12 142 LYS B N 1
ATOM 5464 C CA . LYS B 1 142 ? -12.719 22.391 24.781 1 92.12 142 LYS B CA 1
ATOM 5465 C C . LYS B 1 142 ? -11.406 22.109 24.047 1 92.12 142 LYS B C 1
ATOM 5467 O O . LYS B 1 142 ? -11.32 22.297 22.828 1 92.12 142 LYS B O 1
ATOM 5472 N N . PHE B 1 143 ? -10.484 21.672 24.781 1 91.5 143 PHE B N 1
ATOM 5473 C CA . PHE B 1 143 ? -9.172 21.359 24.234 1 91.5 143 PHE B CA 1
ATOM 5474 C C . PHE B 1 143 ? -9.281 20.266 23.188 1 91.5 143 PHE B C 1
ATOM 5476 O O . PHE B 1 143 ? -8.578 20.281 22.172 1 91.5 143 PHE B O 1
ATOM 5483 N N . HIS B 1 144 ? -10.172 19.344 23.359 1 93.5 144 HIS B N 1
ATOM 5484 C CA . HIS B 1 144 ? -10.305 18.188 22.484 1 93.5 144 HIS B CA 1
ATOM 5485 C C . HIS B 1 144 ? -11.242 18.484 21.312 1 93.5 144 HIS B C 1
ATOM 5487 O O . HIS B 1 144 ? -11.367 17.688 20.391 1 93.5 144 HIS B O 1
ATOM 5493 N N . ALA B 1 145 ? -11.906 19.594 21.359 1 89.62 145 ALA B N 1
ATOM 5494 C CA . ALA B 1 145 ? -12.82 19.984 20.281 1 89.62 145 ALA B CA 1
ATOM 5495 C C . ALA B 1 145 ? -12.078 20.734 19.172 1 89.62 145 ALA B C 1
ATOM 5497 O O . ALA B 1 145 ? -12.539 20.766 18.031 1 89.62 145 ALA B O 1
ATOM 5498 N N . LYS B 1 146 ? -11.023 21.375 19.5 1 81.62 146 LYS B N 1
ATOM 5499 C CA . LYS B 1 146 ? -10.305 22.156 18.5 1 81.62 146 LYS B CA 1
ATOM 5500 C C . LYS B 1 146 ? -8.844 21.75 18.422 1 81.62 146 LYS B C 1
ATOM 5502 O O . LYS B 1 146 ? -8.047 22.078 19.312 1 81.62 146 LYS B O 1
ATOM 5507 N N . PRO B 1 147 ? -8.5 21.125 17.359 1 75.44 147 PRO B N 1
ATOM 5508 C CA . PRO B 1 147 ? -7.074 20.859 17.172 1 75.44 147 PRO B CA 1
ATOM 5509 C C . PRO B 1 147 ? -6.25 22.141 17.047 1 75.44 147 PRO B C 1
ATOM 5511 O O . PRO B 1 147 ? -6.773 23.172 16.656 1 75.44 147 PRO B O 1
ATOM 5514 N N . TRP B 1 148 ? -5.023 22.188 17.422 1 72.19 148 TRP B N 1
ATOM 5515 C CA . TRP B 1 148 ? -4.125 23.328 17.516 1 72.19 148 TRP B CA 1
ATOM 5516 C C . TRP B 1 148 ? -4.066 24.078 16.188 1 72.19 148 TRP B C 1
ATOM 5518 O O . TRP B 1 148 ? -4.074 25.312 16.172 1 72.19 148 TRP B O 1
ATOM 5528 N N . ASN B 1 149 ? -4.004 23.391 15.141 1 72.31 149 ASN B N 1
ATOM 5529 C CA . ASN B 1 149 ? -3.719 24.062 13.883 1 72.31 149 ASN B CA 1
ATOM 5530 C C . ASN B 1 149 ? -4.918 24.031 12.938 1 72.31 149 ASN B C 1
ATOM 5532 O O . ASN B 1 149 ? -4.781 24.266 11.734 1 72.31 149 ASN B O 1
ATOM 5536 N N . THR B 1 150 ? -6.082 23.922 13.562 1 76.94 150 THR B N 1
ATOM 5537 C CA . THR B 1 150 ? -7.227 23.891 12.656 1 76.94 150 THR B CA 1
ATOM 5538 C C . THR B 1 150 ? -7.805 25.281 12.461 1 76.94 150 THR B C 1
ATOM 5540 O O . THR B 1 150 ? -7.844 26.078 13.398 1 76.94 150 THR B O 1
ATOM 5543 N N . TYR B 1 151 ? -8.227 25.609 11.273 1 78.12 151 TYR B N 1
ATOM 5544 C CA . TYR B 1 151 ? -8.836 26.891 10.93 1 78.12 151 TYR B CA 1
ATOM 5545 C C . TYR B 1 151 ? -10.352 26.812 11 1 78.12 151 TYR B C 1
ATOM 5547 O O . TYR B 1 151 ? -11.047 27.797 10.758 1 78.12 151 TYR B O 1
ATOM 5555 N N . HIS B 1 152 ? -10.852 25.688 11.43 1 79.69 152 HIS B N 1
ATOM 5556 C CA . HIS B 1 152 ? -12.297 25.469 11.469 1 79.69 152 HIS B CA 1
ATOM 5557 C C . HIS B 1 152 ? -12.891 26.016 12.766 1 79.69 152 HIS B C 1
ATOM 5559 O O . HIS B 1 152 ? -12.258 25.953 13.82 1 79.69 152 HIS B O 1
ATOM 5565 N N . SER B 1 153 ? -14.109 26.469 12.617 1 79.56 153 SER B N 1
ATOM 5566 C CA . SER B 1 153 ? -14.828 26.922 13.805 1 79.56 153 SER B CA 1
ATOM 5567 C C . SER B 1 153 ? -15.375 25.734 14.602 1 79.56 153 SER B C 1
ATOM 5569 O O . SER B 1 153 ? -15.805 24.734 14.023 1 79.56 153 SER B O 1
ATOM 5571 N N . VAL B 1 154 ? -15.297 25.969 15.883 1 78.81 154 VAL B N 1
ATOM 5572 C CA . VAL B 1 154 ? -15.797 24.922 16.781 1 78.81 154 VAL B CA 1
ATOM 5573 C C . VAL B 1 154 ? -17.266 25.188 17.125 1 78.81 154 VAL B C 1
ATOM 5575 O O . VAL B 1 154 ? -17.594 26.234 17.688 1 78.81 154 VAL B O 1
ATOM 5578 N N . GLU B 1 155 ? -18.047 24.25 16.828 1 80.56 155 GLU B N 1
ATOM 5579 C CA . GLU B 1 155 ? -19.469 24.422 17.062 1 80.56 155 GLU B CA 1
ATOM 5580 C C . GLU B 1 155 ? -19.938 23.609 18.281 1 80.56 155 GLU B C 1
ATOM 5582 O O . GLU B 1 155 ? -20.984 23.906 18.859 1 80.56 155 GLU B O 1
ATOM 5587 N N . ALA B 1 156 ? -19.188 22.656 18.625 1 90.5 156 ALA B N 1
ATOM 5588 C CA . ALA B 1 156 ? -19.547 21.766 19.719 1 90.5 156 ALA B CA 1
ATOM 5589 C C . ALA B 1 156 ? -18.312 21.188 20.391 1 90.5 156 ALA B C 1
ATOM 5591 O O . ALA B 1 156 ? -17.25 21.078 19.766 1 90.5 156 ALA B O 1
ATOM 5592 N N . ILE B 1 157 ? -18.484 20.984 21.672 1 94.06 157 ILE B N 1
ATOM 5593 C CA . ILE B 1 157 ? -17.422 20.312 22.406 1 94.06 157 ILE B CA 1
ATOM 5594 C C . ILE B 1 157 ? -17.906 18.938 22.875 1 94.06 157 ILE B C 1
ATOM 5596 O O . ILE B 1 157 ? -19.109 18.719 23.047 1 94.06 157 ILE B O 1
ATOM 5600 N N . PRO B 1 158 ? -17.031 17.984 23.047 1 96.5 158 PRO B N 1
ATOM 5601 C CA . PRO B 1 158 ? -17.469 16.656 23.516 1 96.5 158 PRO B CA 1
ATOM 5602 C C . PRO B 1 158 ? -18.078 16.703 24.906 1 96.5 158 PRO B C 1
ATOM 5604 O O . PRO B 1 158 ? -17.734 17.578 25.703 1 96.5 158 PRO B O 1
ATOM 5607 N N . ASP B 1 159 ? -18.953 15.766 25.188 1 96.88 159 ASP B N 1
ATOM 5608 C CA . ASP B 1 159 ? -19.547 15.664 26.516 1 96.88 159 ASP B CA 1
ATOM 5609 C C . ASP B 1 159 ? -18.562 15.094 27.531 1 96.88 159 ASP B C 1
ATOM 5611 O O . ASP B 1 159 ? -18.562 15.477 28.703 1 96.88 159 ASP B O 1
ATOM 5615 N N . ILE B 1 160 ? -17.812 14.125 27.078 1 97.31 160 ILE B N 1
ATOM 5616 C CA . ILE B 1 160 ? -16.891 13.398 27.938 1 97.31 160 ILE B CA 1
ATOM 5617 C C . ILE B 1 160 ? -15.57 13.188 27.188 1 97.31 160 ILE B C 1
ATOM 5619 O O . ILE B 1 160 ? -15.562 12.953 25.984 1 97.31 160 ILE B O 1
ATOM 5623 N N . VAL B 1 161 ? -14.438 13.32 27.859 1 97.75 161 VAL B N 1
ATOM 5624 C CA . VAL B 1 161 ? -13.133 12.898 27.375 1 97.75 161 VAL B CA 1
ATOM 5625 C C . VAL B 1 161 ? -12.625 11.727 28.203 1 97.75 161 VAL B C 1
ATOM 5627 O O . VAL B 1 161 ? -12.664 11.758 29.438 1 97.75 161 VAL B O 1
ATOM 5630 N N . VAL B 1 162 ? -12.219 10.68 27.547 1 98.38 162 VAL B N 1
ATOM 5631 C CA . VAL B 1 162 ? -11.727 9.508 28.266 1 98.38 162 VAL B CA 1
ATOM 5632 C C . VAL B 1 162 ? -10.289 9.203 27.844 1 98.38 162 VAL B C 1
ATOM 5634 O O . VAL B 1 162 ? -9.898 9.516 26.703 1 98.38 162 VAL B O 1
ATOM 5637 N N . TYR B 1 163 ? -9.484 8.594 28.703 1 98.12 163 TYR B N 1
ATOM 5638 C CA . TYR B 1 163 ? -8.086 8.25 28.484 1 98.12 163 TYR B CA 1
ATOM 5639 C C . TYR B 1 163 ? -7.844 6.762 28.719 1 98.12 163 TYR B C 1
ATOM 5641 O O . TYR B 1 163 ? -7.359 6.371 29.781 1 98.12 163 TYR B O 1
ATOM 5649 N N . PRO B 1 164 ? -8.109 5.91 27.719 1 98.44 164 PRO B N 1
ATOM 5650 C CA . PRO B 1 164 ? -7.871 4.477 27.906 1 98.44 164 PRO B CA 1
ATOM 5651 C C . PRO B 1 164 ? -6.383 4.133 27.984 1 98.44 164 PRO B C 1
ATOM 5653 O O . PRO B 1 164 ? -5.555 4.848 27.406 1 98.44 164 PRO B O 1
ATOM 5656 N N . LYS B 1 165 ? -6.094 2.992 28.656 1 97.88 165 LYS B N 1
ATOM 5657 C CA . LYS B 1 165 ? -4.715 2.537 28.797 1 97.88 165 LYS B CA 1
ATOM 5658 C C . LYS B 1 165 ? -4.523 1.156 28.188 1 97.88 165 LYS B C 1
ATOM 5660 O O . LYS B 1 165 ? -3.41 0.626 28.172 1 97.88 165 LYS B O 1
ATOM 5665 N N . SER B 1 166 ? -5.625 0.606 27.688 1 97.94 166 SER B N 1
ATOM 5666 C CA . SER B 1 166 ? -5.527 -0.724 27.094 1 97.94 166 SER B CA 1
ATOM 5667 C C . SER B 1 166 ? -6.605 -0.938 26.031 1 97.94 166 SER B C 1
ATOM 5669 O O . SER B 1 166 ? -7.57 -0.176 25.969 1 97.94 166 SER B O 1
ATOM 5671 N N . GLN B 1 167 ? -6.348 -1.946 25.234 1 98.44 167 GLN B N 1
ATOM 5672 C CA . GLN B 1 167 ? -7.324 -2.33 24.219 1 98.44 167 GLN B CA 1
ATOM 5673 C C . GLN B 1 167 ? -8.648 -2.732 24.859 1 98.44 167 GLN B C 1
ATOM 5675 O O . GLN B 1 167 ? -9.719 -2.391 24.359 1 98.44 167 GLN B O 1
ATOM 5680 N N . GLU B 1 168 ? -8.633 -3.449 25.984 1 98.25 168 GLU B N 1
ATOM 5681 C CA . GLU B 1 168 ? -9.836 -3.881 26.688 1 98.25 168 GLU B CA 1
ATOM 5682 C C . GLU B 1 168 ? -10.672 -2.686 27.141 1 98.25 168 GLU B C 1
ATOM 5684 O O . GLU B 1 168 ? -11.898 -2.723 27.078 1 98.25 168 GLU B O 1
ATOM 5689 N N . GLU B 1 169 ? -9.992 -1.694 27.547 1 98.5 169 GLU B N 1
ATOM 5690 C CA . GLU B 1 169 ? -10.703 -0.491 27.969 1 98.5 169 GLU B CA 1
ATOM 5691 C C . GLU B 1 169 ? -11.352 0.213 26.781 1 98.5 169 GLU B C 1
ATOM 5693 O O . GLU B 1 169 ? -12.453 0.749 26.906 1 98.5 169 GLU B O 1
ATOM 5698 N N . VAL B 1 170 ? -10.648 0.243 25.641 1 98.81 170 VAL B N 1
ATOM 5699 C CA . VAL B 1 170 ? -11.234 0.824 24.438 1 98.81 170 VAL B CA 1
ATOM 5700 C C . VAL B 1 170 ? -12.5 0.053 24.062 1 98.81 170 VAL B C 1
ATOM 5702 O O . VAL B 1 170 ? -13.516 0.653 23.703 1 98.81 170 VAL B O 1
ATOM 5705 N N . VAL B 1 171 ? -12.422 -1.263 24.141 1 98.81 171 VAL B N 1
ATOM 5706 C CA . VAL B 1 171 ? -13.578 -2.107 23.859 1 98.81 171 VAL B CA 1
ATOM 5707 C C . VAL B 1 171 ? -14.734 -1.736 24.781 1 98.81 171 VAL B C 1
ATOM 5709 O O . VAL B 1 171 ? -15.867 -1.577 24.344 1 98.81 171 VAL B O 1
ATOM 5712 N N . ALA B 1 172 ? -14.461 -1.591 26.047 1 98.56 172 ALA B N 1
ATOM 5713 C CA . ALA B 1 172 ? -15.492 -1.24 27.031 1 98.56 172 ALA B CA 1
ATOM 5714 C C . ALA B 1 172 ? -16.125 0.105 26.703 1 98.56 172 ALA B C 1
ATOM 5716 O O . ALA B 1 172 ? -17.344 0.264 26.797 1 98.56 172 ALA B O 1
ATOM 5717 N N . ILE B 1 173 ? -15.32 1.036 26.344 1 98.56 173 ILE B N 1
ATOM 5718 C CA . ILE B 1 173 ? -15.805 2.369 26 1 98.56 173 ILE B CA 1
ATOM 5719 C C . ILE B 1 173 ? -16.734 2.287 24.797 1 98.56 173 ILE B C 1
ATOM 5721 O O . ILE B 1 173 ? -17.844 2.84 24.828 1 98.56 173 ILE B O 1
ATOM 5725 N N . ILE B 1 174 ? -16.328 1.615 23.734 1 98.62 174 ILE B N 1
ATOM 5726 C CA . ILE B 1 174 ? -17.094 1.536 22.5 1 98.62 174 ILE B CA 1
ATOM 5727 C C . ILE B 1 174 ? -18.406 0.818 22.75 1 98.62 174 ILE B C 1
ATOM 5729 O O . ILE B 1 174 ? -19.469 1.247 22.266 1 98.62 174 ILE B O 1
ATOM 5733 N N . LYS B 1 175 ? -18.359 -0.245 23.5 1 98.31 175 LYS B N 1
ATOM 5734 C CA . LYS B 1 175 ? -19.578 -0.98 23.797 1 98.31 175 LYS B CA 1
ATOM 5735 C C . LYS B 1 175 ? -20.562 -0.114 24.594 1 98.31 175 LYS B C 1
ATOM 5737 O O . LYS B 1 175 ? -21.766 -0.144 24.344 1 98.31 175 LYS B O 1
ATOM 5742 N N . ALA B 1 176 ? -20.031 0.593 25.547 1 97.81 176 ALA B N 1
ATOM 5743 C CA . ALA B 1 176 ? -20.891 1.493 26.328 1 97.81 176 ALA B CA 1
ATOM 5744 C C . ALA B 1 176 ? -21.516 2.562 25.438 1 97.81 176 ALA B C 1
ATOM 5746 O O . ALA B 1 176 ? -22.703 2.844 25.531 1 97.81 176 ALA B O 1
ATOM 5747 N N . CYS B 1 177 ? -20.703 3.193 24.594 1 97.81 177 CYS B N 1
ATOM 5748 C CA . CYS B 1 177 ? -21.188 4.223 23.688 1 97.81 177 CYS B CA 1
ATOM 5749 C C . CYS B 1 177 ? -22.234 3.652 22.734 1 97.81 177 CYS B C 1
ATOM 5751 O O . CYS B 1 177 ? -23.219 4.32 22.406 1 97.81 177 CYS B O 1
ATOM 5753 N N . ALA B 1 178 ? -22 2.463 22.266 1 97.38 178 ALA B N 1
ATOM 5754 C CA . ALA B 1 178 ? -22.969 1.797 21.391 1 97.38 178 ALA B CA 1
ATOM 5755 C C . ALA B 1 178 ? -24.297 1.568 22.109 1 97.38 178 ALA B C 1
ATOM 5757 O O . ALA B 1 178 ? -25.359 1.79 21.531 1 97.38 178 ALA B O 1
ATOM 5758 N N . LYS B 1 179 ? -24.203 1.098 23.328 1 96.5 179 LYS B N 1
ATOM 5759 C CA . LYS B 1 179 ? -25.375 0.834 24.141 1 96.5 179 LYS B CA 1
ATOM 5760 C C . LYS B 1 179 ? -26.25 2.078 24.266 1 96.5 179 LYS B C 1
ATOM 5762 O O . LYS B 1 179 ? -27.484 1.994 24.172 1 96.5 179 LYS B O 1
ATOM 5767 N N . TYR B 1 180 ? -25.625 3.209 24.391 1 96.31 180 TYR B N 1
ATOM 5768 C CA . TYR B 1 180 ? -26.359 4.438 24.656 1 96.31 180 TYR B CA 1
ATOM 5769 C C . TYR B 1 180 ? -26.453 5.297 23.406 1 96.31 180 TYR B C 1
ATOM 5771 O O . TYR B 1 180 ? -26.984 6.41 23.438 1 96.31 180 TYR B O 1
ATOM 5779 N N . LYS B 1 181 ? -25.891 4.809 22.281 1 95.69 181 LYS B N 1
ATOM 5780 C CA . LYS B 1 181 ? -25.938 5.473 20.984 1 95.69 181 LYS B CA 1
ATOM 5781 C C . LYS B 1 181 ? -25.312 6.863 21.047 1 95.69 181 LYS B C 1
ATOM 5783 O O . LYS B 1 181 ? -25.906 7.84 20.594 1 95.69 181 LYS B O 1
ATOM 5788 N N . ILE B 1 182 ? -24.203 6.98 21.656 1 97.12 182 ILE B N 1
ATOM 5789 C CA . ILE B 1 182 ? -23.438 8.219 21.766 1 97.12 182 ILE B CA 1
ATOM 5790 C C . ILE B 1 182 ? -22.203 8.133 20.875 1 97.12 182 ILE B C 1
ATOM 5792 O O . ILE B 1 182 ? -21.422 7.172 20.969 1 97.12 182 ILE B O 1
ATOM 5796 N N . PRO B 1 183 ? -21.984 9.133 20.016 1 97.19 183 PRO B N 1
ATOM 5797 C CA . PRO B 1 183 ? -20.859 9.07 19.078 1 97.19 183 PRO B CA 1
ATOM 5798 C C . PRO B 1 183 ? -19.5 9.133 19.766 1 97.19 183 PRO B C 1
ATOM 5800 O O . PRO B 1 183 ? -19.391 9.68 20.875 1 97.19 183 PRO B O 1
ATOM 5803 N N . VAL B 1 184 ? -18.594 8.578 19.078 1 98 184 VAL B N 1
ATOM 5804 C CA . VAL B 1 184 ? -17.219 8.516 19.578 1 98 184 VAL B CA 1
ATOM 5805 C C . VAL B 1 184 ? -16.281 9.18 18.562 1 98 184 VAL B C 1
ATOM 5807 O O . VAL B 1 184 ? -16.422 8.992 17.359 1 98 184 VAL B O 1
ATOM 5810 N N . THR B 1 185 ? -15.344 9.969 19.062 1 97.81 185 THR B N 1
ATOM 5811 C CA . THR B 1 185 ? -14.312 10.594 18.234 1 97.81 185 THR B CA 1
ATOM 5812 C C . THR B 1 185 ? -12.922 10.289 18.781 1 97.81 185 THR B C 1
ATOM 5814 O O . THR B 1 185 ? -12.562 10.766 19.859 1 97.81 185 THR B O 1
ATOM 5817 N N . PRO B 1 186 ? -12.133 9.531 18.016 1 97.94 186 PRO B N 1
ATOM 5818 C CA . PRO B 1 186 ? -10.758 9.297 18.469 1 97.94 186 PRO B CA 1
ATOM 5819 C C . PRO B 1 186 ? -9.898 10.555 18.391 1 97.94 186 PRO B C 1
ATOM 5821 O O . PRO B 1 186 ? -10.086 11.398 17.516 1 97.94 186 PRO B O 1
ATOM 5824 N N . TYR B 1 187 ? -8.977 10.656 19.375 1 96.69 187 TYR B N 1
ATOM 5825 C CA . TYR B 1 187 ? -8.055 11.773 19.516 1 96.69 187 TYR B CA 1
ATOM 5826 C C . TYR B 1 187 ? -6.664 11.289 19.922 1 96.69 187 TYR B C 1
ATOM 5828 O O . TYR B 1 187 ? -6.535 10.328 20.688 1 96.69 187 TYR B O 1
ATOM 5836 N N . ALA B 1 188 ? -5.629 11.922 19.406 1 92.75 188 ALA B N 1
ATOM 5837 C CA . ALA B 1 188 ? -4.273 11.648 19.875 1 92.75 188 ALA B CA 1
ATOM 5838 C C . ALA B 1 188 ? -3.404 12.898 19.812 1 92.75 188 ALA B C 1
ATOM 5840 O O . ALA B 1 188 ? -3.594 13.828 20.609 1 92.75 188 ALA B O 1
ATOM 5841 N N . GLY B 1 189 ? -2.6 13.055 18.828 1 91.25 189 GLY B N 1
ATOM 5842 C CA . GLY B 1 189 ? -1.633 14.141 18.781 1 91.25 189 GLY B CA 1
ATOM 5843 C C . GLY B 1 189 ? -2.273 15.5 18.594 1 91.25 189 GLY B C 1
ATOM 5844 O O . GLY B 1 189 ? -1.671 16.531 18.906 1 91.25 189 GLY B O 1
ATOM 5845 N N . GLY B 1 190 ? -3.445 15.562 18.031 1 91.69 190 GLY B N 1
ATOM 5846 C CA . GLY B 1 190 ? -4.152 16.812 17.812 1 91.69 190 GLY B CA 1
ATOM 5847 C C . GLY B 1 190 ? -3.479 17.703 16.781 1 91.69 190 GLY B C 1
ATOM 5848 O O . GLY B 1 190 ? -3.605 18.922 16.828 1 91.69 190 GLY B O 1
ATOM 5849 N N . THR B 1 191 ? -2.754 17.125 15.844 1 90.06 191 THR B N 1
ATOM 5850 C CA . THR B 1 191 ? -1.988 17.922 14.883 1 90.06 191 THR B CA 1
ATOM 5851 C C . THR B 1 191 ? -2.67 17.922 13.516 1 90.06 191 THR B C 1
ATOM 5853 O O . THR B 1 191 ? -2.174 18.531 12.578 1 90.06 191 THR B O 1
ATOM 5856 N N . SER B 1 192 ? -3.789 17.219 13.406 1 91.94 192 SER B N 1
ATOM 5857 C CA . SER B 1 192 ? -4.469 17.156 12.117 1 91.94 192 SER B CA 1
ATOM 5858 C C . SER B 1 192 ? -5.031 18.516 11.719 1 91.94 192 SER B C 1
ATOM 5860 O O . SER B 1 192 ? -5.309 19.359 12.578 1 91.94 192 SER B O 1
ATOM 5862 N N . LEU B 1 193 ? -5.309 18.75 10.492 1 91.44 193 LEU B N 1
ATOM 5863 C CA . LEU B 1 193 ? -5.504 20.109 10 1 91.44 193 LEU B CA 1
ATOM 5864 C C . LEU B 1 193 ? -6.93 20.312 9.5 1 91.44 193 LEU B C 1
ATOM 5866 O O . LEU B 1 193 ? -7.422 21.438 9.453 1 91.44 193 LEU B O 1
ATOM 5870 N N . GLU B 1 194 ? -7.594 19.25 9.141 1 94.44 194 GLU B N 1
ATOM 5871 C CA . GLU B 1 194 ? -8.836 19.422 8.391 1 94.44 194 GLU B CA 1
ATOM 5872 C C . GLU B 1 194 ? -10.055 19.125 9.266 1 94.44 194 GLU B C 1
ATOM 5874 O O . GLU B 1 194 ? -11.102 18.719 8.758 1 94.44 194 GLU B O 1
ATOM 5879 N N . GLY B 1 195 ? -9.914 19.266 10.57 1 93.31 195 GLY B N 1
ATOM 5880 C CA . GLY B 1 195 ? -11.039 19.094 11.477 1 93.31 195 GLY B CA 1
ATOM 5881 C C . GLY B 1 195 ? -11.359 17.625 11.734 1 93.31 195 GLY B C 1
ATOM 5882 O O . GLY B 1 195 ? -12.523 17.281 11.945 1 93.31 195 GLY B O 1
ATOM 5883 N N . HIS B 1 196 ? -10.453 16.781 11.758 1 95 196 HIS B N 1
ATOM 5884 C CA . HIS B 1 196 ? -10.609 15.344 11.891 1 95 196 HIS B CA 1
ATOM 5885 C C . HIS B 1 196 ? -11.164 14.977 13.266 1 95 196 HIS B C 1
ATOM 5887 O O . HIS B 1 196 ? -11.938 14.023 13.398 1 95 196 HIS B O 1
ATOM 5893 N N . THR B 1 197 ? -10.719 15.711 14.297 1 94.75 197 THR B N 1
ATOM 5894 C CA . THR B 1 197 ? -11.023 15.312 15.664 1 94.75 197 THR B CA 1
ATOM 5895 C C . THR B 1 197 ? -12.148 16.156 16.25 1 94.75 197 THR B C 1
ATOM 5897 O O . THR B 1 197 ? -12.453 16.078 17.438 1 94.75 197 THR B O 1
ATOM 5900 N N . MET B 1 198 ? -12.664 17.047 15.445 1 93.56 198 MET B N 1
ATOM 5901 C CA . MET B 1 198 ? -13.766 17.875 15.914 1 93.56 198 MET B CA 1
ATOM 5902 C C . MET B 1 198 ? -14.977 17.016 16.281 1 93.56 198 MET B C 1
ATOM 5904 O O . MET B 1 198 ? -15.234 16 15.633 1 93.56 198 MET B O 1
ATOM 5908 N N . THR B 1 199 ? -15.672 17.438 17.281 1 93.81 199 THR B N 1
ATOM 5909 C CA . THR B 1 199 ? -16.812 16.672 17.797 1 93.81 199 THR B CA 1
ATOM 5910 C C . THR B 1 199 ? -18.125 17.344 17.406 1 93.81 199 THR B C 1
ATOM 5912 O O . THR B 1 199 ? -18.859 17.812 18.281 1 93.81 199 THR B O 1
ATOM 5915 N N . LEU B 1 200 ? -18.469 17.219 16.203 1 90.31 200 LEU B N 1
ATOM 5916 C CA . LEU B 1 200 ? -19.641 17.891 15.633 1 90.31 200 LEU B CA 1
ATOM 5917 C C . LEU B 1 200 ? -20.922 17.453 16.344 1 90.31 200 LEU B C 1
ATOM 5919 O O . LEU B 1 200 ? -21.875 18.219 16.453 1 90.31 200 LEU B O 1
ATOM 5923 N N . ASN B 1 201 ? -20.906 16.25 16.828 1 90.94 201 ASN B N 1
ATOM 5924 C CA . ASN B 1 201 ? -22.078 15.68 17.469 1 90.94 201 ASN B CA 1
ATOM 5925 C C . ASN B 1 201 ? -21.844 15.438 18.953 1 90.94 201 ASN B C 1
ATOM 5927 O O . ASN B 1 201 ? -22.469 14.562 19.547 1 90.94 201 ASN B O 1
ATOM 5931 N N . ARG B 1 202 ? -20.875 16.25 19.469 1 95.06 202 ARG B N 1
ATOM 5932 C CA . ARG B 1 202 ? -20.5 16.094 20.875 1 95.06 202 ARG B CA 1
ATOM 5933 C C . ARG B 1 202 ? -20.078 14.656 21.172 1 95.06 202 ARG B C 1
ATOM 5935 O O . ARG B 1 202 ? -19.234 14.102 20.469 1 95.06 202 ARG B O 1
ATOM 5942 N N . GLY B 1 203 ? -20.609 14.07 22.25 1 96.69 203 GLY B N 1
ATOM 5943 C CA . GLY B 1 203 ? -20.297 12.68 22.547 1 96.69 203 GLY B CA 1
ATOM 5944 C C . GLY B 1 203 ? -19.016 12.5 23.312 1 96.69 203 GLY B C 1
ATOM 5945 O O . GLY B 1 203 ? -18.703 13.281 24.219 1 96.69 203 GLY B O 1
ATOM 5946 N N . VAL B 1 204 ? -18.328 11.383 22.969 1 98.06 204 VAL B N 1
ATOM 5947 C CA . VAL B 1 204 ? -17.141 11.016 23.734 1 98.06 204 VAL B CA 1
ATOM 5948 C C . VAL B 1 204 ? -15.898 11.172 22.875 1 98.06 204 VAL B C 1
ATOM 5950 O O . VAL B 1 204 ? -15.828 10.625 21.766 1 98.06 204 VAL B O 1
ATOM 5953 N N . SER B 1 205 ? -14.945 11.969 23.328 1 98 205 SER B N 1
ATOM 5954 C CA . SER B 1 205 ? -13.617 11.984 22.75 1 98 205 SER B CA 1
ATOM 5955 C C . SER B 1 205 ? -12.695 10.984 23.422 1 98 205 SER B C 1
ATOM 5957 O O . SER B 1 205 ? -12.492 11.039 24.641 1 98 205 SER B O 1
ATOM 5959 N N . ILE B 1 206 ? -12.195 10.078 22.672 1 98.44 206 ILE B N 1
ATOM 5960 C CA . ILE B 1 206 ? -11.289 9.07 23.203 1 98.44 206 ILE B CA 1
ATOM 5961 C C . ILE B 1 206 ? -9.844 9.484 22.938 1 98.44 206 ILE B C 1
ATOM 5963 O O . ILE B 1 206 ? -9.359 9.375 21.812 1 98.44 206 ILE B O 1
ATOM 5967 N N . ASN B 1 207 ? -9.18 9.914 23.984 1 98.12 207 ASN B N 1
ATOM 5968 C CA . ASN B 1 207 ? -7.781 10.305 23.875 1 98.12 207 ASN B CA 1
ATOM 5969 C C . ASN B 1 207 ? -6.844 9.109 24.031 1 98.12 207 ASN B C 1
ATOM 5971 O O . ASN B 1 207 ? -6.711 8.555 25.125 1 98.12 207 ASN B O 1
ATOM 5975 N N . MET B 1 208 ? -6.109 8.797 22.984 1 98.25 208 MET B N 1
ATOM 5976 C CA . MET B 1 208 ? -5.328 7.566 22.906 1 98.25 208 MET B CA 1
ATOM 5977 C C . MET B 1 208 ? -3.904 7.797 23.391 1 98.25 208 MET B C 1
ATOM 5979 O O . MET B 1 208 ? -3.076 6.883 23.359 1 98.25 208 MET B O 1
ATOM 5983 N N . ASN B 1 209 ? -3.514 8.906 23.922 1 97 209 ASN B N 1
ATOM 5984 C CA . ASN B 1 209 ? -2.141 9.289 24.234 1 97 209 ASN B CA 1
ATOM 5985 C C . ASN B 1 209 ? -1.565 8.469 25.375 1 97 209 ASN B C 1
ATOM 5987 O O . ASN B 1 209 ? -0.347 8.406 25.547 1 97 209 ASN B O 1
ATOM 5991 N N . SER B 1 210 ? -2.436 7.875 26.156 1 96.94 210 SER B N 1
ATOM 5992 C CA . SER B 1 210 ? -1.941 7.051 27.266 1 96.94 210 SER B CA 1
ATOM 5993 C C . SER B 1 210 ? -1.474 5.688 26.766 1 96.94 210 SER B C 1
ATOM 5995 O O . SER B 1 210 ? -0.752 4.98 27.469 1 96.94 210 SER B O 1
ATOM 5997 N N . MET B 1 211 ? -1.896 5.277 25.625 1 98.06 211 MET B N 1
ATOM 5998 C CA . MET B 1 211 ? -1.469 4.023 25 1 98.06 211 MET B CA 1
ATOM 5999 C C . MET B 1 211 ? -0.275 4.25 24.078 1 98.06 211 MET B C 1
ATOM 6001 O O . MET B 1 211 ? -0.431 4.312 22.859 1 98.06 211 MET B O 1
ATOM 6005 N N . LYS B 1 212 ? 0.919 4.266 24.625 1 97.56 212 LYS B N 1
ATOM 6006 C CA . LYS B 1 212 ? 2.068 4.664 23.812 1 97.56 212 LYS B CA 1
ATOM 6007 C C . LYS B 1 212 ? 3.229 3.688 23.984 1 97.56 212 LYS B C 1
ATOM 6009 O O . LYS B 1 212 ? 4.383 4.039 23.75 1 97.56 212 LYS B O 1
ATOM 6014 N N . LYS B 1 213 ? 2.955 2.508 24.328 1 98.31 213 LYS B N 1
ATOM 6015 C CA . LYS B 1 213 ? 3.99 1.507 24.562 1 98.31 213 LYS B CA 1
ATOM 6016 C C . LYS B 1 213 ? 4.523 0.942 23.25 1 98.31 213 LYS B C 1
ATOM 6018 O O . LYS B 1 213 ? 3.77 0.773 22.297 1 98.31 213 LYS B O 1
ATOM 6023 N N . VAL B 1 214 ? 5.824 0.674 23.266 1 98.69 214 VAL B N 1
ATOM 6024 C CA . VAL B 1 214 ? 6.406 -0.252 22.297 1 98.69 214 VAL B CA 1
ATOM 6025 C C . VAL B 1 214 ? 6.184 -1.689 22.766 1 98.69 214 VAL B C 1
ATOM 6027 O O . VAL B 1 214 ? 6.781 -2.131 23.75 1 98.69 214 VAL B O 1
ATOM 6030 N N . LYS B 1 215 ? 5.41 -2.398 22.109 1 98.62 215 LYS B N 1
ATOM 6031 C CA . LYS B 1 215 ? 5.004 -3.725 22.578 1 98.62 215 LYS B CA 1
ATOM 6032 C C . LYS B 1 215 ? 6.059 -4.773 22.219 1 98.62 215 LYS B C 1
ATOM 6034 O O . LYS B 1 215 ? 6.402 -5.613 23.062 1 98.62 215 LYS B O 1
ATOM 6039 N N . GLU B 1 216 ? 6.5 -4.805 20.969 1 98.44 216 GLU B N 1
ATOM 6040 C CA . GLU B 1 216 ? 7.508 -5.75 20.484 1 98.44 216 GLU B CA 1
ATOM 6041 C C . GLU B 1 216 ? 8.383 -5.125 19.406 1 98.44 216 GLU B C 1
ATOM 6043 O O . GLU B 1 216 ? 7.875 -4.43 18.516 1 98.44 216 GLU B O 1
ATOM 6048 N N . LEU B 1 217 ? 9.656 -5.336 19.516 1 98.56 217 LEU B N 1
ATOM 6049 C CA . LEU B 1 217 ? 10.617 -4.98 18.484 1 98.56 217 LEU B CA 1
ATOM 6050 C C . LEU B 1 217 ? 11.273 -6.227 17.906 1 98.56 217 LEU B C 1
ATOM 6052 O O . LEU B 1 217 ? 11.875 -7.016 18.641 1 98.56 217 LEU B O 1
ATOM 6056 N N . HIS B 1 218 ? 11.102 -6.383 16.641 1 97.88 218 HIS B N 1
ATOM 6057 C CA . HIS B 1 218 ? 11.719 -7.512 15.945 1 97.88 218 HIS B CA 1
ATOM 6058 C C . HIS B 1 218 ? 12.875 -7.051 15.055 1 97.88 218 HIS B C 1
ATOM 6060 O O . HIS B 1 218 ? 12.672 -6.754 13.875 1 97.88 218 HIS B O 1
ATOM 6066 N N . LEU B 1 219 ? 14.078 -7.172 15.523 1 96.06 219 LEU B N 1
ATOM 6067 C CA . LEU B 1 219 ? 15.25 -6.613 14.859 1 96.06 219 LEU B CA 1
ATOM 6068 C C . LEU B 1 219 ? 15.516 -7.32 13.531 1 96.06 219 LEU B C 1
ATOM 6070 O O . LEU B 1 219 ? 15.672 -6.672 12.5 1 96.06 219 LEU B O 1
ATOM 6074 N N . GLU B 1 220 ? 15.461 -8.602 13.516 1 93.88 220 GLU B N 1
ATOM 6075 C CA . GLU B 1 220 ? 15.789 -9.359 12.312 1 93.88 220 GLU B CA 1
ATOM 6076 C C . GLU B 1 220 ? 14.719 -9.18 11.234 1 93.88 220 GLU B C 1
ATOM 6078 O O . GLU B 1 220 ? 15.023 -9.203 10.039 1 93.88 220 GLU B O 1
ATOM 6083 N N . ASP B 1 221 ? 13.508 -8.984 11.703 1 96.12 221 ASP B N 1
ATOM 6084 C CA . ASP B 1 221 ? 12.398 -8.812 10.766 1 96.12 221 ASP B CA 1
ATOM 6085 C C . ASP B 1 221 ? 12.234 -7.352 10.367 1 96.12 221 ASP B C 1
ATOM 6087 O O . ASP B 1 221 ? 11.492 -7.035 9.438 1 96.12 221 ASP B O 1
ATOM 6091 N N . MET B 1 222 ? 12.852 -6.453 11.078 1 95.31 222 MET B N 1
ATOM 6092 C CA . MET B 1 222 ? 12.797 -5.012 10.867 1 95.31 222 MET B CA 1
ATOM 6093 C C . MET B 1 222 ? 11.367 -4.5 10.945 1 95.31 222 MET B C 1
ATOM 6095 O O . MET B 1 222 ? 10.906 -3.791 10.047 1 95.31 222 MET B O 1
ATOM 6099 N N . ASP B 1 223 ? 10.672 -4.867 12 1 97.81 223 ASP B N 1
ATOM 6100 C CA . ASP B 1 223 ? 9.344 -4.332 12.273 1 97.81 223 ASP B CA 1
ATOM 6101 C C . ASP B 1 223 ? 9.125 -4.141 13.773 1 97.81 223 ASP B C 1
ATOM 6103 O O . ASP B 1 223 ? 9.914 -4.629 14.586 1 97.81 223 ASP B O 1
ATOM 6107 N N . VAL B 1 224 ? 8.148 -3.332 14.117 1 98.81 224 VAL B N 1
ATOM 6108 C CA . VAL B 1 224 ? 7.863 -3.004 15.508 1 98.81 224 VAL B CA 1
ATOM 6109 C C . VAL B 1 224 ? 6.355 -2.914 15.719 1 98.81 224 VAL B C 1
ATOM 6111 O O . VAL B 1 224 ? 5.625 -2.438 14.844 1 98.81 224 VAL B O 1
ATOM 6114 N N . ILE B 1 225 ? 5.879 -3.467 16.797 1 98.81 225 ILE B N 1
ATOM 6115 C CA . ILE B 1 225 ? 4.484 -3.361 17.203 1 98.81 225 ILE B CA 1
ATOM 6116 C C . ILE B 1 225 ? 4.34 -2.285 18.281 1 98.81 225 ILE B C 1
ATOM 6118 O O . ILE B 1 225 ? 5.008 -2.338 19.312 1 98.81 225 ILE B O 1
ATOM 6122 N N . VAL B 1 226 ? 3.475 -1.345 18.016 1 98.88 226 VAL B N 1
ATOM 6123 C CA . VAL B 1 226 ? 3.361 -0.217 18.938 1 98.88 226 VAL B CA 1
ATOM 6124 C C . VAL B 1 226 ? 1.888 0.08 19.219 1 98.88 226 VAL B C 1
ATOM 6126 O O . VAL B 1 226 ? 1.012 -0.354 18.453 1 98.88 226 VAL B O 1
ATOM 6129 N N . GLU B 1 227 ? 1.677 0.714 20.297 1 98.81 227 GLU B N 1
ATOM 6130 C CA . GLU B 1 227 ? 0.375 1.318 20.562 1 98.81 227 GLU B CA 1
ATOM 6131 C C . GLU B 1 227 ? 0.214 2.637 19.812 1 98.81 227 GLU B C 1
ATOM 6133 O O . GLU B 1 227 ? 1.203 3.26 19.422 1 98.81 227 GLU B O 1
ATOM 6138 N N . PRO B 1 228 ? -0.997 3.049 19.594 1 98.56 228 PRO B N 1
ATOM 6139 C CA . PRO B 1 228 ? -1.269 4.133 18.641 1 98.56 228 PRO B CA 1
ATOM 6140 C C . PRO B 1 228 ? -0.88 5.508 19.188 1 98.56 228 PRO B C 1
ATOM 6142 O O . PRO B 1 228 ? -0.691 6.453 18.422 1 98.56 228 PRO B O 1
ATOM 6145 N N . GLY B 1 229 ? -0.738 5.711 20.484 1 98.5 229 GLY B N 1
ATOM 6146 C CA . GLY B 1 229 ? -0.514 7.02 21.078 1 98.5 229 GLY B CA 1
ATOM 6147 C C . GLY B 1 229 ? 0.942 7.441 21.062 1 98.5 229 GLY B C 1
ATOM 6148 O O . GLY B 1 229 ? 1.266 8.586 21.391 1 98.5 229 GLY B O 1
ATOM 6149 N N . ILE B 1 230 ? 1.833 6.625 20.609 1 98.56 230 ILE B N 1
ATOM 6150 C CA . ILE B 1 230 ? 3.252 6.965 20.609 1 98.56 230 ILE B CA 1
ATOM 6151 C C . ILE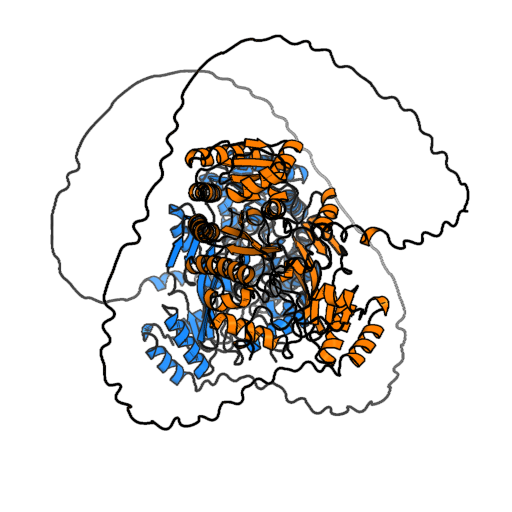 B 1 230 ? 3.549 7.938 19.484 1 98.56 230 ILE B C 1
ATOM 6153 O O . ILE B 1 230 ? 3.043 7.777 18.359 1 98.56 230 ILE B O 1
ATOM 6157 N N . GLY B 1 231 ? 4.348 8.984 19.812 1 98.06 231 GLY B N 1
ATOM 6158 C CA . GLY B 1 231 ? 4.812 9.891 18.781 1 98.06 231 GLY B CA 1
ATOM 6159 C C . GLY B 1 231 ? 5.898 9.289 17.906 1 98.06 231 GLY B C 1
ATOM 6160 O O . GLY B 1 231 ? 6.723 8.508 18.375 1 98.06 231 GLY B O 1
ATOM 6161 N N . TRP B 1 232 ? 5.902 9.68 16.641 1 97.69 232 TRP B N 1
ATOM 6162 C CA . TRP B 1 232 ? 6.891 9.094 15.742 1 97.69 232 TRP B CA 1
ATOM 6163 C C . TRP B 1 232 ? 8.305 9.516 16.141 1 97.69 232 TRP B C 1
ATOM 6165 O O . TRP B 1 232 ? 9.25 8.742 15.984 1 97.69 232 TRP B O 1
ATOM 6175 N N . ILE B 1 233 ? 8.539 10.742 16.688 1 97.06 233 ILE B N 1
ATOM 6176 C CA . ILE B 1 233 ? 9.852 11.195 17.125 1 97.06 233 ILE B CA 1
ATOM 6177 C C . ILE B 1 233 ? 10.32 10.328 18.297 1 97.06 233 ILE B C 1
ATOM 6179 O O . ILE B 1 233 ? 11.469 9.867 18.312 1 97.06 233 ILE B O 1
ATOM 6183 N N . GLU B 1 234 ? 9.414 10.148 19.219 1 97.81 234 GLU B N 1
ATOM 6184 C CA . GLU B 1 234 ? 9.711 9.289 20.359 1 97.81 234 GLU B CA 1
ATOM 6185 C C . GLU B 1 234 ? 10.062 7.879 19.906 1 97.81 234 GLU B C 1
ATOM 6187 O O . GLU B 1 234 ? 11 7.266 20.438 1 97.81 234 GLU B O 1
ATOM 6192 N N . LEU B 1 235 ? 9.328 7.371 19.016 1 98.62 235 LEU B N 1
ATOM 6193 C CA . LEU B 1 235 ? 9.602 6.043 18.469 1 98.62 235 LEU B CA 1
ATOM 6194 C C . LEU B 1 235 ? 10.992 5.988 17.844 1 98.62 235 LEU B C 1
ATOM 6196 O O . LEU B 1 235 ? 11.742 5.035 18.078 1 98.62 235 LEU B O 1
ATOM 6200 N N . ASN B 1 236 ? 11.383 6.961 17.094 1 98 236 ASN B N 1
ATOM 6201 C CA . ASN B 1 236 ? 12.68 6.949 16.422 1 98 236 ASN B CA 1
ATOM 6202 C C . ASN B 1 236 ? 13.82 7.129 17.422 1 98 236 ASN B C 1
ATOM 6204 O O . ASN B 1 236 ? 14.922 6.613 17.219 1 98 236 ASN B O 1
ATOM 6208 N N . GLU B 1 237 ? 13.617 7.859 18.453 1 98.06 237 GLU B N 1
ATOM 6209 C CA . GLU B 1 237 ? 14.602 7.914 19.516 1 98.06 237 GLU B CA 1
ATOM 6210 C C . GLU B 1 237 ? 14.844 6.535 20.125 1 98.06 237 GLU B C 1
ATOM 6212 O O . GLU B 1 237 ? 15.984 6.164 20.422 1 98.06 237 GLU B O 1
ATOM 6217 N N . TYR B 1 238 ? 13.766 5.836 20.266 1 98.5 238 TYR B N 1
ATOM 6218 C CA . TYR B 1 238 ? 13.836 4.473 20.797 1 98.5 238 TYR B CA 1
ATOM 6219 C C . TYR B 1 238 ? 14.57 3.557 19.828 1 98.5 238 TYR B C 1
ATOM 6221 O O . TYR B 1 238 ? 15.352 2.695 20.25 1 98.5 238 TYR B O 1
ATOM 6229 N N . LEU B 1 239 ? 14.367 3.742 18.562 1 98.5 239 LEU B N 1
ATOM 6230 C CA . LEU B 1 239 ? 14.867 2.834 17.547 1 98.5 239 LEU B CA 1
ATOM 6231 C C . LEU B 1 239 ? 16.328 3.146 17.203 1 98.5 239 LEU B C 1
ATOM 6233 O O . LEU B 1 239 ? 17.062 2.271 16.75 1 98.5 239 LEU B O 1
ATOM 6237 N N . LYS B 1 240 ? 16.828 4.293 17.453 1 97.62 240 LYS B N 1
ATOM 6238 C CA . LYS B 1 240 ? 18.109 4.816 16.984 1 97.62 240 LYS B CA 1
ATOM 6239 C C . LYS B 1 240 ? 19.266 3.93 17.438 1 97.62 240 LYS B C 1
ATOM 6241 O O . LYS B 1 240 ? 20.141 3.586 16.641 1 97.62 240 LYS B O 1
ATOM 6246 N N . PRO B 1 241 ? 19.312 3.48 18.703 1 97.69 241 PRO B N 1
ATOM 6247 C CA . PRO B 1 241 ? 20.438 2.65 19.156 1 97.69 241 PRO B CA 1
ATOM 6248 C C . PRO B 1 241 ? 20.516 1.318 18.406 1 97.69 241 PRO B C 1
ATOM 6250 O O . PRO B 1 241 ? 21.562 0.665 18.422 1 97.69 241 PRO B O 1
ATOM 6253 N N . TYR B 1 242 ? 19.453 0.958 17.797 1 96.75 242 TYR B N 1
ATOM 6254 C CA . TYR B 1 242 ? 19.422 -0.329 17.109 1 96.75 242 TYR B CA 1
ATOM 6255 C C . TYR B 1 242 ? 19.75 -0.168 15.633 1 96.75 242 TYR B C 1
ATOM 6257 O O . TYR B 1 242 ? 19.703 -1.137 14.875 1 96.75 242 TYR B O 1
ATOM 6265 N N . GLY B 1 243 ? 19.984 1.04 15.188 1 95.38 243 GLY B N 1
ATOM 6266 C CA . GLY B 1 243 ? 20.344 1.302 13.805 1 95.38 243 GLY B CA 1
ATOM 6267 C C . GLY B 1 243 ? 19.156 1.272 12.867 1 95.38 243 GLY B C 1
ATOM 6268 O O . GLY B 1 243 ? 19.312 1.103 11.656 1 95.38 243 GLY B O 1
ATOM 6269 N N . LEU B 1 244 ? 17.953 1.322 13.406 1 97 244 LEU B N 1
ATOM 6270 C CA . LEU B 1 244 ? 16.719 1.301 12.641 1 97 244 LEU B CA 1
ATOM 6271 C C . LEU B 1 244 ? 15.93 2.594 12.836 1 97 244 LEU B C 1
ATOM 6273 O O . LEU B 1 244 ? 16.172 3.332 13.789 1 97 244 LEU B O 1
ATOM 6277 N N . PHE B 1 245 ? 15.055 2.912 11.891 1 96.94 245 PHE B N 1
ATOM 6278 C CA . PHE B 1 245 ? 14.164 4.059 12.055 1 96.94 245 PHE B CA 1
ATOM 6279 C C . PHE B 1 245 ? 12.852 3.838 11.305 1 96.94 245 PHE B C 1
ATOM 6281 O O . PHE B 1 245 ? 12.781 3.006 10.398 1 96.94 245 PHE B O 1
ATOM 6288 N N . PHE B 1 246 ? 11.781 4.438 11.852 1 98.25 246 PHE B N 1
ATOM 6289 C CA . PHE B 1 246 ? 10.523 4.574 11.141 1 98.25 246 PHE B CA 1
ATOM 6290 C C . PHE B 1 246 ? 10.578 5.746 10.164 1 98.25 246 PHE B C 1
ATOM 6292 O O . PHE B 1 246 ? 10.805 6.887 10.578 1 98.25 246 PHE B O 1
ATOM 6299 N N . PRO B 1 247 ? 10.234 5.5 8.805 1 96.38 247 PRO B N 1
ATOM 6300 C CA . PRO B 1 247 ? 10.719 6.453 7.801 1 96.38 247 PRO B CA 1
ATOM 6301 C C . PRO B 1 247 ? 9.672 7.5 7.426 1 96.38 247 PRO B C 1
ATOM 6303 O O . PRO B 1 247 ? 9.594 7.906 6.262 1 96.38 247 PRO B O 1
ATOM 6306 N N . LEU B 1 248 ? 8.805 7.922 8.242 1 95.62 248 LEU B N 1
ATOM 6307 C CA . LEU B 1 248 ? 7.91 9.055 7.996 1 95.62 248 LEU B CA 1
ATOM 6308 C C . LEU B 1 248 ? 8.203 10.195 8.969 1 95.62 248 LEU B C 1
ATOM 6310 O O . LEU B 1 248 ? 8.562 9.953 10.125 1 95.62 248 LEU B O 1
ATOM 6314 N N . ASP B 1 249 ? 8.039 11.406 8.43 1 91.31 249 ASP B N 1
ATOM 6315 C CA . ASP B 1 249 ? 8.43 12.547 9.25 1 91.31 249 ASP B CA 1
ATOM 6316 C C . ASP B 1 249 ? 7.418 13.688 9.125 1 91.31 249 ASP B C 1
ATOM 6318 O O . ASP B 1 249 ? 7.793 14.828 8.852 1 91.31 249 ASP B O 1
ATOM 6322 N N . PRO B 1 250 ? 6.219 13.375 9.406 1 91.44 250 PRO B N 1
ATOM 6323 C CA . PRO B 1 250 ? 5.285 14.5 9.445 1 91.44 250 PRO B CA 1
ATOM 6324 C C . PRO B 1 250 ? 5.633 15.516 10.531 1 91.44 250 PRO B C 1
ATOM 6326 O O . PRO B 1 250 ? 6.676 15.398 11.188 1 91.44 250 PRO B O 1
ATOM 6329 N N . GLY B 1 251 ? 4.82 16.562 10.68 1 86.44 251 GLY B N 1
ATOM 6330 C CA . GLY B 1 251 ? 5.082 17.562 11.703 1 86.44 251 GLY B CA 1
ATOM 6331 C C . GLY B 1 251 ? 5.219 16.969 13.094 1 86.44 251 GLY B C 1
ATOM 6332 O O . GLY B 1 251 ? 4.641 15.93 13.391 1 86.44 251 GLY B O 1
ATOM 6333 N N . PRO B 1 252 ? 5.984 17.641 13.906 1 87.69 252 PRO B N 1
ATOM 6334 C CA . PRO B 1 252 ? 6.148 17.156 15.281 1 87.69 252 PRO B CA 1
ATOM 6335 C C . PRO B 1 252 ? 4.82 17.031 16.031 1 87.69 252 PRO B C 1
ATOM 6337 O O . PRO B 1 252 ? 3.891 17.797 15.766 1 87.69 252 PRO B O 1
ATOM 6340 N N . GLY B 1 253 ? 4.77 16.062 16.891 1 91.56 253 GLY B N 1
ATOM 6341 C CA . GLY B 1 253 ? 3.58 15.875 17.703 1 91.56 253 GLY B CA 1
ATOM 6342 C C . GLY B 1 253 ? 2.645 14.805 17.172 1 91.56 253 GLY B C 1
ATOM 6343 O O . GLY B 1 253 ? 1.77 14.32 17.891 1 91.56 253 GLY B O 1
ATOM 6344 N N . ALA B 1 254 ? 2.801 14.477 15.891 1 95.25 254 ALA B N 1
ATOM 6345 C CA . ALA B 1 254 ? 1.961 13.422 15.328 1 95.25 254 ALA B CA 1
ATOM 6346 C C . ALA B 1 254 ? 2.215 12.086 16.016 1 95.25 254 ALA B C 1
ATOM 6348 O O . ALA B 1 254 ? 3.352 11.766 16.375 1 95.25 254 ALA B O 1
ATOM 6349 N N . THR B 1 255 ? 1.171 11.367 16.234 1 97.81 255 THR B N 1
ATOM 6350 C CA . THR B 1 255 ? 1.242 10.031 16.812 1 97.81 255 THR B CA 1
ATOM 6351 C C . THR B 1 255 ? 0.922 8.969 15.766 1 97.81 255 THR B C 1
ATOM 6353 O O . THR B 1 255 ? 0.251 9.258 14.773 1 97.81 255 THR B O 1
ATOM 6356 N N . ILE B 1 256 ? 1.377 7.738 16.016 1 98.62 256 ILE B N 1
ATOM 6357 C CA . ILE B 1 256 ? 1.245 6.664 15.031 1 98.62 256 ILE B CA 1
ATOM 6358 C C . ILE B 1 256 ? -0.229 6.445 14.703 1 98.62 256 ILE B C 1
ATOM 6360 O O . ILE B 1 256 ? -0.591 6.27 13.539 1 98.62 256 ILE B O 1
ATOM 6364 N N . GLY B 1 257 ? -1.087 6.445 15.672 1 98.38 257 GLY B N 1
ATOM 6365 C CA . GLY B 1 257 ? -2.51 6.277 15.422 1 98.38 257 GLY B CA 1
ATOM 6366 C C . GLY B 1 257 ? -3.082 7.352 14.516 1 98.38 257 GLY B C 1
ATOM 6367 O O . GLY B 1 257 ? -3.812 7.047 13.57 1 98.38 257 GLY B O 1
ATOM 6368 N N . GLY B 1 258 ? -2.797 8.609 14.844 1 97.38 258 GLY B N 1
ATOM 6369 C CA . GLY B 1 258 ? -3.242 9.703 14 1 97.38 258 GLY B CA 1
ATOM 6370 C C . GLY B 1 258 ? -2.668 9.648 12.594 1 97.38 258 GLY B C 1
ATOM 6371 O O . GLY B 1 258 ? -3.359 9.961 11.625 1 97.38 258 GLY B O 1
ATOM 6372 N N . MET B 1 259 ? -1.407 9.25 12.516 1 98.25 259 MET B N 1
ATOM 6373 C CA . MET B 1 259 ? -0.745 9.125 11.219 1 98.25 259 MET B CA 1
ATOM 6374 C C . MET B 1 259 ? -1.444 8.086 10.352 1 98.25 259 MET B C 1
ATOM 6376 O O . MET B 1 259 ? -1.646 8.305 9.156 1 98.25 259 MET B O 1
ATOM 6380 N N . CYS B 1 260 ? -1.807 6.957 10.953 1 98.5 260 CYS B N 1
ATOM 6381 C CA . CYS B 1 260 ? -2.566 5.941 10.234 1 98.5 260 CYS B CA 1
ATOM 6382 C C . CYS B 1 260 ? -3.936 6.469 9.828 1 98.5 260 CYS B C 1
ATOM 6384 O O . CYS B 1 260 ? -4.34 6.336 8.672 1 98.5 260 CYS B O 1
ATOM 6386 N N . ALA B 1 261 ? -4.625 7.105 10.727 1 98.12 261 ALA B N 1
ATOM 6387 C CA . ALA B 1 261 ? -6 7.547 10.508 1 98.12 261 ALA B CA 1
ATOM 6388 C C . ALA B 1 261 ? -6.074 8.562 9.367 1 98.12 261 ALA B C 1
ATOM 6390 O O . ALA B 1 261 ? -7.051 8.594 8.617 1 98.12 261 ALA B O 1
ATOM 6391 N N . THR B 1 262 ? -5.066 9.375 9.211 1 97.06 262 THR B N 1
ATOM 6392 C CA . THR B 1 262 ? -5.098 10.414 8.18 1 97.06 262 THR B CA 1
ATOM 6393 C C . THR B 1 262 ? -4.352 9.961 6.934 1 97.06 262 THR B C 1
ATOM 6395 O O . THR B 1 262 ? -4.258 10.703 5.953 1 97.06 262 THR B O 1
ATOM 6398 N N . ARG B 1 263 ? -3.809 8.719 6.969 1 97.62 263 ARG B N 1
ATOM 6399 C CA . ARG B 1 263 ? -2.945 8.258 5.887 1 97.62 263 ARG B CA 1
ATOM 6400 C C . ARG B 1 263 ? -1.88 9.297 5.555 1 97.62 263 ARG B C 1
ATOM 6402 O O . ARG B 1 263 ? -1.728 9.688 4.395 1 97.62 263 ARG B O 1
ATOM 6409 N N . CYS B 1 264 ? -1.194 9.742 6.539 1 96.19 264 CYS B N 1
ATOM 6410 C CA . CYS B 1 264 ? -0.253 10.852 6.379 1 96.19 264 CYS B CA 1
ATOM 6411 C C . CYS B 1 264 ? 1.006 10.391 5.652 1 96.19 264 CYS B C 1
ATOM 6413 O O . CYS B 1 264 ? 1.189 9.195 5.414 1 96.19 264 CYS B O 1
ATOM 6415 N N . SER B 1 265 ? 1.735 11.344 5.301 1 94.38 265 SER B N 1
ATOM 6416 C CA . SER B 1 265 ? 3.051 11.148 4.707 1 94.38 265 SER B CA 1
ATOM 6417 C C . SER B 1 265 ? 4.027 12.234 5.137 1 94.38 265 SER B C 1
ATOM 6419 O O . SER B 1 265 ? 3.848 12.859 6.188 1 94.38 265 SER B O 1
ATOM 6421 N N . GLY B 1 266 ? 5.086 12.422 4.496 1 90.5 266 GLY B N 1
ATOM 6422 C CA . GLY B 1 266 ? 6.129 13.391 4.793 1 90.5 266 GLY B CA 1
ATOM 6423 C C . GLY B 1 266 ? 7.129 13.555 3.664 1 90.5 266 GLY B C 1
ATOM 6424 O O . GLY B 1 266 ? 6.871 13.141 2.533 1 90.5 266 GLY B O 1
ATOM 6425 N N . SER B 1 267 ? 8.172 14.211 3.986 1 92.25 267 SER B N 1
ATOM 6426 C CA . SER B 1 267 ? 9.156 14.555 2.965 1 92.25 267 SER B CA 1
ATOM 6427 C C . SER B 1 267 ? 9.906 13.32 2.477 1 92.25 267 SER B C 1
ATOM 6429 O O . SER B 1 267 ? 10.469 13.32 1.381 1 92.25 267 SER B O 1
ATOM 6431 N N . MET B 1 268 ? 9.852 12.281 3.203 1 94.38 268 MET B N 1
ATOM 6432 C CA . MET B 1 268 ? 10.617 11.094 2.848 1 94.38 268 MET B CA 1
ATOM 6433 C C . MET B 1 268 ? 9.766 10.109 2.049 1 94.38 268 MET B C 1
ATOM 6435 O O . MET B 1 268 ? 10.25 9.062 1.627 1 94.38 268 MET B O 1
ATOM 6439 N N . ALA B 1 269 ? 8.555 10.445 1.75 1 93.81 269 ALA B N 1
ATOM 6440 C CA . ALA B 1 269 ? 7.621 9.547 1.072 1 93.81 269 ALA B CA 1
ATOM 6441 C C . ALA B 1 269 ? 8.141 9.156 -0.309 1 93.81 269 ALA B C 1
ATOM 6443 O O . ALA B 1 269 ? 7.852 8.062 -0.803 1 93.81 269 ALA B O 1
ATOM 6444 N N . VAL B 1 270 ? 8.906 10.023 -0.878 1 93.44 270 VAL B N 1
ATOM 6445 C CA . VAL B 1 270 ? 9.422 9.766 -2.221 1 93.44 270 VAL B CA 1
ATOM 6446 C C . VAL B 1 270 ? 10.234 8.477 -2.225 1 93.44 270 VAL B C 1
ATOM 6448 O O . VAL B 1 270 ? 10.203 7.715 -3.195 1 93.44 270 VAL B O 1
ATOM 6451 N N . ARG B 1 271 ? 10.844 8.203 -1.126 1 93 271 ARG B N 1
ATOM 6452 C CA . ARG B 1 271 ? 11.703 7.027 -1.047 1 93 271 ARG B CA 1
ATOM 6453 C C . ARG B 1 271 ? 11.016 5.891 -0.305 1 93 271 ARG B C 1
ATOM 6455 O O . ARG B 1 271 ? 11.117 4.727 -0.702 1 93 271 ARG B O 1
ATOM 6462 N N . TYR B 1 272 ? 10.359 6.242 0.746 1 94.56 272 TYR B N 1
ATOM 6463 C CA . TYR B 1 272 ? 9.953 5.191 1.678 1 94.56 272 TYR B CA 1
ATOM 6464 C C . TYR B 1 272 ? 8.445 5 1.664 1 94.56 272 TYR B C 1
ATOM 6466 O O . TYR B 1 272 ? 7.914 4.141 2.369 1 94.56 272 TYR B O 1
ATOM 6474 N N . GLY B 1 273 ? 7.734 5.809 0.91 1 94.75 273 GLY B N 1
ATOM 6475 C CA . GLY B 1 273 ? 6.289 5.668 0.824 1 94.75 273 GLY B CA 1
ATOM 6476 C C . GLY B 1 273 ? 5.555 6.375 1.947 1 94.75 273 GLY B C 1
ATOM 6477 O O . GLY B 1 273 ? 6.152 7.141 2.703 1 94.75 273 GLY B O 1
ATOM 6478 N N . THR B 1 274 ? 4.25 6.223 1.967 1 97.12 274 THR B N 1
ATOM 6479 C CA . THR B 1 274 ? 3.363 6.828 2.955 1 97.12 274 THR B CA 1
ATOM 6480 C C . THR B 1 274 ? 2.992 5.816 4.039 1 97.12 274 THR B C 1
ATOM 6482 O O . THR B 1 274 ? 3.584 4.738 4.117 1 97.12 274 THR B O 1
ATOM 6485 N N . MET B 1 275 ? 2.035 6.215 4.918 1 97.81 275 MET B N 1
ATOM 6486 C CA . MET B 1 275 ? 1.559 5.273 5.926 1 97.81 275 MET B CA 1
ATOM 6487 C C . MET B 1 275 ? 0.984 4.02 5.273 1 97.81 275 MET B C 1
ATOM 6489 O O . MET B 1 275 ? 1.106 2.92 5.816 1 97.81 275 MET B O 1
ATOM 6493 N N . ARG B 1 276 ? 0.44 4.152 4.125 1 96.06 276 ARG B N 1
ATOM 6494 C CA . ARG B 1 276 ? -0.095 3.025 3.369 1 96.06 276 ARG B CA 1
ATOM 6495 C C . ARG B 1 276 ? 0.966 1.948 3.166 1 96.06 276 ARG B C 1
ATOM 6497 O O . ARG B 1 276 ? 0.666 0.754 3.23 1 96.06 276 ARG B O 1
ATOM 6504 N N . ASP B 1 277 ? 2.154 2.326 3.012 1 96.12 277 ASP B N 1
ATOM 6505 C CA . ASP B 1 277 ? 3.232 1.429 2.609 1 96.12 277 ASP B CA 1
ATOM 6506 C C . ASP B 1 277 ? 3.982 0.889 3.824 1 96.12 277 ASP B C 1
ATOM 6508 O O . ASP B 1 277 ? 4.684 -0.122 3.73 1 96.12 277 ASP B O 1
ATOM 6512 N N . ASN B 1 278 ? 3.824 1.563 4.938 1 97.81 278 ASN B N 1
ATOM 6513 C CA . ASN B 1 278 ? 4.734 1.264 6.035 1 97.81 278 ASN B CA 1
ATOM 6514 C C . ASN B 1 278 ? 4.008 0.598 7.199 1 97.81 278 ASN B C 1
ATOM 6516 O O . ASN B 1 278 ? 4.562 0.464 8.289 1 97.81 278 ASN B O 1
ATOM 6520 N N . VAL B 1 279 ? 2.801 0.219 7.004 1 98.56 279 VAL B N 1
ATOM 6521 C CA . VAL B 1 279 ? 2.047 -0.529 8.008 1 98.56 279 VAL B CA 1
ATOM 6522 C C . VAL B 1 279 ? 1.812 -1.956 7.516 1 98.56 279 VAL B C 1
ATOM 6524 O O . VAL B 1 279 ? 1.29 -2.164 6.418 1 98.56 279 VAL B O 1
ATOM 6527 N N . LEU B 1 280 ? 2.17 -2.895 8.344 1 97.94 280 LEU B N 1
ATOM 6528 C CA . LEU B 1 280 ? 1.98 -4.301 8 1 97.94 280 LEU B CA 1
ATOM 6529 C C . LEU B 1 280 ? 0.609 -4.789 8.453 1 97.94 280 LEU B C 1
ATOM 6531 O O . LEU B 1 280 ? -0.055 -5.539 7.738 1 97.94 280 LEU B O 1
ATOM 6535 N N . SER B 1 281 ? 0.243 -4.418 9.602 1 98.12 281 SER B N 1
ATOM 6536 C CA . SER B 1 281 ? -0.984 -4.883 10.242 1 98.12 281 SER B CA 1
ATOM 6537 C C . SER B 1 281 ? -1.448 -3.916 11.32 1 98.12 281 SER B C 1
ATOM 6539 O O . SER B 1 281 ? -0.683 -3.055 11.766 1 98.12 281 SER B O 1
ATOM 6541 N N . MET B 1 282 ? -2.709 -4.078 11.648 1 98.38 282 MET B N 1
ATOM 6542 C CA . MET B 1 282 ? -3.225 -3.291 12.766 1 98.38 282 MET B CA 1
ATOM 6543 C C . MET B 1 282 ? -4.348 -4.031 13.484 1 98.38 282 MET B C 1
ATOM 6545 O O . MET B 1 282 ? -4.871 -5.023 12.969 1 98.38 282 MET B O 1
ATOM 6549 N N . LYS B 1 283 ? -4.598 -3.619 14.68 1 98.81 283 LYS B N 1
ATOM 6550 C CA . LYS B 1 283 ? -5.82 -3.949 15.406 1 98.81 283 LYS B CA 1
ATOM 6551 C C . LYS B 1 283 ? -6.672 -2.705 15.641 1 98.81 283 LYS B C 1
ATOM 6553 O O . LYS B 1 283 ? -6.145 -1.63 15.93 1 98.81 283 LYS B O 1
ATOM 6558 N N . ALA B 1 284 ? -7.906 -2.857 15.469 1 98.88 284 ALA B N 1
ATOM 6559 C CA . ALA B 1 284 ? -8.844 -1.764 15.711 1 98.88 284 ALA B CA 1
ATOM 6560 C C . ALA B 1 284 ? -10.141 -2.279 16.344 1 98.88 284 ALA B C 1
ATOM 6562 O O . ALA B 1 284 ? -10.555 -3.41 16.078 1 98.88 284 ALA B O 1
ATOM 6563 N N . VAL B 1 285 ? -10.727 -1.453 17.188 1 98.88 285 VAL B N 1
ATOM 6564 C CA . VAL B 1 285 ? -12.047 -1.728 17.75 1 98.88 285 VAL B CA 1
ATOM 6565 C C . VAL B 1 285 ? -13.117 -1.05 16.891 1 98.88 285 VAL B C 1
ATOM 6567 O O . VAL B 1 285 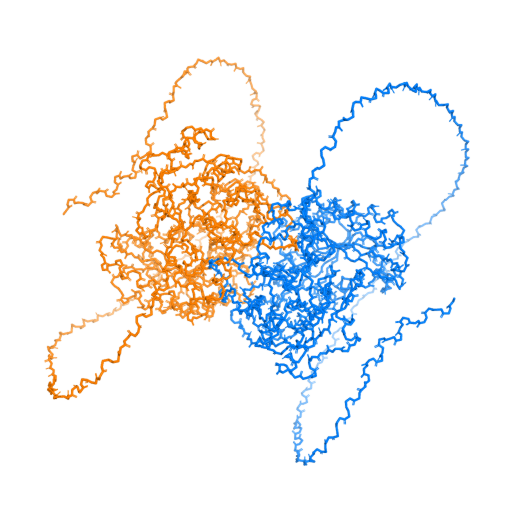? -13.117 0.174 16.75 1 98.88 285 VAL B O 1
ATOM 6570 N N . VAL B 1 286 ? -14.008 -1.855 16.328 1 98.5 286 VAL B N 1
ATOM 6571 C CA . VAL B 1 286 ? -15.016 -1.312 15.43 1 98.5 286 VAL B CA 1
ATOM 6572 C C . VAL B 1 286 ? -16.297 -1.017 16.203 1 98.5 286 VAL B C 1
ATOM 6574 O O . VAL B 1 286 ? -16.359 -1.212 17.422 1 98.5 286 VAL B O 1
ATOM 6577 N N . ALA B 1 287 ? -17.312 -0.533 15.594 1 98.19 287 ALA B N 1
ATOM 6578 C CA . ALA B 1 287 ? -18.469 0.118 16.203 1 98.19 287 ALA B CA 1
ATOM 6579 C C . ALA B 1 287 ? -19.203 -0.839 17.141 1 98.19 287 ALA B C 1
ATOM 6581 O O . ALA B 1 287 ? -19.797 -0.413 18.141 1 98.19 287 ALA B O 1
ATOM 6582 N N . ASN B 1 288 ? -19.156 -2.104 16.844 1 96.44 288 ASN B N 1
ATOM 6583 C CA . ASN B 1 288 ? -19.875 -3.068 17.672 1 96.44 288 ASN B CA 1
ATOM 6584 C C . ASN B 1 288 ? -19.016 -3.578 18.828 1 96.44 288 ASN B C 1
ATOM 6586 O O . ASN B 1 288 ? -19.438 -4.461 19.578 1 96.44 288 ASN B O 1
ATOM 6590 N N . GLY B 1 289 ? -17.797 -3.145 18.859 1 98.06 289 GLY B N 1
ATOM 6591 C CA . GLY B 1 289 ? -16.922 -3.527 19.953 1 98.06 289 GLY B CA 1
ATOM 6592 C C . GLY B 1 289 ? -15.977 -4.656 19.594 1 98.06 289 GLY B C 1
ATOM 6593 O O . GLY B 1 289 ? -15.078 -4.996 20.375 1 98.06 289 GLY B O 1
ATOM 6594 N N . ASP B 1 290 ? -16.078 -5.223 18.438 1 98.31 290 ASP B N 1
ATOM 6595 C CA . ASP B 1 290 ? -15.164 -6.273 18 1 98.31 290 ASP B CA 1
ATOM 6596 C C . ASP B 1 290 ? -13.75 -5.734 17.812 1 98.31 290 ASP B C 1
ATOM 6598 O O . ASP B 1 290 ? -13.562 -4.613 17.344 1 98.31 290 ASP B O 1
ATOM 6602 N N . VAL B 1 291 ? -12.805 -6.527 18.234 1 98.75 291 VAL B N 1
ATOM 6603 C CA . VAL B 1 291 ? -11.406 -6.246 17.922 1 98.75 291 VAL B CA 1
ATOM 6604 C C . VAL B 1 291 ? -11.031 -6.934 16.609 1 98.75 291 VAL B C 1
ATOM 6606 O O . VAL B 1 291 ? -11.016 -8.164 16.531 1 98.75 291 VAL B O 1
ATOM 6609 N N . VAL B 1 292 ? -10.703 -6.176 15.633 1 98.69 292 VAL B N 1
ATOM 6610 C CA . VAL B 1 292 ? -10.375 -6.703 14.312 1 98.69 292 VAL B CA 1
ATOM 6611 C C . VAL B 1 292 ? -8.859 -6.684 14.117 1 98.69 292 VAL B C 1
ATOM 6613 O O . VAL B 1 292 ? -8.227 -5.629 14.211 1 98.69 292 VAL B O 1
ATOM 6616 N N . LYS B 1 293 ? -8.281 -7.805 13.906 1 98.5 293 LYS B N 1
ATOM 6617 C CA . LYS B 1 293 ? -6.91 -7.922 13.414 1 98.5 293 LYS B CA 1
ATOM 6618 C C . LYS B 1 293 ? -6.875 -7.98 11.891 1 98.5 293 LYS B C 1
ATOM 6620 O O . LYS B 1 293 ? -7.473 -8.875 11.289 1 98.5 293 LYS B O 1
ATOM 6625 N N . THR B 1 294 ? -6.078 -7.125 11.312 1 98.38 294 THR B N 1
ATOM 6626 C CA . THR B 1 294 ? -6.27 -6.906 9.883 1 98.38 294 THR B CA 1
ATOM 6627 C C . THR B 1 294 ? -5.359 -7.816 9.062 1 98.38 294 THR B C 1
ATOM 6629 O O . THR B 1 294 ? -5.621 -8.07 7.891 1 98.38 294 THR B O 1
ATOM 6632 N N . ALA B 1 295 ? -4.223 -8.25 9.578 1 98.19 295 ALA B N 1
ATOM 6633 C CA . ALA B 1 295 ? -3.258 -9.07 8.852 1 98.19 295 ALA B CA 1
ATOM 6634 C C . ALA B 1 295 ? -2.273 -9.742 9.805 1 98.19 295 ALA B C 1
ATOM 6636 O O . ALA B 1 295 ? -2.221 -9.398 10.992 1 98.19 295 ALA B O 1
ATOM 6637 N N . ALA B 1 296 ? -1.567 -10.711 9.281 1 97.56 296 ALA B N 1
ATOM 6638 C CA . ALA B 1 296 ? -0.428 -11.281 9.992 1 97.56 296 ALA B CA 1
ATOM 6639 C C . ALA B 1 296 ? 0.799 -10.383 9.875 1 97.56 296 ALA B C 1
ATOM 6641 O O . ALA B 1 296 ? 0.687 -9.211 9.492 1 97.56 296 ALA B O 1
ATOM 6642 N N . ARG B 1 297 ? 1.949 -10.859 10.273 1 97.31 297 ARG B N 1
ATOM 6643 C CA . ARG B 1 297 ? 3.143 -10.023 10.32 1 97.31 297 ARG B CA 1
ATOM 6644 C C . ARG B 1 297 ? 4.027 -10.258 9.102 1 97.31 297 ARG B C 1
ATOM 6646 O O . ARG B 1 297 ? 5.117 -9.688 9 1 97.31 297 ARG B O 1
ATOM 6653 N N . ALA B 1 298 ? 3.545 -11.055 8.156 1 96.56 298 ALA B N 1
ATOM 6654 C CA . ALA B 1 298 ? 4.312 -11.32 6.941 1 96.56 298 ALA B CA 1
ATOM 6655 C C . ALA B 1 298 ? 4.426 -10.07 6.074 1 96.56 298 ALA B C 1
ATOM 6657 O O . ALA B 1 298 ? 3.48 -9.281 5.984 1 96.56 298 ALA B O 1
ATOM 6658 N N . ARG B 1 299 ? 5.516 -9.922 5.387 1 93.44 299 ARG B N 1
ATOM 6659 C CA . ARG B 1 299 ? 5.762 -8.758 4.539 1 93.44 299 ARG B CA 1
ATOM 6660 C C . ARG B 1 299 ? 4.863 -8.781 3.305 1 93.44 299 ARG B C 1
ATOM 6662 O O . ARG B 1 299 ? 4.484 -7.73 2.785 1 93.44 299 ARG B O 1
ATOM 6669 N N . LYS B 1 300 ? 4.613 -9.961 2.834 1 94 300 LYS B N 1
ATOM 6670 C CA . LYS B 1 300 ? 3.699 -10.18 1.718 1 94 300 LYS B CA 1
ATOM 6671 C C . LYS B 1 300 ? 2.467 -10.961 2.164 1 94 300 LYS B C 1
ATOM 6673 O O . LYS B 1 300 ? 2.58 -11.945 2.904 1 94 300 LYS B O 1
ATOM 6678 N N . SER B 1 301 ? 1.38 -10.438 1.729 1 96.56 301 SER B N 1
ATOM 6679 C CA . SER B 1 301 ? 0.154 -11.172 2.033 1 96.56 301 SER B CA 1
ATOM 6680 C C . SER B 1 301 ? -0.925 -10.898 0.991 1 96.56 301 SER B C 1
ATOM 6682 O O . SER B 1 301 ? -1.089 -9.758 0.543 1 96.56 301 SER B O 1
ATOM 6684 N N . ALA B 1 302 ? -1.521 -11.938 0.558 1 97.75 302 ALA B N 1
ATOM 6685 C CA . ALA B 1 302 ? -2.688 -11.844 -0.316 1 97.75 302 ALA B CA 1
ATOM 6686 C C . ALA B 1 302 ? -3.908 -12.5 0.329 1 97.75 302 ALA B C 1
ATOM 6688 O O . ALA B 1 302 ? -4.754 -13.062 -0.364 1 97.75 302 ALA B O 1
ATOM 6689 N N . ALA B 1 303 ? -3.982 -12.422 1.657 1 97.69 303 ALA B N 1
ATOM 6690 C CA . ALA B 1 303 ? -4.996 -13.117 2.445 1 97.69 303 ALA B CA 1
ATOM 6691 C C . ALA B 1 303 ? -6.23 -12.234 2.643 1 97.69 303 ALA B C 1
ATOM 6693 O O . ALA B 1 303 ? -6.285 -11.43 3.572 1 97.69 303 ALA B O 1
ATOM 6694 N N . GLY B 1 304 ? -7.238 -12.398 1.782 1 97.31 304 GLY B N 1
ATOM 6695 C CA . GLY B 1 304 ? -8.508 -11.719 1.966 1 97.31 304 GLY B CA 1
ATOM 6696 C C . GLY B 1 304 ? -8.469 -10.258 1.562 1 97.31 304 GLY B C 1
ATOM 6697 O O . GLY B 1 304 ? -7.562 -9.836 0.844 1 97.31 304 GLY B O 1
ATOM 6698 N N . TYR B 1 305 ? -9.586 -9.508 1.978 1 98.38 305 TYR B N 1
ATOM 6699 C CA . TYR B 1 305 ? -9.641 -8.078 1.703 1 98.38 305 TYR B CA 1
ATOM 6700 C C . TYR B 1 305 ? -8.555 -7.332 2.473 1 98.38 305 TYR B C 1
ATOM 6702 O O . TYR B 1 305 ? -8.172 -7.738 3.574 1 98.38 305 TYR B O 1
ATOM 6710 N N . ASP B 1 306 ? -8.07 -6.32 1.923 1 98.25 306 ASP B N 1
ATOM 6711 C CA . ASP B 1 306 ? -7.062 -5.508 2.6 1 98.25 306 ASP B CA 1
ATOM 6712 C C . ASP B 1 306 ? -7.707 -4.57 3.615 1 98.25 306 ASP B C 1
ATOM 6714 O O . ASP B 1 306 ? -7.848 -3.371 3.357 1 98.25 306 ASP B O 1
ATOM 6718 N N . LEU B 1 307 ? -7.93 -5.043 4.781 1 98.62 307 LEU B N 1
ATOM 6719 C CA . LEU B 1 307 ? -8.578 -4.254 5.82 1 98.62 307 LEU B CA 1
ATOM 6720 C C . LEU B 1 307 ? -7.613 -3.234 6.414 1 98.62 307 LEU B C 1
ATOM 6722 O O . LEU B 1 307 ? -8.039 -2.215 6.961 1 98.62 307 LEU B O 1
ATOM 6726 N N . THR B 1 308 ? -6.316 -3.543 6.352 1 98.62 308 THR B N 1
ATOM 6727 C CA . THR B 1 308 ? -5.316 -2.602 6.844 1 98.62 308 THR B CA 1
ATOM 6728 C C . THR B 1 308 ? -5.434 -1.261 6.125 1 98.62 308 THR B C 1
ATOM 6730 O O . THR B 1 308 ? -5.539 -0.213 6.766 1 98.62 308 THR B O 1
ATOM 6733 N N . ARG B 1 309 ? -5.488 -1.326 4.824 1 98.5 309 ARG B N 1
ATOM 6734 C CA . ARG B 1 309 ? -5.531 -0.091 4.047 1 98.5 309 ARG B CA 1
ATOM 6735 C C . ARG B 1 309 ? -6.922 0.527 4.078 1 98.5 309 ARG B C 1
ATOM 6737 O O . ARG B 1 309 ? -7.074 1.737 3.895 1 98.5 309 ARG B O 1
ATOM 6744 N N . LEU B 1 310 ? -7.91 -0.277 4.297 1 98.56 310 LEU B N 1
ATOM 6745 C CA . LEU B 1 310 ? -9.234 0.295 4.496 1 98.56 310 LEU B CA 1
ATOM 6746 C C . LEU B 1 310 ? -9.273 1.164 5.75 1 98.56 310 LEU B C 1
ATOM 6748 O O . LEU B 1 310 ? -9.891 2.229 5.754 1 98.56 310 LEU B O 1
ATOM 6752 N N . LEU B 1 311 ? -8.586 0.752 6.773 1 98.69 311 LEU B N 1
ATOM 6753 C CA . LEU B 1 311 ? -8.578 1.487 8.031 1 98.69 311 LEU B CA 1
ATOM 6754 C C . LEU B 1 311 ? -7.621 2.67 7.973 1 98.69 311 LEU B C 1
ATOM 6756 O O . LEU B 1 311 ? -7.875 3.713 8.578 1 98.69 311 LEU B O 1
ATOM 6760 N N . ILE B 1 312 ? -6.539 2.482 7.254 1 98.62 312 ILE B N 1
ATOM 6761 C CA . ILE B 1 312 ? -5.645 3.613 7.031 1 98.62 312 ILE B CA 1
ATOM 6762 C C . ILE B 1 312 ? -6.355 4.676 6.195 1 98.62 312 ILE B C 1
ATOM 6764 O O . ILE B 1 312 ? -6.832 4.395 5.094 1 98.62 312 ILE B O 1
ATOM 6768 N N . GLY B 1 313 ? -6.48 5.852 6.723 1 98.12 313 GLY B N 1
ATOM 6769 C CA . GLY B 1 313 ? -7.176 6.918 6.023 1 98.12 313 GLY B CA 1
ATOM 6770 C C . GLY B 1 313 ? -8.656 6.98 6.352 1 98.12 313 GLY B C 1
ATOM 6771 O O . GLY B 1 313 ? -9.383 7.816 5.805 1 98.12 313 GLY B O 1
ATOM 6772 N N . SER B 1 314 ? -9.102 6.172 7.277 1 98.38 314 SER B N 1
ATOM 6773 C CA . SER B 1 314 ? -10.523 6.16 7.609 1 98.38 314 SER B CA 1
ATOM 6774 C C . SER B 1 314 ? -10.852 7.223 8.648 1 98.38 314 SER B C 1
ATOM 6776 O O . SER B 1 314 ? -12.031 7.461 8.945 1 98.38 314 SER B O 1
ATOM 6778 N N . GLU B 1 315 ? -9.859 7.84 9.25 1 98.25 315 GLU B N 1
ATOM 6779 C CA . GLU B 1 315 ? -9.969 8.992 10.141 1 98.25 315 GLU B CA 1
ATOM 6780 C C . GLU B 1 315 ? -10.852 8.672 11.344 1 98.25 315 GLU B C 1
ATOM 6782 O O . GLU B 1 315 ? -11.602 9.539 11.812 1 98.25 315 GLU B O 1
ATOM 6787 N N . GLY B 1 316 ? -10.898 7.387 11.734 1 98.25 316 GLY B N 1
ATOM 6788 C CA . GLY B 1 316 ? -11.672 6.996 12.898 1 98.25 316 GLY B CA 1
ATOM 6789 C C . GLY B 1 316 ? -13.133 6.727 12.586 1 98.25 316 GLY B C 1
ATOM 6790 O O . GLY B 1 316 ? -13.922 6.445 13.484 1 98.25 316 GLY B O 1
ATOM 6791 N N . THR B 1 317 ? -13.516 6.785 11.383 1 98.44 317 THR B N 1
ATOM 6792 C CA . THR B 1 317 ? -14.914 6.609 11.008 1 98.44 317 THR B CA 1
ATOM 6793 C C . THR B 1 317 ? -15.273 5.129 10.938 1 98.44 317 THR B C 1
ATOM 6795 O O . THR B 1 317 ? -16.453 4.773 10.875 1 98.44 317 THR B O 1
ATOM 6798 N N . LEU B 1 318 ? -14.242 4.242 10.953 1 98.56 318 LEU B N 1
ATOM 6799 C CA . LEU B 1 318 ? -14.531 2.814 10.844 1 98.56 318 LEU B CA 1
ATOM 6800 C C . LEU B 1 318 ? -14.07 2.066 12.086 1 98.56 318 LEU B C 1
ATOM 6802 O O . LEU B 1 318 ? -14.336 0.873 12.234 1 98.56 318 LEU B O 1
ATOM 6806 N N . GLY B 1 319 ? -13.352 2.736 12.93 1 98.5 319 GLY B N 1
ATOM 6807 C CA . GLY B 1 319 ? -12.875 2.09 14.141 1 98.5 319 GLY B CA 1
ATOM 6808 C C . GLY B 1 319 ? -11.789 2.879 14.844 1 98.5 319 GLY B C 1
ATOM 6809 O O . GLY B 1 319 ? -11.289 3.869 14.312 1 98.5 319 GLY B O 1
ATOM 6810 N N . VAL B 1 320 ? -11.484 2.453 16.062 1 98.88 320 VAL B N 1
ATOM 6811 C CA . VAL B 1 320 ? -10.414 3.037 16.875 1 98.88 320 VAL B CA 1
ATOM 6812 C C . VAL B 1 320 ? -9.203 2.111 16.859 1 98.88 320 VAL B C 1
ATOM 6814 O O . VAL B 1 320 ? -9.281 0.967 17.312 1 98.88 320 VAL B O 1
ATOM 6817 N N . ILE B 1 321 ? -8.094 2.621 16.422 1 98.88 321 ILE B N 1
ATOM 6818 C CA . ILE B 1 321 ? -6.867 1.84 16.297 1 98.88 321 ILE B CA 1
ATOM 6819 C C . ILE B 1 321 ? -6.254 1.625 17.672 1 98.88 321 ILE B C 1
ATOM 6821 O O . ILE B 1 321 ? -6.129 2.568 18.469 1 98.88 321 ILE B O 1
ATOM 6825 N N . THR B 1 322 ? -5.828 0.366 17.984 1 98.88 322 THR B N 1
ATOM 6826 C CA . THR B 1 322 ? -5.281 0.094 19.312 1 98.88 322 THR B CA 1
ATOM 6827 C C . THR B 1 322 ? -3.873 -0.48 19.203 1 98.88 322 THR B C 1
ATOM 6829 O O . THR B 1 322 ? -3.137 -0.511 20.188 1 98.88 322 THR B O 1
ATOM 6832 N N . GLU B 1 323 ? -3.549 -0.945 18.047 1 98.81 323 GLU B N 1
ATOM 6833 C CA . GLU B 1 323 ? -2.227 -1.515 17.797 1 98.81 323 GLU B CA 1
ATOM 6834 C C . GLU B 1 323 ? -1.816 -1.364 16.344 1 98.81 323 GLU B C 1
ATOM 6836 O O . GLU B 1 323 ? -2.654 -1.47 15.445 1 98.81 323 GLU B O 1
ATOM 6841 N N . VAL B 1 324 ? -0.497 -1.113 16.125 1 98.88 324 VAL B N 1
ATOM 6842 C CA . VAL B 1 324 ? 0.008 -0.982 14.773 1 98.88 324 VAL B CA 1
ATOM 6843 C C . VAL B 1 324 ? 1.343 -1.712 14.641 1 98.88 324 VAL B C 1
ATOM 6845 O O . VAL B 1 324 ? 2.219 -1.572 15.5 1 98.88 324 VAL B O 1
ATOM 6848 N N . THR B 1 325 ? 1.487 -2.535 13.641 1 98.88 325 THR B N 1
ATOM 6849 C CA . THR B 1 325 ? 2.77 -3.117 13.258 1 98.88 325 THR B CA 1
ATOM 6850 C C . THR B 1 325 ? 3.396 -2.33 12.109 1 98.88 325 THR B C 1
ATOM 6852 O O . THR B 1 325 ? 2.828 -2.252 11.016 1 98.88 325 THR B O 1
ATOM 6855 N N . LEU B 1 326 ? 4.59 -1.779 12.391 1 98.75 326 LEU B N 1
ATOM 6856 C CA . LEU B 1 326 ? 5.246 -0.882 11.445 1 98.75 326 LEU B CA 1
ATOM 6857 C C . LEU B 1 326 ? 6.469 -1.544 10.828 1 98.75 326 LEU B C 1
ATOM 6859 O O . LEU B 1 326 ? 7.203 -2.264 11.508 1 98.75 326 LEU B O 1
ATOM 6863 N N . ARG B 1 327 ? 6.641 -1.274 9.547 1 97.5 327 ARG B N 1
ATOM 6864 C CA . ARG B 1 327 ? 7.898 -1.61 8.883 1 97.5 327 ARG B CA 1
ATOM 6865 C C . ARG B 1 327 ? 8.984 -0.593 9.219 1 97.5 327 ARG B C 1
ATOM 6867 O O . ARG B 1 327 ? 8.719 0.611 9.258 1 97.5 327 ARG B O 1
ATOM 6874 N N . LEU B 1 328 ? 10.172 -1.09 9.461 1 97.31 328 LEU B N 1
ATOM 6875 C CA . LEU B 1 328 ? 11.305 -0.228 9.781 1 97.31 328 LEU B CA 1
ATOM 6876 C C . LEU B 1 328 ? 12.344 -0.265 8.672 1 97.31 328 LEU B C 1
ATOM 6878 O O . LEU B 1 328 ? 12.305 -1.144 7.805 1 97.31 328 LEU B O 1
ATOM 6882 N N . GLN B 1 329 ? 13.188 0.704 8.664 1 95.31 329 GLN B N 1
ATOM 6883 C CA . GLN B 1 329 ? 14.297 0.812 7.727 1 95.31 329 GLN B CA 1
ATOM 6884 C C . GLN B 1 329 ? 15.625 0.955 8.461 1 95.31 329 GLN B C 1
ATOM 6886 O O . GLN B 1 329 ? 15.664 1.394 9.609 1 95.31 329 GLN B O 1
ATOM 6891 N N . LYS B 1 330 ? 16.656 0.586 7.801 1 93.62 330 LYS B N 1
ATOM 6892 C CA . LYS B 1 330 ? 18 0.818 8.328 1 93.62 330 LYS B CA 1
ATOM 6893 C C . LYS B 1 330 ? 18.406 2.281 8.172 1 93.62 330 LYS B C 1
ATOM 6895 O O . LYS B 1 330 ? 18.141 2.9 7.145 1 93.62 330 LYS B O 1
ATOM 6900 N N . ILE B 1 331 ? 19 2.768 9.227 1 94.12 331 ILE B N 1
ATOM 6901 C CA . ILE B 1 331 ? 19.578 4.105 9.102 1 94.12 331 ILE B CA 1
ATOM 6902 C C . ILE B 1 331 ? 20.703 4.09 8.07 1 94.12 331 ILE B C 1
ATOM 6904 O O . ILE B 1 331 ? 21.625 3.279 8.164 1 94.12 331 ILE B O 1
ATOM 6908 N N . PRO B 1 332 ? 20.625 4.926 7.074 1 91.25 332 PRO B N 1
ATOM 6909 C CA . PRO B 1 332 ? 21.656 4.918 6.027 1 91.25 332 PRO B CA 1
ATOM 6910 C C . PRO B 1 332 ? 23.047 5.191 6.574 1 91.25 332 PRO B C 1
ATOM 6912 O O . PRO B 1 332 ? 23.203 5.949 7.535 1 91.25 332 PRO B O 1
ATOM 6915 N N . GLU B 1 333 ? 24.031 4.621 5.891 1 90.94 333 GLU B N 1
ATOM 6916 C CA . GLU B 1 333 ? 25.422 4.773 6.262 1 90.94 333 GLU B CA 1
ATOM 6917 C C . GLU B 1 333 ? 25.906 6.203 6.031 1 90.94 333 GLU B C 1
ATOM 6919 O O . GLU B 1 333 ? 26.672 6.742 6.828 1 90.94 333 GLU B O 1
ATOM 6924 N N . ALA B 1 334 ? 25.484 6.758 4.922 1 92.44 334 ALA B N 1
ATOM 6925 C CA . ALA B 1 334 ? 25.891 8.109 4.551 1 92.44 334 ALA B CA 1
ATOM 6926 C C . ALA B 1 334 ? 24.703 8.906 4.004 1 92.44 334 ALA B C 1
ATOM 6928 O O . ALA B 1 334 ? 23.781 8.328 3.422 1 92.44 334 ALA B O 1
ATOM 6929 N N . THR B 1 335 ? 24.797 10.148 4.254 1 93.44 335 THR B N 1
ATOM 6930 C CA . THR B 1 335 ? 23.797 11.086 3.748 1 93.44 335 THR B CA 1
ATOM 6931 C C . THR B 1 335 ? 24.453 12.352 3.215 1 93.44 335 THR B C 1
ATOM 6933 O O . THR B 1 335 ? 25.484 12.789 3.744 1 93.44 335 THR B O 1
ATOM 6936 N N . VAL B 1 336 ? 23.922 12.906 2.178 1 95 336 VAL B N 1
ATOM 6937 C CA . VAL B 1 336 ? 24.344 14.188 1.628 1 95 336 VAL B CA 1
ATOM 6938 C C . VAL B 1 336 ? 23.125 15.086 1.43 1 95 336 VAL B C 1
ATOM 6940 O O . VAL B 1 336 ? 22.078 14.625 0.996 1 95 336 VAL B O 1
ATOM 6943 N N . VAL B 1 337 ? 23.266 16.297 1.854 1 96.12 337 VAL B N 1
ATOM 6944 C CA . VAL B 1 337 ? 22.25 17.297 1.611 1 96.12 337 VAL B CA 1
ATOM 6945 C C . VAL B 1 337 ? 22.734 18.312 0.582 1 96.12 337 VAL B C 1
ATOM 6947 O O . VAL B 1 337 ? 23.891 18.766 0.651 1 96.12 337 VAL B O 1
ATOM 6950 N N . ALA B 1 338 ? 21.922 18.594 -0.381 1 96 338 ALA B N 1
ATOM 6951 C CA . ALA B 1 338 ? 22.281 19.547 -1.424 1 96 338 ALA B CA 1
ATOM 6952 C C . ALA B 1 338 ? 21.188 20.609 -1.595 1 96 338 ALA B C 1
ATOM 6954 O O . ALA B 1 338 ? 20.031 20.375 -1.233 1 96 338 ALA B O 1
ATOM 6955 N N . MET B 1 339 ? 21.594 21.734 -2.084 1 96.44 339 MET B N 1
ATOM 6956 C CA . MET B 1 339 ? 20.688 22.844 -2.316 1 96.44 339 MET B CA 1
ATOM 6957 C C . MET B 1 339 ? 21.078 23.609 -3.578 1 96.44 339 MET B C 1
ATOM 6959 O O . MET B 1 339 ? 22.266 23.75 -3.885 1 96.44 339 MET B O 1
ATOM 6963 N N . CYS B 1 340 ? 20.141 24.109 -4.312 1 96.88 340 CYS B N 1
ATOM 6964 C CA . CYS B 1 340 ? 20.375 24.906 -5.512 1 96.88 340 CYS B CA 1
ATOM 6965 C C . CYS B 1 340 ? 19.203 25.844 -5.773 1 96.88 340 CYS B C 1
ATOM 6967 O O . CYS B 1 340 ? 18.125 25.688 -5.172 1 96.88 340 CYS B O 1
ATOM 6969 N N . ASN B 1 341 ? 19.406 26.828 -6.629 1 97.06 341 ASN B N 1
ATOM 6970 C CA . ASN B 1 341 ? 18.422 27.875 -6.883 1 97.06 341 ASN B CA 1
ATOM 6971 C C . ASN B 1 341 ? 18.062 27.953 -8.359 1 97.06 341 ASN B C 1
ATOM 6973 O O . ASN B 1 341 ? 18.828 27.516 -9.219 1 97.06 341 ASN B O 1
ATOM 6977 N N . PHE B 1 342 ? 16.875 28.547 -8.586 1 97.56 342 PHE B N 1
ATOM 6978 C CA . PHE B 1 342 ? 16.375 28.688 -9.945 1 97.56 342 PHE B CA 1
ATOM 6979 C C . PHE B 1 342 ? 15.703 30.047 -10.141 1 97.56 342 PHE B C 1
ATOM 6981 O O . PHE B 1 342 ? 15.273 30.672 -9.172 1 97.56 342 PHE B O 1
ATOM 6988 N N . LYS B 1 343 ? 15.531 30.438 -11.422 1 95.44 343 LYS B N 1
ATOM 6989 C CA . LYS B 1 343 ? 14.844 31.688 -11.75 1 95.44 343 LYS B CA 1
ATOM 6990 C C . LYS B 1 343 ? 13.336 31.531 -11.656 1 95.44 343 LYS B C 1
ATOM 6992 O O . LYS B 1 343 ? 12.617 32.5 -11.359 1 95.44 343 LYS B O 1
ATOM 6997 N N . ASN B 1 344 ? 12.906 30.359 -11.938 1 93.69 344 ASN B N 1
ATOM 6998 C CA . ASN B 1 344 ? 11.469 30.094 -11.906 1 93.69 344 ASN B CA 1
ATOM 6999 C C . ASN B 1 344 ? 11.172 28.688 -11.375 1 93.69 344 ASN B C 1
ATOM 7001 O O . ASN B 1 344 ? 12.047 27.828 -11.367 1 93.69 344 ASN B O 1
ATOM 7005 N N . VAL B 1 345 ? 9.898 28.547 -10.984 1 92.94 345 VAL B N 1
ATOM 7006 C CA . VAL B 1 345 ? 9.461 27.297 -10.398 1 92.94 345 VAL B CA 1
ATOM 7007 C C . VAL B 1 345 ? 9.492 26.188 -11.453 1 92.94 345 VAL B C 1
ATOM 7009 O O . VAL B 1 345 ? 9.742 25.016 -11.141 1 92.94 345 VAL B O 1
ATOM 7012 N N . GLY B 1 346 ? 9.289 26.484 -12.648 1 92.25 346 GLY B N 1
ATOM 7013 C CA . GLY B 1 346 ? 9.297 25.531 -13.734 1 92.25 346 GLY B CA 1
ATOM 7014 C C . GLY B 1 346 ? 10.617 24.781 -13.867 1 92.25 346 GLY B C 1
ATOM 7015 O O . GLY B 1 346 ? 10.633 23.562 -13.992 1 92.25 346 GLY B O 1
ATOM 7016 N N . ASP B 1 347 ? 11.664 25.547 -13.797 1 94.75 347 ASP B N 1
ATOM 7017 C CA . ASP B 1 347 ? 12.984 24.922 -13.891 1 94.75 347 ASP B CA 1
ATOM 7018 C C . ASP B 1 347 ? 13.258 24.031 -12.688 1 94.75 347 ASP B C 1
ATOM 7020 O O . ASP B 1 347 ? 13.844 22.953 -12.836 1 94.75 347 ASP B O 1
ATOM 7024 N N . ALA B 1 348 ? 12.898 24.484 -11.547 1 95.12 348 ALA B N 1
ATOM 7025 C CA . ALA B 1 348 ? 13.07 23.672 -10.352 1 95.12 348 ALA B CA 1
ATOM 7026 C C . ALA B 1 348 ? 12.305 22.359 -10.461 1 95.12 348 ALA B C 1
ATOM 7028 O O . ALA B 1 348 ? 12.836 21.297 -10.148 1 95.12 348 ALA B O 1
ATOM 7029 N N . ALA B 1 349 ? 11.086 22.438 -10.906 1 91.94 349 ALA B N 1
ATOM 7030 C CA . ALA B 1 349 ? 10.25 21.25 -11.07 1 91.94 349 ALA B CA 1
ATOM 7031 C C . ALA B 1 349 ? 10.844 20.312 -12.109 1 91.94 349 ALA B C 1
ATOM 7033 O O . ALA B 1 349 ? 10.773 19.078 -11.953 1 91.94 349 ALA B O 1
ATOM 7034 N N . ALA B 1 350 ? 11.383 20.844 -13.133 1 93.12 350 ALA B N 1
ATOM 7035 C CA . ALA B 1 350 ? 12.008 20.031 -14.18 1 93.12 350 ALA B CA 1
ATOM 7036 C C . ALA B 1 350 ? 13.18 19.234 -13.617 1 93.12 350 ALA B C 1
ATOM 7038 O O . ALA B 1 350 ? 13.406 18.094 -14.016 1 93.12 350 ALA B O 1
ATOM 7039 N N . VAL B 1 351 ? 13.898 19.844 -12.75 1 95 351 VAL B N 1
ATOM 7040 C CA . VAL B 1 351 ? 15.016 19.172 -12.117 1 95 351 VAL B CA 1
ATOM 7041 C C . VAL B 1 351 ? 14.5 18.016 -11.25 1 95 351 VAL B C 1
ATOM 7043 O O . VAL B 1 351 ? 15.086 16.938 -11.234 1 95 351 VAL B O 1
ATOM 7046 N N . ALA B 1 352 ? 13.477 18.297 -10.516 1 92.88 352 ALA B N 1
ATOM 7047 C CA . ALA B 1 352 ? 12.891 17.234 -9.711 1 92.88 352 ALA B CA 1
ATOM 7048 C C . ALA B 1 352 ? 12.477 16.047 -10.578 1 92.88 352 ALA B C 1
ATOM 7050 O O . ALA B 1 352 ? 12.781 14.898 -10.25 1 92.88 352 ALA B O 1
ATOM 7051 N N . ILE B 1 353 ? 11.859 16.281 -11.695 1 90.88 353 ILE B N 1
ATOM 7052 C CA . ILE B 1 353 ? 11.414 15.25 -12.625 1 90.88 353 ILE B CA 1
ATOM 7053 C C . ILE B 1 353 ? 12.617 14.5 -13.195 1 90.88 353 ILE B C 1
ATOM 7055 O O . ILE B 1 353 ? 12.641 13.266 -13.195 1 90.88 353 ILE B O 1
ATOM 7059 N N . ALA B 1 354 ? 13.547 15.297 -13.609 1 92.69 354 ALA B N 1
ATOM 7060 C CA . ALA B 1 354 ? 14.742 14.695 -14.195 1 92.69 354 ALA B CA 1
ATOM 7061 C C . ALA B 1 354 ? 15.461 13.805 -13.188 1 92.69 354 ALA B C 1
ATOM 7063 O O . ALA B 1 354 ? 16.016 12.766 -13.547 1 92.69 354 ALA B O 1
ATOM 7064 N N . SER B 1 355 ? 15.492 14.211 -11.992 1 92.38 355 SER B N 1
ATOM 7065 C CA . SER B 1 355 ? 16.125 13.43 -10.938 1 92.38 355 SER B CA 1
ATOM 7066 C C . SER B 1 355 ? 15.414 12.086 -10.75 1 92.38 355 SER B C 1
ATOM 7068 O O . SER B 1 355 ? 16.062 11.047 -10.609 1 92.38 355 SER B O 1
ATOM 7070 N N . MET B 1 356 ? 14.141 12.086 -10.773 1 86.75 356 MET B N 1
ATOM 7071 C CA . MET B 1 356 ? 13.367 10.859 -10.625 1 86.75 356 MET B CA 1
ATOM 7072 C C . MET B 1 356 ? 13.602 9.922 -11.805 1 86.75 356 MET B C 1
ATOM 7074 O O . MET B 1 356 ? 13.68 8.703 -11.633 1 86.75 356 MET B O 1
ATOM 7078 N N . HIS B 1 357 ? 13.852 10.477 -12.984 1 88 357 HIS B N 1
ATOM 7079 C CA . HIS B 1 357 ? 14.023 9.711 -14.211 1 88 357 HIS B CA 1
ATOM 7080 C C . HIS B 1 357 ? 15.43 9.141 -14.32 1 88 357 HIS B C 1
ATOM 7082 O O . HIS B 1 357 ? 15.695 8.266 -15.148 1 88 357 HIS B O 1
ATOM 7088 N N . SER B 1 358 ? 16.234 9.609 -13.539 1 86.62 358 SER B N 1
ATOM 7089 C CA . SER B 1 358 ? 17.625 9.172 -13.633 1 86.62 358 SER B CA 1
ATOM 7090 C C . SER B 1 358 ? 17.875 7.926 -12.789 1 86.62 358 SER B C 1
ATOM 7092 O O . SER B 1 358 ? 18.938 7.312 -12.867 1 86.62 358 SER B O 1
ATOM 7094 N N . GLY B 1 359 ? 16.938 7.508 -12.055 1 79.69 359 GLY B N 1
ATOM 7095 C CA . GLY B 1 359 ? 17.078 6.332 -11.211 1 79.69 359 GLY B CA 1
ATOM 7096 C C . GLY B 1 359 ? 17.812 6.617 -9.914 1 79.69 359 GLY B C 1
ATOM 7097 O O . GLY B 1 359 ? 18.109 5.695 -9.148 1 79.69 359 GLY B O 1
ATOM 7098 N N . ILE B 1 360 ? 18.172 7.848 -9.656 1 81.62 360 ILE B N 1
ATOM 7099 C CA . ILE B 1 360 ? 18.828 8.25 -8.414 1 81.62 360 ILE B CA 1
ATOM 7100 C C . ILE B 1 360 ? 17.875 8.016 -7.242 1 81.62 360 ILE B C 1
ATOM 7102 O O . ILE B 1 360 ? 16.688 8.297 -7.336 1 81.62 360 ILE B O 1
ATOM 7106 N N . GLN B 1 361 ? 18.438 7.516 -6.234 1 80.44 361 GLN B N 1
ATOM 7107 C CA . GLN B 1 361 ? 17.641 7.262 -5.039 1 80.44 361 GLN B CA 1
ATOM 7108 C C . GLN B 1 361 ? 17.656 8.461 -4.098 1 80.44 361 GLN B C 1
ATOM 7110 O O . GLN B 1 361 ? 18.484 8.516 -3.176 1 80.44 361 GLN B O 1
ATOM 7115 N N . VAL B 1 362 ? 16.75 9.297 -4.219 1 91.56 362 VAL B N 1
ATOM 7116 C CA . VAL B 1 362 ? 16.625 10.461 -3.346 1 91.56 362 VAL B CA 1
ATOM 7117 C C . VAL B 1 362 ? 15.719 10.125 -2.16 1 91.56 362 VAL B C 1
ATOM 7119 O O . VAL B 1 362 ? 14.719 9.414 -2.316 1 91.56 362 VAL B O 1
ATOM 7122 N N . SER B 1 363 ? 16.141 10.531 -1.014 1 93.25 363 SER B N 1
ATOM 7123 C CA . SER B 1 363 ? 15.266 10.352 0.138 1 93.25 363 SER B CA 1
ATOM 7124 C C . SER B 1 363 ? 14.336 11.547 0.312 1 93.25 363 SER B C 1
ATOM 7126 O O . SER B 1 363 ? 13.266 11.422 0.911 1 93.25 363 SER B O 1
ATOM 7128 N N . ARG B 1 364 ? 14.781 12.727 -0.157 1 95.38 364 ARG B N 1
ATOM 7129 C CA . ARG B 1 364 ? 13.953 13.93 -0.128 1 95.38 364 ARG B CA 1
ATOM 7130 C C . ARG B 1 364 ? 14.234 14.82 -1.332 1 95.38 364 ARG B C 1
ATOM 7132 O O . ARG B 1 364 ? 15.383 14.922 -1.78 1 95.38 364 ARG B O 1
ATOM 7139 N N . VAL B 1 365 ? 13.258 15.43 -1.842 1 96.62 365 VAL B N 1
ATOM 7140 C CA . VAL B 1 365 ? 13.312 16.516 -2.818 1 96.62 365 VAL B CA 1
ATOM 7141 C C . VAL B 1 365 ? 12.312 17.609 -2.428 1 96.62 365 VAL B C 1
ATOM 7143 O O . VAL B 1 365 ? 11.109 17.469 -2.654 1 96.62 365 VAL B O 1
ATOM 7146 N N . GLU B 1 366 ? 12.836 18.688 -1.896 1 97.06 366 GLU B N 1
ATOM 7147 C CA . GLU B 1 366 ? 12 19.766 -1.355 1 97.06 366 GLU B CA 1
ATOM 7148 C C . GLU B 1 366 ? 12.133 21.031 -2.176 1 97.06 366 GLU B C 1
ATOM 7150 O O . GLU B 1 366 ? 13.242 21.406 -2.574 1 97.06 366 GLU B O 1
ATOM 7155 N N . LEU B 1 367 ? 11.016 21.672 -2.424 1 97.44 367 LEU B N 1
ATOM 7156 C CA . LEU B 1 367 ? 10.992 22.938 -3.156 1 97.44 367 LEU B CA 1
ATOM 7157 C C . LEU B 1 367 ? 10.406 24.047 -2.295 1 97.44 367 LEU B C 1
ATOM 7159 O O . LEU B 1 367 ? 9.32 23.906 -1.734 1 97.44 367 LEU B O 1
ATOM 7163 N N . LEU B 1 368 ? 11.133 25.125 -2.119 1 97.25 368 LEU B N 1
ATOM 7164 C CA . LEU B 1 368 ? 10.711 26.328 -1.431 1 97.25 368 LEU B CA 1
ATOM 7165 C C . LEU B 1 368 ? 10.586 27.5 -2.406 1 97.25 368 LEU B C 1
ATOM 7167 O O . LEU B 1 368 ? 11.508 27.766 -3.186 1 97.25 368 LEU B O 1
ATOM 7171 N N . ASP B 1 369 ? 9.484 28.172 -2.383 1 96.81 369 ASP B N 1
ATOM 7172 C CA . ASP B 1 369 ? 9.352 29.281 -3.322 1 96.81 369 ASP B CA 1
ATOM 7173 C C . ASP B 1 369 ? 10.086 30.531 -2.816 1 96.81 369 ASP B C 1
ATOM 7175 O O . ASP B 1 369 ? 10.695 30.5 -1.745 1 96.81 369 ASP B O 1
ATOM 7179 N N . ASP B 1 370 ? 10.062 31.641 -3.635 1 96.75 370 ASP B N 1
ATOM 7180 C CA . ASP B 1 370 ? 10.797 32.875 -3.346 1 96.75 370 ASP B CA 1
ATOM 7181 C C . ASP B 1 370 ? 10.281 33.531 -2.068 1 96.75 370 ASP B C 1
ATOM 7183 O O . ASP B 1 370 ? 11.062 34.031 -1.261 1 96.75 370 ASP B O 1
ATOM 7187 N N . VAL B 1 371 ? 9 33.531 -1.842 1 96.81 371 VAL B N 1
ATOM 7188 C CA . VAL B 1 371 ? 8.43 34.156 -0.662 1 96.81 371 VAL B CA 1
ATOM 7189 C C . VAL B 1 371 ? 8.836 33.406 0.592 1 96.81 371 VAL B C 1
ATOM 7191 O O . VAL B 1 371 ? 9.125 34 1.629 1 96.81 371 VAL B O 1
ATOM 7194 N N . MET B 1 372 ? 8.82 32.094 0.502 1 97.38 372 MET B N 1
ATOM 7195 C CA . MET B 1 372 ? 9.273 31.266 1.621 1 97.38 372 MET B CA 1
ATOM 7196 C C . MET B 1 372 ? 10.734 31.562 1.959 1 97.38 372 MET B C 1
ATOM 7198 O O . MET B 1 372 ? 11.086 31.688 3.133 1 97.38 372 MET B O 1
ATOM 7202 N N . MET B 1 373 ? 11.562 31.688 0.959 1 96.62 373 MET B N 1
ATOM 7203 C CA . MET B 1 373 ? 12.969 31.984 1.189 1 96.62 373 MET B CA 1
ATOM 7204 C C . MET B 1 373 ? 13.133 33.375 1.844 1 96.62 373 MET B C 1
ATOM 7206 O O . MET B 1 373 ? 13.992 33.531 2.709 1 96.62 373 MET B O 1
ATOM 7210 N N . LYS B 1 374 ? 12.344 34.281 1.421 1 97.19 374 LYS B N 1
ATOM 7211 C CA . LYS B 1 374 ? 12.344 35.594 2.047 1 97.19 374 LYS B CA 1
ATOM 7212 C C . LYS B 1 374 ? 11.984 35.5 3.527 1 97.19 374 LYS B C 1
ATOM 7214 O O . LYS B 1 374 ? 12.641 36.125 4.367 1 97.19 374 LYS B O 1
ATOM 7219 N N . ALA B 1 375 ? 10.961 34.75 3.789 1 97.56 375 ALA B N 1
ATOM 7220 C CA . ALA B 1 375 ? 10.531 34.562 5.172 1 97.56 375 ALA B CA 1
ATOM 7221 C C . ALA B 1 375 ? 11.633 33.906 6.008 1 97.56 375 ALA B C 1
ATOM 7223 O O . ALA B 1 375 ? 11.875 34.312 7.148 1 97.56 375 ALA B O 1
ATOM 7224 N N . ILE B 1 376 ? 12.266 32.938 5.469 1 96.5 376 ILE B N 1
ATOM 7225 C CA . ILE B 1 376 ? 13.344 32.219 6.152 1 96.5 376 ILE B CA 1
ATOM 7226 C C . ILE B 1 376 ? 14.492 33.188 6.445 1 96.5 376 ILE B C 1
ATOM 7228 O O . ILE B 1 376 ? 15.055 33.156 7.543 1 96.5 376 ILE B O 1
ATOM 7232 N N . ASN B 1 377 ? 14.82 34 5.5 1 96.56 377 ASN B N 1
ATOM 7233 C CA . ASN B 1 377 ? 15.859 35 5.695 1 96.56 377 ASN B CA 1
ATOM 7234 C C . ASN B 1 377 ? 15.508 35.969 6.828 1 96.56 377 ASN B C 1
ATOM 7236 O O . ASN B 1 377 ? 16.344 36.25 7.688 1 96.56 377 ASN B O 1
ATOM 7240 N N . MET B 1 378 ? 14.367 36.406 6.789 1 96.5 378 MET B N 1
ATOM 7241 C CA . MET B 1 378 ? 13.906 37.375 7.797 1 96.5 378 MET B CA 1
ATOM 7242 C C . MET B 1 378 ? 13.914 36.75 9.188 1 96.5 378 MET B C 1
ATOM 7244 O O . MET B 1 378 ? 14.328 37.375 10.156 1 96.5 378 MET B O 1
ATOM 7248 N N . ALA B 1 379 ? 13.438 35.531 9.219 1 94.81 379 ALA B N 1
ATOM 7249 C CA . ALA B 1 379 ? 13.266 34.844 10.5 1 94.81 379 ALA B CA 1
ATOM 7250 C C . ALA B 1 379 ? 14.609 34.438 11.094 1 94.81 379 ALA B C 1
ATOM 7252 O O . ALA B 1 379 ? 14.758 34.344 12.312 1 94.81 379 ALA B O 1
ATOM 7253 N N . ASN B 1 380 ? 15.57 34.156 10.305 1 92.38 380 ASN B N 1
ATOM 7254 C CA . ASN B 1 380 ? 16.828 33.594 10.781 1 92.38 380 ASN B CA 1
ATOM 7255 C C . ASN B 1 380 ? 18 34.531 10.539 1 92.38 380 ASN B C 1
ATOM 7257 O O . ASN B 1 380 ? 19.156 34.125 10.75 1 92.38 380 ASN B O 1
ATOM 7261 N N . ASP B 1 381 ? 17.844 35.656 10.102 1 92.5 381 ASP B N 1
ATOM 7262 C CA . ASP B 1 381 ? 18.875 36.625 9.781 1 92.5 381 ASP B CA 1
ATOM 7263 C C . ASP B 1 381 ? 19.906 36.062 8.812 1 92.5 381 ASP B C 1
ATOM 7265 O O . ASP B 1 381 ? 21.109 36.062 9.102 1 92.5 381 ASP B O 1
ATOM 7269 N N . LYS B 1 382 ? 19.375 35.469 7.812 1 93.5 382 LYS B N 1
ATOM 7270 C CA . LYS B 1 382 ? 20.203 34.906 6.742 1 93.5 382 LYS B CA 1
ATOM 7271 C C . LYS B 1 382 ? 20.016 35.688 5.445 1 93.5 382 LYS B C 1
ATOM 7273 O O . LYS B 1 382 ? 19.203 36.625 5.383 1 93.5 382 LYS B O 1
ATOM 7278 N N . ASN B 1 383 ? 20.891 35.406 4.461 1 94.44 383 ASN B N 1
ATOM 7279 C CA . ASN B 1 383 ? 20.844 36.125 3.186 1 94.44 383 ASN B CA 1
ATOM 7280 C C . ASN B 1 383 ? 20.891 35.156 2.006 1 94.44 383 ASN B C 1
ATOM 7282 O O . ASN B 1 383 ? 21.656 35.344 1.062 1 94.44 383 ASN B O 1
ATOM 7286 N N . TYR B 1 384 ? 20.141 34.125 2.133 1 93.62 384 TYR B N 1
ATOM 7287 C CA . TYR B 1 384 ? 20.016 33.219 0.996 1 93.62 384 TYR B CA 1
ATOM 7288 C C . TYR B 1 384 ? 19.344 33.906 -0.184 1 93.62 384 TYR B C 1
ATOM 7290 O O . TYR B 1 384 ? 18.594 34.875 -0.002 1 93.62 384 TYR B O 1
ATOM 7298 N N . PRO B 1 385 ? 19.672 33.438 -1.419 1 95.38 385 PRO B N 1
ATOM 7299 C CA . PRO B 1 385 ? 18.906 33.969 -2.547 1 95.38 385 PRO B CA 1
ATOM 7300 C C . PRO B 1 385 ? 17.406 33.75 -2.393 1 95.38 385 PRO B C 1
ATOM 7302 O O . PRO B 1 385 ? 16.969 32.656 -2.074 1 95.38 385 PRO B O 1
ATOM 7305 N N . GLU B 1 386 ? 16.641 34.781 -2.6 1 96.81 386 GLU B N 1
ATOM 7306 C CA . GLU B 1 386 ? 15.188 34.688 -2.488 1 96.81 386 GLU B CA 1
ATOM 7307 C C . GLU B 1 386 ? 14.555 34.281 -3.816 1 96.81 386 GLU B C 1
ATOM 7309 O O . GLU B 1 386 ? 13.797 35.062 -4.414 1 96.81 386 GLU B O 1
ATOM 7314 N N . LYS B 1 387 ? 14.789 33.062 -4.227 1 96.94 387 LYS B N 1
ATOM 7315 C CA . LYS B 1 387 ? 14.367 32.406 -5.461 1 96.94 387 LYS B CA 1
ATOM 7316 C C . LYS B 1 387 ? 13.875 31 -5.188 1 96.94 387 LYS B C 1
ATOM 7318 O O . LYS B 1 387 ? 14.148 30.438 -4.125 1 96.94 387 LYS B O 1
ATOM 7323 N N . PRO B 1 388 ? 13.094 30.516 -6.199 1 97.38 388 PRO B N 1
ATOM 7324 C CA . PRO B 1 388 ? 12.773 29.094 -6.023 1 97.38 388 PRO B CA 1
ATOM 7325 C C . PRO B 1 388 ? 14.008 28.25 -5.727 1 97.38 388 PRO B C 1
ATOM 7327 O O . PRO B 1 388 ? 15 28.312 -6.453 1 97.38 388 PRO B O 1
ATOM 7330 N N . THR B 1 389 ? 13.938 27.516 -4.629 1 97.19 389 THR B N 1
ATOM 7331 C CA . THR B 1 389 ? 15.078 26.766 -4.121 1 97.19 389 THR B CA 1
ATOM 7332 C C . THR B 1 389 ? 14.727 25.281 -3.986 1 97.19 389 THR B C 1
ATOM 7334 O O . THR B 1 389 ? 13.695 24.938 -3.41 1 97.19 389 THR B O 1
ATOM 7337 N N . LEU B 1 390 ? 15.594 24.422 -4.547 1 97.19 390 LEU B N 1
ATOM 7338 C CA . LEU B 1 390 ? 15.461 22.984 -4.398 1 97.19 390 LEU B CA 1
ATOM 7339 C C . LEU B 1 390 ? 16.484 22.438 -3.404 1 97.19 390 LEU B C 1
ATOM 7341 O O . LEU B 1 390 ? 17.641 22.844 -3.41 1 97.19 390 LEU B O 1
ATOM 7345 N N . MET B 1 391 ? 16.016 21.594 -2.562 1 96.44 391 MET B N 1
ATOM 7346 C CA . MET B 1 391 ? 16.875 20.875 -1.624 1 96.44 391 MET B CA 1
ATOM 7347 C C . MET B 1 391 ? 16.766 19.375 -1.821 1 96.44 391 MET B C 1
ATOM 7349 O O . MET B 1 391 ? 15.68 18.844 -2.039 1 96.44 391 MET B O 1
ATOM 7353 N N . PHE B 1 392 ? 17.922 18.656 -1.768 1 96 392 PHE B N 1
ATOM 7354 C CA . PHE B 1 392 ? 17.984 17.203 -1.916 1 96 392 PHE B CA 1
ATOM 7355 C C . PHE B 1 392 ? 18.609 16.562 -0.684 1 96 392 PHE B C 1
ATOM 7357 O O . PHE B 1 392 ? 19.5 17.125 -0.067 1 96 392 PHE B O 1
ATOM 7364 N N . GLU B 1 393 ? 18.094 15.477 -0.342 1 95.62 393 GLU B N 1
ATOM 7365 C CA . GLU B 1 393 ? 18.797 14.547 0.532 1 95.62 393 GLU B CA 1
ATOM 7366 C C . GLU B 1 393 ? 19.062 13.219 -0.176 1 95.62 393 GLU B C 1
ATOM 7368 O O . GLU B 1 393 ? 18.141 12.594 -0.705 1 95.62 393 GLU B O 1
ATOM 7373 N N . LEU B 1 394 ? 20.312 12.859 -0.28 1 94.62 394 LEU B N 1
ATOM 7374 C CA . LEU B 1 394 ? 20.766 11.609 -0.881 1 94.62 394 LEU B CA 1
ATOM 7375 C C . LEU B 1 394 ? 21.297 10.656 0.184 1 94.62 394 LEU B C 1
ATOM 7377 O O . LEU B 1 394 ? 22.047 11.055 1.065 1 94.62 394 LEU B O 1
ATOM 7381 N N . VAL B 1 395 ? 20.859 9.391 0.094 1 91.44 395 VAL B N 1
ATOM 7382 C CA . VAL B 1 395 ? 21.234 8.453 1.143 1 91.44 395 VAL B CA 1
ATOM 7383 C C . VAL B 1 395 ? 21.812 7.184 0.516 1 91.44 395 VAL B C 1
ATOM 7385 O O . VAL B 1 395 ? 21.469 6.828 -0.614 1 91.44 395 VAL B O 1
ATOM 7388 N N . GLY B 1 396 ? 22.672 6.461 1.229 1 89.56 396 GLY B N 1
ATOM 7389 C CA . GLY B 1 396 ? 23.328 5.23 0.812 1 89.56 396 GLY B CA 1
ATOM 7390 C C . GLY B 1 396 ? 24.703 5.039 1.438 1 89.56 396 GLY B C 1
ATOM 7391 O O . GLY B 1 396 ? 24.891 5.348 2.615 1 89.56 396 GLY B O 1
ATOM 7392 N N . THR B 1 397 ? 25.578 4.398 0.689 1 89.38 397 THR B N 1
ATOM 7393 C CA . THR B 1 397 ? 26.984 4.332 1.088 1 89.38 397 THR B CA 1
ATOM 7394 C C . THR B 1 397 ? 27.703 5.629 0.744 1 89.38 397 THR B C 1
ATOM 7396 O O . THR B 1 397 ? 27.188 6.461 0.005 1 89.38 397 THR B O 1
ATOM 7399 N N . GLU B 1 398 ? 28.859 5.746 1.307 1 91.38 398 GLU B N 1
ATOM 7400 C CA . GLU B 1 398 ? 29.641 6.949 1.021 1 91.38 398 GLU B CA 1
ATOM 7401 C C . GLU B 1 398 ? 29.922 7.086 -0.473 1 91.38 398 GLU B C 1
ATOM 7403 O O . GLU B 1 398 ? 29.734 8.156 -1.049 1 91.38 398 GLU B O 1
ATOM 7408 N N . ALA B 1 399 ? 30.297 6.008 -1.031 1 90.19 399 ALA B N 1
ATOM 7409 C CA . ALA B 1 399 ? 30.609 6.031 -2.457 1 90.19 399 ALA B CA 1
ATOM 7410 C C . ALA B 1 399 ? 29.375 6.328 -3.289 1 90.19 399 ALA B C 1
ATOM 7412 O O . ALA B 1 399 ? 29.422 7.102 -4.246 1 90.19 399 ALA B O 1
ATOM 7413 N N . TYR B 1 400 ? 28.344 5.777 -2.969 1 89.75 400 TYR B N 1
ATOM 7414 C CA . TYR B 1 400 ? 27.094 5.93 -3.713 1 89.75 400 TYR B CA 1
ATOM 7415 C C . TYR B 1 400 ? 26.578 7.355 -3.604 1 89.75 400 TYR B C 1
ATOM 7417 O O . TYR B 1 400 ? 26.125 7.941 -4.598 1 89.75 400 TYR B O 1
ATOM 7425 N N . THR B 1 401 ? 26.594 7.914 -2.406 1 92.88 401 THR B N 1
ATOM 7426 C CA . THR B 1 401 ? 26.062 9.258 -2.205 1 92.88 401 THR B CA 1
ATOM 7427 C C . THR B 1 401 ? 26.891 10.289 -2.967 1 92.88 401 THR B C 1
ATOM 7429 O O . THR B 1 401 ? 26.359 11.266 -3.488 1 92.88 401 THR B O 1
ATOM 7432 N N . GLN B 1 402 ? 28.156 10.062 -3.061 1 93 402 GLN B N 1
ATOM 7433 C CA . GLN B 1 402 ? 29.031 10.953 -3.824 1 93 402 GLN B CA 1
ATOM 7434 C C . GLN B 1 402 ? 28.719 10.883 -5.316 1 93 402 GLN B C 1
ATOM 7436 O O . GLN B 1 402 ? 28.656 11.914 -5.992 1 93 402 GLN B O 1
ATOM 7441 N N . GLU B 1 403 ? 28.531 9.719 -5.742 1 92.56 403 GLU B N 1
ATOM 7442 C CA . GLU B 1 403 ? 28.188 9.531 -7.148 1 92.56 403 GLU B CA 1
ATOM 7443 C C . GLU B 1 403 ? 26.875 10.227 -7.484 1 92.56 403 GLU B C 1
ATOM 7445 O O . GLU B 1 403 ? 26.766 10.922 -8.5 1 92.56 403 GLU B O 1
ATOM 7450 N N . GLN B 1 404 ? 25.906 10.008 -6.664 1 92.88 404 GLN B N 1
ATOM 7451 C CA . GLN B 1 404 ? 24.578 10.578 -6.898 1 92.88 404 GLN B CA 1
ATOM 7452 C C . GLN B 1 404 ? 24.625 12.102 -6.82 1 92.88 404 GLN B C 1
ATOM 7454 O O . GLN B 1 404 ? 23.906 12.781 -7.559 1 92.88 404 GLN B O 1
ATOM 7459 N N . THR B 1 405 ? 25.422 12.609 -5.926 1 95.31 405 THR B N 1
ATOM 7460 C CA . THR B 1 405 ? 25.562 14.055 -5.805 1 95.31 405 THR B CA 1
ATOM 7461 C C . THR B 1 405 ? 26.094 14.656 -7.102 1 95.31 405 THR B C 1
ATOM 7463 O O . THR B 1 405 ? 25.594 15.672 -7.574 1 95.31 405 THR B O 1
ATOM 7466 N N . ALA B 1 406 ? 27.062 14.016 -7.641 1 95.31 406 ALA B N 1
ATOM 7467 C CA . ALA B 1 406 ? 27.641 14.484 -8.898 1 95.31 406 ALA B CA 1
ATOM 7468 C C . ALA B 1 406 ? 26.609 14.43 -10.023 1 95.31 406 ALA B C 1
ATOM 7470 O O . ALA B 1 406 ? 26.562 15.32 -10.875 1 95.31 406 ALA B O 1
ATOM 7471 N N . ARG B 1 407 ? 25.859 13.438 -10.008 1 94.31 407 ARG B N 1
ATOM 7472 C CA . ARG B 1 407 ? 24.844 13.273 -11.039 1 94.31 407 ARG B CA 1
ATOM 7473 C C . ARG B 1 407 ? 23.766 14.344 -10.914 1 94.31 407 ARG B C 1
ATOM 7475 O O . ARG B 1 407 ? 23.328 14.914 -11.922 1 94.31 407 ARG B O 1
ATOM 7482 N N . ILE B 1 408 ? 23.344 14.617 -9.734 1 95.56 408 ILE B N 1
ATOM 7483 C CA . ILE B 1 408 ? 22.328 15.641 -9.5 1 95.56 408 ILE B CA 1
ATOM 7484 C C . ILE B 1 408 ? 22.875 17.016 -9.906 1 95.56 408 ILE B C 1
ATOM 7486 O O . ILE B 1 408 ? 22.156 17.828 -10.492 1 95.56 408 ILE B O 1
ATOM 7490 N N . GLN B 1 409 ? 24.094 17.234 -9.57 1 96.44 409 GLN B N 1
ATOM 7491 C CA . GLN B 1 409 ? 24.719 18.5 -9.945 1 96.44 409 GLN B CA 1
ATOM 7492 C C . GLN B 1 409 ? 24.672 18.703 -11.461 1 96.44 409 GLN B C 1
ATOM 7494 O O . GLN B 1 409 ? 24.359 19.812 -11.93 1 96.44 409 GLN B O 1
ATOM 7499 N N . ARG B 1 410 ? 24.922 17.703 -12.156 1 96.06 410 ARG B N 1
ATOM 7500 C CA . ARG B 1 410 ? 24.875 17.781 -13.609 1 96.06 410 ARG B CA 1
ATOM 7501 C C . ARG B 1 410 ? 23.453 18.062 -14.102 1 96.06 410 ARG B C 1
ATOM 7503 O O . ARG B 1 410 ? 23.266 18.859 -15.016 1 96.06 410 ARG B O 1
ATOM 7510 N N . ILE B 1 411 ? 22.5 17.391 -13.523 1 95.88 411 ILE B N 1
ATOM 7511 C CA . ILE B 1 411 ? 21.094 17.594 -13.875 1 95.88 411 ILE B CA 1
ATOM 7512 C C . ILE B 1 411 ? 20.703 19.047 -13.609 1 95.88 411 ILE B C 1
ATOM 7514 O O . ILE B 1 411 ? 20.031 19.688 -14.422 1 95.88 411 ILE B O 1
ATOM 7518 N N . VAL B 1 412 ? 21.141 19.578 -12.516 1 96.69 412 VAL B N 1
ATOM 7519 C CA . VAL B 1 412 ? 20.828 20.953 -12.109 1 96.69 412 VAL B CA 1
ATOM 7520 C C . VAL B 1 412 ? 21.422 21.938 -13.117 1 96.69 412 VAL B C 1
ATOM 7522 O O . VAL B 1 412 ? 20.75 22.875 -13.547 1 96.69 412 VAL B O 1
ATOM 7525 N N . GLU B 1 413 ? 22.609 21.656 -13.516 1 95.62 413 GLU B N 1
ATOM 7526 C CA . GLU B 1 413 ? 23.297 22.516 -14.492 1 95.62 413 GLU B CA 1
ATOM 7527 C C . GLU B 1 413 ? 22.594 22.469 -15.844 1 95.62 413 GLU B C 1
ATOM 7529 O O . GLU B 1 413 ? 22.453 23.5 -16.516 1 95.62 413 GLU B O 1
ATOM 7534 N N . ASP B 1 414 ? 22.109 21.375 -16.156 1 95.38 414 ASP B N 1
ATOM 7535 C CA . ASP B 1 414 ? 21.453 21.188 -17.438 1 95.38 414 ASP B CA 1
ATOM 7536 C C . ASP B 1 414 ? 20.094 21.875 -17.469 1 95.38 414 ASP B C 1
ATOM 7538 O O . ASP B 1 414 ? 19.5 22.062 -18.531 1 95.38 414 ASP B O 1
ATOM 7542 N N . HIS B 1 415 ? 19.594 22.25 -16.328 1 95.56 415 HIS B N 1
ATOM 7543 C CA . HIS B 1 415 ? 18.266 22.844 -16.25 1 95.56 415 HIS B CA 1
ATOM 7544 C C . HIS B 1 415 ? 18.328 24.25 -15.641 1 95.56 415 HIS B C 1
ATOM 7546 O O . HIS B 1 415 ? 17.453 24.625 -14.852 1 95.56 415 HIS B O 1
ATOM 7552 N N . ASN B 1 416 ? 19.391 24.891 -15.82 1 93.94 416 ASN B N 1
ATOM 7553 C CA . ASN B 1 416 ? 19.562 26.312 -15.5 1 93.94 416 ASN B CA 1
ATOM 7554 C C . ASN B 1 416 ? 19.609 26.547 -13.992 1 93.94 416 ASN B C 1
ATOM 7556 O O . ASN B 1 416 ? 19.172 27.578 -13.508 1 93.94 416 ASN B O 1
ATOM 7560 N N . GLY B 1 417 ? 20.016 25.516 -13.297 1 94.44 417 GLY B N 1
ATOM 7561 C CA . GLY B 1 417 ? 20.234 25.703 -11.875 1 94.44 417 GLY B CA 1
ATOM 7562 C C . GLY B 1 417 ? 21.516 26.453 -11.555 1 94.44 417 GLY B C 1
ATOM 7563 O O . GLY B 1 417 ? 22.453 26.469 -12.352 1 94.44 417 GLY B O 1
ATOM 7564 N N . SER B 1 418 ? 21.422 27.172 -10.391 1 93.19 418 SER B N 1
ATOM 7565 C CA . SER B 1 418 ? 22.609 27.906 -9.945 1 93.19 418 SER B CA 1
ATOM 7566 C C . SER B 1 418 ? 22.891 27.656 -8.469 1 93.19 418 SER B C 1
ATOM 7568 O O . SER B 1 418 ? 22.062 27.078 -7.762 1 93.19 418 SER B O 1
ATOM 7570 N N . ASP B 1 419 ? 24.172 27.938 -8.016 1 92.88 419 ASP B N 1
ATOM 7571 C CA . ASP B 1 419 ? 24.609 27.938 -6.625 1 92.88 419 ASP B CA 1
ATOM 7572 C C . ASP B 1 419 ? 24.438 26.562 -5.988 1 92.88 419 ASP B C 1
ATOM 7574 O O . ASP B 1 419 ? 23.875 26.453 -4.902 1 92.88 419 ASP B O 1
ATOM 7578 N N . PHE B 1 420 ? 24.797 25.594 -6.75 1 95.25 420 PHE B N 1
ATOM 7579 C CA . PHE B 1 420 ? 24.719 24.25 -6.207 1 95.25 420 PHE B CA 1
ATOM 7580 C C . PHE B 1 420 ? 25.703 24.062 -5.066 1 95.25 420 PHE B C 1
ATOM 7582 O O . PHE B 1 420 ? 26.922 24.25 -5.254 1 95.25 420 PHE B O 1
ATOM 7589 N N . VAL B 1 421 ? 25.203 23.781 -3.904 1 94.06 421 VAL B N 1
ATOM 7590 C CA . VAL B 1 421 ? 26.047 23.484 -2.75 1 94.06 421 VAL B CA 1
ATOM 7591 C C . VAL B 1 421 ? 25.625 22.141 -2.133 1 94.06 421 VAL B C 1
ATOM 7593 O O . VAL B 1 421 ? 24.469 21.734 -2.24 1 94.06 421 VAL B O 1
ATOM 7596 N N . PHE B 1 422 ? 26.562 21.453 -1.576 1 93.75 422 PHE B N 1
ATOM 7597 C CA . PHE B 1 422 ? 26.219 20.219 -0.871 1 93.75 422 PHE B CA 1
ATOM 7598 C C . PHE B 1 422 ? 27.031 20.078 0.406 1 93.75 422 PHE B C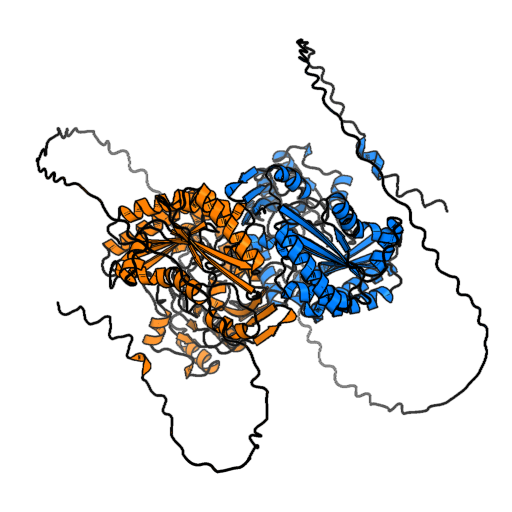 1
ATOM 7600 O O . PHE B 1 422 ? 28.094 20.703 0.54 1 93.75 422 PHE B O 1
ATOM 7607 N N . ALA B 1 423 ? 26.453 19.453 1.352 1 90.88 423 ALA B N 1
ATOM 7608 C CA . ALA B 1 423 ? 27.062 19.188 2.654 1 90.88 423 ALA B CA 1
ATOM 7609 C C . ALA B 1 423 ? 27.094 17.688 2.949 1 90.88 423 ALA B C 1
ATOM 7611 O O . ALA B 1 423 ? 26.109 16.984 2.699 1 90.88 423 ALA B O 1
ATOM 7612 N N . ASP B 1 424 ? 28.25 17.203 3.418 1 86.25 424 ASP B N 1
ATOM 7613 C CA . ASP B 1 424 ? 28.359 15.789 3.742 1 86.25 424 ASP B CA 1
ATOM 7614 C C . ASP B 1 424 ? 28.828 15.586 5.18 1 86.25 424 ASP B C 1
ATOM 7616 O O . ASP B 1 424 ? 28.828 14.469 5.688 1 86.25 424 ASP B O 1
ATOM 7620 N N . THR B 1 425 ? 29.078 16.734 5.816 1 89.88 425 THR B N 1
ATOM 7621 C CA . THR B 1 425 ? 29.422 16.641 7.23 1 89.88 425 THR B CA 1
ATOM 7622 C C . THR B 1 425 ? 28.188 16.859 8.102 1 89.88 425 THR B C 1
ATOM 7624 O O . THR B 1 425 ? 27.25 17.562 7.707 1 89.88 425 THR B O 1
ATOM 7627 N N . PRO B 1 426 ? 28.219 16.266 9.211 1 88.81 426 PRO B N 1
ATOM 7628 C CA . PRO B 1 426 ? 27.031 16.344 10.07 1 88.81 426 PRO B CA 1
ATOM 7629 C C . PRO B 1 426 ? 26.625 17.781 10.383 1 88.81 426 PRO B C 1
ATOM 7631 O O . PRO B 1 426 ? 25.438 18.109 10.336 1 88.81 426 PRO B O 1
ATOM 7634 N N . ILE B 1 427 ? 27.516 18.641 10.711 1 89.81 427 ILE B N 1
ATOM 7635 C CA . ILE B 1 427 ? 27.219 20.016 11.094 1 89.81 427 ILE B CA 1
ATOM 7636 C C . ILE B 1 427 ? 26.641 20.781 9.906 1 89.81 427 ILE B C 1
ATOM 7638 O O . ILE B 1 427 ? 25.641 21.484 10.031 1 89.81 427 ILE B O 1
ATOM 7642 N N . GLU B 1 428 ? 27.312 20.594 8.758 1 90.19 428 GLU B N 1
ATOM 7643 C CA . GLU B 1 428 ? 26.859 21.297 7.562 1 90.19 428 GLU B CA 1
ATOM 7644 C C . GLU B 1 428 ? 25.484 20.797 7.121 1 90.19 428 GLU B C 1
ATOM 7646 O O . GLU B 1 428 ? 24.656 21.594 6.668 1 90.19 428 GLU B O 1
ATOM 7651 N N . LYS B 1 429 ? 25.312 19.578 7.25 1 91.12 429 LYS B N 1
ATOM 7652 C CA . LYS B 1 429 ? 24.016 18.984 6.895 1 91.12 429 LYS B CA 1
ATOM 7653 C C . LYS B 1 429 ? 22.906 19.531 7.785 1 91.12 429 LYS B C 1
ATOM 7655 O O . LYS B 1 429 ? 21.828 19.891 7.301 1 91.12 429 LYS B O 1
ATOM 7660 N N . GLU B 1 430 ? 23.172 19.547 9.016 1 87 430 GLU B N 1
ATOM 7661 C CA . GLU B 1 430 ? 22.188 20.047 9.977 1 87 430 GLU B CA 1
ATOM 7662 C C . GLU B 1 430 ? 21.844 21.5 9.68 1 87 430 GLU B C 1
ATOM 7664 O O . GLU B 1 430 ? 20.688 21.906 9.82 1 87 430 GLU B O 1
ATOM 7669 N N . GLU B 1 431 ? 22.781 22.234 9.344 1 86.25 431 GLU B N 1
ATOM 7670 C CA . GLU B 1 431 ? 22.578 23.641 9.031 1 86.25 431 GLU B CA 1
ATOM 7671 C C . GLU B 1 431 ? 21.688 23.812 7.797 1 86.25 431 GLU B C 1
ATOM 7673 O O . GLU B 1 431 ? 20.781 24.641 7.781 1 86.25 431 GLU B O 1
ATOM 7678 N N . LEU B 1 432 ? 22.016 23.047 6.824 1 86.25 432 LEU B N 1
ATOM 7679 C CA . LEU B 1 432 ? 21.234 23.141 5.594 1 86.25 432 LEU B CA 1
ATOM 7680 C C . LEU B 1 432 ? 19.812 22.641 5.816 1 86.25 432 LEU B C 1
ATOM 7682 O O . LEU B 1 432 ? 18.859 23.25 5.336 1 86.25 432 LEU B O 1
ATOM 7686 N N . TRP B 1 433 ? 19.703 21.594 6.566 1 86.69 433 TRP B N 1
ATOM 7687 C CA . TRP B 1 433 ? 18.375 21.016 6.766 1 86.69 433 TRP B CA 1
ATOM 7688 C C . TRP B 1 433 ? 17.547 21.875 7.719 1 86.69 433 TRP B C 1
ATOM 7690 O O . TRP B 1 433 ? 16.312 21.812 7.699 1 86.69 433 TRP B O 1
ATOM 7700 N N . LYS B 1 434 ? 18.188 22.578 8.508 1 84.19 434 LYS B N 1
ATOM 7701 C CA . LYS B 1 434 ? 17.5 23.5 9.406 1 84.19 434 LYS B CA 1
ATOM 7702 C C . LYS B 1 434 ? 16.625 24.484 8.625 1 84.19 434 LYS B C 1
ATOM 7704 O O . LYS B 1 434 ? 15.555 24.875 9.086 1 84.19 434 LYS B O 1
ATOM 7709 N N . ILE B 1 435 ? 17.109 24.875 7.457 1 85.25 435 ILE B N 1
ATOM 7710 C CA . ILE B 1 435 ? 16.359 25.781 6.578 1 85.25 435 ILE B CA 1
ATOM 7711 C C . ILE B 1 435 ? 14.977 25.188 6.301 1 85.25 435 ILE B C 1
ATOM 7713 O O . ILE B 1 435 ? 13.969 25.875 6.465 1 85.25 435 ILE B O 1
ATOM 7717 N N . ARG B 1 436 ? 14.984 23.938 5.961 1 89 436 ARG B N 1
ATOM 7718 C CA . ARG B 1 436 ? 13.727 23.266 5.629 1 89 436 ARG B CA 1
ATOM 7719 C C . ARG B 1 436 ? 12.891 23.031 6.879 1 89 436 ARG B C 1
ATOM 7721 O O . ARG B 1 436 ? 11.664 23.188 6.855 1 89 436 ARG B O 1
ATOM 7728 N N . LYS B 1 437 ? 13.453 22.625 7.902 1 83.56 437 LYS B N 1
ATOM 7729 C CA . LYS B 1 437 ? 12.742 22.281 9.133 1 83.56 437 LYS B CA 1
ATOM 7730 C C . LYS B 1 437 ? 12.023 23.5 9.711 1 83.56 437 LYS B C 1
ATOM 7732 O O . LYS B 1 437 ? 10.961 23.359 10.312 1 83.56 437 LYS B O 1
ATOM 7737 N N . GLU B 1 438 ? 12.586 24.625 9.5 1 87.62 438 GLU B N 1
ATOM 7738 C CA . GLU B 1 438 ? 12.047 25.844 10.094 1 87.62 438 GLU B CA 1
ATOM 7739 C C . GLU B 1 438 ? 11.102 26.562 9.133 1 87.62 438 GLU B C 1
ATOM 7741 O O . GLU B 1 438 ? 10.523 27.594 9.484 1 87.62 438 GLU B O 1
ATOM 7746 N N . ALA B 1 439 ? 10.977 26.031 8.016 1 92.06 439 ALA B N 1
ATOM 7747 C CA . ALA B 1 439 ? 10.242 26.703 6.949 1 92.06 439 ALA B CA 1
ATOM 7748 C C . ALA B 1 439 ? 8.836 27.078 7.406 1 92.06 439 ALA B C 1
ATOM 7750 O O . ALA B 1 439 ? 8.414 28.234 7.27 1 92.06 439 ALA B O 1
ATOM 7751 N N . PHE B 1 440 ? 8.117 26.188 7.992 1 90.12 440 PHE B N 1
ATOM 7752 C CA . PHE B 1 440 ? 6.75 26.438 8.422 1 90.12 440 PHE B CA 1
ATOM 7753 C C . PHE B 1 440 ? 6.695 27.609 9.391 1 90.12 440 PHE B C 1
ATOM 7755 O O . PHE B 1 440 ? 5.938 28.562 9.18 1 90.12 440 PHE B O 1
ATOM 7762 N N . TRP B 1 441 ? 7.527 27.594 10.336 1 89.88 441 TRP B N 1
ATOM 7763 C CA . TRP B 1 441 ? 7.5 28.609 11.391 1 89.88 441 TRP B CA 1
ATOM 7764 C C . TRP B 1 441 ? 7.996 29.953 10.867 1 89.88 441 TRP B C 1
ATOM 7766 O O . TRP B 1 441 ? 7.543 31 11.32 1 89.88 441 TRP B O 1
ATOM 7776 N N . SER B 1 442 ? 8.883 29.891 9.945 1 94.62 442 SER B N 1
ATOM 7777 C CA . SER B 1 442 ? 9.43 31.125 9.367 1 94.62 442 SER B CA 1
ATOM 7778 C C . SER B 1 442 ? 8.352 31.922 8.641 1 94.62 442 SER B C 1
ATOM 7780 O O . SER B 1 442 ? 8.461 33.125 8.5 1 94.62 442 SER B O 1
ATOM 7782 N N . THR B 1 443 ? 7.336 31.203 8.219 1 95.75 443 THR B N 1
ATOM 7783 C CA . THR B 1 443 ? 6.258 31.875 7.492 1 95.75 443 THR B CA 1
ATOM 7784 C C . THR B 1 443 ? 5.605 32.938 8.359 1 95.75 443 THR B C 1
ATOM 7786 O O . THR B 1 443 ? 5.188 34 7.852 1 95.75 443 THR B O 1
ATOM 7789 N N . PHE B 1 444 ? 5.555 32.875 9.617 1 95.38 444 PHE B N 1
ATOM 7790 C CA . PHE B 1 444 ? 4.812 33.719 10.531 1 95.38 444 PHE B CA 1
ATOM 7791 C C . PHE B 1 444 ? 5.52 35.062 10.703 1 95.38 444 PHE B C 1
ATOM 7793 O O . PHE B 1 444 ? 4.93 36.031 11.203 1 95.38 444 PHE B O 1
ATOM 7800 N N . VAL B 1 445 ? 6.758 35.156 10.352 1 96.06 445 VAL B N 1
ATOM 7801 C CA . VAL B 1 445 ? 7.477 36.406 10.438 1 96.06 445 VAL B CA 1
ATOM 7802 C C . VAL B 1 445 ? 6.852 37.438 9.484 1 96.06 445 VAL B C 1
ATOM 7804 O O . VAL B 1 445 ? 6.957 38.625 9.703 1 96.06 445 VAL B O 1
ATOM 7807 N N . LEU B 1 446 ? 6.211 37 8.477 1 96.25 446 LEU B N 1
ATOM 7808 C CA . LEU B 1 446 ? 5.57 37.875 7.496 1 96.25 446 LEU B CA 1
ATOM 7809 C C . LEU B 1 446 ? 4.367 38.594 8.109 1 96.25 446 LEU B C 1
ATOM 7811 O O . LEU B 1 446 ? 3.961 39.656 7.641 1 96.25 446 LEU B O 1
ATOM 7815 N N . ARG B 1 447 ? 3.703 38 8.984 1 96.12 447 ARG B N 1
ATOM 7816 C CA . ARG B 1 447 ? 2.58 38.594 9.719 1 96.12 447 ARG B CA 1
ATOM 7817 C C . ARG B 1 447 ? 2.445 37.938 11.094 1 96.12 447 ARG B C 1
ATOM 7819 O O . ARG B 1 447 ? 1.639 37.031 11.289 1 96.12 447 ARG B O 1
ATOM 7826 N N . PRO B 1 448 ? 3.125 38.719 11.859 1 90.88 448 PRO B N 1
ATOM 7827 C CA . PRO B 1 448 ? 3.092 38.188 13.219 1 90.88 448 PRO B CA 1
ATOM 7828 C C . PRO B 1 448 ? 1.686 38.156 13.812 1 90.88 448 PRO B C 1
ATOM 7830 O O . PRO B 1 448 ? 0.858 39 13.484 1 90.88 448 PRO B O 1
ATOM 7833 N N . ASP B 1 449 ? 1.088 37.188 14.5 1 89.56 449 ASP B N 1
ATOM 7834 C CA . ASP B 1 449 ? -0.17 37.031 15.227 1 89.56 449 ASP B CA 1
ATOM 7835 C C . ASP B 1 449 ? -1.252 36.438 14.32 1 89.56 449 ASP B C 1
ATOM 7837 O O . ASP B 1 449 ? -2.408 36.312 14.734 1 89.56 449 ASP B O 1
ATOM 7841 N N . ALA B 1 450 ? -0.855 36.344 13.039 1 93.38 450 ALA B N 1
ATOM 7842 C CA . ALA B 1 450 ? -1.813 35.719 12.117 1 93.38 450 ALA B CA 1
ATOM 7843 C C . ALA B 1 450 ? -1.979 34.25 12.414 1 93.38 450 ALA B C 1
ATOM 7845 O O . ALA B 1 450 ? -1.138 33.625 13.078 1 93.38 450 ALA B O 1
ATOM 7846 N N . GLU B 1 451 ? -3.113 33.719 12.078 1 91.69 451 GLU B N 1
ATOM 7847 C CA . GLU B 1 451 ? -3.305 32.281 11.984 1 91.69 451 GLU B CA 1
ATOM 7848 C C . GLU B 1 451 ? -2.979 31.781 10.586 1 91.69 451 GLU B C 1
ATOM 7850 O O . GLU B 1 451 ? -3.033 32.531 9.617 1 91.69 451 GLU B O 1
ATOM 7855 N N . ALA B 1 452 ? -2.607 30.547 10.547 1 93.81 452 ALA B N 1
ATOM 7856 C CA . ALA B 1 452 ? -2.242 29.969 9.258 1 93.81 452 ALA B CA 1
ATOM 7857 C C . ALA B 1 452 ? -3.297 28.984 8.781 1 93.81 452 ALA B C 1
ATOM 7859 O O . ALA B 1 452 ? -3.713 28.094 9.539 1 93.81 452 ALA B O 1
ATOM 7860 N N . LEU B 1 453 ? -3.818 29.156 7.625 1 95.25 453 LEU B N 1
ATOM 7861 C CA . LEU B 1 453 ? -4.488 28.078 6.891 1 95.25 453 LEU B CA 1
ATOM 7862 C C . LEU B 1 453 ? -3.49 27.281 6.059 1 95.25 453 LEU B C 1
ATOM 7864 O O . LEU B 1 453 ? -2.939 27.797 5.082 1 95.25 453 LEU B O 1
ATOM 7868 N N . VAL B 1 454 ? -3.209 26.094 6.504 1 95.06 454 VAL B N 1
ATOM 7869 C CA . VAL B 1 454 ? -2.281 25.203 5.805 1 95.06 454 VAL B CA 1
ATOM 7870 C C . VAL B 1 454 ? -3.061 24.219 4.941 1 95.06 454 VAL B C 1
ATOM 7872 O O . VAL B 1 454 ? -3.871 23.438 5.453 1 95.06 454 VAL B O 1
ATOM 7875 N N . THR B 1 455 ? -2.855 24.25 3.664 1 96.38 455 THR B N 1
ATOM 7876 C CA . THR B 1 455 ? -3.516 23.328 2.744 1 96.38 455 THR B CA 1
ATOM 7877 C C . THR B 1 455 ? -2.496 22.656 1.826 1 96.38 455 THR B C 1
ATOM 7879 O O . THR B 1 455 ? -1.335 23.078 1.774 1 96.38 455 THR B O 1
ATOM 7882 N N . ASP B 1 456 ? -2.924 21.547 1.296 1 97.25 456 ASP B N 1
ATOM 7883 C CA . ASP B 1 456 ? -2.041 20.828 0.385 1 97.25 456 ASP B CA 1
ATOM 7884 C C . ASP B 1 456 ? -2.83 20.203 -0.762 1 97.25 456 ASP B C 1
ATOM 7886 O O . ASP B 1 456 ? -4.055 20.078 -0.686 1 97.25 456 ASP B O 1
ATOM 7890 N N . VAL B 1 457 ? -2.152 19.969 -1.838 1 98.56 457 VAL B N 1
ATOM 7891 C CA . VAL B 1 457 ? -2.639 19.188 -2.971 1 98.56 457 VAL B CA 1
ATOM 7892 C C . VAL B 1 457 ? -1.505 18.328 -3.527 1 98.56 457 VAL B C 1
ATOM 7894 O O . VAL B 1 457 ? -0.351 18.469 -3.119 1 98.56 457 VAL B O 1
ATOM 7897 N N . CYS B 1 458 ? -1.854 17.422 -4.316 1 98.56 458 CYS B N 1
ATOM 7898 C CA . CYS B 1 458 ? -0.867 16.609 -5.02 1 98.56 458 CYS B CA 1
ATOM 7899 C C . CYS B 1 458 ? -1.276 16.391 -6.473 1 98.56 458 CYS B C 1
ATOM 7901 O O . CYS B 1 458 ? -2.445 16.141 -6.758 1 98.56 458 CYS B O 1
ATOM 7903 N N . VAL B 1 459 ? -0.329 16.594 -7.367 1 98.25 459 VAL B N 1
ATOM 7904 C CA . VAL B 1 459 ? -0.578 16.438 -8.797 1 98.25 459 VAL B CA 1
ATOM 7905 C C . VAL B 1 459 ? 0.453 15.5 -9.406 1 98.25 459 VAL B C 1
ATOM 7907 O O . VAL B 1 459 ? 1.484 15.211 -8.797 1 98.25 459 VAL B O 1
ATOM 7910 N N . PRO B 1 460 ? 0.093 14.906 -10.609 1 97.44 460 PRO B N 1
ATOM 7911 C CA . PRO B 1 460 ? 1.176 14.219 -11.32 1 97.44 460 PRO B CA 1
ATOM 7912 C C . PRO B 1 460 ? 2.412 15.102 -11.5 1 97.44 460 PRO B C 1
ATOM 7914 O O . PRO B 1 460 ? 2.289 16.312 -11.664 1 97.44 460 PRO B O 1
ATOM 7917 N N . LEU B 1 461 ? 3.537 14.531 -11.539 1 94.88 461 LEU B N 1
ATOM 7918 C CA . LEU B 1 461 ? 4.801 15.258 -11.531 1 94.88 461 LEU B CA 1
ATOM 7919 C C . LEU B 1 461 ? 4.875 16.234 -12.703 1 94.88 461 LEU B C 1
ATOM 7921 O O . LEU B 1 461 ? 5.352 17.359 -12.555 1 94.88 461 LEU B O 1
ATOM 7925 N N . SER B 1 462 ? 4.379 15.844 -13.805 1 95.5 462 SER B N 1
ATOM 7926 C CA . SER B 1 462 ? 4.449 16.656 -15.016 1 95.5 462 SER B CA 1
ATOM 7927 C C . SER B 1 462 ? 3.621 17.922 -14.883 1 95.5 462 SER B C 1
ATOM 7929 O O . SER B 1 462 ? 3.809 18.875 -15.641 1 95.5 462 SER B O 1
ATOM 7931 N N . ARG B 1 463 ? 2.725 17.938 -13.906 1 97.5 463 ARG B N 1
ATOM 7932 C CA . ARG B 1 463 ? 1.817 19.078 -13.758 1 97.5 463 ARG B CA 1
ATOM 7933 C C . ARG B 1 463 ? 2.213 19.938 -12.562 1 97.5 463 ARG B C 1
ATOM 7935 O O . ARG B 1 463 ? 1.58 20.969 -12.297 1 97.5 463 ARG B O 1
ATOM 7942 N N . LEU B 1 464 ? 3.258 19.594 -11.883 1 96.75 464 LEU B N 1
ATOM 7943 C CA . LEU B 1 464 ? 3.639 20.25 -10.641 1 96.75 464 LEU B CA 1
ATOM 7944 C C . LEU B 1 464 ? 3.941 21.734 -10.875 1 96.75 464 LEU B C 1
ATOM 7946 O O . LEU B 1 464 ? 3.393 22.594 -10.188 1 96.75 464 LEU B O 1
ATOM 7950 N N . ALA B 1 465 ? 4.777 22.047 -11.891 1 95.5 465 ALA B N 1
ATOM 7951 C CA . ALA B 1 465 ? 5.16 23.438 -12.18 1 95.5 465 ALA B CA 1
ATOM 7952 C C . ALA B 1 465 ? 3.939 24.281 -12.539 1 95.5 465 ALA B C 1
ATOM 7954 O O . ALA B 1 465 ? 3.799 25.406 -12.062 1 95.5 465 ALA B O 1
ATOM 7955 N N . GLU B 1 466 ? 3.125 23.688 -13.336 1 97.12 466 GLU B N 1
ATOM 7956 C CA . GLU B 1 466 ? 1.924 24.391 -13.773 1 97.12 466 GLU B CA 1
ATOM 7957 C C . GLU B 1 466 ? 0.989 24.672 -12.602 1 97.12 466 GLU B C 1
ATOM 7959 O O . GLU B 1 466 ? 0.461 25.781 -12.469 1 97.12 466 GLU B O 1
ATOM 7964 N N . CYS B 1 467 ? 0.782 23.719 -11.773 1 98 467 CYS B N 1
ATOM 7965 C CA . CYS B 1 467 ? -0.121 23.875 -10.641 1 98 467 CYS B CA 1
ATOM 7966 C C . CYS B 1 467 ? 0.426 24.875 -9.641 1 98 467 CYS B C 1
ATOM 7968 O O . CYS B 1 467 ? -0.323 25.703 -9.117 1 98 467 CYS B O 1
ATOM 7970 N N . ILE B 1 468 ? 1.712 24.828 -9.367 1 97.12 468 ILE B N 1
ATOM 7971 C CA . ILE B 1 468 ? 2.338 25.781 -8.453 1 97.12 468 ILE B CA 1
ATOM 7972 C C . ILE B 1 468 ? 2.213 27.188 -9.008 1 97.12 468 ILE B C 1
ATOM 7974 O O . ILE B 1 468 ? 1.871 28.125 -8.281 1 97.12 468 ILE B O 1
ATOM 7978 N N . SER B 1 469 ? 2.482 27.375 -10.289 1 96 469 SER B N 1
ATOM 7979 C CA . SER B 1 469 ? 2.414 28.703 -10.906 1 96 469 SER B CA 1
ATOM 7980 C C . SER B 1 469 ? 1 29.266 -10.836 1 96 469 SER B C 1
ATOM 7982 O O . SER B 1 469 ? 0.813 30.438 -10.5 1 96 469 SER B O 1
ATOM 7984 N N . ALA B 1 470 ? 0.064 28.422 -11.156 1 96.88 470 ALA B N 1
ATOM 7985 C CA . ALA B 1 470 ? -1.326 28.859 -11.086 1 96.88 470 ALA B CA 1
ATOM 7986 C C . ALA B 1 470 ? -1.7 29.281 -9.672 1 96.88 470 ALA B C 1
ATOM 7988 O O . ALA B 1 470 ? -2.393 30.281 -9.461 1 96.88 470 ALA B O 1
ATOM 7989 N N . THR B 1 471 ? -1.31 28.516 -8.734 1 97.5 471 THR B N 1
ATOM 7990 C CA . THR B 1 471 ? -1.585 28.797 -7.336 1 97.5 471 THR B CA 1
ATOM 7991 C C . THR B 1 471 ? -0.895 30.094 -6.906 1 97.5 471 THR B C 1
ATOM 7993 O O . THR B 1 471 ? -1.5 30.938 -6.238 1 97.5 471 THR B O 1
ATOM 7996 N N . LYS B 1 472 ? 0.322 30.234 -7.281 1 95.56 472 LYS B N 1
ATOM 7997 C CA . LYS B 1 472 ? 1.108 31.406 -6.914 1 95.56 472 LYS B CA 1
ATOM 7998 C C . LYS B 1 472 ? 0.484 32.688 -7.477 1 95.56 472 LYS B C 1
ATOM 8000 O O . LYS B 1 472 ? 0.48 33.719 -6.812 1 95.56 472 LYS B O 1
ATOM 8005 N N . ASP B 1 473 ? 0.011 32.562 -8.695 1 95.94 473 ASP B N 1
ATOM 8006 C CA . ASP B 1 473 ? -0.653 33.719 -9.297 1 95.94 473 ASP B CA 1
ATOM 8007 C C . ASP B 1 473 ? -1.826 34.188 -8.43 1 95.94 473 ASP B C 1
ATOM 8009 O O . ASP B 1 473 ? -1.991 35.406 -8.188 1 95.94 473 ASP B O 1
ATOM 8013 N N . SER B 1 474 ? -2.582 33.219 -7.973 1 96.94 474 SER B N 1
ATOM 8014 C CA . SER B 1 474 ? -3.717 33.531 -7.113 1 96.94 474 SER B CA 1
ATOM 8015 C C . SER B 1 474 ? -3.256 34.125 -5.773 1 96.94 474 SER B C 1
ATOM 8017 O O . SER B 1 474 ? -3.838 35.062 -5.266 1 96.94 474 SER B O 1
ATOM 8019 N N . LEU B 1 475 ? -2.25 33.562 -5.211 1 96.88 475 LEU B N 1
ATOM 8020 C CA . LEU B 1 475 ? -1.742 33.969 -3.91 1 96.88 475 LEU B CA 1
ATOM 8021 C C . LEU B 1 475 ? -1.159 35.375 -3.98 1 96.88 475 LEU B C 1
ATOM 8023 O O . LEU B 1 475 ? -1.384 36.219 -3.082 1 96.88 475 LEU B O 1
ATOM 8027 N N . LEU B 1 476 ? -0.448 35.688 -5.062 1 94.44 476 LEU B N 1
ATOM 8028 C CA . LEU B 1 476 ? 0.204 37 -5.219 1 94.44 476 LEU B CA 1
ATOM 8029 C C . LEU B 1 476 ? -0.823 38.094 -5.465 1 94.44 476 LEU B C 1
ATOM 8031 O O . LEU B 1 476 ? -0.591 39.25 -5.117 1 94.44 476 LEU B O 1
ATOM 8035 N N . ALA B 1 477 ? -1.904 37.688 -6.039 1 96.94 477 ALA B N 1
ATOM 8036 C CA . ALA B 1 477 ? -2.967 38.656 -6.309 1 96.94 477 ALA B CA 1
ATOM 8037 C C . ALA B 1 477 ? -3.746 39 -5.039 1 96.94 477 ALA B C 1
ATOM 8039 O O . ALA B 1 477 ? -4.48 40 -4.992 1 96.94 477 ALA B O 1
ATOM 8040 N N . SER B 1 478 ? -3.566 38.188 -4.008 1 97.44 478 SER B N 1
ATOM 8041 C CA . SER B 1 478 ? -4.27 38.375 -2.744 1 97.44 478 SER B CA 1
ATOM 8042 C C . SER B 1 478 ? -3.467 39.25 -1.788 1 97.44 478 SER B C 1
ATOM 8044 O O . SER B 1 478 ? -2.24 39.344 -1.884 1 97.44 478 SER B O 1
ATOM 8046 N N . SER B 1 479 ? -4.137 39.906 -0.863 1 96.06 479 SER B N 1
ATOM 8047 C CA . SER B 1 479 ? -3.48 40.75 0.154 1 96.06 479 SER B CA 1
ATOM 8048 C C . SER B 1 479 ? -2.932 39.875 1.284 1 96.06 479 SER B C 1
ATOM 8050 O O . SER B 1 479 ? -2.172 40.344 2.129 1 96.06 479 SER B O 1
ATOM 8052 N N . LEU B 1 480 ? -3.305 38.625 1.356 1 97.94 480 LEU B N 1
ATOM 8053 C CA . LEU B 1 480 ? -2.877 37.75 2.438 1 97.94 480 LEU B CA 1
ATOM 8054 C C . LEU B 1 480 ? -1.48 37.188 2.17 1 97.94 480 LEU B C 1
ATOM 8056 O O . LEU B 1 480 ? -1.248 36.531 1.144 1 97.94 480 LEU B O 1
ATOM 8060 N N . PRO B 1 481 ? -0.547 37.469 3.119 1 97.69 481 PRO B N 1
ATOM 8061 C CA . PRO B 1 481 ? 0.774 36.844 2.947 1 97.69 481 PRO B CA 1
ATOM 8062 C C . PRO B 1 481 ? 0.723 35.344 2.926 1 97.69 481 PRO B C 1
ATOM 8064 O O . PRO B 1 481 ? 0.009 34.719 3.727 1 97.69 481 PRO B O 1
ATOM 8067 N N . SER B 1 482 ? 1.44 34.75 1.961 1 97.88 482 SER B N 1
ATOM 8068 C CA . SER B 1 482 ? 1.432 33.312 1.814 1 97.88 482 SER B CA 1
ATOM 8069 C C . SER B 1 482 ? 2.775 32.781 1.308 1 97.88 482 SER B C 1
ATOM 8071 O O . SER B 1 482 ? 3.477 33.5 0.574 1 97.88 482 SER B O 1
ATOM 8073 N N . THR B 1 483 ? 3.117 31.594 1.787 1 97.69 483 THR B N 1
ATOM 8074 C CA . THR B 1 483 ? 4.316 30.906 1.316 1 97.69 483 THR B CA 1
ATOM 8075 C C . THR B 1 483 ? 3.967 29.531 0.744 1 97.69 483 THR B C 1
ATOM 8077 O O . THR B 1 483 ? 2.889 29 1.013 1 97.69 483 THR B O 1
ATOM 8080 N N . LEU B 1 484 ? 4.887 29.047 -0.109 1 97.31 484 LEU B N 1
ATOM 8081 C CA . LEU B 1 484 ? 4.699 27.719 -0.697 1 97.31 484 LEU B CA 1
ATOM 8082 C C . LEU B 1 484 ? 5.891 26.812 -0.393 1 97.31 484 LEU B C 1
ATOM 8084 O O . LEU B 1 484 ? 7.039 27.266 -0.388 1 97.31 484 LEU B O 1
ATOM 8088 N N . LEU B 1 485 ? 5.578 25.594 -0.101 1 96.25 485 LEU B N 1
ATOM 8089 C CA . LEU B 1 485 ? 6.531 24.5 0.095 1 96.25 485 LEU B CA 1
ATOM 8090 C C . LEU B 1 485 ? 6.051 23.234 -0.588 1 96.25 485 LEU B C 1
ATOM 8092 O O . LEU B 1 485 ? 4.859 22.906 -0.546 1 96.25 485 LEU B O 1
ATOM 8096 N N . ALA B 1 486 ? 7.039 22.453 -1.216 1 96.81 486 ALA B N 1
ATOM 8097 C CA . ALA B 1 486 ? 6.613 21.266 -1.957 1 96.81 486 ALA B CA 1
ATOM 8098 C C . ALA B 1 486 ? 7.52 20.078 -1.657 1 96.81 486 ALA B C 1
ATOM 8100 O O . ALA B 1 486 ? 8.734 20.234 -1.512 1 96.81 486 ALA B O 1
ATOM 8101 N N . HIS B 1 487 ? 6.875 18.938 -1.417 1 96.69 487 HIS B N 1
ATOM 8102 C CA . HIS B 1 487 ? 7.566 17.672 -1.67 1 96.69 487 HIS B CA 1
ATOM 8103 C C . HIS B 1 487 ? 7.641 17.375 -3.164 1 96.69 487 HIS B C 1
ATOM 8105 O O . HIS B 1 487 ? 6.84 16.594 -3.686 1 96.69 487 HIS B O 1
ATOM 8111 N N . ALA B 1 488 ? 8.633 17.891 -3.803 1 96.5 488 ALA B N 1
ATOM 8112 C CA . ALA B 1 488 ? 8.664 18 -5.258 1 96.5 488 ALA B CA 1
ATOM 8113 C C . ALA B 1 488 ? 8.891 16.625 -5.898 1 96.5 488 ALA B C 1
ATOM 8115 O O . ALA B 1 488 ? 8.555 16.422 -7.066 1 96.5 488 ALA B O 1
ATOM 8116 N N . GLY B 1 489 ? 9.414 15.711 -5.156 1 93.81 489 GLY B N 1
ATOM 8117 C CA . GLY B 1 489 ? 9.68 14.391 -5.695 1 93.81 489 GLY B CA 1
ATOM 8118 C C . GLY B 1 489 ? 8.422 13.57 -5.93 1 93.81 489 GLY B C 1
ATOM 8119 O O . GLY B 1 489 ? 8.445 12.578 -6.656 1 93.81 489 GLY B O 1
ATOM 8120 N N . ASP B 1 490 ? 7.348 13.969 -5.316 1 93.56 490 ASP B N 1
ATOM 8121 C CA . ASP B 1 490 ? 6.137 13.18 -5.492 1 93.56 490 ASP B CA 1
ATOM 8122 C C . ASP B 1 490 ? 4.953 14.062 -5.879 1 93.56 490 ASP B C 1
ATOM 8124 O O . ASP B 1 490 ? 3.803 13.617 -5.852 1 93.56 490 ASP B O 1
ATOM 8128 N N . GLY B 1 491 ? 5.168 15.273 -6.125 1 96.31 491 GLY B N 1
ATOM 8129 C CA . GLY B 1 491 ? 4.145 16.141 -6.691 1 96.31 491 GLY B CA 1
ATOM 8130 C C . GLY B 1 491 ? 3.223 16.734 -5.648 1 96.31 491 GLY B C 1
ATOM 8131 O O . GLY B 1 491 ? 2.162 17.266 -5.984 1 96.31 491 GLY B O 1
ATOM 8132 N N . ASN B 1 492 ? 3.602 16.703 -4.406 1 97.81 492 ASN B N 1
ATOM 8133 C CA . ASN B 1 492 ? 2.818 17.234 -3.297 1 97.81 492 ASN B CA 1
ATOM 8134 C C . ASN B 1 492 ? 3.303 18.609 -2.875 1 97.81 492 ASN B C 1
ATOM 8136 O O . ASN B 1 492 ? 4.5 18.812 -2.662 1 97.81 492 ASN B O 1
ATOM 8140 N N . PHE B 1 493 ? 2.369 19.578 -2.818 1 97.5 493 PHE B N 1
ATOM 8141 C CA . PHE B 1 493 ? 2.836 20.875 -2.324 1 97.5 493 PHE B CA 1
ATOM 8142 C C . PHE B 1 493 ? 1.791 21.516 -1.421 1 97.5 493 PHE B C 1
ATOM 8144 O O . PHE B 1 493 ? 0.631 21.094 -1.411 1 97.5 493 PHE B O 1
ATOM 8151 N N . HIS B 1 494 ? 2.299 22.453 -0.63 1 97.31 494 HIS B N 1
ATOM 8152 C CA . HIS B 1 494 ? 1.53 23.125 0.415 1 97.31 494 HIS B CA 1
ATOM 8153 C C . HIS B 1 494 ? 1.515 24.625 0.209 1 97.31 494 HIS B C 1
ATOM 8155 O O . HIS B 1 494 ? 2.498 25.203 -0.263 1 97.31 494 HIS B O 1
ATOM 8161 N N . ALA B 1 495 ? 0.433 25.234 0.592 1 98 495 ALA B N 1
ATOM 8162 C CA . ALA B 1 495 ? 0.336 26.672 0.782 1 98 495 ALA B CA 1
ATOM 8163 C C . ALA B 1 495 ? 0.028 27.016 2.236 1 98 495 ALA B C 1
ATOM 8165 O O . ALA B 1 495 ? -0.798 26.359 2.875 1 98 495 ALA B O 1
ATOM 8166 N N . ILE B 1 496 ? 0.782 27.906 2.729 1 97 496 ILE B N 1
ATOM 8167 C CA . ILE B 1 496 ? 0.558 28.453 4.062 1 97 496 ILE B CA 1
ATOM 8168 C C . ILE B 1 496 ? 0.054 29.891 3.957 1 97 496 ILE B C 1
ATOM 8170 O O . ILE B 1 496 ? 0.829 30.797 3.67 1 97 496 ILE B O 1
ATOM 8174 N N . ILE B 1 497 ? -1.221 30.109 4.254 1 97.75 497 ILE B N 1
ATOM 8175 C CA . ILE B 1 497 ? -1.882 31.406 4.062 1 97.75 497 ILE B CA 1
ATOM 8176 C C . ILE B 1 497 ? -2.154 32.062 5.422 1 97.75 497 ILE B C 1
ATOM 8178 O O . ILE B 1 497 ? -2.887 31.484 6.242 1 97.75 497 ILE B O 1
ATOM 8182 N N . LEU B 1 498 ? -1.565 33.188 5.645 1 97.19 498 LEU B N 1
ATOM 8183 C CA . LEU B 1 498 ? -1.723 33.875 6.918 1 97.19 498 LEU B CA 1
ATOM 8184 C C . LEU B 1 498 ? -2.928 34.812 6.883 1 97.19 498 LEU B C 1
ATOM 8186 O O . LEU B 1 498 ? -3.102 35.562 5.926 1 97.19 498 LEU B O 1
ATOM 8190 N N . PHE B 1 499 ? -3.762 34.719 7.941 1 96.44 499 PHE B N 1
ATOM 8191 C CA . PHE B 1 499 ? -4.969 35.531 7.992 1 96.44 499 PHE B CA 1
ATOM 8192 C C . PHE B 1 499 ? -5.352 35.844 9.438 1 96.44 499 PHE B C 1
ATOM 8194 O O . PHE B 1 499 ? -4.828 35.219 10.367 1 96.44 499 PHE B O 1
ATOM 8201 N N . ASP B 1 500 ? -6.16 36.844 9.617 1 95.19 500 ASP B N 1
ATOM 8202 C CA . ASP B 1 500 ? -6.777 37.156 10.898 1 95.19 500 ASP B CA 1
ATOM 8203 C C . ASP B 1 500 ? -8.109 36.438 11.062 1 95.19 500 ASP B C 1
ATOM 8205 O O . ASP B 1 500 ? -9.086 36.75 10.375 1 95.19 500 ASP B O 1
ATOM 8209 N N . PRO B 1 501 ? -8.18 35.531 11.977 1 91.19 501 PRO B N 1
ATOM 8210 C CA . PRO B 1 501 ? -9.414 34.75 12.125 1 91.19 501 PRO B CA 1
ATOM 8211 C C . PRO B 1 501 ? -10.602 35.594 12.586 1 91.19 501 PRO B C 1
ATOM 8213 O O . PRO B 1 501 ? -11.75 35.156 12.469 1 91.19 501 PRO B O 1
ATOM 8216 N N . LYS B 1 502 ? -10.391 36.781 13.07 1 91.81 502 LYS B N 1
ATOM 8217 C CA . LYS B 1 502 ? -11.453 37.656 13.531 1 91.81 502 LYS B CA 1
ATOM 8218 C C . LYS B 1 502 ? -11.969 38.531 12.391 1 91.81 502 LYS B C 1
ATOM 8220 O O . LYS B 1 502 ? -12.992 39.219 12.523 1 91.81 502 LYS B O 1
ATOM 8225 N N . ASN B 1 503 ? -11.25 38.531 11.336 1 95 503 ASN B N 1
ATOM 8226 C CA . ASN B 1 503 ? -11.641 39.281 10.141 1 95 503 ASN B CA 1
ATOM 8227 C C . ASN B 1 503 ? -12.32 38.375 9.117 1 95 503 ASN B C 1
ATOM 8229 O O . ASN B 1 503 ? -11.656 37.656 8.375 1 95 503 ASN B O 1
ATOM 8233 N N . LYS B 1 504 ? -13.57 38.469 8.984 1 94.69 504 LYS B N 1
ATOM 8234 C CA . LYS B 1 504 ? -14.375 37.594 8.133 1 94.69 504 LYS B CA 1
ATOM 8235 C C . LYS B 1 504 ? -13.922 37.688 6.676 1 94.69 504 LYS B C 1
ATOM 8237 O O . LYS B 1 504 ? -13.898 36.688 5.965 1 94.69 504 LYS B O 1
ATOM 8242 N N . GLU B 1 505 ? -13.641 38.844 6.242 1 96.88 505 GLU B N 1
ATOM 8243 C CA . GLU B 1 505 ? -13.195 39 4.867 1 96.88 505 GLU B CA 1
ATOM 8244 C C . GLU B 1 505 ? -11.906 38.219 4.602 1 96.88 505 GLU B C 1
ATOM 8246 O O . GLU B 1 505 ? -11.734 37.656 3.535 1 96.88 505 GLU B O 1
ATOM 8251 N N . GLU B 1 506 ? -11 38.281 5.59 1 96.69 506 GLU B N 1
ATOM 8252 C CA . GLU B 1 506 ? -9.742 37.562 5.438 1 96.69 506 GLU B CA 1
ATOM 8253 C C . GLU B 1 506 ? -9.961 36.031 5.504 1 96.69 506 GLU B C 1
ATOM 8255 O O . GLU B 1 506 ? -9.312 35.281 4.781 1 96.69 506 GLU B O 1
ATOM 8260 N N . VAL B 1 507 ? -10.875 35.656 6.352 1 95 507 VAL B N 1
ATOM 8261 C CA . VAL B 1 507 ? -11.219 34.25 6.438 1 95 507 VAL B CA 1
ATOM 8262 C C . VAL B 1 507 ? -11.766 33.75 5.094 1 95 507 VAL B C 1
ATOM 8264 O O . VAL B 1 507 ? -11.328 32.719 4.57 1 95 507 VAL B O 1
ATOM 8267 N N . ASP B 1 508 ? -12.672 34.469 4.547 1 96.56 508 ASP B N 1
ATOM 8268 C CA . ASP B 1 508 ? -13.273 34.125 3.264 1 96.56 508 ASP B CA 1
ATOM 8269 C C . ASP B 1 508 ? -12.227 34.094 2.152 1 96.56 508 ASP B C 1
ATOM 8271 O O . ASP B 1 508 ? -12.258 33.219 1.282 1 96.56 508 ASP B O 1
ATOM 8275 N N . GLU B 1 509 ? -11.359 35.062 2.197 1 97.88 509 GLU B N 1
ATOM 8276 C CA . GLU B 1 509 ? -10.305 35.125 1.19 1 97.88 509 GLU B CA 1
ATOM 8277 C C . GLU B 1 509 ? -9.359 33.938 1.296 1 97.88 509 GLU B C 1
ATOM 8279 O O . GLU B 1 509 ? -8.977 33.344 0.282 1 97.88 509 GLU B O 1
ATOM 8284 N N . ALA B 1 510 ? -8.977 33.625 2.488 1 97.44 510 ALA B N 1
ATOM 8285 C CA . ALA B 1 510 ? -8.109 32.469 2.703 1 97.44 510 ALA B CA 1
ATOM 8286 C C . ALA B 1 510 ? -8.758 31.188 2.184 1 97.44 510 ALA B C 1
ATOM 8288 O O . ALA B 1 510 ? -8.102 30.375 1.529 1 97.44 510 ALA B O 1
ATOM 8289 N N . LEU B 1 511 ? -10 31.016 2.443 1 96.62 511 LEU B N 1
ATOM 8290 C CA . LEU B 1 511 ? -10.742 29.844 1.994 1 96.62 511 LEU B CA 1
ATOM 8291 C C . LEU B 1 511 ? -10.852 29.812 0.473 1 96.62 511 LEU B C 1
ATOM 8293 O O . LEU B 1 511 ? -10.75 28.75 -0.142 1 96.62 511 LEU B O 1
ATOM 8297 N N . LYS B 1 512 ? -11.109 30.922 -0.067 1 97.88 512 LYS B N 1
ATOM 8298 C CA . LYS B 1 512 ? -11.18 31.016 -1.521 1 97.88 512 LYS B CA 1
ATOM 8299 C C . LYS B 1 512 ? -9.859 30.625 -2.166 1 97.88 512 LYS B C 1
ATOM 8301 O O . LYS B 1 512 ? -9.844 29.891 -3.164 1 97.88 512 LYS B O 1
ATOM 8306 N N . LEU B 1 513 ? -8.75 31.125 -1.645 1 98.44 513 LEU B N 1
ATOM 8307 C CA . LEU B 1 513 ? -7.43 30.797 -2.17 1 98.44 513 LEU B CA 1
ATOM 8308 C C . LEU B 1 513 ? -7.172 29.297 -2.086 1 98.44 513 LEU B C 1
ATOM 8310 O O . LEU B 1 513 ? -6.652 28.688 -3.031 1 98.44 513 LEU B O 1
ATOM 8314 N N . SER B 1 514 ? -7.523 28.719 -0.964 1 97.69 514 SER B N 1
ATOM 8315 C CA . SER B 1 514 ? -7.414 27.266 -0.803 1 97.69 514 SER B CA 1
ATOM 8316 C C . SER B 1 514 ? -8.266 26.531 -1.831 1 97.69 514 SER B C 1
ATOM 8318 O O . SER B 1 514 ? -7.816 25.562 -2.436 1 97.69 514 SER B O 1
ATOM 8320 N N . ASN B 1 515 ? -9.445 26.984 -1.988 1 98 515 ASN B N 1
ATOM 8321 C CA . ASN B 1 515 ? -10.367 26.406 -2.961 1 98 515 ASN B CA 1
ATOM 8322 C C . ASN B 1 515 ? -9.797 26.469 -4.375 1 98 515 ASN B C 1
ATOM 8324 O O . ASN B 1 515 ? -9.898 25.5 -5.137 1 98 515 ASN B O 1
ATOM 8328 N N . ASP B 1 516 ? -9.25 27.609 -4.719 1 98.19 516 ASP B N 1
ATOM 8329 C CA . ASP B 1 516 ? -8.648 27.766 -6.039 1 98.19 516 ASP B CA 1
ATOM 8330 C C . ASP B 1 516 ? -7.512 26.781 -6.25 1 98.19 516 ASP B C 1
ATOM 8332 O O . ASP B 1 516 ? -7.391 26.188 -7.324 1 98.19 516 ASP B O 1
ATOM 8336 N N . MET B 1 517 ? -6.738 26.641 -5.27 1 98.5 517 MET B N 1
ATOM 8337 C CA . MET B 1 517 ? -5.609 25.719 -5.328 1 98.5 517 MET B CA 1
ATOM 8338 C C . MET B 1 517 ? -6.094 24.281 -5.539 1 98.5 517 MET B C 1
ATOM 8340 O O . MET B 1 517 ? -5.566 23.562 -6.387 1 98.5 517 MET B O 1
ATOM 8344 N N . VAL B 1 518 ? -7.07 23.859 -4.816 1 98.62 518 VAL B N 1
ATOM 8345 C CA . VAL B 1 518 ? -7.602 22.5 -4.891 1 98.62 518 VAL B CA 1
ATOM 8346 C C . VAL B 1 518 ? -8.211 22.266 -6.27 1 98.62 518 VAL B C 1
ATOM 8348 O O . VAL B 1 518 ? -7.965 21.234 -6.895 1 98.62 518 VAL B O 1
ATOM 8351 N N . HIS B 1 519 ? -8.953 23.203 -6.762 1 98.5 519 HIS B N 1
ATOM 8352 C CA . HIS B 1 519 ? -9.602 23.031 -8.055 1 98.5 519 HIS B CA 1
ATOM 8353 C C . HIS B 1 519 ? -8.578 23 -9.188 1 98.5 519 HIS B C 1
ATOM 8355 O O . HIS B 1 519 ? -8.758 22.297 -10.18 1 98.5 519 HIS B O 1
ATOM 8361 N N . ALA B 1 520 ? -7.527 23.781 -9.023 1 98.5 520 ALA B N 1
ATOM 8362 C CA . ALA B 1 520 ? -6.438 23.672 -9.992 1 98.5 520 ALA B CA 1
ATOM 8363 C C . ALA B 1 520 ? -5.867 22.266 -10.031 1 98.5 520 ALA B C 1
ATOM 8365 O O . ALA B 1 520 ? -5.68 21.688 -11.109 1 98.5 520 ALA B O 1
ATOM 8366 N N . SER B 1 521 ? -5.641 21.719 -8.891 1 98.69 521 SER B N 1
ATOM 8367 C CA . SER B 1 521 ? -5.113 20.359 -8.797 1 98.69 521 SER B CA 1
ATOM 8368 C C . SER B 1 521 ? -6.062 19.344 -9.43 1 98.69 521 SER B C 1
ATOM 8370 O O . SER B 1 521 ? -5.637 18.5 -10.211 1 98.69 521 SER B O 1
ATOM 8372 N N . LEU B 1 522 ? -7.305 19.453 -9.094 1 98.62 522 LEU B N 1
ATOM 8373 C CA . LEU B 1 522 ? -8.297 18.516 -9.609 1 98.62 522 LEU B CA 1
ATOM 8374 C C . LEU B 1 522 ? -8.398 18.609 -11.125 1 98.62 522 LEU B C 1
ATOM 8376 O O . LEU B 1 522 ? -8.57 17.594 -11.805 1 98.62 522 LEU B O 1
ATOM 8380 N N . SER B 1 523 ? -8.219 19.766 -11.664 1 98.31 523 SER B N 1
ATOM 8381 C CA . SER B 1 523 ? -8.281 19.969 -13.109 1 98.31 523 SER B CA 1
ATOM 8382 C C . SER B 1 523 ? -7.07 19.359 -13.805 1 98.31 523 SER B C 1
ATOM 8384 O O . SER B 1 523 ? -7.082 19.156 -15.023 1 98.31 523 SER B O 1
ATOM 8386 N N . MET B 1 524 ? -6.113 19.031 -13.031 1 98.12 524 MET B N 1
ATOM 8387 C CA . MET B 1 524 ? -4.875 18.484 -13.57 1 98.12 524 MET B CA 1
ATOM 8388 C C . MET B 1 524 ? -4.719 17.016 -13.18 1 98.12 524 MET B C 1
ATOM 8390 O O . MET B 1 524 ? -3.6 16.516 -13.094 1 98.12 524 MET B O 1
ATOM 8394 N N . GLU B 1 525 ? -5.77 16.359 -12.859 1 97.38 525 GLU B N 1
ATOM 8395 C CA . GLU B 1 525 ? -5.848 14.953 -12.508 1 97.38 525 GLU B CA 1
ATOM 8396 C C . GLU B 1 525 ? -5.16 14.68 -11.172 1 97.38 525 GLU B C 1
ATOM 8398 O O . GLU B 1 525 ? -4.645 13.586 -10.945 1 97.38 525 GLU B O 1
ATOM 8403 N N . GLY B 1 526 ? -5.059 15.703 -10.383 1 98.44 526 GLY B N 1
ATOM 8404 C CA . GLY B 1 526 ? -4.504 15.555 -9.047 1 98.44 526 GLY B CA 1
ATOM 8405 C C . GLY B 1 526 ? -5.555 15.281 -7.992 1 98.44 526 GLY B C 1
ATOM 8406 O O . GLY B 1 526 ? -6.652 14.82 -8.305 1 98.44 526 GLY B O 1
ATOM 8407 N N . THR B 1 527 ? -5.113 15.422 -6.758 1 98.75 527 THR B N 1
ATOM 8408 C CA . THR B 1 527 ? -5.969 15.18 -5.605 1 98.75 527 THR B CA 1
ATOM 8409 C C . THR B 1 527 ? -6.062 16.422 -4.73 1 98.75 527 THR B C 1
ATOM 8411 O O . THR B 1 527 ? -5.168 17.266 -4.754 1 98.75 527 THR B O 1
ATOM 8414 N N . CYS B 1 528 ? -7.133 16.5 -3.971 1 98.75 528 CYS B N 1
ATOM 8415 C CA . CYS B 1 528 ? -7.359 17.625 -3.072 1 98.75 528 CYS B CA 1
ATOM 8416 C C . CYS B 1 528 ? -6.465 17.531 -1.843 1 98.75 528 CYS B C 1
ATOM 8418 O O . CYS B 1 528 ? -6.305 18.516 -1.109 1 98.75 528 CYS B O 1
ATOM 8420 N N . THR B 1 529 ? -5.895 16.406 -1.635 1 98.5 529 THR B N 1
ATOM 8421 C CA . THR B 1 529 ? -5.043 16.203 -0.466 1 98.5 529 THR B CA 1
ATOM 8422 C C . THR B 1 529 ? -4.008 15.117 -0.723 1 98.5 529 THR B C 1
ATOM 8424 O O . THR B 1 529 ? -4.363 13.992 -1.077 1 98.5 529 THR B O 1
ATOM 8427 N N . GLY B 1 530 ? -2.801 15.461 -0.491 1 97.44 530 GLY B N 1
ATOM 8428 C CA . GLY B 1 530 ? -1.734 14.477 -0.59 1 97.44 530 GLY B CA 1
ATOM 8429 C C . GLY B 1 530 ? -1.435 13.781 0.728 1 97.44 530 GLY B C 1
ATOM 8430 O O . GLY B 1 530 ? -0.964 12.648 0.745 1 97.44 530 GLY B O 1
ATOM 8431 N N . GLU B 1 531 ? -1.716 14.492 1.836 1 95.25 531 GLU B N 1
ATOM 8432 C CA . GLU B 1 531 ? -1.235 13.898 3.08 1 95.25 531 GLU B CA 1
ATOM 8433 C C . GLU B 1 531 ? -2.068 14.359 4.27 1 95.25 531 GLU B C 1
ATOM 8435 O O . GLU B 1 531 ? -1.987 13.781 5.355 1 95.25 531 GLU B O 1
ATOM 8440 N N . HIS B 1 532 ? -2.918 15.352 4.176 1 93.31 532 HIS B N 1
ATOM 8441 C CA . HIS B 1 532 ? -3.605 15.93 5.328 1 93.31 532 HIS B CA 1
ATOM 8442 C C . HIS B 1 532 ? -4.859 15.133 5.672 1 93.31 532 HIS B C 1
ATOM 8444 O O . HIS B 1 532 ? -5.395 15.258 6.777 1 93.31 532 HIS B O 1
ATOM 8450 N N . GLY B 1 533 ? -5.32 14.391 4.734 1 96.75 533 GLY B N 1
ATOM 8451 C CA . GLY B 1 533 ? -6.629 13.781 4.906 1 96.75 533 GLY B CA 1
ATOM 8452 C C . GLY B 1 533 ? -7.773 14.688 4.488 1 96.75 533 GLY B C 1
ATOM 8453 O O . GLY B 1 533 ? -7.555 15.711 3.842 1 96.75 533 GLY B O 1
ATOM 8454 N N . VAL B 1 534 ? -8.961 14.281 4.848 1 97.81 534 VAL B N 1
ATOM 8455 C CA . VAL B 1 534 ? -10.156 14.961 4.352 1 97.81 534 VAL B CA 1
ATOM 8456 C C . VAL B 1 534 ? -10.82 15.734 5.484 1 97.81 534 VAL B C 1
ATOM 8458 O O . VAL B 1 534 ? -11.016 16.953 5.383 1 97.81 534 VAL B O 1
ATOM 8461 N N . GLY B 1 535 ? -11.094 14.984 6.578 1 95.56 535 GLY B N 1
ATOM 8462 C CA . GLY B 1 535 ? -11.836 15.602 7.668 1 95.56 535 GLY B CA 1
ATOM 8463 C C . GLY B 1 535 ? -13.148 16.203 7.223 1 95.56 535 GLY B C 1
ATOM 8464 O O . GLY B 1 535 ? -13.898 15.594 6.457 1 95.56 535 GLY B O 1
ATOM 8465 N N . ILE B 1 536 ? -13.492 17.344 7.785 1 94.44 536 ILE B N 1
ATOM 8466 C CA . ILE B 1 536 ? -14.672 18.094 7.359 1 94.44 536 ILE B CA 1
ATOM 8467 C C . ILE B 1 536 ? -14.289 19.094 6.281 1 94.44 536 ILE B C 1
ATOM 8469 O O . ILE B 1 536 ? -15.109 19.453 5.43 1 94.44 536 ILE B O 1
ATOM 8473 N N . GLY B 1 537 ? -13.086 19.5 6.32 1 94.25 537 GLY B N 1
ATOM 8474 C CA . GLY B 1 537 ? -12.633 20.625 5.527 1 94.25 537 GLY B CA 1
ATOM 8475 C C . GLY B 1 537 ? -12.562 20.328 4.043 1 94.25 537 GLY B C 1
ATOM 8476 O O . GLY B 1 537 ? -12.859 21.188 3.213 1 94.25 537 GLY B O 1
ATOM 8477 N N . LYS B 1 538 ? -12.156 19.141 3.678 1 97.25 538 LYS B N 1
ATOM 8478 C CA . LYS B 1 538 ? -11.945 18.844 2.264 1 97.25 538 LYS B CA 1
ATOM 8479 C C . LYS B 1 538 ? -13.008 17.891 1.727 1 97.25 538 LYS B C 1
ATOM 8481 O O . LYS B 1 538 ? -12.914 17.438 0.588 1 97.25 538 LYS B O 1
ATOM 8486 N N . MET B 1 539 ? -13.984 17.609 2.48 1 96.94 539 MET B N 1
ATOM 8487 C CA . MET B 1 539 ? -15.07 16.703 2.1 1 96.94 539 MET B CA 1
ATOM 8488 C C . MET B 1 539 ? -15.758 17.203 0.833 1 96.94 539 MET B C 1
ATOM 8490 O O . MET B 1 539 ? -16.156 16.406 -0.012 1 96.94 539 MET B O 1
ATOM 8494 N N . LYS B 1 540 ? -15.914 18.438 0.639 1 96.62 540 LYS B N 1
ATOM 8495 C CA . LYS B 1 540 ? -16.656 19.047 -0.45 1 96.62 540 LYS B CA 1
ATOM 8496 C C . LYS B 1 540 ? -15.984 18.797 -1.795 1 96.62 540 LYS B C 1
ATOM 8498 O O . LYS B 1 540 ? -16.609 18.969 -2.848 1 96.62 540 LYS B O 1
ATOM 8503 N N . TYR B 1 541 ? -14.742 18.453 -1.782 1 98.19 541 TYR B N 1
ATOM 8504 C CA . TYR B 1 541 ? -13.992 18.312 -3.025 1 98.19 541 TYR B CA 1
ATOM 8505 C C . TYR B 1 541 ? -14.062 16.891 -3.555 1 98.19 541 TYR B C 1
ATOM 8507 O O . TYR B 1 541 ? -13.727 16.641 -4.711 1 98.19 541 TYR B O 1
ATOM 8515 N N . LEU B 1 542 ? -14.492 15.914 -2.762 1 98.12 542 LEU B N 1
ATOM 8516 C CA . LEU B 1 542 ? -14.336 14.5 -3.061 1 98.12 542 LEU B CA 1
ATOM 8517 C C . LEU B 1 542 ? -15.227 14.086 -4.227 1 98.12 542 LEU B C 1
ATOM 8519 O O . LEU B 1 542 ? -14.859 13.227 -5.023 1 98.12 542 LEU B O 1
ATOM 8523 N N . GLU B 1 543 ? -16.406 14.641 -4.246 1 97.88 543 GLU B N 1
ATOM 8524 C CA . GLU B 1 543 ? -17.297 14.258 -5.34 1 97.88 543 GLU B CA 1
ATOM 8525 C C . GLU B 1 543 ? -16.703 14.609 -6.695 1 97.88 543 GLU B C 1
ATOM 8527 O O . GLU B 1 543 ? -16.797 13.836 -7.645 1 97.88 543 GLU B O 1
ATOM 8532 N N . LYS B 1 544 ? -16.188 15.805 -6.754 1 97.81 544 LYS B N 1
ATOM 8533 C CA . LYS B 1 544 ? -15.531 16.203 -7.996 1 97.81 544 LYS B CA 1
ATOM 8534 C C . LYS B 1 544 ? -14.344 15.297 -8.305 1 97.81 544 LYS B C 1
ATOM 8536 O O . LYS B 1 544 ? -14.102 14.945 -9.461 1 97.81 544 LYS B O 1
ATOM 8541 N N . GLU B 1 545 ? -13.609 14.898 -7.332 1 98.19 545 GLU B N 1
ATOM 8542 C CA . GLU B 1 545 ? -12.383 14.125 -7.508 1 98.19 545 GLU B CA 1
ATOM 8543 C C . GLU B 1 545 ? -12.695 12.672 -7.879 1 98.19 545 GLU B C 1
ATOM 8545 O O . GLU B 1 545 ? -12.062 12.109 -8.773 1 98.19 545 GLU B O 1
ATOM 8550 N N . LEU B 1 546 ? -13.688 12.055 -7.199 1 97.94 546 LEU B N 1
ATOM 8551 C CA . LEU B 1 546 ? -13.844 10.609 -7.285 1 97.94 546 LEU B CA 1
ATOM 8552 C C . LEU B 1 546 ? -15.156 10.242 -7.969 1 97.94 546 LEU B C 1
ATOM 8554 O O . LEU B 1 546 ? -15.328 9.102 -8.422 1 97.94 546 LEU B O 1
ATOM 8558 N N . GLY B 1 547 ? -16.094 11.141 -8.031 1 97.56 547 GLY B N 1
ATOM 8559 C CA . GLY B 1 547 ? -17.406 10.859 -8.57 1 97.56 547 GLY B CA 1
ATOM 8560 C C . GLY B 1 547 ? -18.391 10.344 -7.527 1 97.56 547 GLY B C 1
ATOM 8561 O O . GLY B 1 547 ? -17.969 9.883 -6.457 1 97.56 547 GLY B O 1
ATOM 8562 N N . PRO B 1 548 ? -19.656 10.461 -7.809 1 97.88 548 PRO B N 1
ATOM 8563 C CA . PRO B 1 548 ? -20.672 10.055 -6.844 1 97.88 548 PRO B CA 1
ATOM 8564 C C . PRO B 1 548 ? -20.672 8.547 -6.578 1 97.88 548 PRO B C 1
ATOM 8566 O O . PRO B 1 548 ? -20.984 8.109 -5.473 1 97.88 548 PRO B O 1
ATOM 8569 N N . GLU B 1 549 ? -20.297 7.727 -7.555 1 98.25 549 GLU B N 1
ATOM 8570 C CA . GLU B 1 549 ? -20.328 6.277 -7.395 1 98.25 549 GLU B CA 1
ATOM 8571 C C . GLU B 1 549 ? -19.328 5.82 -6.344 1 98.25 549 GLU B C 1
ATOM 8573 O O . GLU B 1 549 ? -19.625 4.949 -5.523 1 98.25 549 GLU B O 1
ATOM 8578 N N . ALA B 1 550 ? -18.141 6.398 -6.383 1 98.31 550 ALA B N 1
ATOM 8579 C CA . ALA B 1 550 ? -17.125 6.066 -5.387 1 98.31 550 ALA B CA 1
ATOM 8580 C C . ALA B 1 550 ? -17.578 6.473 -3.986 1 98.31 550 ALA B C 1
ATOM 8582 O O . ALA B 1 550 ? -17.391 5.73 -3.021 1 98.31 550 ALA B O 1
ATOM 8583 N N . LEU B 1 551 ? -18.156 7.637 -3.908 1 98.31 551 LEU B N 1
ATOM 8584 C CA . LEU B 1 551 ? -18.641 8.109 -2.615 1 98.31 551 LEU B CA 1
ATOM 8585 C C . LEU B 1 551 ? -19.781 7.246 -2.102 1 98.31 551 LEU B C 1
ATOM 8587 O O . LEU B 1 551 ? -19.875 6.984 -0.901 1 98.31 551 LEU B O 1
ATOM 8591 N N . LYS B 1 552 ? -20.625 6.82 -2.973 1 97.88 552 LYS B N 1
ATOM 8592 C CA . LYS B 1 552 ? -21.688 5.898 -2.604 1 97.88 552 LYS B CA 1
ATOM 8593 C C . LYS B 1 552 ? -21.125 4.59 -2.055 1 97.88 552 LYS B C 1
ATOM 8595 O O . LYS B 1 552 ? -21.641 4.047 -1.075 1 97.88 552 LYS B O 1
ATOM 8600 N N . MET B 1 553 ? -20.125 4.117 -2.686 1 98.19 553 MET B N 1
ATOM 8601 C CA . MET B 1 553 ? -19.484 2.898 -2.213 1 98.19 553 MET B CA 1
ATOM 8602 C C . MET B 1 553 ? -18.922 3.094 -0.811 1 98.19 553 MET B C 1
ATOM 8604 O O . MET B 1 553 ? -19.109 2.246 0.064 1 98.19 553 MET B O 1
ATOM 8608 N N . MET B 1 554 ? -18.25 4.23 -0.551 1 98.44 554 MET B N 1
ATOM 8609 C CA . MET B 1 554 ? -17.719 4.527 0.778 1 98.44 554 MET B CA 1
ATOM 8610 C C . MET B 1 554 ? -18.844 4.617 1.803 1 98.44 554 MET B C 1
ATOM 8612 O O . MET B 1 554 ? -18.734 4.066 2.9 1 98.44 554 MET B O 1
ATOM 8616 N N . GLY B 1 555 ? -19.891 5.324 1.369 1 98.12 555 GLY B N 1
ATOM 8617 C CA . GLY B 1 555 ? -21.031 5.449 2.26 1 98.12 555 GLY B CA 1
ATOM 8618 C C . GLY B 1 555 ? -21.672 4.117 2.607 1 98.12 555 GLY B C 1
ATOM 8619 O O . GLY B 1 555 ? -22.047 3.885 3.758 1 98.12 555 GLY B O 1
ATOM 8620 N N . THR B 1 556 ? -21.75 3.242 1.624 1 97.88 556 THR B N 1
ATOM 8621 C CA . THR B 1 556 ? -22.312 1.91 1.836 1 97.88 556 THR B CA 1
ATOM 8622 C C . THR B 1 556 ? -21.469 1.125 2.836 1 97.88 556 THR B C 1
ATOM 8624 O O . THR B 1 556 ? -22 0.468 3.729 1 97.88 556 THR B O 1
ATOM 8627 N N . ILE B 1 557 ? -20.203 1.217 2.723 1 98.12 557 ILE B N 1
ATOM 8628 C CA . ILE B 1 557 ? -19.281 0.534 3.633 1 98.12 557 ILE B CA 1
ATOM 8629 C C . ILE B 1 557 ? -19.438 1.105 5.039 1 98.12 557 ILE B C 1
ATOM 8631 O O . ILE B 1 557 ? -19.578 0.356 6.008 1 98.12 557 ILE B O 1
ATOM 8635 N N . LYS B 1 558 ? -19.422 2.439 5.125 1 98.25 558 LYS B N 1
ATOM 8636 C CA . LYS B 1 558 ? -19.547 3.113 6.414 1 98.25 558 LYS B CA 1
ATOM 8637 C C . LYS B 1 558 ? -20.844 2.725 7.113 1 98.25 558 LYS B C 1
ATOM 8639 O O . LYS B 1 558 ? -20.844 2.377 8.297 1 98.25 558 LYS B O 1
ATOM 8644 N N . THR B 1 559 ? -21.906 2.705 6.406 1 97.44 559 THR B N 1
ATOM 8645 C CA . THR B 1 559 ? -23.219 2.408 6.973 1 97.44 559 THR B CA 1
ATOM 8646 C C . THR B 1 559 ? -23.297 0.952 7.422 1 97.44 559 THR B C 1
ATOM 8648 O O . THR B 1 559 ? -23.891 0.646 8.461 1 97.44 559 THR B O 1
ATOM 8651 N N . ALA B 1 560 ? -22.703 0.134 6.684 1 97 560 ALA B N 1
ATOM 8652 C CA . ALA B 1 560 ? -22.75 -1.289 7.008 1 97 560 ALA B CA 1
ATOM 8653 C C . ALA B 1 560 ? -21.938 -1.595 8.258 1 97 560 ALA B C 1
ATOM 8655 O O . ALA B 1 560 ? -22.344 -2.414 9.086 1 97 560 ALA B O 1
ATOM 8656 N N . LEU B 1 561 ? -20.812 -0.994 8.422 1 97.75 561 LEU B N 1
ATOM 8657 C CA . LEU B 1 561 ? -19.891 -1.285 9.523 1 97.75 561 LEU B CA 1
ATOM 8658 C C . LEU B 1 561 ? -20.266 -0.484 10.766 1 97.75 561 LEU B C 1
ATOM 8660 O O . LEU B 1 561 ? -19.891 -0.849 11.883 1 97.75 561 LEU B O 1
ATOM 8664 N N . ASP B 1 562 ? -20.922 0.563 10.562 1 97.44 562 ASP B N 1
ATOM 8665 C CA . ASP B 1 562 ? -21.344 1.459 11.633 1 97.44 562 ASP B CA 1
ATOM 8666 C C . ASP B 1 562 ? -22.781 1.93 11.422 1 97.44 562 ASP B C 1
ATOM 8668 O O . ASP B 1 562 ? -23.031 3.119 11.211 1 97.44 562 ASP B O 1
ATOM 8672 N N . PRO B 1 563 ? -23.703 1.069 11.594 1 95.62 563 PRO B N 1
ATOM 8673 C CA . PRO B 1 563 ? -25.094 1.373 11.242 1 95.62 563 PRO B CA 1
ATOM 8674 C C . PRO B 1 563 ? -25.688 2.5 12.086 1 95.62 563 PRO B C 1
ATOM 8676 O O . PRO B 1 563 ? -26.594 3.199 11.641 1 95.62 563 PRO B O 1
ATOM 8679 N N . SER B 1 564 ? -25.203 2.705 13.266 1 95 564 SER B N 1
ATOM 8680 C CA . SER B 1 564 ? -25.719 3.76 14.125 1 95 564 SER B CA 1
ATOM 8681 C C . SER B 1 564 ? -24.906 5.047 13.969 1 95 564 SER B C 1
ATOM 8683 O O . SER B 1 564 ? -25.141 6.016 14.695 1 95 564 SER B O 1
ATOM 8685 N N . ASN B 1 565 ? -23.938 5.066 13.102 1 96.12 565 ASN B N 1
ATOM 8686 C CA . ASN B 1 565 ? -23.078 6.215 12.812 1 96.12 565 ASN B CA 1
ATOM 8687 C C . ASN B 1 565 ? -22.391 6.723 14.078 1 96.12 565 ASN B C 1
ATOM 8689 O O . ASN B 1 565 ? -22.391 7.926 14.352 1 96.12 565 ASN B O 1
ATOM 8693 N N . LEU B 1 566 ? -21.891 5.828 14.82 1 97 566 LEU B N 1
ATOM 8694 C CA . LEU B 1 566 ? -21.25 6.105 16.094 1 97 566 LEU B CA 1
ATOM 8695 C C . LEU B 1 566 ? -19.828 6.609 15.891 1 97 566 LEU B C 1
ATOM 8697 O O . LEU B 1 566 ? -19.359 7.473 16.641 1 97 566 LEU B O 1
ATOM 8701 N N . MET B 1 567 ? -19.172 6.121 14.953 1 98.25 567 MET B N 1
ATOM 8702 C CA . MET B 1 567 ? -17.719 6.293 14.82 1 98.25 567 MET B CA 1
ATOM 8703 C C . MET B 1 567 ? -17.391 7.578 14.062 1 98.25 567 MET B C 1
ATOM 8705 O O . MET B 1 567 ? -17.531 7.637 12.836 1 98.25 567 MET B O 1
ATOM 8709 N N . ASN B 1 568 ? -16.969 8.562 14.711 1 97.62 568 ASN B N 1
ATOM 8710 C CA . ASN B 1 568 ? -16.531 9.852 14.188 1 97.62 568 ASN B CA 1
ATOM 8711 C C . ASN B 1 568 ? -17.453 10.344 13.078 1 97.62 568 ASN B C 1
ATOM 8713 O O . ASN B 1 568 ? -17 10.664 11.977 1 97.62 568 ASN B O 1
ATOM 8717 N N . PRO B 1 569 ? -18.656 10.547 13.336 1 96.31 569 PRO B N 1
ATOM 8718 C CA . PRO B 1 569 ? -19.625 10.898 12.297 1 96.31 569 PRO B CA 1
ATOM 8719 C C . PRO B 1 569 ? -19.359 12.266 11.672 1 96.31 569 PRO B C 1
ATOM 8721 O O . PRO B 1 569 ? -18.859 13.172 12.352 1 96.31 569 PRO B O 1
ATOM 8724 N N . GLY B 1 570 ? -19.703 12.383 10.453 1 94.62 570 GLY B N 1
ATOM 8725 C CA . GLY B 1 570 ? -19.656 13.656 9.758 1 94.62 570 GLY B CA 1
ATOM 8726 C C . GLY B 1 570 ? -18.328 13.914 9.07 1 94.62 570 GLY B C 1
ATOM 8727 O O . GLY B 1 570 ? -18.078 15.016 8.578 1 94.62 570 GLY B O 1
ATOM 8728 N N . LYS B 1 571 ? -17.516 12.938 9.047 1 96.44 571 LYS B N 1
ATOM 8729 C CA . LYS B 1 571 ? -16.203 13.086 8.422 1 96.44 571 LYS B CA 1
ATOM 8730 C C . LYS B 1 571 ? -16.109 12.297 7.117 1 96.44 571 LYS B C 1
ATOM 8732 O O . LYS B 1 571 ? -16.719 11.234 6.988 1 96.44 571 LYS B O 1
ATOM 8737 N N . ILE B 1 572 ? -15.367 12.734 6.082 1 97.62 572 ILE B N 1
ATOM 8738 C CA . ILE B 1 572 ? -14.953 12.102 4.836 1 97.62 572 ILE B CA 1
ATOM 8739 C C . ILE B 1 572 ? -16.141 12.039 3.871 1 97.62 572 ILE B C 1
ATOM 8741 O O . ILE B 1 572 ? -16.047 12.492 2.727 1 97.62 572 ILE B O 1
ATOM 8745 N N . ILE B 1 573 ? -17.25 11.477 4.328 1 96.88 573 ILE B N 1
ATOM 8746 C CA . ILE B 1 573 ? -18.344 11.164 3.412 1 96.88 573 ILE B CA 1
ATOM 8747 C C . ILE B 1 573 ? -19.484 12.164 3.609 1 96.88 573 ILE B C 1
ATOM 8749 O O . ILE B 1 573 ? -20.078 12.227 4.684 1 96.88 573 ILE B O 1
ATOM 8753 N N . PRO B 1 574 ? -19.797 12.883 2.584 1 94.75 574 PRO B N 1
ATOM 8754 C CA . PRO B 1 574 ? -20.969 13.75 2.689 1 94.75 574 PRO B CA 1
ATOM 8755 C C . PRO B 1 574 ? -22.234 12.984 3.027 1 94.75 574 PRO B C 1
ATOM 8757 O O . PRO B 1 574 ? -22.438 11.859 2.553 1 94.75 574 PRO B O 1
ATOM 8760 N N . GLU B 1 575 ? -23.078 13.633 3.701 1 90.81 575 GLU B N 1
ATOM 8761 C CA . GLU B 1 575 ? -24.281 13.008 4.258 1 90.81 575 GLU B CA 1
ATOM 8762 C C . GLU B 1 575 ? -25.156 12.422 3.16 1 90.81 575 GLU B C 1
ATOM 8764 O O . GLU B 1 575 ? -25.797 11.391 3.357 1 90.81 575 GLU B O 1
ATOM 8769 N N . LYS B 1 576 ? -25.188 12.977 2.033 1 92.31 576 LYS B N 1
ATOM 8770 C CA . LYS B 1 576 ? -26.062 12.531 0.953 1 92.31 576 LYS B CA 1
ATOM 8771 C C . LYS B 1 576 ? -25.672 11.141 0.463 1 92.31 576 LYS B C 1
ATOM 8773 O O . LYS B 1 576 ? -26.453 10.469 -0.217 1 92.31 576 LYS B O 1
ATOM 8778 N N . PHE B 1 577 ? -24.5 10.727 0.835 1 93.06 577 PHE B N 1
ATOM 8779 C CA . PHE B 1 577 ? -24.047 9.422 0.379 1 93.06 577 PHE B CA 1
ATOM 8780 C C . PHE B 1 577 ? -24.125 8.398 1.506 1 93.06 577 PHE B C 1
ATOM 8782 O O . PHE B 1 577 ? -23.766 7.23 1.318 1 93.06 577 PHE B O 1
ATOM 8789 N N . CYS B 1 578 ? -24.438 8.797 2.744 1 80.94 578 CYS B N 1
ATOM 8790 C CA . CYS B 1 578 ? -24.578 7.891 3.881 1 80.94 578 CYS B CA 1
ATOM 8791 C C . CYS B 1 578 ? -26.031 7.461 4.066 1 80.94 578 CYS B C 1
ATOM 8793 O O . CYS B 1 578 ? -26.906 8.297 4.273 1 80.94 578 CYS B O 1
ATOM 8795 N N . TYR B 1 579 ? -26.859 6.668 3.209 1 62.19 579 TYR B N 1
ATOM 8796 C CA . TYR B 1 579 ? -28.266 6.34 3.352 1 62.19 579 TYR B CA 1
ATOM 8797 C C . TYR B 1 579 ? -28.469 5.152 4.285 1 62.19 579 TYR B C 1
ATOM 8799 O O . TYR B 1 579 ? -27.594 4.285 4.387 1 62.19 579 TYR B O 1
#

Secondary structure (DSSP, 8-state):
--GGGTTSSTTTGGG---------------------------------------------------------------------------------------------------GGGHHHHHHHHHHHS-GGGEE--HHHHHHHHS-TT--SPP----SEEE---SHHHHHHHHHHHHHHT--EEEESS---SSSTT--TT--EEEEGGG---EEEEETTTTEEEE-TT-BHHHHHHHHGGGTEE-----STT-BHHHHHHTT---TTHHHH--HHHHEEEEEEE-TTSPEEE---S-SS---SS-HHHHHTT-TTSS-EEEEEEEE-EEPPSEEEEEEEE-SSHHHHHHHHHHHHHTT--EEEEEEE-HHHHHHHHHHHT-----S-EEEEEEEE-HHHHHHHHHHHHHHHHHTT-EEEEEE-SHHHHHHHHHHHHTHHHHGGGGSTT-EEEEEEEE--GGGHHHHHHHHHHHHHHSSS-EEEEEETTTTEEEEEEEE-TT-HHHHHHHHHHHHHHHHHHHHTT-BS-SSS--TTTSGGGHHHHH-HHHHHHHHHHHHHH-TT--BSTTSSS-GGG--/--GGGSSSSTTTGGG---------------------------------------------------------------------------------------------------GGGHHHHHHHHHHHS-GGGEE--HHHHHHHHS-TT--SPP----SEEE---SHHHHHHHHHHHHHHT--EEEESS---SSSTT--TT--EEEEGGG---EEEEETTTTEEEE-TT-BHHHHHHHHGGGTEE-----STT-BHHHHHHTT---TTHHHH--HHHHEEEEEEE-TTSPEEE---S-SS---SS-HHHHHTT-TTSS-EEEEEEEE-EEPPSEEEEEEEE-SSHHHHHHHHHHHHHTT--EEEEEEE-HHHHHHHHHHHT-----S-EEEEEEEE-HHHHHHHHHHHHHHHHHTT-EEEEEE-SHHHHHHHHHHHHTHHHHGGGGSTT-EEEEEEEE--GGGHHHHHHHHHHHHHHSSS-EEEEEETTTTEEEEEEEE-TT-HHHHHHHHHHHHHHHHHHHHTT-BS-SSS--TTTSGGGHHHHH-HHHHHHHHHHHHHH-TT--BSTTSSS-GGG--

pLDDT: mean 80.03, std 30.61, range [13.44, 98.88]

Nearest PDB structures (foldseek):
  8jde-assembly1_A  TM=9.626E-01  e=1.119E-54  Mus musculus
  8jdu-assembly1_A  TM=9.603E-01  e=9.803E-54  Mus musculus
  8jdt-assembly1_A  TM=9.611E-01  e=1.093E-53  Mus musculus
  8jdx-assembly1_A  TM=9.639E-01  e=4.478E-53  Mus musculus
  8jdp-assembly1_A  TM=9.590E-01  e=8.587E-53  Mus musculus

Foldseek 3Di:
DPPPPPPPPPVPPPPDDDPDDDDDDDDDDDDDDDCPDDDDDDDDDDDDDDDDDDDDDDDDDDDDDDDDDDYDDDDDDDDDDDDDPDDPDDDPDDDPDPPPPDPDPPPPPPLQLDPVLVVVLLVQLCVLPPNVQKDQDPVVQVPQQAQPFELDDADDTARIEGEDQALVSQLSNLQSCLVSLFFEFEDALSHFYQRLRHDPNHGYYYYHLNQFDFDDDDLVQQKTKTWFRHWQVNVQVVCVVSQKHFQFDDDGSHTNQQQQQQQFGHQQCLFQNTNLQWWDWFWWQFNNSDIDTQDDNDNDDPPDDRVSNVNRQNSFLGTGTTMTMTHMDGNFPFKKKKKWFDAALVLLLQLLVVLVVVVARWRGKKWWALLLVVLLCVQPVDDPHSHIMIMTMHGHDPVSSVVSLVVSVVSCVVSHIDDMDMDGDPVVVCVVVVSVSCSLVSQCSVPPPWRKNKFKKFAQSVCLRVLVVQLVVLQVVDPWRKIKMARSNGRMIMIITTAHSVDPVRSVSNLVSLVSSQVSRLVRLIHRHDGSHCFQRNLVCVCSNPNLVVLLVVLVVSCVRNVSSRTSHNTNHDPVSND/DPPPPPPPPPVPPVPDDDPPPDDDDDDDDDDDDPDPDDDDDDPDDDDDDDDDDDDDDDDDDDYDDDDDDDDDDDDCPDDDDDDDDDDPDPPPDDDPDPPPPPPDPPPPPVLQQDPVLVVVLLVQLCVLDPNVQKDQDPVVQVPQQAQPFELDDADDTARIEGEDQALVSQLSNLQSCLVSLFFEFEDALSHFYQRLRHCPNHGYYYYHLNQFDFDDDDLVLQKTKTWFRHWQVNVQVVCVVSQKHFQFDDDGSHTNQQQQQQQFGHQQCLFQNTNLQWWDWFWWQFNNSDIDTQDDNDNDDPPDDRVSNVNRQNSFLGTGTTMTMTHMDGNFPFKKKKKWFDAAPVLLLQLLVVLVVVVARWRGKKWWALLLVVLLCLQPVHDDHSHIMIMTMHGHDPVSSVVSLVVSVVSCVVSHIDDMDMDGDPVVVCVVVVSVSCSLVSQCSVPPPWRKNKFKKFAQSVCLRVLVVQLVVLQVVDPWRKIKMARSNGRMIMIITTAHSVDVVRSVSNLVSLVSSQVSRLVRLIHRHDGSHCFQRNLVCVCSNPNLVVLLVVLVVSCVRNVSSRTSHNTNHDPVSND

InterPro domains:
  IPR004113 FAD-binding oxidoreductase/transferase, type 4, C-terminal [PF02913] (331-572)
  IPR006094 FAD linked oxidase, N-terminal [PF01565] (158-294)
  IPR016164 FAD-linked oxidase-like, C-terminal [SSF55103] (335-575)
  IPR016166 FAD-binding domain, PCMH-type [PS51387] (154-331)
  IPR016169 FAD-binding, type PCMH, subdomain 2 [G3DSA:3.30.465.10] (118-351)
  IPR016171 Vanillyl-alcohol oxidase, C-terminal subdomain 2 [G3DSA:1.10.45.10] (533-573)
  IPR036318 FAD-binding, type PCMH-like superfamily [SSF56176] (118-332)

Solvent-accessible surface area (backbone atoms only — not comparable to full-atom values): 63204 Å² total; per-residue (Å²): 132,79,82,74,67,66,80,75,61,70,78,66,61,80,72,66,79,71,92,66,90,71,86,74,80,86,79,88,77,84,89,80,88,71,87,69,79,92,82,91,73,90,78,81,91,84,90,79,87,87,82,88,93,84,93,80,93,79,89,91,81,88,86,92,82,88,93,83,89,89,91,87,91,82,91,85,91,87,75,88,88,80,86,84,80,81,74,87,80,77,84,76,79,80,83,77,79,76,74,78,70,77,76,70,76,72,79,64,72,65,83,68,62,54,76,82,39,50,62,63,45,50,55,51,47,35,71,71,38,61,59,88,39,50,40,68,52,64,69,63,23,47,53,58,17,48,42,80,55,37,78,70,84,75,86,35,46,30,63,34,36,33,52,43,71,45,65,68,45,47,30,52,49,35,38,49,27,51,75,53,51,38,31,37,29,59,39,55,46,46,64,54,47,28,50,58,45,44,21,80,77,27,30,33,33,40,34,34,54,65,25,43,50,76,74,46,77,39,76,77,56,36,32,37,33,30,26,23,24,27,34,54,67,61,51,32,62,67,29,45,88,74,49,32,32,61,67,62,58,52,68,86,62,38,11,48,36,52,36,33,20,24,22,22,40,38,57,28,26,65,56,59,35,36,40,78,68,34,47,56,21,35,31,28,34,28,53,82,30,45,66,28,37,42,47,38,65,18,79,35,61,10,67,43,57,38,47,44,46,39,50,33,21,32,52,31,39,69,31,48,65,50,32,37,30,33,49,47,42,66,59,62,82,25,58,34,33,35,36,30,35,25,92,40,56,52,43,49,42,49,38,39,49,51,44,61,70,67,67,57,66,43,38,30,33,38,34,33,32,31,57,33,35,44,23,40,19,68,62,64,75,50,83,68,75,60,31,25,31,41,35,38,31,32,52,34,46,64,71,51,30,51,52,49,49,55,52,48,50,50,48,32,54,74,46,65,41,41,78,75,44,73,26,71,46,72,68,52,29,50,57,60,47,44,57,63,72,42,41,73,67,17,54,43,66,78,43,74,90,44,43,57,48,71,48,46,25,8,18,29,52,76,44,34,36,59,46,52,51,55,36,47,55,55,46,69,72,42,92,49,58,60,34,40,44,25,38,47,60,44,16,28,37,35,41,42,37,40,31,47,84,85,36,62,70,42,44,53,48,53,50,48,54,53,48,51,42,30,52,50,23,44,75,56,46,10,24,63,13,26,32,64,25,24,21,54,68,45,29,82,52,46,48,79,62,35,31,65,51,32,46,36,52,50,20,45,43,45,36,60,64,24,73,81,53,32,34,29,60,79,43,48,54,57,69,89,34,50,122,136,74,84,76,65,64,79,72,58,70,73,63,62,79,71,65,74,82,80,78,72,80,68,90,75,79,82,92,79,86,81,84,70,84,79,74,80,73,82,80,86,82,80,75,80,88,85,78,90,76,85,90,79,86,90,87,89,78,92,81,84,88,87,88,93,85,91,80,92,81,91,84,85,86,76,86,77,72,84,86,89,82,78,85,76,82,76,85,78,77,77,81,77,82,83,78,81,75,75,77,69,75,72,68,77,70,82,64,75,65,85,70,62,54,77,82,38,48,62,64,46,49,56,51,47,34,71,72,38,61,60,89,39,50,41,66,52,64,69,62,24,48,54,58,17,47,40,80,55,34,77,68,83,77,87,34,45,28,63,33,35,35,51,41,70,45,64,69,44,47,30,52,49,36,39,48,27,50,75,52,51,37,32,37,30,59,40,54,46,44,63,54,47,27,51,59,44,44,20,79,75,28,28,34,32,39,33,35,54,65,25,42,50,77,74,46,77,38,76,78,56,34,34,37,32,30,26,23,24,26,33,54,67,60,50,31,64,68,30,45,89,74,48,31,33,61,65,62,60,50,69,85,61,38,12,49,36,51,36,33,20,23,22,22,38,38,58,28,26,65,56,59,36,37,41,76,66,36,49,57,21,34,31,28,35,27,52,83,30,48,65,27,37,42,47,39,64,19,79,36,61,11,67,44,57,38,48,45,45,39,50,32,21,32,51,31,39,69,30,47,66,51,31,38,31,33,50,46,41,65,60,63,82,26,57,34,34,34,39,31,34,24,92,40,58,51,44,48,43,49,37,38,49,50,44,61,69,65,67,56,66,46,37,31,34,38,33,34,31,31,57,32,36,45,23,40,20,68,61,64,76,51,82,66,75,59,32,25,30,41,36,39,31,32,53,32,46,64,69,50,31,52,52,49,48,54,51,48,50,51,48,32,54,74,47,65,40,41,77,74,48,72,26,70,46,72,68,53,29,50,57,58,48,44,58,62,72,41,42,73,67,18,53,42,66,77,43,74,92,44,43,57,49,72,46,46,24,7,18,31,53,74,44,33,36,59,45,51,51,55,38,46,54,56,47,68,72,43,89,48,59,58,34,41,42,24,38,47,59,47,15,27,37,32,41,42,36,40,31,46,84,87,38,63,70,44,45,52,48,52,51,49,54,52,50,51,41,31,52,50,24,44,75,58,45,9,24,63,13,26,32,64,25,23,21,54,69,45,30,82,51,44,48,79,60,34,31,65,50,32,46,37,52,52,18,45,44,45,34,62,64,25,73,80,54,32,33,28,59,77,44,48,56,59,66,92,36,52,119

Organism: Physcomitrium patens (NCBI:txid3218)